Protein AF-0000000085509306 (afdb_homodimer)

Foldseek 3Di:
DQVVLVVVLVVQWDDDPPPFWTAGPVGDIDGHDPPDGSVVSSVCCVPVVVVVVCVVVVVPVDDDDCVPVPDDDLDLVLVLLQVVLCCCQQVLNDLCCLVDPVSCVPPPHDRDHSVVSVVLLVVVLLVLLQVVLVVQDLAWAWEWDWDDDDLWIKIWIKTWDQDPPQRAIDIATQFIFTQPPSPDLALVSVLVVVQVSQVSSVHGLSRHQAYEYALDPSVLSNCVVSVHFYQHALLNLLQQLVLLVCVVVCVLLVLLLVLLVVCQDPVNVVLLVVPDVQHAFHADSSGCVSSLVNLVSCVVSVVVCVVVCPPPVRVVSDDDPVSVVVSVVVNVVVQQSVVLSVVSLDLQDALLLSLLSLVVCCVVDVDPSSCCRSPLPHPSRSCSLQSVLLNCLLLVNNVPRDPSNCVSQVVFQDQWDQRDDDDDPLPDPGNSSVSRVVRNPDDRDTHRGRSCRSVRNRSSVVVVLVVVLVVSCPPPPVPPDSVVSGSSSNCNRSVVSDDSVVSSVSVVVD/DQVVLVVVLVVQWDDDPPPFWIAGPVGDIDGHDPPDGSVVSSVCCVPVVVVVVCVVPVVPPDDDDDVPVPDDCLDLVLVLLQVVLCCCQQVLNDLCCLVDPVSCVPPPHDRDHSVVSVVLLVVVLLVLLAVVLVVQDLAWAWEWDWDDDDLWIKIWIKTWDQDPPQRAIDIATQFIFTQPCSPDLALVSVLVVVQVSQVSSPHGLSRYQAYEYALDPSVLSNCVVSVHFYQHALLNLLQQLVLLVCVVVCVLLVLLLVLLVVCQDPVNVVLLVVPDVQHAFHADSSGCVSSLVNLVSCVVSVVVCVVCCPPPVRVVSDDDPVSVVVSVVVNVVVQQSVVLSVVSLDLQDALLLSLLSLVVCCVVDVDPSSCCRSPLPHPSRSCSLQSVLLNCLLLVNNVPRDPSNCVSQVVFQDQWDQRDDDDDPLPDPGNSSVSRVVRPPDDRDTHRGRSCRSVRNRSSVVVVLVVVLVVSCPDPPVPPDSVVSGSSSNCNRSVVSDDSVVSSVSVVVD

Radius of gyration: 34.36 Å; Cα contacts (8 Å, |Δi|>4): 1407; chains: 2; bounding box: 76×100×80 Å

Solvent-accessible surface area (backbone atoms only — not comparable to full-atom values): 56261 Å² total; per-residue (Å²): 115,67,66,62,39,45,56,54,40,56,72,45,29,44,79,49,98,53,95,34,36,30,33,31,82,86,70,52,74,43,73,51,61,95,92,61,76,53,57,72,61,47,50,46,41,50,70,74,37,49,63,54,45,41,62,72,43,42,77,46,87,70,82,77,74,90,68,56,86,66,75,86,83,69,46,72,64,24,53,38,52,37,51,51,50,46,44,33,27,68,62,56,44,58,66,62,53,57,68,29,69,64,47,56,70,42,29,67,57,70,88,52,52,60,67,58,52,50,52,53,48,51,54,48,48,54,50,38,46,52,52,47,32,69,65,55,63,74,56,30,24,37,34,42,49,74,45,75,55,90,74,44,47,30,36,40,34,32,39,23,26,74,34,85,67,84,78,34,55,43,74,44,73,74,46,55,44,68,53,78,66,37,52,51,88,39,38,67,52,51,49,52,49,51,50,50,56,29,46,75,39,77,44,53,75,85,28,41,65,33,35,19,19,60,70,44,71,54,51,51,44,30,22,59,74,68,72,30,47,39,43,49,13,48,53,57,36,48,50,50,17,52,45,51,52,45,59,79,46,40,70,65,51,48,40,49,37,51,41,27,51,54,42,48,35,46,42,48,32,29,55,42,50,76,76,34,87,76,70,74,43,62,57,45,90,90,41,59,68,33,43,52,50,20,52,53,45,47,62,68,43,47,79,65,47,61,79,42,60,79,36,80,89,44,50,87,44,59,77,51,71,69,53,48,54,53,47,52,55,48,48,55,54,45,50,47,51,47,35,40,55,55,49,56,66,41,87,84,48,29,44,40,54,52,49,51,53,40,52,50,46,46,69,76,44,79,43,66,44,39,47,54,44,56,41,70,79,19,83,67,46,77,30,39,46,39,55,53,34,50,24,28,49,68,65,59,38,61,87,71,54,48,74,66,18,50,62,58,43,55,86,41,61,31,80,73,66,78,74,75,83,77,80,77,86,62,81,54,88,41,58,41,35,50,57,51,61,72,62,69,65,88,68,87,58,87,41,59,44,52,76,59,63,25,47,47,32,41,40,52,70,51,52,55,47,47,56,53,47,47,60,50,42,71,65,69,26,87,72,52,51,70,65,57,51,32,52,32,50,49,51,36,74,42,40,89,66,59,54,63,63,56,40,26,53,50,56,71,74,103,114,65,66,62,39,46,56,55,40,57,72,45,30,44,79,49,96,52,96,34,37,30,33,31,81,86,68,52,73,46,72,53,62,95,92,61,76,52,58,71,61,47,51,45,40,49,70,74,38,49,62,55,46,32,64,72,47,40,82,48,86,66,80,74,75,87,70,54,84,69,72,85,83,69,45,70,65,26,52,37,52,37,51,50,51,47,44,33,26,67,63,56,44,59,65,64,53,59,67,30,66,65,48,56,70,41,30,67,56,70,91,54,52,60,66,60,52,50,52,53,49,52,54,49,49,53,51,38,46,51,51,48,33,70,65,54,64,72,58,29,26,36,32,41,50,75,46,75,56,90,73,44,48,29,39,40,35,33,39,21,25,72,33,85,68,85,79,35,56,42,75,42,73,76,46,55,44,66,53,79,64,36,53,52,89,38,35,66,54,50,47,52,48,50,51,49,55,28,48,74,39,77,43,53,74,86,30,42,65,32,34,19,20,59,70,44,71,53,50,52,45,31,22,59,75,68,71,31,49,37,42,48,14,47,54,56,36,49,50,51,18,51,45,52,53,45,59,77,47,40,70,65,50,48,41,48,36,50,40,27,52,54,43,49,35,48,43,48,33,30,58,42,50,74,75,34,89,76,72,74,44,61,54,46,89,91,42,61,69,34,43,54,49,21,52,54,44,46,63,70,43,47,80,65,47,61,77,42,60,78,34,81,88,45,50,87,44,61,75,51,72,69,51,49,53,54,46,52,54,48,48,55,54,45,51,46,52,49,36,38,56,56,50,58,66,41,86,84,50,28,44,41,54,54,49,53,52,39,51,54,47,44,68,75,45,80,43,66,44,39,48,55,43,56,40,71,80,18,83,67,45,78,28,39,45,40,54,53,34,50,25,29,49,67,65,60,38,62,87,72,53,47,74,65,18,49,63,58,42,55,86,42,62,31,80,73,66,81,75,76,84,78,79,78,84,63,82,54,89,43,60,40,36,50,58,50,63,71,62,70,66,89,69,86,60,89,40,60,44,51,75,61,63,25,47,47,31,42,40,53,69,52,53,54,46,47,54,54,47,47,60,50,43,66,66,70,25,84,72,51,51,71,64,58,52,32,51,34,52,50,51,37,75,42,40,89,68,59,53,65,64,57,41,26,52,50,57,71,74,102

Secondary structure (DSSP, 8-state):
-HHHHHHHHHHHEEE-SSTTEEEETTS-EEE--TT--SHHHHHHHHHH-HHHHHHHGGGS----S------S---HHHHHHHHHHIIIIITT--GGGGG-HHHHHHBSSPP--HHHHHHHHHHHHHHHHHHHHHH--SSEEEEEEEEEETTEEEEEEEEEEEETGGGEEEEEEEEEEE-S--S---HHHHHHHHHHHHHHTT--GGGEEEEEE---HHHHHHHHHHT--EEE-HHHHHHHHHHHHHHTTHHHHHHHHHHHHHHTSHHHHHHHHHH-SPPP-PPBTTBTHHHHHHHHHHHHHHHHHGGGTT-TTTGGGPPPHHHHHHHHHHHHHHHHHHHHHHHHT-TT--HHHHHHHHHHHHHH---HHHHHHHSTT-TT-S-HHHHHHHHHHHTT-GGG--HHHHHHTGGGB----------------SHHHHHHHHH--------SB--GGGS-S--HHHHHHHHHHHHHHHHHGGG--HHHHHHHHHHHHTGGG--HHHHHHHHHH-/-HHHHHHHHHHHEEE-SSTTEEEETTS-EEE--TT--SHHHHHHHHHH-HHHHHHHSTTS----S------S---HHHHHHHHHHIIIIITT--GGGGG-HHHHHHBSSPP--HHHHHHHHHHHHHHHHHHHHHH--SSEEEEEEEEEETTEEEEEEEEEEEETGGGEEEEEEEEEEE-S--S---HHHHHHHHHHHHHHTT--GGGEEEEEE-S-HHHHHHHHHHT--EEE-HHHHHHHHHHHHHHTTHHHHHHHHHHHHHHTSHHHHHHHHHH-SPPP-PPBTTBTHHHHHHHHHHHHHHHHHGGGTT-TTTGGGPPPHHHHHHHHHHHHHHHHHHHHHHHHT-TT--HHHHHHHHHHHHHH---HHHHHHHSTT-TT-S-HHHHHHHHHHHTT-GGG--HHHHHHTGGGB----------------SHHHHHHHHH--------SB--GGGS-S--HHHHHHHHHHHHHHHHSGGG--HHHHHHHHHHHHTGGG--HHHHHHHHHH-

Sequence (1020 aa):
MPRENEQIVRKYFNQTDSEHVWKCKCGKKLTQKKGTGWTNLMNHIKNQHPEYSTTQATGQPSSSSFLSPRSSLVSRSALNVYGWIEWVCVGLKPFSFTEDPLTHKYTNLGSITNVTIKKYMEKLTQEVEKKISDELPSKFLLVIDGWTKGSTHFIGLFASYSCNYQNDYCTVLLAFSPMVSETSFTASDYVEFIEYVLSVYNKNLENVVAITGDNTEVNKSIANLCRIPLIGCAFHKFNLAVSAYLDKQEVLLNKINTLMGKLKSLKLAGKLREKTPLQPIQRNKTRWTTTYDMIERYIQLKPFLDSFQDDPKLVDYLLTQLDHNDLQTLKDNLGKLRSVTIALQRTELDLGDARILFDEILALYPYEEFKEYLLPSAAIVHSPNFESGAVKILQHAETELTVDEVAALHQLKVVTDTSQQSDLPVEDDDFASICLKKQKKNKISPQQYLNCRFLLPTSNILERFFSSAGYAFNDFWQYLTPMNLEMQLFLKVNRAFWDEDLVSEICTRSMPRENEQIVRKYFNQTDSEHVWKCKCGKKLTQKKGTGWTNLMNHIKNQHPEYSTTQATGQPSSSSFLSPRSSLVSRSALNVYGWIEWVCVGLKPFSFTEDPLTHKYTNLGSITNVTIKKYMEKLTQEVEKKISDELPSKFLLVIDGWTKGSTHFIGLFASYSCNYQNDYCTVLLAFSPMVSETSFTASDYVEFIEYVLSVYNKNLENVVAITGDNTEVNKSIANLCRIPLIGCAFHKFNLAVSAYLDKQEVLLNKINTLMGKLKSLKLAGKLREKTPLQPIQRNKTRWTTTYDMIERYIQLKPFLDSFQDDPKLVDYLLTQLDHNDLQTLKDNLGKLRSVTIALQRTELDLGDARILFDEILALYPYEEFKEYLLPSAAIVHSPNFESGAVKILQHAETELTVDEVAALHQLKVVTDTSQQSDLPVEDDDFASICLKKQKKNKISPQQYLNCRFLLPTSNILERFFSSAGYAFNDFWQYLTPMNLEMQLFLKVNRAFWDEDLVSEICTRS

pLDDT: mean 81.02, std 17.45, range [23.36, 97.81]

InterPro domains:
  IPR003656 Zinc finger, BED-type [PF02892] (11-50)
  IPR012337 Ribonuclease H-like superfamily [SSF53098] (127-495)

Structure (mmCIF, N/CA/C/O backbone):
data_AF-0000000085509306-model_v1
#
loop_
_entity.id
_entity.type
_entity.pdbx_description
1 polymer 'XP_036367828.1uncharacterized protein LOC118767407'
#
loop_
_atom_site.group_PDB
_atom_site.id
_atom_site.type_symbol
_atom_site.label_atom_id
_atom_site.label_alt_id
_atom_site.label_comp_id
_atom_site.label_asym_id
_atom_site.label_entity_id
_atom_site.label_seq_id
_atom_site.pdbx_PDB_ins_code
_atom_site.Cartn_x
_atom_site.Cartn_y
_atom_site.Cartn_z
_atom_site.occupancy
_atom_site.B_iso_or_equiv
_atom_site.auth_seq_id
_atom_site.auth_comp_id
_atom_site.auth_asym_id
_atom_site.auth_atom_id
_atom_site.pdbx_PDB_model_num
ATOM 1 N N . MET A 1 1 ? -31.344 -0.369 -19.531 1 42.28 1 MET A N 1
ATOM 2 C CA . MET A 1 1 ? -32.312 -1.44 -19.703 1 42.28 1 MET A CA 1
ATOM 3 C C . MET A 1 1 ? -31.734 -2.586 -20.516 1 42.28 1 MET A C 1
ATOM 5 O O . MET A 1 1 ? -31.938 -3.756 -20.188 1 42.28 1 MET A O 1
ATOM 9 N N . PRO A 1 2 ? -31.156 -2.168 -21.609 1 50.34 2 PRO A N 1
ATOM 10 C CA . PRO A 1 2 ? -30.672 -3.238 -22.484 1 50.34 2 PRO A CA 1
ATOM 11 C C . PRO A 1 2 ? -29.391 -3.9 -21.969 1 50.34 2 PRO A C 1
ATOM 13 O O . PRO A 1 2 ? -29.203 -5.105 -22.156 1 50.34 2 PRO A O 1
ATOM 16 N N . ARG A 1 3 ? -28.5 -3.148 -21.375 1 50.38 3 ARG A N 1
ATOM 17 C CA . ARG A 1 3 ? -27.234 -3.721 -20.906 1 50.38 3 ARG A CA 1
ATOM 18 C C . ARG A 1 3 ? -27.453 -4.629 -19.703 1 50.38 3 ARG A C 1
ATOM 20 O O . ARG A 1 3 ? -26.766 -5.637 -19.547 1 50.38 3 ARG A O 1
ATOM 27 N N . GLU A 1 4 ? -28.344 -4.258 -18.875 1 56.34 4 GLU A N 1
ATOM 28 C CA . GLU A 1 4 ? -28.719 -5.078 -17.719 1 56.34 4 GLU A CA 1
ATOM 29 C C . GLU A 1 4 ? -29.266 -6.434 -18.172 1 56.34 4 GLU A C 1
ATOM 31 O O . GLU A 1 4 ? -28.922 -7.465 -17.578 1 56.34 4 GLU A O 1
ATOM 36 N N . ASN A 1 5 ? -29.953 -6.395 -19.172 1 62.81 5 ASN A N 1
ATOM 37 C CA . ASN A 1 5 ? -30.531 -7.633 -19.688 1 62.81 5 ASN A CA 1
ATOM 38 C C . ASN A 1 5 ? -29.469 -8.531 -20.297 1 62.81 5 ASN A C 1
ATOM 40 O O . ASN A 1 5 ? -29.516 -9.758 -20.141 1 62.81 5 ASN A O 1
ATOM 44 N N . GLU A 1 6 ? -28.469 -7.844 -20.828 1 65.31 6 GLU A N 1
ATOM 45 C CA . GLU A 1 6 ? -27.391 -8.617 -21.422 1 65.31 6 GLU A CA 1
ATOM 46 C C . GLU A 1 6 ? -26.562 -9.336 -20.344 1 65.31 6 GLU A C 1
ATOM 48 O O . GLU A 1 6 ? -26.203 -10.5 -20.516 1 65.31 6 GLU A O 1
ATOM 53 N N . GLN A 1 7 ? -26.344 -8.766 -19.328 1 61.91 7 GLN A N 1
ATOM 54 C CA . GLN A 1 7 ? -25.609 -9.367 -18.219 1 61.91 7 GLN A CA 1
ATOM 55 C C . GLN A 1 7 ? -26.375 -10.531 -17.609 1 61.91 7 GLN A C 1
ATOM 57 O O . GLN A 1 7 ? -25.797 -11.562 -17.266 1 61.91 7 GLN A O 1
ATOM 62 N N . ILE A 1 8 ? -27.641 -10.414 -17.469 1 65.31 8 ILE A N 1
ATOM 63 C CA . ILE A 1 8 ? -28.5 -11.469 -16.953 1 65.31 8 ILE A CA 1
ATOM 64 C C . ILE A 1 8 ? -28.562 -12.625 -17.938 1 65.31 8 ILE A C 1
ATOM 66 O O . ILE A 1 8 ? -28.469 -13.789 -17.562 1 65.31 8 ILE A O 1
ATOM 70 N N . VAL A 1 9 ? -28.578 -12.273 -19.141 1 68.94 9 VAL A N 1
ATOM 71 C CA . VAL A 1 9 ? -28.656 -13.297 -20.188 1 68.94 9 VAL A CA 1
ATOM 72 C C . VAL A 1 9 ? -27.344 -14.07 -20.234 1 68.94 9 VAL A C 1
ATOM 74 O O . VAL A 1 9 ? -27.344 -15.305 -20.344 1 68.94 9 VAL A O 1
ATOM 77 N N . ARG A 1 10 ? -26.297 -13.375 -20 1 66.31 10 ARG A N 1
ATOM 78 C CA . ARG A 1 10 ? -25 -14.062 -20.094 1 66.31 10 ARG A CA 1
ATOM 79 C C . ARG A 1 10 ? -24.75 -14.938 -18.875 1 66.31 10 ARG A C 1
ATOM 81 O O . ARG A 1 10 ? -23.984 -15.906 -18.953 1 66.31 10 ARG A O 1
ATOM 88 N N . LYS A 1 11 ? -25.516 -14.742 -17.844 1 66.38 11 LYS A N 1
ATOM 89 C CA . LYS A 1 11 ? -25.484 -15.602 -16.656 1 66.38 11 LYS A CA 1
ATOM 90 C C . LYS A 1 11 ? -26.203 -16.922 -16.906 1 66.38 11 LYS A C 1
ATOM 92 O O . LYS A 1 11 ? -25.828 -17.953 -16.344 1 66.38 11 LYS A O 1
ATOM 97 N N . TYR A 1 12 ? -27.234 -16.891 -17.672 1 71.62 12 TYR A N 1
ATOM 98 C CA . TYR A 1 12 ? -28.078 -18.062 -17.844 1 71.62 12 TYR A CA 1
ATOM 99 C C . TYR A 1 12 ? -27.859 -18.703 -19.219 1 71.62 12 TYR A C 1
ATOM 101 O O . TYR A 1 12 ? -28.156 -19.875 -19.422 1 71.62 12 TYR A O 1
ATOM 109 N N . PHE A 1 13 ? -27.359 -17.812 -20.141 1 71.5 13 PHE A N 1
ATOM 110 C CA . PHE A 1 13 ? -27.219 -18.312 -21.5 1 71.5 13 PHE A CA 1
ATOM 111 C C . PHE A 1 13 ? -25.75 -18.312 -21.922 1 71.5 13 PHE A C 1
ATOM 113 O O . PHE A 1 13 ? -24.984 -17.422 -21.547 1 71.5 13 PHE A O 1
ATOM 120 N N . ASN A 1 14 ? -25.328 -19.375 -22.672 1 71.25 14 ASN A N 1
ATOM 121 C CA . ASN A 1 14 ? -24.047 -19.422 -23.375 1 71.25 14 ASN A CA 1
ATOM 122 C C . ASN A 1 14 ? -24.25 -19.312 -24.891 1 71.25 14 ASN A C 1
ATOM 124 O O . ASN A 1 14 ? -25.156 -19.922 -25.453 1 71.25 14 ASN A O 1
ATOM 128 N N . GLN A 1 15 ? -23.484 -18.391 -25.406 1 67.38 15 GLN A N 1
ATOM 129 C CA . GLN A 1 15 ? -23.562 -18.234 -26.844 1 67.38 15 GLN A CA 1
ATOM 130 C C . GLN A 1 15 ? -22.969 -19.438 -27.562 1 67.38 15 GLN A C 1
ATOM 132 O O . GLN A 1 15 ? -21.859 -19.875 -27.234 1 67.38 15 GLN A O 1
ATOM 137 N N . THR A 1 16 ? -23.797 -20.094 -28.5 1 67.56 16 THR A N 1
ATOM 138 C CA . THR A 1 16 ? -23.328 -21.234 -29.266 1 67.56 16 THR A CA 1
ATOM 139 C C . THR A 1 16 ? -22.578 -20.781 -30.516 1 67.56 16 THR A C 1
ATOM 141 O O . THR A 1 16 ? -22.578 -19.594 -30.844 1 67.56 16 THR A O 1
ATOM 144 N N . ASP A 1 17 ? -21.875 -21.641 -31.344 1 59.91 17 ASP A N 1
ATOM 145 C CA . ASP A 1 17 ? -21.062 -21.422 -32.531 1 59.91 17 ASP A CA 1
ATOM 146 C C . ASP A 1 17 ? -21.859 -20.703 -33.625 1 59.91 17 ASP A C 1
ATOM 148 O O . ASP A 1 17 ? -21.297 -20.062 -34.5 1 59.91 17 ASP A O 1
ATOM 152 N N . SER A 1 18 ? -23.203 -20.703 -33.656 1 60.5 18 SER A N 1
ATOM 153 C CA . SER A 1 18 ? -24 -19.969 -34.656 1 60.5 18 SER A CA 1
ATOM 154 C C . SER A 1 18 ? -24.391 -18.594 -34.125 1 60.5 18 SER A C 1
ATOM 156 O O . SER A 1 18 ? -24.859 -18.453 -33 1 60.5 18 SER A O 1
ATOM 158 N N . GLU A 1 19 ? -23.922 -17.453 -34.719 1 61.56 19 GLU A N 1
ATOM 159 C CA . GLU A 1 19 ? -23.938 -16.047 -34.375 1 61.56 19 GLU A CA 1
ATOM 160 C C . GLU A 1 19 ? -25.297 -15.617 -33.844 1 61.56 19 GLU A C 1
ATOM 162 O O . GLU A 1 19 ? -25.391 -14.633 -33.094 1 61.56 19 GLU A O 1
ATOM 167 N N . HIS A 1 20 ? -26.328 -16.453 -33.781 1 71.25 20 HIS A N 1
ATOM 168 C CA . HIS A 1 20 ? -27.641 -15.922 -33.406 1 71.25 20 HIS A CA 1
ATOM 169 C C . HIS A 1 20 ? -28.391 -16.906 -32.5 1 71.25 20 HIS A C 1
ATOM 171 O O . HIS A 1 20 ? -29.594 -16.734 -32.281 1 71.25 20 HIS A O 1
ATOM 177 N N . VAL A 1 21 ? -27.531 -17.906 -31.953 1 75.62 21 VAL A N 1
ATOM 178 C CA . VAL A 1 21 ? -28.203 -18.891 -31.109 1 75.62 21 VAL A CA 1
ATOM 179 C C . VAL A 1 21 ? -27.578 -18.906 -29.719 1 75.62 21 VAL A C 1
ATOM 181 O O . VAL A 1 21 ? -26.359 -18.969 -29.594 1 75.62 21 VAL A O 1
ATOM 184 N N . TRP A 1 22 ? -28.375 -18.719 -28.609 1 73.69 22 TRP A N 1
ATOM 185 C CA . TRP A 1 22 ? -28 -18.75 -27.203 1 73.69 22 TRP A CA 1
ATOM 186 C C . TRP A 1 22 ? -28.562 -20 -26.516 1 73.69 22 TRP A C 1
ATOM 188 O O . TRP A 1 22 ? -29.734 -20.344 -26.719 1 73.69 22 TRP A O 1
ATOM 198 N N . LYS A 1 23 ? -27.672 -20.75 -25.891 1 76.81 23 LYS A N 1
ATOM 199 C CA . LYS A 1 23 ? -28.094 -21.922 -25.125 1 76.81 23 LYS A CA 1
ATOM 200 C C . LYS A 1 23 ? -28.141 -21.609 -23.625 1 76.81 23 LYS A C 1
ATOM 202 O O . LYS A 1 23 ? -27.141 -21.234 -23.031 1 76.81 23 LYS A O 1
ATOM 207 N N . CYS A 1 24 ? -29.375 -21.75 -23 1 71.19 24 CYS A N 1
ATOM 208 C CA . CYS A 1 24 ? -29.547 -21.516 -21.562 1 71.19 24 CYS A CA 1
ATOM 209 C C . CYS A 1 24 ? -28.984 -22.672 -20.75 1 71.19 24 CYS A C 1
ATOM 211 O O . CYS A 1 24 ? -28.922 -23.812 -21.234 1 71.19 24 CYS A O 1
ATOM 213 N N . LYS A 1 25 ? -28.703 -22.531 -19.594 1 67.56 25 LYS A N 1
ATOM 214 C CA . LYS A 1 25 ? -28.203 -23.562 -18.688 1 67.56 25 LYS A CA 1
ATOM 215 C C . LYS A 1 25 ? -29.25 -24.672 -18.484 1 67.56 25 LYS A C 1
ATOM 217 O O . LYS A 1 25 ? -28.906 -25.797 -18.156 1 67.56 25 LYS A O 1
ATOM 222 N N . CYS A 1 26 ? -30.484 -24.438 -18.844 1 62.69 26 CYS A N 1
ATOM 223 C CA . CYS A 1 26 ? -31.516 -25.453 -18.75 1 62.69 26 CYS A CA 1
ATOM 224 C C . CYS A 1 26 ? -31.594 -26.281 -20.016 1 62.69 26 CYS A C 1
ATOM 226 O O . CYS A 1 26 ? -32.375 -27.234 -20.109 1 62.69 26 CYS A O 1
ATOM 228 N N . GLY A 1 27 ? -30.719 -25.984 -20.969 1 68.25 27 GLY A N 1
ATOM 229 C CA . GLY A 1 27 ? -30.594 -26.797 -22.172 1 68.25 27 GLY A CA 1
ATOM 230 C C . GLY A 1 27 ? -31.359 -26.234 -23.344 1 68.25 27 GLY A C 1
ATOM 231 O O . GLY A 1 27 ? -31.203 -26.703 -24.484 1 68.25 27 GLY A O 1
ATOM 232 N N . LYS A 1 28 ? -32.156 -25.234 -23.141 1 75.56 28 LYS A N 1
ATOM 233 C CA . LYS A 1 28 ? -32.938 -24.703 -24.234 1 75.56 28 LYS A CA 1
ATOM 234 C C . LYS A 1 28 ? -32.156 -23.734 -25.078 1 75.56 28 LYS A C 1
ATOM 236 O O . LYS A 1 28 ? -31.438 -22.875 -24.547 1 75.56 28 LYS A O 1
ATOM 241 N N . LYS A 1 29 ? -32.188 -23.875 -26.422 1 77.06 29 LYS A N 1
ATOM 242 C CA . LYS A 1 29 ? -31.516 -22.984 -27.359 1 77.06 29 LYS A CA 1
ATOM 243 C C . LYS A 1 29 ? -32.469 -21.922 -27.891 1 77.06 29 LYS A C 1
ATOM 245 O O . LYS A 1 29 ? -33.594 -22.234 -28.312 1 77.06 29 LYS A O 1
ATOM 250 N N . LEU A 1 30 ? -32.094 -20.547 -27.672 1 77.75 30 LEU A N 1
ATOM 251 C CA . LEU A 1 30 ? -32.875 -19.453 -28.203 1 77.75 30 LEU A CA 1
ATOM 252 C C . LEU A 1 30 ? -32.062 -18.625 -29.188 1 77.75 30 LEU A C 1
ATOM 254 O O . LEU A 1 30 ? -30.844 -18.484 -29.031 1 77.75 30 LEU A O 1
ATOM 258 N N . THR A 1 31 ? -32.719 -18.266 -30.297 1 73.12 31 THR A N 1
ATOM 259 C CA . THR A 1 31 ? -32.031 -17.5 -31.328 1 73.12 31 THR A CA 1
ATOM 260 C C . THR A 1 31 ? -32.188 -16 -31.094 1 73.12 31 THR A C 1
ATOM 262 O O . THR A 1 31 ? -33.281 -15.547 -30.703 1 73.12 31 THR A O 1
ATOM 265 N N . GLN A 1 32 ? -31.094 -15.141 -31 1 69.75 32 GLN A N 1
ATOM 266 C CA . GLN A 1 32 ? -31.141 -13.68 -30.953 1 69.75 32 GLN A CA 1
ATOM 267 C C . GLN A 1 32 ? -30.578 -13.078 -32.25 1 69.75 32 GLN A C 1
ATOM 269 O O . GLN A 1 32 ? -29.391 -13.227 -32.531 1 69.75 32 GLN A O 1
ATOM 274 N N . LYS A 1 33 ? -31.453 -12.477 -33.125 1 65.5 33 LYS A N 1
ATOM 275 C CA . LYS A 1 33 ? -31.016 -11.828 -34.344 1 65.5 33 LYS A CA 1
ATOM 276 C C . LYS A 1 33 ? -30.25 -10.539 -34.031 1 65.5 33 LYS A C 1
ATOM 278 O O . LYS A 1 33 ? -30.562 -9.836 -33.094 1 65.5 33 LYS A O 1
ATOM 283 N N . LYS A 1 34 ? -29.281 -10.125 -34.938 1 63.09 34 LYS A N 1
ATOM 284 C CA . LYS A 1 34 ? -28.5 -8.898 -34.812 1 63.09 34 LYS A CA 1
ATOM 285 C C . LYS A 1 34 ? -29.391 -7.668 -34.938 1 63.09 34 LYS A C 1
ATOM 287 O O . LYS A 1 34 ? -30.141 -7.52 -35.875 1 63.09 34 LYS A O 1
ATOM 292 N N . GLY A 1 35 ? -29.516 -6.785 -33.812 1 65 35 GLY A N 1
ATOM 293 C CA . GLY A 1 35 ? -30.312 -5.578 -33.75 1 65 35 GLY A CA 1
ATOM 294 C C . GLY A 1 35 ? -31.516 -5.699 -32.812 1 65 35 GLY A C 1
ATOM 295 O O . GLY A 1 35 ? -32.219 -4.719 -32.562 1 65 35 GLY A O 1
ATOM 296 N N . THR A 1 36 ? -31.859 -7.023 -32.469 1 62.44 36 THR A N 1
ATOM 297 C CA . THR A 1 36 ? -33.031 -7.148 -31.594 1 62.44 36 THR A CA 1
ATOM 298 C C . THR A 1 36 ? -32.594 -7.137 -30.125 1 62.44 36 THR A C 1
ATOM 300 O O . THR A 1 36 ? -31.438 -7.488 -29.812 1 62.44 36 THR A O 1
ATOM 303 N N . GLY A 1 37 ? -33.281 -6.594 -29.203 1 63.59 37 GLY A N 1
ATOM 304 C CA . GLY A 1 37 ? -33.031 -6.48 -27.781 1 63.59 37 GLY A CA 1
ATOM 305 C C . GLY A 1 37 ? -32.969 -7.824 -27.078 1 63.59 37 GLY A C 1
ATOM 306 O O . GLY A 1 37 ? -32.938 -8.875 -27.719 1 63.59 37 GLY A O 1
ATOM 307 N N . TRP A 1 38 ? -32.688 -8.039 -25.875 1 66.5 38 TRP A N 1
ATOM 308 C CA . TRP A 1 38 ? -32.531 -9.219 -25.047 1 66.5 38 TRP A CA 1
ATOM 309 C C . TRP A 1 38 ? -33.875 -9.711 -24.5 1 66.5 38 TRP A C 1
ATOM 311 O O . TRP A 1 38 ? -33.906 -10.57 -23.625 1 66.5 38 TRP A O 1
ATOM 321 N N . THR A 1 39 ? -34.906 -9.227 -25.188 1 71.44 39 THR A N 1
ATOM 322 C CA . THR A 1 39 ? -36.219 -9.43 -24.609 1 71.44 39 THR A CA 1
ATOM 323 C C . THR A 1 39 ? -36.656 -10.891 -24.703 1 71.44 39 THR A C 1
ATOM 325 O O . THR A 1 39 ? -37.219 -11.445 -23.766 1 71.44 39 THR A O 1
ATOM 328 N N . ASN A 1 40 ? -36.375 -11.555 -25.859 1 73.19 40 ASN A N 1
ATOM 329 C CA . ASN A 1 40 ? -36.75 -12.953 -26 1 73.19 40 ASN A CA 1
ATOM 330 C C . ASN A 1 40 ? -36 -13.844 -25.031 1 73.19 40 ASN A C 1
ATOM 332 O O . ASN A 1 40 ? -36.562 -14.742 -24.422 1 73.19 40 ASN A O 1
ATOM 336 N N . LEU A 1 41 ? -34.688 -13.578 -24.797 1 74.06 41 LEU A N 1
ATOM 337 C CA . LEU A 1 41 ? -33.875 -14.359 -23.875 1 74.06 41 LEU A CA 1
ATOM 338 C C . LEU A 1 41 ? -34.25 -14.031 -22.422 1 74.06 41 LEU A C 1
ATOM 340 O O . LEU A 1 41 ? -34.312 -14.93 -21.594 1 74.06 41 LEU A O 1
ATOM 344 N N . MET A 1 42 ? -34.625 -12.859 -22.25 1 72.06 42 MET A N 1
ATOM 345 C CA . MET A 1 42 ? -35.062 -12.445 -20.922 1 72.06 42 MET A CA 1
ATOM 346 C C . MET A 1 42 ? -36.438 -13.039 -20.578 1 72.06 42 MET A C 1
ATOM 348 O O . MET A 1 42 ? -36.688 -13.438 -19.438 1 72.06 42 MET A O 1
ATOM 352 N N . ASN A 1 43 ? -37.344 -13.219 -21.453 1 72.44 43 ASN A N 1
ATOM 353 C CA . ASN A 1 43 ? -38.625 -13.836 -21.25 1 72.44 43 ASN A CA 1
ATOM 354 C C . ASN A 1 43 ? -38.5 -15.32 -20.922 1 72.44 43 ASN A C 1
ATOM 356 O O . ASN A 1 43 ? -39.219 -15.844 -20.062 1 72.44 43 ASN A O 1
ATOM 360 N N . HIS A 1 44 ? -37.5 -15.977 -21.562 1 73.25 44 HIS A N 1
ATOM 361 C CA . HIS A 1 44 ? -37.219 -17.359 -21.203 1 73.25 44 HIS A CA 1
ATOM 362 C C . HIS A 1 44 ? -36.75 -17.469 -19.766 1 73.25 44 HIS A C 1
ATOM 364 O O . HIS A 1 44 ? -37.219 -18.328 -19.016 1 73.25 44 HIS A O 1
ATOM 370 N N . ILE A 1 45 ? -35.875 -16.641 -19.359 1 68.94 45 ILE A N 1
ATOM 371 C CA . ILE A 1 45 ? -35.344 -16.688 -18 1 68.94 45 ILE A CA 1
ATOM 372 C C . ILE A 1 45 ? -36.469 -16.438 -17.016 1 68.94 45 ILE A C 1
ATOM 374 O O . ILE A 1 45 ? -36.625 -17.156 -16.016 1 68.94 45 ILE A O 1
ATOM 378 N N . LYS A 1 46 ? -37.312 -15.602 -17.203 1 67 46 LYS A N 1
ATOM 379 C CA . LYS A 1 46 ? -38.406 -15.273 -16.312 1 67 46 LYS A CA 1
ATOM 380 C C . LYS A 1 46 ? -39.406 -16.422 -16.234 1 67 46 LYS A C 1
ATOM 382 O O . LYS A 1 46 ? -39.938 -16.719 -15.156 1 67 46 LYS A O 1
ATOM 387 N N . ASN A 1 47 ? -39.656 -17.094 -17.328 1 69.06 47 ASN A N 1
ATOM 388 C CA . ASN A 1 47 ? -40.719 -18.094 -17.391 1 69.06 47 ASN A CA 1
ATOM 389 C C . ASN A 1 47 ? -40.188 -19.469 -17 1 69.06 47 ASN A C 1
ATOM 391 O O . ASN A 1 47 ? -40.906 -20.234 -16.359 1 69.06 47 ASN A O 1
ATOM 395 N N . GLN A 1 48 ? -38.938 -19.828 -17.469 1 65.06 48 GLN A N 1
ATOM 396 C CA . GLN A 1 48 ? -38.5 -21.203 -17.281 1 65.06 48 GLN A CA 1
ATOM 397 C C . GLN A 1 48 ? -37.5 -21.312 -16.109 1 65.06 48 GLN A C 1
ATOM 399 O O . GLN A 1 48 ? -37.25 -22.406 -15.625 1 65.06 48 GLN A O 1
ATOM 404 N N . HIS A 1 49 ? -36.844 -20.359 -15.781 1 54.53 49 HIS A N 1
ATOM 405 C CA . HIS A 1 49 ? -35.969 -20.312 -14.617 1 54.53 49 HIS A CA 1
ATOM 406 C C . HIS A 1 49 ? -36.531 -19.391 -13.547 1 54.53 49 HIS A C 1
ATOM 408 O O . HIS A 1 49 ? -36.031 -18.266 -13.383 1 54.53 49 HIS A O 1
ATOM 414 N N . PRO A 1 50 ? -37.625 -19.844 -13 1 49.97 50 PRO A N 1
ATOM 415 C CA . PRO A 1 50 ? -38.344 -19.047 -12.016 1 49.97 50 PRO A CA 1
ATOM 416 C C . PRO A 1 50 ? -37.469 -18.578 -10.859 1 49.97 50 PRO A C 1
ATOM 418 O O . PRO A 1 50 ? -37.781 -17.609 -10.172 1 49.97 50 PRO A O 1
ATOM 421 N N . GLU A 1 51 ? -36.375 -19.328 -10.695 1 45.38 51 GLU A N 1
ATOM 422 C CA . GLU A 1 51 ? -35.531 -18.906 -9.578 1 45.38 51 GLU A CA 1
ATOM 423 C C . GLU A 1 51 ? -34.875 -17.547 -9.844 1 45.38 51 GLU A C 1
ATOM 425 O O . GLU A 1 51 ? -34.562 -16.828 -8.906 1 45.38 51 GLU A O 1
ATOM 430 N N . TYR A 1 52 ? -34.5 -17.25 -11.055 1 42.06 52 TYR A N 1
ATOM 431 C CA . TYR A 1 52 ? -34.062 -15.922 -11.461 1 42.06 52 TYR A CA 1
ATOM 432 C C . TYR A 1 52 ? -35.094 -14.859 -11.055 1 42.06 52 TYR A C 1
ATOM 434 O O . TYR A 1 52 ? -34.719 -13.789 -10.57 1 42.06 52 TYR A O 1
ATOM 442 N N . SER A 1 53 ? -36.219 -14.992 -11.492 1 39.5 53 SER A N 1
ATOM 443 C CA . SER A 1 53 ? -37.312 -14.094 -11.102 1 39.5 53 SER A CA 1
ATOM 444 C C . SER A 1 53 ? -37.438 -14.016 -9.578 1 39.5 53 SER A C 1
ATOM 446 O O . SER A 1 53 ? -37.781 -12.969 -9.039 1 39.5 53 SER A O 1
ATOM 448 N N . THR A 1 54 ? -37.188 -15.086 -8.953 1 33.44 54 THR A N 1
ATOM 449 C CA . THR A 1 54 ? -37.281 -15 -7.5 1 33.44 54 THR A CA 1
ATOM 450 C C . THR A 1 54 ? -36.094 -14.266 -6.902 1 33.44 54 THR A C 1
ATOM 452 O O . THR A 1 54 ? -36.25 -13.539 -5.918 1 33.44 54 THR A O 1
ATOM 455 N N . THR A 1 55 ? -34.781 -14.492 -7.496 1 31.53 55 THR A N 1
ATOM 456 C CA . THR A 1 55 ? -33.656 -13.82 -6.859 1 31.53 55 THR A CA 1
ATOM 457 C C . THR A 1 55 ? -33.594 -12.352 -7.273 1 31.53 55 THR A C 1
ATOM 459 O O . THR A 1 55 ? -33.125 -11.508 -6.516 1 31.53 55 THR A O 1
ATOM 462 N N . GLN A 1 56 ? -33.656 -11.938 -8.461 1 31.97 56 GLN A N 1
ATOM 463 C CA . GLN A 1 56 ? -33.844 -10.531 -8.781 1 31.97 56 GLN A CA 1
ATOM 464 C C . GLN A 1 56 ? -35.094 -9.977 -8.094 1 31.97 56 GLN A C 1
ATOM 466 O O . GLN A 1 56 ? -35.156 -8.781 -7.789 1 31.97 56 GLN A O 1
ATOM 471 N N . ALA A 1 57 ? -36.281 -10.625 -8.367 1 29.03 57 ALA A N 1
ATOM 472 C CA . ALA A 1 57 ? -37.5 -10.195 -7.719 1 29.03 57 ALA A CA 1
ATOM 473 C C . ALA A 1 57 ? -37.375 -10.266 -6.199 1 29.03 57 ALA A C 1
ATOM 475 O O . ALA A 1 57 ? -38.312 -9.922 -5.477 1 29.03 57 ALA A O 1
ATOM 476 N N . THR A 1 58 ? -36.469 -11.156 -5.648 1 28.03 58 THR A N 1
ATOM 477 C CA . THR A 1 58 ? -36.656 -11.156 -4.203 1 28.03 58 THR A CA 1
ATOM 478 C C . THR A 1 58 ? -36.219 -9.828 -3.602 1 28.03 58 THR A C 1
ATOM 480 O O . THR A 1 58 ? -36 -9.719 -2.389 1 28.03 58 THR A O 1
ATOM 483 N N . GLY A 1 59 ? -35.875 -8.742 -4.258 1 28.19 59 GLY A N 1
ATOM 484 C CA . GLY A 1 59 ? -36.312 -7.684 -3.354 1 28.19 59 GLY A CA 1
ATOM 485 C C . GLY A 1 59 ? -37.719 -7.867 -2.84 1 28.19 59 GLY A C 1
ATOM 486 O O . GLY A 1 59 ? -38.156 -7.145 -1.94 1 28.19 59 GLY A O 1
ATOM 487 N N . GLN A 1 60 ? -38.688 -8.164 -3.723 1 26.62 60 GLN A N 1
ATOM 488 C CA . GLN A 1 60 ? -40 -8.406 -3.096 1 26.62 60 GLN A CA 1
ATOM 489 C C . GLN A 1 60 ? -40 -9.766 -2.395 1 26.62 60 GLN A C 1
ATOM 491 O O . GLN A 1 60 ? -39.344 -10.703 -2.83 1 26.62 60 GLN A O 1
ATOM 496 N N . PRO A 1 61 ? -40.594 -9.93 -1.093 1 24.97 61 PRO A N 1
ATOM 497 C CA . PRO A 1 61 ? -40.906 -11.164 -0.365 1 24.97 61 PRO A CA 1
ATOM 498 C C . PRO A 1 61 ? -41.406 -12.281 -1.278 1 24.97 61 PRO A C 1
ATOM 500 O O . PRO A 1 61 ? -42.5 -12.203 -1.81 1 24.97 61 PRO A O 1
ATOM 503 N N . SER A 1 62 ? -40.781 -12.57 -2.4 1 25.34 62 SER A N 1
ATOM 504 C CA . SER A 1 62 ? -41.438 -13.656 -3.143 1 25.34 62 SER A CA 1
ATOM 505 C C . SER A 1 62 ? -41.844 -14.797 -2.217 1 25.34 62 SER A C 1
ATOM 507 O O . SER A 1 62 ? -41.031 -15.242 -1.389 1 25.34 62 SER A O 1
ATOM 509 N N . SER A 1 63 ? -43.125 -15.164 -2.125 1 24.41 63 SER A N 1
ATOM 510 C CA . SER A 1 63 ? -44 -16.156 -1.488 1 24.41 63 SER A CA 1
ATOM 511 C C . SER A 1 63 ? -43.469 -17.562 -1.712 1 24.41 63 SER A C 1
ATOM 513 O O . SER A 1 63 ? -43.344 -18.344 -0.76 1 24.41 63 SER A O 1
ATOM 515 N N . SER A 1 64 ? -43.906 -18.25 -2.82 1 23.36 64 SER A N 1
ATOM 516 C CA . SER A 1 64 ? -44.469 -19.609 -2.807 1 23.36 64 SER A CA 1
ATOM 517 C C . SER A 1 64 ? -43.375 -20.656 -2.969 1 23.36 64 SER A C 1
ATOM 519 O O . SER A 1 64 ? -43.531 -21.797 -2.533 1 23.36 64 SER A O 1
ATOM 521 N N . SER A 1 65 ? -42.594 -20.75 -4.074 1 25.7 65 SER A N 1
ATOM 522 C CA . SER A 1 65 ? -42.531 -22.094 -4.629 1 25.7 65 SER A CA 1
ATOM 523 C C . SER A 1 65 ? -41.688 -23 -3.766 1 25.7 65 SER A C 1
ATOM 525 O O . SER A 1 65 ? -41 -22.531 -2.855 1 25.7 65 SER A O 1
ATOM 527 N N . PHE A 1 66 ? -40.844 -24.031 -4.461 1 23.58 66 PHE A N 1
ATOM 528 C CA . PHE A 1 66 ? -40.469 -25.344 -3.947 1 23.58 66 PHE A CA 1
ATOM 529 C C . PHE A 1 66 ? -39.406 -25.219 -2.855 1 23.58 66 PHE A C 1
ATOM 531 O O . PHE A 1 66 ? -38.219 -24.984 -3.143 1 23.58 66 PHE A O 1
ATOM 538 N N . LEU A 1 67 ? -39.562 -24.469 -1.809 1 26.73 67 LEU A N 1
ATOM 539 C CA . LEU A 1 67 ? -39.125 -24.703 -0.434 1 26.73 67 LEU A CA 1
ATOM 540 C C . LEU A 1 67 ? -39 -26.203 -0.156 1 26.73 67 LEU A C 1
ATOM 542 O O . LEU A 1 67 ? -39.969 -26.875 0.112 1 26.73 67 LEU A O 1
ATOM 546 N N . SER A 1 68 ? -38.281 -26.906 -1.112 1 27.67 68 SER A N 1
ATOM 547 C CA . SER A 1 68 ? -38.156 -28.219 -0.495 1 27.67 68 SER A CA 1
ATOM 548 C C . SER A 1 68 ? -37.969 -28.109 1.016 1 27.67 68 SER A C 1
ATOM 550 O O . SER A 1 68 ? -37.562 -27.062 1.52 1 27.67 68 SER A O 1
ATOM 552 N N . PRO A 1 69 ? -38.5 -29.047 1.883 1 27.36 69 PRO A N 1
ATOM 553 C CA . PRO A 1 69 ? -38.281 -28.906 3.324 1 27.36 69 PRO A CA 1
ATOM 554 C C . PRO A 1 69 ? -36.812 -28.562 3.662 1 27.36 69 PRO A C 1
ATOM 556 O O . PRO A 1 69 ? -35.969 -29.438 3.668 1 27.36 69 PRO A O 1
ATOM 559 N N . ARG A 1 70 ? -36.219 -27.781 2.844 1 32.69 70 ARG A N 1
ATOM 560 C CA . ARG A 1 70 ? -34.875 -27.344 3.248 1 32.69 70 ARG A CA 1
ATOM 561 C C . ARG A 1 70 ? -34.719 -27.422 4.762 1 32.69 70 ARG A C 1
ATOM 563 O O . ARG A 1 70 ? -35.531 -26.875 5.508 1 32.69 70 ARG A O 1
ATOM 570 N N . SER A 1 71 ? -33.969 -28.344 5.199 1 33.06 71 SER A N 1
ATOM 571 C CA . SER A 1 71 ? -33.938 -28.781 6.59 1 33.06 71 SER A CA 1
ATOM 572 C C . SER A 1 71 ? -34.031 -27.594 7.543 1 33.06 71 SER A C 1
ATOM 574 O O . SER A 1 71 ? -33.938 -26.438 7.121 1 33.06 71 SER A O 1
ATOM 576 N N . SER A 1 72 ? -33.344 -27.656 8.812 1 36.91 72 SER A N 1
ATOM 577 C CA . SER A 1 72 ? -33.406 -26.984 10.109 1 36.91 72 SER A CA 1
ATOM 578 C C . SER A 1 72 ? -33.094 -25.5 9.992 1 36.91 72 SER A C 1
ATOM 580 O O . SER A 1 72 ? -32.5 -25.062 9 1 36.91 72 SER A O 1
ATOM 582 N N . LEU A 1 73 ? -33.344 -24.391 10.945 1 43.62 73 LEU A N 1
ATOM 583 C CA . LEU A 1 73 ? -33.469 -23.078 11.586 1 43.62 73 LEU A CA 1
ATOM 584 C C . LEU A 1 73 ? -32.125 -22.344 11.562 1 43.62 73 LEU A C 1
ATOM 586 O O . LEU A 1 73 ? -31.281 -22.562 12.422 1 43.62 73 LEU A O 1
ATOM 590 N N . VAL A 1 74 ? -31.578 -22.109 10.367 1 56.72 74 VAL A N 1
ATOM 591 C CA . VAL A 1 74 ? -30.406 -21.266 10.523 1 56.72 74 VAL A CA 1
ATOM 592 C C . VAL A 1 74 ? -30.781 -20 11.281 1 56.72 74 VAL A C 1
ATOM 594 O O . VAL A 1 74 ? -31.703 -19.281 10.891 1 56.72 74 VAL A O 1
ATOM 597 N N . SER A 1 75 ? -30.297 -19.812 12.383 1 71.12 75 SER A N 1
ATOM 598 C CA . SER A 1 75 ? -30.578 -18.688 13.273 1 71.12 75 SER A CA 1
ATOM 599 C C . SER A 1 75 ? -30.094 -17.375 12.672 1 71.12 75 SER A C 1
ATOM 601 O O . SER A 1 75 ? -29.156 -17.359 11.875 1 71.12 75 SER A O 1
ATOM 603 N N . ARG A 1 76 ? -30.828 -16.422 12.719 1 75.06 76 ARG A N 1
ATOM 604 C CA . ARG A 1 76 ? -30.484 -15.07 12.289 1 75.06 76 ARG A CA 1
ATOM 605 C C . ARG A 1 76 ? -29.062 -14.703 12.727 1 75.06 76 ARG A C 1
ATOM 607 O O . ARG A 1 76 ? -28.344 -14.023 12 1 75.06 76 ARG A O 1
ATOM 614 N N . SER A 1 77 ? -28.688 -15.297 13.805 1 83.12 77 SER A N 1
ATOM 615 C CA . SER A 1 77 ? -27.359 -15.016 14.32 1 83.12 77 SER A CA 1
ATOM 616 C C . SER A 1 77 ? -26.281 -15.68 13.469 1 83.12 77 SER A C 1
ATOM 618 O O . SER A 1 77 ? -25.234 -15.086 13.219 1 83.12 77 SER A O 1
ATOM 620 N N . ALA A 1 78 ? -26.656 -16.812 12.977 1 88.88 78 ALA A N 1
ATOM 621 C CA . ALA A 1 78 ? -25.688 -17.531 12.148 1 88.88 78 ALA A CA 1
ATOM 622 C C . ALA A 1 78 ? -25.516 -16.859 10.797 1 88.88 78 ALA A C 1
ATOM 624 O O . ALA A 1 78 ? -24.406 -16.812 10.266 1 88.88 78 ALA A O 1
ATOM 625 N N . LEU A 1 79 ? -26.594 -16.406 10.305 1 89.69 79 LEU A N 1
ATOM 626 C CA . LEU A 1 79 ? -26.531 -15.711 9.031 1 89.69 79 LEU A CA 1
ATOM 627 C C . LEU A 1 79 ? -25.719 -14.422 9.156 1 89.69 79 LEU A C 1
ATOM 629 O O . LEU A 1 79 ? -25.016 -14.031 8.227 1 89.69 79 LEU A O 1
ATOM 633 N N . ASN A 1 80 ? -25.859 -13.789 10.273 1 93.19 80 ASN A N 1
ATOM 634 C CA . ASN A 1 80 ? -25.062 -12.594 10.547 1 93.19 80 ASN A CA 1
ATOM 635 C C . ASN A 1 80 ? -23.578 -12.898 10.57 1 93.19 80 ASN A C 1
ATOM 637 O O . ASN A 1 80 ? -22.781 -12.188 9.953 1 93.19 80 ASN A O 1
ATOM 641 N N . VAL A 1 81 ? -23.297 -14.008 11.219 1 93.88 81 VAL A N 1
ATOM 642 C CA . VAL A 1 81 ? -21.906 -14.414 11.32 1 93.88 81 VAL A CA 1
ATOM 643 C C . VAL A 1 81 ? -21.375 -14.805 9.945 1 93.88 81 VAL A C 1
ATOM 645 O O . VAL A 1 81 ? -20.281 -14.406 9.562 1 93.88 81 VAL A O 1
ATOM 648 N N . TYR A 1 82 ? -22.172 -15.508 9.234 1 95.06 82 TYR A N 1
ATOM 649 C CA . TYR A 1 82 ? -21.797 -15.906 7.879 1 95.06 82 TYR A CA 1
ATOM 650 C C . TYR A 1 82 ? -21.531 -14.688 7.008 1 95.06 82 TYR A C 1
ATOM 652 O O . TYR A 1 82 ? -20.531 -14.648 6.273 1 95.06 82 TYR A O 1
ATOM 660 N N . GLY A 1 83 ? -22.453 -13.734 7.066 1 95.38 83 GLY A N 1
ATOM 661 C CA . GLY A 1 83 ? -22.312 -12.531 6.27 1 95.38 83 GLY A CA 1
ATOM 662 C C . GLY A 1 83 ? -21.016 -11.789 6.543 1 95.38 83 GLY A C 1
ATOM 663 O O . GLY A 1 83 ? -20.328 -11.367 5.609 1 95.38 83 GLY A O 1
ATOM 664 N N . TRP A 1 84 ? -20.656 -11.68 7.758 1 95.62 84 TRP A N 1
ATOM 665 C CA . TRP A 1 84 ? -19.422 -10.984 8.141 1 95.62 84 TRP A CA 1
ATOM 666 C C . TRP A 1 84 ? -18.203 -11.758 7.68 1 95.62 84 TRP A C 1
ATOM 668 O O . TRP A 1 84 ? -17.25 -11.164 7.148 1 95.62 84 TRP A O 1
ATOM 678 N N . ILE A 1 85 ? -18.188 -13.055 7.867 1 95.44 85 ILE A N 1
ATOM 679 C CA . ILE A 1 85 ? -17.047 -13.852 7.469 1 95.44 85 ILE A CA 1
ATOM 680 C C . ILE A 1 85 ? -16.859 -13.773 5.957 1 95.44 85 ILE A C 1
ATOM 682 O O . ILE A 1 85 ? -15.727 -13.609 5.473 1 95.44 85 ILE A O 1
ATOM 686 N N . GLU A 1 86 ? -17.906 -13.875 5.27 1 95.25 86 GLU A N 1
ATOM 687 C CA . GLU A 1 86 ? -17.844 -13.773 3.814 1 95.25 86 GLU A CA 1
ATOM 688 C C . GLU A 1 86 ? -17.281 -12.414 3.383 1 95.25 86 GLU A C 1
ATOM 690 O O . GLU A 1 86 ? -16.391 -12.352 2.543 1 95.25 86 GLU A O 1
ATOM 695 N N . TRP A 1 87 ? -17.781 -11.359 3.967 1 93.88 87 TRP A N 1
ATOM 696 C CA . TRP A 1 87 ? -17.375 -10.008 3.582 1 93.88 87 TRP A CA 1
ATOM 697 C C . TRP A 1 87 ? -15.914 -9.766 3.922 1 93.88 87 TRP A C 1
ATOM 699 O O . TRP A 1 87 ? -15.164 -9.211 3.109 1 93.88 87 TRP A O 1
ATOM 709 N N . VAL A 1 88 ? -15.453 -10.219 5.059 1 91 88 VAL A N 1
ATOM 710 C CA . VAL A 1 88 ? -14.109 -9.953 5.547 1 91 88 VAL A CA 1
ATOM 711 C C . VAL A 1 88 ? -13.109 -10.859 4.828 1 91 88 VAL A C 1
ATOM 713 O O . VAL A 1 88 ? -12.023 -10.414 4.438 1 91 88 VAL A O 1
ATOM 716 N N . CYS A 1 89 ? -13.43 -12.07 4.566 1 91.38 89 CYS A N 1
ATOM 717 C CA . CYS A 1 89 ? -12.484 -13.023 3.984 1 91.38 89 CYS A CA 1
ATOM 718 C C . CYS A 1 89 ? -12.5 -12.945 2.463 1 91.38 89 CYS A C 1
ATOM 720 O O . CYS A 1 89 ? -11.461 -12.711 1.841 1 91.38 89 CYS A O 1
ATOM 722 N N . VAL A 1 90 ? -13.695 -13.078 1.899 1 89.62 90 VAL A N 1
ATOM 723 C CA . VAL A 1 90 ? -13.789 -13.078 0.444 1 89.62 90 VAL A CA 1
ATOM 724 C C . VAL A 1 90 ? -13.508 -11.68 -0.094 1 89.62 90 VAL A C 1
ATOM 726 O O . VAL A 1 90 ? -12.867 -11.523 -1.132 1 89.62 90 VAL A O 1
ATOM 729 N N . GLY A 1 91 ? -13.992 -10.688 0.645 1 86.88 91 GLY A N 1
ATOM 730 C CA . GLY A 1 91 ? -13.75 -9.305 0.245 1 86.88 91 GLY A CA 1
ATOM 731 C C . GLY A 1 91 ? -12.383 -8.797 0.669 1 86.88 91 GLY A C 1
ATOM 732 O O . GLY A 1 91 ? -11.984 -7.695 0.286 1 86.88 91 GLY A O 1
ATOM 733 N N . LEU A 1 92 ? -11.711 -9.57 1.454 1 86 92 LEU A N 1
ATOM 734 C CA . LEU A 1 92 ? -10.383 -9.234 1.95 1 86 92 LEU A CA 1
ATOM 735 C C . LEU A 1 92 ? -10.391 -7.883 2.658 1 86 92 LEU A C 1
ATOM 737 O O . LEU A 1 92 ? -9.578 -7.012 2.346 1 86 92 LEU A O 1
ATOM 741 N N . LYS A 1 93 ? -11.336 -7.73 3.535 1 86.06 93 LYS A N 1
ATOM 742 C CA . LYS A 1 93 ? -11.422 -6.52 4.344 1 86.06 93 LYS A CA 1
ATOM 743 C C . LYS A 1 93 ? -10.656 -6.68 5.656 1 86.06 93 LYS A C 1
ATOM 745 O O . LYS A 1 93 ? -10.578 -7.781 6.203 1 86.06 93 LYS A O 1
ATOM 750 N N . PRO A 1 94 ? -10.094 -5.52 6.133 1 82.25 94 PRO A N 1
ATOM 751 C CA . PRO A 1 94 ? -9.484 -5.609 7.461 1 82.25 94 PRO A CA 1
ATOM 752 C C . PRO A 1 94 ? -10.492 -5.918 8.562 1 82.25 94 PRO A C 1
ATOM 754 O O . PRO A 1 94 ? -11.672 -5.582 8.43 1 82.25 94 PRO A O 1
ATOM 757 N N . PHE A 1 95 ? -10.047 -6.516 9.648 1 84.88 95 PHE A N 1
ATOM 758 C CA . PHE A 1 95 ? -10.938 -6.883 10.734 1 84.88 95 PHE A CA 1
ATOM 759 C C . PHE A 1 95 ? -11.555 -5.641 11.375 1 84.88 95 PHE A C 1
ATOM 761 O O . PHE A 1 95 ? -12.656 -5.703 11.922 1 84.88 95 PHE A O 1
ATOM 768 N N . SER A 1 96 ? -10.867 -4.52 11.258 1 84.44 96 SER A N 1
ATOM 769 C CA . SER A 1 96 ? -11.398 -3.27 11.805 1 84.44 96 SER A CA 1
ATOM 770 C C . SER A 1 96 ? -12.633 -2.812 11.039 1 84.44 96 SER A C 1
ATOM 772 O O . SER A 1 96 ? -13.383 -1.962 11.516 1 84.44 96 SER A O 1
ATOM 774 N N . PHE A 1 97 ? -12.742 -3.365 9.914 1 88.38 97 PHE A N 1
ATOM 775 C CA . PHE A 1 97 ? -13.891 -3.074 9.062 1 88.38 97 PHE A CA 1
ATOM 776 C C . PHE A 1 97 ? -15.195 -3.408 9.781 1 88.38 97 PHE A C 1
ATOM 778 O O . PHE A 1 97 ? -16.203 -2.727 9.594 1 88.38 97 PHE A O 1
ATOM 785 N N . THR A 1 98 ? -15.172 -4.449 10.633 1 89.94 98 THR A N 1
ATOM 786 C CA . THR A 1 98 ? -16.375 -4.918 11.312 1 89.94 98 THR A CA 1
ATOM 787 C C . THR A 1 98 ? -16.797 -3.934 12.398 1 89.94 98 THR A C 1
ATOM 789 O O . THR A 1 98 ? -17.969 -3.877 12.773 1 89.94 98 THR A O 1
ATOM 792 N N . GLU A 1 99 ? -15.852 -3.162 12.82 1 90.06 99 GLU A N 1
ATOM 793 C CA . GLU A 1 99 ? -16.156 -2.248 13.922 1 90.06 99 GLU A CA 1
ATOM 794 C C . GLU A 1 99 ? -16.156 -0.796 13.445 1 90.06 99 GLU A C 1
ATOM 796 O O . GLU A 1 99 ? -16.297 0.125 14.258 1 90.06 99 GLU A O 1
ATOM 801 N N . ASP A 1 100 ? -15.922 -0.633 12.195 1 90.19 100 ASP A N 1
ATOM 802 C CA . ASP A 1 100 ? -15.945 0.708 11.617 1 90.19 100 ASP A CA 1
ATOM 803 C C . ASP A 1 100 ? -17.344 1.332 11.742 1 90.19 100 ASP A C 1
ATOM 805 O O . ASP A 1 100 ? -18.328 0.723 11.344 1 90.19 100 ASP A O 1
ATOM 809 N N . PRO A 1 101 ? -17.422 2.555 12.305 1 90.25 101 PRO A N 1
ATOM 810 C CA . PRO A 1 101 ? -18.734 3.188 12.523 1 90.25 101 PRO A CA 1
ATOM 811 C C . PRO A 1 101 ? -19.516 3.387 11.227 1 90.25 101 PRO A C 1
ATOM 813 O O . PRO A 1 101 ? -20.734 3.211 11.211 1 90.25 101 PRO A O 1
ATOM 816 N N . LEU A 1 102 ? -18.891 3.729 10.172 1 92.62 102 LEU A N 1
ATOM 817 C CA . LEU A 1 102 ? -19.578 3.945 8.906 1 92.62 102 LEU A CA 1
ATOM 818 C C . LEU A 1 102 ? -20.094 2.627 8.328 1 92.62 102 LEU A C 1
ATOM 820 O O . LEU A 1 102 ? -21.188 2.568 7.77 1 92.62 102 LEU A O 1
ATOM 824 N N . THR A 1 103 ? -19.25 1.588 8.477 1 92.75 103 THR A N 1
ATOM 825 C CA . THR A 1 103 ? -19.688 0.274 8.031 1 92.75 103 THR A CA 1
ATOM 826 C C . THR A 1 103 ? -20.938 -0.169 8.789 1 92.75 103 THR A C 1
ATOM 828 O O . THR A 1 103 ? -21.891 -0.68 8.195 1 92.75 103 THR A O 1
ATOM 831 N N . HIS A 1 104 ? -20.938 0.079 10.055 1 91.56 104 HIS A N 1
ATOM 832 C CA . HIS A 1 104 ? -22.078 -0.285 10.875 1 91.56 104 HIS A CA 1
ATOM 833 C C . HIS A 1 104 ? -23.328 0.474 10.445 1 91.56 104 HIS A C 1
ATOM 835 O O . HIS A 1 104 ? -24.438 -0.076 10.461 1 91.56 104 HIS A O 1
ATOM 841 N N . LYS A 1 105 ? -23.125 1.652 10.125 1 91.88 105 LYS A N 1
ATOM 842 C CA . LYS A 1 105 ? -24.219 2.523 9.734 1 91.88 105 LYS A CA 1
ATOM 843 C C . LYS A 1 105 ? -24.844 2.07 8.422 1 91.88 105 LYS A C 1
ATOM 845 O O . LYS A 1 105 ? -26.062 2.145 8.25 1 91.88 105 LYS A O 1
ATOM 850 N N . TYR A 1 106 ? -24.062 1.523 7.578 1 94.25 106 TYR A N 1
ATOM 851 C CA . TYR A 1 106 ? -24.562 1.353 6.219 1 94.25 106 TYR A CA 1
ATOM 852 C C . TYR A 1 106 ? -24.609 -0.123 5.836 1 94.25 106 TYR A C 1
ATOM 854 O O . TYR A 1 106 ? -24.844 -0.462 4.672 1 94.25 106 TYR A O 1
ATOM 862 N N . THR A 1 107 ? -24.328 -0.976 6.785 1 94.12 107 THR A N 1
ATOM 863 C CA . THR A 1 107 ? -24.453 -2.408 6.531 1 94.12 107 THR A CA 1
ATOM 864 C C . THR A 1 107 ? -25.812 -2.922 6.984 1 94.12 107 THR A C 1
ATOM 866 O O . THR A 1 107 ? -26.453 -2.311 7.836 1 94.12 107 THR A O 1
ATOM 869 N N . ASN A 1 108 ? -26.281 -3.959 6.395 1 93.25 108 ASN A N 1
ATOM 870 C CA . ASN A 1 108 ? -27.5 -4.621 6.824 1 93.25 108 ASN A CA 1
ATOM 871 C C . ASN A 1 108 ? -27.219 -5.766 7.789 1 93.25 108 ASN A C 1
ATOM 873 O O . ASN A 1 108 ? -28.125 -6.473 8.211 1 93.25 108 ASN A O 1
ATOM 877 N N . LEU A 1 109 ? -25.938 -5.93 8.164 1 93.5 109 LEU A N 1
ATOM 878 C CA . LEU A 1 109 ? -25.531 -6.973 9.094 1 93.5 109 LEU A CA 1
ATOM 879 C C . LEU A 1 109 ? -25.547 -6.453 10.531 1 93.5 109 LEU A C 1
ATOM 881 O O . LEU A 1 109 ? -25.359 -5.258 10.766 1 93.5 109 LEU A O 1
ATOM 885 N N . GLY A 1 110 ? -25.844 -7.387 11.438 1 91.69 110 GLY A N 1
ATOM 886 C CA . GLY A 1 110 ? -25.781 -7.031 12.852 1 91.69 110 GLY A CA 1
ATOM 887 C C . GLY A 1 110 ? -24.375 -6.809 13.359 1 91.69 110 GLY A C 1
ATOM 888 O O . GLY A 1 110 ? -23.406 -7.309 12.773 1 91.69 110 GLY A O 1
ATOM 889 N N . SER A 1 111 ? -24.281 -6.082 14.414 1 90.06 111 SER A N 1
ATOM 890 C CA . SER A 1 111 ? -22.984 -5.746 14.969 1 90.06 111 SER A CA 1
ATOM 891 C C . SER A 1 111 ? -22.25 -6.988 15.461 1 90.06 111 SER A C 1
ATOM 893 O O . SER A 1 111 ? -22.875 -7.91 15.992 1 90.06 111 SER A O 1
ATOM 895 N N . ILE A 1 112 ? -20.984 -7 15.242 1 91.38 112 ILE A N 1
ATOM 896 C CA . ILE A 1 112 ? -20.109 -8.078 15.711 1 91.38 112 ILE A CA 1
ATOM 897 C C . ILE A 1 112 ? -18.75 -7.523 16.078 1 91.38 112 ILE A C 1
ATOM 899 O O . ILE A 1 112 ? -18.281 -6.555 15.469 1 91.38 112 ILE A O 1
ATOM 903 N N . THR A 1 113 ? -18.141 -8.062 17.031 1 89.62 113 THR A N 1
ATOM 904 C CA . THR A 1 113 ? -16.812 -7.605 17.453 1 89.62 113 THR A CA 1
ATOM 905 C C . THR A 1 113 ? -15.727 -8.359 16.703 1 89.62 113 THR A C 1
ATOM 907 O O . THR A 1 113 ? -15.961 -9.453 16.188 1 89.62 113 THR A O 1
ATOM 910 N N . ASN A 1 114 ? -14.586 -7.785 16.703 1 87.44 114 ASN A N 1
ATOM 911 C CA . ASN A 1 114 ? -13.43 -8.406 16.078 1 87.44 114 ASN A CA 1
ATOM 912 C C . ASN A 1 114 ? -13.07 -9.734 16.75 1 87.44 114 ASN A C 1
ATOM 914 O O . ASN A 1 114 ? -12.719 -10.695 16.062 1 87.44 114 ASN A O 1
ATOM 918 N N . VAL A 1 115 ? -13.211 -9.812 17.953 1 86.5 115 VAL A N 1
ATOM 919 C CA . VAL A 1 115 ? -12.852 -11 18.719 1 86.5 115 VAL A CA 1
ATOM 920 C C . VAL A 1 115 ? -13.805 -12.148 18.375 1 86.5 115 VAL A C 1
ATOM 922 O O . VAL A 1 115 ? -13.367 -13.281 18.172 1 86.5 115 VAL A O 1
ATOM 925 N N . THR A 1 116 ? -15.078 -11.828 18.281 1 90 116 THR A N 1
ATOM 926 C CA . THR A 1 116 ? -16.094 -12.844 18 1 90 116 THR A CA 1
ATOM 927 C C . THR A 1 116 ? -15.922 -13.398 16.594 1 90 116 THR A C 1
ATOM 929 O O . THR A 1 116 ? -15.992 -14.609 16.391 1 90 116 THR A O 1
ATOM 932 N N . ILE A 1 117 ? -15.672 -12.539 15.656 1 92.5 117 ILE A N 1
ATOM 933 C CA . ILE A 1 117 ? -15.547 -13 14.273 1 92.5 117 ILE A CA 1
ATOM 934 C C . ILE A 1 117 ? -14.305 -13.875 14.133 1 92.5 117 ILE A C 1
ATOM 936 O O . ILE A 1 117 ? -14.312 -14.875 13.414 1 92.5 117 ILE A O 1
ATOM 940 N N . LYS A 1 118 ? -13.242 -13.516 14.828 1 89.56 118 LYS A N 1
ATOM 941 C CA . LYS A 1 118 ? -12.008 -14.297 14.773 1 89.56 118 LYS A CA 1
ATOM 942 C C . LYS A 1 118 ? -12.211 -15.688 15.367 1 89.56 118 LYS A C 1
ATOM 944 O O . LYS A 1 118 ? -11.695 -16.672 14.852 1 89.56 118 LYS A O 1
ATOM 949 N N . LYS A 1 119 ? -12.945 -15.727 16.406 1 90.38 119 LYS A N 1
ATOM 950 C CA . LYS A 1 119 ? -13.25 -17 17.047 1 90.38 119 LYS A CA 1
ATOM 951 C C . LYS A 1 119 ? -14.023 -17.922 16.094 1 90.38 119 LYS A C 1
ATOM 953 O O . LYS A 1 119 ? -13.703 -19.109 15.977 1 90.38 119 LYS A O 1
ATOM 958 N N . TYR A 1 120 ? -15.047 -17.391 15.469 1 93.12 120 TYR A N 1
ATOM 959 C CA . TYR A 1 120 ? -15.836 -18.188 14.531 1 93.12 120 TYR A CA 1
ATOM 960 C C . TYR A 1 120 ? -15.008 -18.578 13.312 1 93.12 120 TYR A C 1
ATOM 962 O O . TYR A 1 120 ? -15.18 -19.656 12.766 1 93.12 120 TYR A O 1
ATOM 970 N N . MET A 1 121 ? -14.117 -17.656 12.883 1 94.25 121 MET A N 1
ATOM 971 C CA . MET A 1 121 ? -13.258 -17.953 11.734 1 94.25 121 MET A CA 1
ATOM 972 C C . MET A 1 121 ? -12.289 -19.094 12.062 1 94.25 121 MET A C 1
ATOM 974 O O . MET A 1 121 ? -12 -19.922 11.203 1 94.25 121 MET A O 1
ATOM 978 N N . GLU A 1 122 ? -11.805 -19.094 13.289 1 92.12 122 GLU A N 1
ATOM 979 C CA . GLU A 1 122 ? -10.922 -20.188 13.727 1 92.12 122 GLU A CA 1
ATOM 980 C C . GLU A 1 122 ? -11.641 -21.531 13.695 1 92.12 122 GLU A C 1
ATOM 982 O O . GLU A 1 122 ? -11.094 -22.516 13.195 1 92.12 122 GLU A O 1
ATOM 987 N N . LYS A 1 123 ? -12.812 -21.531 14.219 1 93.25 123 LYS A N 1
ATOM 988 C CA . LYS A 1 123 ? -13.602 -22.75 14.219 1 93.25 123 LYS A CA 1
ATOM 989 C C . LYS A 1 123 ? -13.953 -23.188 12.797 1 93.25 123 LYS A C 1
ATOM 991 O O . LYS A 1 123 ? -13.93 -24.375 12.477 1 93.25 123 LYS A O 1
ATOM 996 N N . LEU A 1 124 ? -14.289 -22.188 12.016 1 95.5 124 LEU A N 1
ATOM 997 C CA . LEU A 1 124 ? -14.617 -22.484 10.625 1 95.5 124 LEU A CA 1
ATOM 998 C C . LEU A 1 124 ? -13.414 -23.047 9.891 1 95.5 124 LEU A C 1
ATOM 1000 O O . LEU A 1 124 ? -13.555 -23.984 9.086 1 95.5 124 LEU A O 1
ATOM 1004 N N . THR A 1 125 ? -12.266 -22.516 10.18 1 94.88 125 THR A N 1
ATOM 1005 C CA . THR A 1 125 ? -11.031 -23 9.562 1 94.88 125 THR A CA 1
ATOM 1006 C C . THR A 1 125 ? -10.797 -24.469 9.906 1 94.88 125 THR A C 1
ATOM 1008 O O . THR A 1 125 ? -10.453 -25.266 9.039 1 94.88 125 THR A O 1
ATOM 1011 N N . GLN A 1 126 ? -11.016 -24.812 11.102 1 93.25 126 GLN A N 1
ATOM 1012 C CA . GLN A 1 126 ? -10.844 -26.188 11.547 1 93.25 126 GLN A CA 1
ATOM 1013 C C . GLN A 1 126 ? -11.805 -27.125 10.82 1 93.25 126 GLN A C 1
ATOM 1015 O O . GLN A 1 126 ? -11.422 -28.219 10.414 1 93.25 126 GLN A O 1
ATOM 1020 N N . GLU A 1 127 ? -12.961 -26.656 10.695 1 95.19 127 GLU A N 1
ATOM 1021 C CA . GLU A 1 127 ? -13.953 -27.484 10.008 1 95.19 127 GLU A CA 1
ATOM 1022 C C . GLU A 1 127 ? -13.617 -27.641 8.531 1 95.19 127 GLU A C 1
ATOM 1024 O O . GLU A 1 127 ? -13.844 -28.703 7.945 1 95.19 127 GLU A O 1
ATOM 1029 N N . VAL A 1 128 ? -13.172 -26.578 7.957 1 96.44 128 VAL A N 1
ATOM 1030 C CA . VAL A 1 128 ? -12.797 -26.625 6.547 1 96.44 128 VAL A CA 1
ATOM 1031 C C . VAL A 1 128 ? -11.609 -27.562 6.363 1 96.44 128 VAL A C 1
ATOM 1033 O O . VAL A 1 128 ? -11.555 -28.328 5.395 1 96.44 128 VAL A O 1
ATOM 1036 N N . GLU A 1 129 ? -10.68 -27.531 7.301 1 95.69 129 GLU A N 1
ATOM 1037 C CA . GLU A 1 129 ? -9.555 -28.453 7.262 1 95.69 129 GLU A CA 1
ATOM 1038 C C . GLU A 1 129 ? -10.023 -29.906 7.285 1 95.69 129 GLU A C 1
ATOM 1040 O O . GLU A 1 129 ? -9.5 -30.75 6.555 1 95.69 129 GLU A O 1
ATOM 1045 N N . LYS A 1 130 ? -11 -30.172 8.078 1 94.69 130 LYS A N 1
ATOM 1046 C CA . LYS A 1 130 ? -11.547 -31.516 8.164 1 94.69 130 LYS A CA 1
ATOM 1047 C C . LYS A 1 130 ? -12.195 -31.922 6.84 1 94.69 130 LYS A C 1
ATOM 1049 O O . LYS A 1 130 ? -12.008 -33.062 6.379 1 94.69 130 LYS A O 1
ATOM 1054 N N . LYS A 1 131 ? -12.883 -31.047 6.289 1 95.94 131 LYS A N 1
ATOM 1055 C CA . LYS A 1 131 ? -13.539 -31.328 5.02 1 95.94 131 LYS A CA 1
ATOM 1056 C C . LYS A 1 131 ? -12.516 -31.594 3.916 1 95.94 131 LYS A C 1
ATOM 1058 O O . LYS A 1 131 ? -12.703 -32.469 3.08 1 95.94 131 LYS A O 1
ATOM 1063 N N . ILE A 1 132 ? -11.531 -30.812 3.918 1 96.31 132 ILE A N 1
ATOM 1064 C CA . ILE A 1 132 ? -10.469 -31 2.932 1 96.31 132 ILE A CA 1
ATOM 1065 C C . ILE A 1 132 ? -9.789 -32.344 3.152 1 96.31 132 ILE A C 1
ATOM 1067 O O . ILE A 1 132 ? -9.484 -33.062 2.191 1 96.31 132 ILE A O 1
ATOM 1071 N N . SER A 1 133 ? -9.578 -32.656 4.398 1 95.88 133 SER A N 1
ATOM 1072 C CA . SER A 1 133 ? -8.969 -33.938 4.734 1 95.88 133 SER A CA 1
ATOM 1073 C C . SER A 1 133 ? -9.773 -35.094 4.164 1 95.88 133 SER A C 1
ATOM 1075 O O . SER A 1 133 ? -9.203 -36.062 3.662 1 95.88 133 SER A O 1
ATOM 1077 N N . ASP A 1 134 ? -11.031 -34.938 4.195 1 94.06 134 ASP A N 1
ATOM 1078 C CA . ASP A 1 134 ? -11.922 -36 3.713 1 94.06 134 ASP A CA 1
ATOM 1079 C C . ASP A 1 134 ? -11.945 -36.031 2.186 1 94.06 134 ASP A C 1
ATOM 1081 O O . ASP A 1 134 ? -12.117 -37.094 1.591 1 94.06 134 ASP A O 1
ATOM 1085 N N . GLU A 1 135 ? -11.766 -34.938 1.586 1 92.88 135 GLU A N 1
ATOM 1086 C CA . GLU A 1 135 ? -11.867 -34.844 0.133 1 92.88 135 GLU A CA 1
ATOM 1087 C C . GLU A 1 135 ? -10.562 -35.25 -0.545 1 92.88 135 GLU A C 1
ATOM 1089 O O . GLU A 1 135 ? -10.57 -35.75 -1.671 1 92.88 135 GLU A O 1
ATOM 1094 N N . LEU A 1 136 ? -9.477 -35.062 0.046 1 94.25 136 LEU A N 1
ATOM 1095 C CA . LEU A 1 136 ? -8.172 -35.344 -0.538 1 94.25 136 LEU A CA 1
ATOM 1096 C C . LEU A 1 136 ? -8.008 -36.844 -0.807 1 94.25 136 LEU A C 1
ATOM 1098 O O . LEU A 1 136 ? -8.211 -37.656 0.091 1 94.25 136 LEU A O 1
ATOM 1102 N N . PRO A 1 137 ? -7.727 -37.125 -2.035 1 92.38 137 PRO A N 1
ATOM 1103 C CA . PRO A 1 137 ? -7.512 -38.531 -2.359 1 92.38 137 PRO A CA 1
ATOM 1104 C C . PRO A 1 137 ? -6.188 -39.062 -1.819 1 92.38 137 PRO A C 1
ATOM 1106 O O . PRO A 1 137 ? -5.426 -38.344 -1.194 1 92.38 137 PRO A O 1
ATOM 1109 N N . SER A 1 138 ? -5.988 -40.375 -2.041 1 91.19 138 SER A N 1
ATOM 1110 C CA . SER A 1 138 ? -4.781 -41.031 -1.548 1 91.19 138 SER A CA 1
ATOM 1111 C C . SER A 1 138 ? -3.547 -40.562 -2.307 1 91.19 138 SER A C 1
ATOM 1113 O O . SER A 1 138 ? -2.428 -40.656 -1.797 1 91.19 138 SER A O 1
ATOM 1115 N N . LYS A 1 139 ? -3.756 -40.062 -3.492 1 92.69 139 LYS A N 1
ATOM 1116 C CA . LYS A 1 139 ? -2.641 -39.562 -4.289 1 92.69 139 LYS A CA 1
ATOM 1117 C C . LYS A 1 139 ? -2.918 -38.125 -4.797 1 92.69 139 LYS A C 1
ATOM 1119 O O . LYS A 1 139 ? -3.959 -37.875 -5.406 1 92.69 139 LYS A O 1
ATOM 1124 N N . PHE A 1 140 ? -2.025 -37.219 -4.512 1 95.5 140 PHE A N 1
ATOM 1125 C CA . PHE A 1 140 ? -2.197 -35.844 -4.969 1 95.5 140 PHE A CA 1
ATOM 1126 C C . PHE A 1 140 ? -0.848 -35.188 -5.164 1 95.5 140 PHE A C 1
ATOM 1128 O O . PHE A 1 140 ? 0.188 -35.719 -4.773 1 95.5 140 PHE A O 1
ATOM 1135 N N . LEU A 1 141 ? -0.869 -34.062 -5.836 1 97.12 141 LEU A N 1
ATOM 1136 C CA . LEU A 1 141 ? 0.308 -33.25 -6.094 1 97.12 141 LEU A CA 1
ATOM 1137 C C . LEU A 1 141 ? 0.425 -32.125 -5.062 1 97.12 141 LEU A C 1
ATOM 1139 O O . LEU A 1 141 ? -0.581 -31.516 -4.672 1 97.12 141 LEU A O 1
ATOM 1143 N N . LEU A 1 142 ? 1.618 -31.844 -4.633 1 97.81 142 LEU A N 1
ATOM 1144 C CA . LEU A 1 142 ? 1.879 -30.688 -3.779 1 97.81 142 LEU A CA 1
ATOM 1145 C C . LEU A 1 142 ? 2.541 -29.562 -4.57 1 97.81 142 LEU A C 1
ATOM 1147 O O . LEU A 1 142 ? 3.486 -29.812 -5.324 1 97.81 142 LEU A O 1
ATOM 1151 N N . VAL A 1 143 ? 1.984 -28.453 -4.449 1 97.5 143 VAL A N 1
ATOM 1152 C CA . VAL A 1 143 ? 2.592 -27.266 -5.043 1 97.5 143 VAL A CA 1
ATOM 1153 C C . VAL A 1 143 ? 3.148 -26.359 -3.945 1 97.5 143 VAL A C 1
ATOM 1155 O O . VAL A 1 143 ? 2.441 -26.016 -2.994 1 97.5 143 VAL A O 1
ATOM 1158 N N . ILE A 1 144 ? 4.406 -25.969 -4.059 1 95.19 144 ILE A N 1
ATOM 1159 C CA . ILE A 1 144 ? 5.059 -25.234 -2.984 1 95.19 144 ILE A CA 1
ATOM 1160 C C . ILE A 1 144 ? 5.715 -23.984 -3.547 1 95.19 144 ILE A C 1
ATOM 1162 O O . ILE A 1 144 ? 6.195 -23.969 -4.684 1 95.19 144 ILE A O 1
ATOM 1166 N N . ASP A 1 145 ? 5.641 -22.938 -2.846 1 91.62 145 ASP A N 1
ATOM 1167 C CA . ASP A 1 145 ? 6.387 -21.719 -3.139 1 91.62 145 ASP A CA 1
ATOM 1168 C C . ASP A 1 145 ? 6.539 -20.844 -1.89 1 91.62 145 ASP A C 1
ATOM 1170 O O . ASP A 1 145 ? 5.816 -21.031 -0.91 1 91.62 145 ASP A O 1
ATOM 1174 N N . GLY A 1 146 ? 7.562 -20.047 -1.964 1 85.12 146 GLY A N 1
ATOM 1175 C CA . GLY A 1 146 ? 7.812 -19.125 -0.86 1 85.12 146 GLY A CA 1
ATOM 1176 C C . GLY A 1 146 ? 7.566 -17.672 -1.221 1 85.12 146 GLY A C 1
ATOM 1177 O O . GLY A 1 146 ? 7.672 -17.297 -2.389 1 85.12 146 GLY A O 1
ATOM 1178 N N . TRP A 1 147 ? 7.176 -16.984 -0.203 1 81.38 147 TRP A N 1
ATOM 1179 C CA . TRP A 1 147 ? 6.953 -15.547 -0.344 1 81.38 147 TRP A CA 1
ATOM 1180 C C . TRP A 1 147 ? 7.617 -14.781 0.793 1 81.38 147 TRP A C 1
ATOM 1182 O O . TRP A 1 147 ? 7.387 -15.078 1.969 1 81.38 147 TRP A O 1
ATOM 1192 N N . THR A 1 148 ? 8.461 -13.883 0.417 1 76.94 148 THR A N 1
ATOM 1193 C CA . THR A 1 148 ? 9.133 -13.102 1.447 1 76.94 148 THR A CA 1
ATOM 1194 C C . THR A 1 148 ? 8.602 -11.672 1.468 1 76.94 148 THR A C 1
ATOM 1196 O O . THR A 1 148 ? 8.562 -11 0.432 1 76.94 148 THR A O 1
ATOM 1199 N N . LYS A 1 149 ? 8.141 -11.273 2.521 1 71.62 149 LYS A N 1
ATOM 1200 C CA . LYS A 1 149 ? 7.695 -9.898 2.736 1 71.62 149 LYS A CA 1
ATOM 1201 C C . LYS A 1 149 ? 8.312 -9.312 4.004 1 71.62 149 LYS A C 1
ATOM 1203 O O . LYS A 1 149 ? 8.039 -9.797 5.109 1 71.62 149 LYS A O 1
ATOM 1208 N N . GLY A 1 150 ? 9.055 -8.336 3.83 1 66.06 150 GLY A N 1
ATOM 1209 C CA . GLY A 1 150 ? 9.781 -7.781 4.961 1 66.06 150 GLY A CA 1
ATOM 1210 C C . GLY A 1 150 ? 10.766 -8.758 5.574 1 66.06 150 GLY A C 1
ATOM 1211 O O . GLY A 1 150 ? 11.609 -9.32 4.871 1 66.06 150 GLY A O 1
ATOM 1212 N N . SER A 1 151 ? 10.57 -8.969 6.84 1 65.19 151 SER A N 1
ATOM 1213 C CA . SER A 1 151 ? 11.492 -9.852 7.555 1 65.19 151 SER A CA 1
ATOM 1214 C C . SER A 1 151 ? 10.867 -11.219 7.797 1 65.19 151 SER A C 1
ATOM 1216 O O . SER A 1 151 ? 11.391 -12.016 8.578 1 65.19 151 SER A O 1
ATOM 1218 N N . THR A 1 152 ? 9.758 -11.461 7.039 1 70.88 152 THR A N 1
ATOM 1219 C CA . THR A 1 152 ? 9.07 -12.727 7.254 1 70.88 152 THR A CA 1
ATOM 1220 C C . THR A 1 152 ? 8.961 -13.516 5.949 1 70.88 152 THR A C 1
ATOM 1222 O O . THR A 1 152 ? 8.664 -12.938 4.898 1 70.88 152 THR A O 1
ATOM 1225 N N . HIS A 1 153 ? 9.336 -14.711 6.051 1 78.81 153 HIS A N 1
ATOM 1226 C CA . HIS A 1 153 ? 9.211 -15.617 4.914 1 78.81 153 HIS A CA 1
ATOM 1227 C C . HIS A 1 153 ? 8.023 -16.562 5.086 1 78.81 153 HIS A C 1
ATOM 1229 O O . HIS A 1 153 ? 7.93 -17.266 6.086 1 78.81 153 HIS A O 1
ATOM 1235 N N . PHE A 1 154 ? 7.133 -16.5 4.055 1 81.88 154 PHE A N 1
ATOM 1236 C CA . PHE A 1 154 ? 5.945 -17.344 4.086 1 81.88 154 PHE A CA 1
ATOM 1237 C C . PHE A 1 154 ? 6.094 -18.516 3.119 1 81.88 154 PHE A C 1
ATOM 1239 O O . PHE A 1 154 ? 6.77 -18.406 2.094 1 81.88 154 PHE A O 1
ATOM 1246 N N . ILE A 1 155 ? 5.453 -19.578 3.5 1 87.38 155 ILE A N 1
ATOM 1247 C CA . ILE A 1 155 ? 5.387 -20.75 2.629 1 87.38 155 ILE A CA 1
ATOM 1248 C C . ILE A 1 155 ? 3.932 -21.062 2.287 1 87.38 155 ILE A C 1
ATOM 1250 O O . ILE A 1 155 ? 3.066 -21.047 3.166 1 87.38 155 ILE A O 1
ATOM 1254 N N . GLY A 1 156 ? 3.701 -21.156 1.027 1 92.12 156 GLY A N 1
ATOM 1255 C CA . GLY A 1 156 ? 2.396 -21.609 0.567 1 92.12 156 GLY A CA 1
ATOM 1256 C C . GLY A 1 156 ? 2.4 -23.031 0.055 1 92.12 156 GLY A C 1
ATOM 1257 O O . GLY A 1 156 ? 3.342 -23.453 -0.619 1 92.12 156 GLY A O 1
ATOM 1258 N N . LEU A 1 157 ? 1.358 -23.797 0.482 1 95.81 157 LEU A N 1
ATOM 1259 C CA . LEU A 1 157 ? 1.21 -25.172 0.051 1 95.81 157 LEU A CA 1
ATOM 1260 C C . LEU A 1 157 ? -0.18 -25.422 -0.529 1 95.81 157 LEU A C 1
ATOM 1262 O O . LEU A 1 157 ? -1.187 -25.188 0.146 1 95.81 157 LEU A O 1
ATOM 1266 N N . PHE A 1 158 ? -0.205 -25.875 -1.797 1 97.44 158 PHE A N 1
ATOM 1267 C CA . PHE A 1 158 ? -1.446 -26.297 -2.438 1 97.44 158 PHE A CA 1
ATOM 1268 C C . PHE A 1 158 ? -1.426 -27.797 -2.725 1 97.44 158 PHE A C 1
ATOM 1270 O O . PHE A 1 158 ? -0.363 -28.359 -2.969 1 97.44 158 PHE A O 1
ATOM 1277 N N . ALA A 1 159 ? -2.547 -28.359 -2.686 1 97.31 159 ALA A N 1
ATOM 1278 C CA . ALA A 1 159 ? -2.732 -29.719 -3.201 1 97.31 159 ALA A CA 1
ATOM 1279 C C . ALA A 1 159 ? -3.557 -29.703 -4.484 1 97.31 159 ALA A C 1
ATOM 1281 O O . ALA A 1 159 ? -4.527 -28.953 -4.602 1 97.31 159 ALA A O 1
ATOM 1282 N N . SER A 1 160 ? -3.09 -30.406 -5.445 1 95.69 160 SER A N 1
ATOM 1283 C CA . SER A 1 160 ? -3.816 -30.625 -6.691 1 95.69 160 SER A CA 1
ATOM 1284 C C . SER A 1 160 ? -4.125 -32.094 -6.895 1 95.69 160 SER A C 1
ATOM 1286 O O . SER A 1 160 ? -3.26 -32.969 -6.699 1 95.69 160 SER A O 1
ATOM 1288 N N . TYR A 1 161 ? -5.359 -32.406 -7.215 1 93.06 161 TYR A N 1
ATOM 1289 C CA . TYR A 1 161 ? -5.762 -33.812 -7.34 1 93.06 161 TYR A CA 1
ATOM 1290 C C . TYR A 1 161 ? -6.852 -33.969 -8.391 1 93.06 161 TYR A C 1
ATOM 1292 O O . TYR A 1 161 ? -7.473 -33 -8.805 1 93.06 161 TYR A O 1
ATOM 1300 N N . SER A 1 162 ? -6.965 -35.219 -8.867 1 87.31 162 SER A N 1
ATOM 1301 C CA . SER A 1 162 ? -7.984 -35.531 -9.867 1 87.31 162 SER A CA 1
ATOM 1302 C C . SER A 1 162 ? -9.383 -35.5 -9.258 1 87.31 162 SER A C 1
ATOM 1304 O O . SER A 1 162 ? -9.633 -36.125 -8.227 1 87.31 162 SER A O 1
ATOM 1306 N N . CYS A 1 163 ? -10.172 -34.562 -9.742 1 79.25 163 CYS A N 1
ATOM 1307 C CA . CYS A 1 163 ? -11.547 -34.531 -9.25 1 79.25 163 CYS A CA 1
ATOM 1308 C C . CYS A 1 163 ? -12.531 -34.906 -10.336 1 79.25 163 CYS A C 1
ATOM 1310 O O . CYS A 1 163 ? -12.219 -34.812 -11.523 1 79.25 163 CYS A O 1
ATOM 1312 N N . ASN A 1 164 ? -13.453 -35.781 -9.984 1 63.41 164 ASN A N 1
ATOM 1313 C CA . ASN A 1 164 ? -14.398 -36.469 -10.867 1 63.41 164 ASN A CA 1
ATOM 1314 C C . ASN A 1 164 ? -15.109 -35.5 -11.789 1 63.41 164 ASN A C 1
ATOM 1316 O O . ASN A 1 164 ? -15.586 -35.875 -12.859 1 63.41 164 ASN A O 1
ATOM 1320 N N . TYR A 1 165 ? -15.086 -34.25 -11.375 1 51.44 165 TYR A N 1
ATOM 1321 C CA . TYR A 1 165 ? -15.898 -33.438 -12.281 1 51.44 165 TYR A CA 1
ATOM 1322 C C . TYR A 1 165 ? -15.133 -33.094 -13.555 1 51.44 165 TYR A C 1
ATOM 1324 O O . TYR A 1 165 ? -14.07 -32.469 -13.508 1 51.44 165 TYR A O 1
ATOM 1332 N N . GLN A 1 166 ? -15.664 -33.594 -14.766 1 48.94 166 GLN A N 1
ATOM 1333 C CA . GLN A 1 166 ? -15.312 -33.344 -16.156 1 48.94 166 GLN A CA 1
ATOM 1334 C C . GLN A 1 166 ? -13.812 -33.531 -16.375 1 48.94 166 GLN A C 1
ATOM 1336 O O . GLN A 1 166 ? -13.195 -32.719 -17.109 1 48.94 166 GLN A O 1
ATOM 1341 N N . ASN A 1 167 ? -13.156 -34.562 -15.766 1 54.09 167 ASN A N 1
ATOM 1342 C CA . ASN A 1 167 ? -11.766 -34.906 -16.047 1 54.09 167 ASN A CA 1
ATOM 1343 C C . ASN A 1 167 ? -10.836 -33.719 -15.758 1 54.09 167 ASN A C 1
ATOM 1345 O O . ASN A 1 167 ? -9.938 -33.438 -16.547 1 54.09 167 ASN A O 1
ATOM 1349 N N . ASP A 1 168 ? -11.328 -33.031 -14.766 1 76.38 168 ASP A N 1
ATOM 1350 C CA . ASP A 1 168 ? -10.516 -31.859 -14.414 1 76.38 168 ASP A CA 1
ATOM 1351 C C . ASP A 1 168 ? -9.875 -32.031 -13.039 1 76.38 168 ASP A C 1
ATOM 1353 O O . ASP A 1 168 ? -9.852 -33.156 -12.5 1 76.38 168 ASP A O 1
ATOM 1357 N N . TYR A 1 169 ? -8.953 -31.25 -12.695 1 86.81 169 TYR A N 1
ATOM 1358 C CA . TYR A 1 169 ? -8.273 -31.297 -11.406 1 86.81 169 TYR A CA 1
ATOM 1359 C C . TYR A 1 169 ? -8.789 -30.203 -10.469 1 86.81 169 TYR A C 1
ATOM 1361 O O . TYR A 1 169 ? -9.422 -29.25 -10.914 1 86.81 169 TYR A O 1
ATOM 1369 N N . CYS A 1 170 ? -8.742 -30.516 -9.211 1 90.44 170 CYS A N 1
ATOM 1370 C CA . CYS A 1 170 ? -9.102 -29.562 -8.164 1 90.44 170 CYS A CA 1
ATOM 1371 C C . CYS A 1 170 ? -7.867 -29.156 -7.359 1 90.44 170 CYS A C 1
ATOM 1373 O O . CYS A 1 170 ? -6.891 -29.891 -7.289 1 90.44 170 CYS A O 1
ATOM 1375 N N . THR A 1 171 ? -7.938 -27.938 -6.98 1 94.38 171 THR A N 1
ATOM 1376 C CA . THR A 1 171 ? -6.848 -27.438 -6.148 1 94.38 171 THR A CA 1
ATOM 1377 C C . THR A 1 171 ? -7.379 -26.891 -4.832 1 94.38 171 THR A C 1
ATOM 1379 O O . THR A 1 171 ? -8.469 -26.297 -4.789 1 94.38 171 THR A O 1
ATOM 1382 N N . VAL A 1 172 ? -6.629 -27.141 -3.775 1 95.75 172 VAL A N 1
ATOM 1383 C CA . VAL A 1 172 ? -6.992 -26.609 -2.463 1 95.75 172 VAL A CA 1
ATOM 1384 C C . VAL A 1 172 ? -5.75 -26.062 -1.761 1 95.75 172 VAL A C 1
ATOM 1386 O O . VAL A 1 172 ? -4.652 -26.609 -1.921 1 95.75 172 VAL A O 1
ATOM 1389 N N . LEU A 1 173 ? -5.922 -25 -1.058 1 96.38 173 LEU A N 1
ATOM 1390 C CA . LEU A 1 173 ? -4.844 -24.469 -0.228 1 96.38 173 LEU A CA 1
ATOM 1391 C C . LEU A 1 173 ? -4.742 -25.234 1.086 1 96.38 173 LEU A C 1
ATOM 1393 O O . LEU A 1 173 ? -5.715 -25.312 1.842 1 96.38 173 LEU A O 1
ATOM 1397 N N . LEU A 1 174 ? -3.617 -25.781 1.338 1 96.38 174 LEU A N 1
ATOM 1398 C CA . LEU A 1 174 ? -3.424 -26.547 2.566 1 96.38 174 LEU A CA 1
ATOM 1399 C C . LEU A 1 174 ? -2.883 -25.656 3.68 1 96.38 174 LEU A C 1
ATOM 1401 O O . LEU A 1 174 ? -3.303 -25.766 4.832 1 96.38 174 LEU A O 1
ATOM 1405 N N . ALA A 1 175 ? -1.948 -24.844 3.268 1 92.88 175 ALA A N 1
ATOM 1406 C CA . ALA A 1 175 ? -1.351 -24 4.309 1 92.88 175 ALA A CA 1
ATOM 1407 C C . ALA A 1 175 ? -0.669 -22.781 3.705 1 92.88 175 ALA A C 1
ATOM 1409 O O . ALA A 1 175 ? -0.186 -22.828 2.572 1 92.88 175 ALA A O 1
ATOM 1410 N N . PHE A 1 176 ? -0.705 -21.766 4.367 1 89.56 176 PHE A N 1
ATOM 1411 C CA . PHE A 1 176 ? 0.059 -20.531 4.184 1 89.56 176 PHE A CA 1
ATOM 1412 C C . PHE A 1 176 ? 0.576 -20.016 5.516 1 89.56 176 PHE A C 1
ATOM 1414 O O . PHE A 1 176 ? -0.185 -19.438 6.305 1 89.56 176 PHE A O 1
ATOM 1421 N N . SER A 1 177 ? 1.811 -20.234 5.824 1 82.19 177 SER A N 1
ATOM 1422 C CA . SER A 1 177 ? 2.322 -19.969 7.164 1 82.19 177 SER A CA 1
ATOM 1423 C C . SER A 1 177 ? 3.723 -19.375 7.109 1 82.19 177 SER A C 1
ATOM 1425 O O . SER A 1 177 ? 4.488 -19.656 6.188 1 82.19 177 SER A O 1
ATOM 1427 N N . PRO A 1 178 ? 3.926 -18.5 8.062 1 77.44 178 PRO A N 1
ATOM 1428 C CA . PRO A 1 178 ? 5.312 -18.047 8.188 1 77.44 178 PRO A CA 1
ATOM 1429 C C . PRO A 1 178 ? 6.258 -19.156 8.648 1 77.44 178 PRO A C 1
ATOM 1431 O O . PRO A 1 178 ? 5.852 -20.047 9.406 1 77.44 178 PRO A O 1
ATOM 1434 N N . MET A 1 179 ? 7.316 -19.188 8.039 1 71.19 179 MET A N 1
ATOM 1435 C CA . MET A 1 179 ? 8.281 -20.219 8.445 1 71.19 179 MET A CA 1
ATOM 1436 C C . MET A 1 179 ? 8.859 -19.906 9.82 1 71.19 179 MET A C 1
ATOM 1438 O O . MET A 1 179 ? 9.211 -18.766 10.102 1 71.19 179 MET A O 1
ATOM 1442 N N . VAL A 1 180 ? 8.562 -20.781 10.852 1 55.5 180 VAL A N 1
ATOM 1443 C CA . VAL A 1 180 ? 8.953 -20.609 12.25 1 55.5 180 VAL A CA 1
ATOM 1444 C C . VAL A 1 180 ? 10.469 -20.438 12.336 1 55.5 180 VAL A C 1
ATOM 1446 O O . VAL A 1 180 ? 10.953 -19.562 13.047 1 55.5 180 VAL A O 1
ATOM 1449 N N . SER A 1 181 ? 11.195 -21.578 11.836 1 53.44 181 SER A N 1
ATOM 1450 C CA . SER A 1 181 ? 12.641 -21.469 12.023 1 53.44 181 SER A CA 1
ATOM 1451 C C . SER A 1 181 ? 13.258 -20.516 10.992 1 53.44 181 SER A C 1
ATOM 1453 O O . SER A 1 181 ? 13.398 -20.891 9.82 1 53.44 181 SER A O 1
ATOM 1455 N N . GLU A 1 182 ? 13.023 -19.281 11.203 1 52.72 182 GLU A N 1
ATOM 1456 C CA . GLU A 1 182 ? 13.461 -18.234 10.273 1 52.72 182 GLU A CA 1
ATOM 1457 C C . GLU A 1 182 ? 14.977 -18.234 10.125 1 52.72 182 GLU A C 1
ATOM 1459 O O . GLU A 1 182 ? 15.523 -17.5 9.297 1 52.72 182 GLU A O 1
ATOM 1464 N N . THR A 1 183 ? 15.656 -19.062 10.945 1 50.19 183 THR A N 1
ATOM 1465 C CA . THR A 1 183 ? 17.109 -19.016 10.953 1 50.19 183 THR A CA 1
ATOM 1466 C C . THR A 1 183 ? 17.688 -19.828 9.797 1 50.19 183 THR A C 1
ATOM 1468 O O . THR A 1 183 ? 18.797 -19.547 9.32 1 50.19 183 THR A O 1
ATOM 1471 N N . SER A 1 184 ? 17.047 -21.031 9.523 1 55.25 184 SER A N 1
ATOM 1472 C CA . SER A 1 184 ? 17.656 -21.906 8.531 1 55.25 184 SER A CA 1
ATOM 1473 C C . SER A 1 184 ? 16.641 -22.344 7.484 1 55.25 184 SER A C 1
ATOM 1475 O O . SER A 1 184 ? 15.586 -22.875 7.82 1 55.25 184 SER A O 1
ATOM 1477 N N . PHE A 1 185 ? 16.344 -21.453 6.547 1 62.62 185 PHE A N 1
ATOM 1478 C CA . PHE A 1 185 ? 15.523 -21.859 5.41 1 62.62 185 PHE A CA 1
ATOM 1479 C C . PHE A 1 185 ? 16.109 -23.094 4.734 1 62.62 185 PHE A C 1
ATOM 1481 O O . PHE A 1 185 ? 16.312 -23.109 3.518 1 62.62 185 PHE A O 1
ATOM 1488 N N . THR A 1 186 ? 16.312 -24.109 5.672 1 75.38 186 THR A N 1
ATOM 1489 C CA . THR A 1 186 ? 16.922 -25.312 5.129 1 75.38 186 THR A CA 1
ATOM 1490 C C . THR A 1 186 ? 15.852 -26.266 4.602 1 75.38 186 THR A C 1
ATOM 1492 O O . THR A 1 186 ? 14.68 -26.156 4.965 1 75.38 186 THR A O 1
ATOM 1495 N N . ALA A 1 187 ? 16.266 -27.094 3.756 1 85.75 187 ALA A N 1
ATOM 1496 C CA . ALA A 1 187 ? 15.391 -28.109 3.18 1 85.75 187 ALA A CA 1
ATOM 1497 C C . ALA A 1 187 ? 14.758 -28.969 4.27 1 85.75 187 ALA A C 1
ATOM 1499 O O . ALA A 1 187 ? 13.586 -29.359 4.16 1 85.75 187 ALA A O 1
ATOM 1500 N N . SER A 1 188 ? 15.461 -29.172 5.359 1 85.94 188 SER A N 1
ATOM 1501 C CA . SER A 1 188 ? 14.953 -30 6.449 1 85.94 188 SER A CA 1
ATOM 1502 C C . SER A 1 188 ? 13.773 -29.328 7.148 1 85.94 188 SER A C 1
ATOM 1504 O O . SER A 1 188 ? 12.812 -30 7.531 1 85.94 188 SER A O 1
ATOM 1506 N N . ASP A 1 189 ? 13.875 -28.031 7.262 1 83.5 189 ASP A N 1
ATOM 1507 C CA . ASP A 1 189 ? 12.781 -27.297 7.887 1 83.5 189 ASP A CA 1
ATOM 1508 C C . ASP A 1 189 ? 11.516 -27.359 7.035 1 83.5 189 ASP A C 1
ATOM 1510 O O . ASP A 1 189 ? 10.406 -27.5 7.57 1 83.5 189 ASP A O 1
ATOM 1514 N N . TYR A 1 190 ? 11.719 -27.281 5.781 1 88.94 190 TYR A N 1
ATOM 1515 C CA . TYR A 1 190 ? 10.594 -27.391 4.867 1 88.94 190 TYR A CA 1
ATOM 1516 C C . TYR A 1 190 ? 9.93 -28.75 4.957 1 88.94 190 TYR A C 1
ATOM 1518 O O . TYR A 1 190 ? 8.695 -28.859 4.992 1 88.94 190 TYR A O 1
ATOM 1526 N N . VAL A 1 191 ? 10.758 -29.734 4.988 1 92.81 191 VAL A N 1
ATOM 1527 C CA . VAL A 1 191 ? 10.242 -31.094 5.035 1 92.81 191 VAL A CA 1
ATOM 1528 C C . VAL A 1 191 ? 9.445 -31.312 6.32 1 92.81 191 VAL A C 1
ATOM 1530 O O . VAL A 1 191 ? 8.367 -31.906 6.305 1 92.81 191 VAL A O 1
ATOM 1533 N N . GLU A 1 192 ? 9.961 -30.766 7.41 1 88.31 192 GLU A N 1
ATOM 1534 C CA . GLU A 1 192 ? 9.25 -30.875 8.68 1 88.31 192 GLU A CA 1
ATOM 1535 C C . GLU A 1 192 ? 7.902 -30.156 8.609 1 88.31 192 GLU A C 1
ATOM 1537 O O . GLU A 1 192 ? 6.902 -30.656 9.133 1 88.31 192 GLU A O 1
ATOM 1542 N N . PHE A 1 193 ? 7.934 -29.062 8.008 1 89.5 193 PHE A N 1
ATOM 1543 C CA . PHE A 1 193 ? 6.707 -28.297 7.863 1 89.5 193 PHE A CA 1
ATOM 1544 C C . PHE A 1 193 ? 5.695 -29.047 7 1 89.5 193 PHE A C 1
ATOM 1546 O O . PHE A 1 193 ? 4.512 -29.109 7.34 1 89.5 193 PHE A O 1
ATOM 1553 N N . ILE A 1 194 ? 6.168 -29.578 5.918 1 94.19 194 ILE A N 1
ATOM 1554 C CA . ILE A 1 194 ? 5.301 -30.328 5.012 1 94.19 194 ILE A CA 1
ATOM 1555 C C . ILE A 1 194 ? 4.688 -31.516 5.746 1 94.19 194 ILE A C 1
ATOM 1557 O O . ILE A 1 194 ? 3.484 -31.75 5.648 1 94.19 194 ILE A O 1
ATOM 1561 N N . GLU A 1 195 ? 5.508 -32.219 6.457 1 94.38 195 GLU A N 1
ATOM 1562 C CA . GLU A 1 195 ? 5.02 -33.344 7.207 1 94.38 195 GLU A CA 1
ATOM 1563 C C . GLU A 1 195 ? 3.977 -32.938 8.242 1 94.38 195 GLU A C 1
ATOM 1565 O O . GLU A 1 195 ? 2.975 -33.625 8.43 1 94.38 195 GLU A O 1
ATOM 1570 N N . TYR A 1 196 ? 4.27 -31.844 8.836 1 91.88 196 TYR A N 1
ATOM 1571 C CA . TYR A 1 196 ? 3.314 -31.328 9.812 1 91.88 196 TYR A CA 1
ATOM 1572 C C . TYR A 1 196 ? 1.979 -31.016 9.148 1 91.88 196 TYR A C 1
ATOM 1574 O O . TYR A 1 196 ? 0.923 -31.422 9.648 1 91.88 196 TYR A O 1
ATOM 1582 N N . VAL A 1 197 ? 2.031 -30.297 8.062 1 94.12 197 VAL A N 1
ATOM 1583 C CA . VAL A 1 197 ? 0.815 -29.906 7.363 1 94.12 197 VAL A CA 1
ATOM 1584 C C . VAL A 1 197 ? 0.054 -31.156 6.91 1 94.12 197 VAL A C 1
ATOM 1586 O O . VAL A 1 197 ? -1.168 -31.234 7.062 1 94.12 197 VAL A O 1
ATOM 1589 N N . LEU A 1 198 ? 0.741 -32.094 6.352 1 96.31 198 LEU A N 1
ATOM 1590 C CA . LEU A 1 198 ? 0.102 -33.344 5.883 1 96.31 198 LEU A CA 1
ATOM 1591 C C . LEU A 1 198 ? -0.558 -34.062 7.043 1 96.31 198 LEU A C 1
ATOM 1593 O O . LEU A 1 198 ? -1.639 -34.656 6.883 1 96.31 198 LEU A O 1
ATOM 1597 N N . SER A 1 199 ? 0.058 -34 8.195 1 94.31 199 SER A N 1
ATOM 1598 C CA . SER A 1 199 ? -0.506 -34.656 9.359 1 94.31 199 SER A CA 1
ATOM 1599 C C . SER A 1 199 ? -1.841 -34.062 9.766 1 94.31 199 SER A C 1
ATOM 1601 O O . SER A 1 199 ? -2.736 -34.75 10.234 1 94.31 199 SER A O 1
ATOM 1603 N N . VAL A 1 200 ? -1.95 -32.781 9.555 1 93.38 200 VAL A N 1
ATOM 1604 C CA . VAL A 1 200 ? -3.195 -32.062 9.859 1 93.38 200 VAL A CA 1
ATOM 1605 C C . VAL A 1 200 ? -4.332 -32.656 9.023 1 93.38 200 VAL A C 1
ATOM 1607 O O . VAL A 1 200 ? -5.477 -32.719 9.484 1 93.38 200 VAL A O 1
ATOM 1610 N N . TYR A 1 201 ? -4.027 -33.125 7.859 1 96.62 201 TYR A N 1
ATOM 1611 C CA . TYR A 1 201 ? -5.031 -33.656 6.945 1 96.62 201 TYR A CA 1
ATOM 1612 C C . TYR A 1 201 ? -5.023 -35.156 6.945 1 96.62 201 TYR A C 1
ATOM 1614 O O . TYR A 1 201 ? -5.562 -35.812 6.035 1 96.62 201 TYR A O 1
ATOM 1622 N N . ASN A 1 202 ? -4.375 -35.75 7.902 1 94.56 202 ASN A N 1
ATOM 1623 C CA . ASN A 1 202 ? -4.258 -37.219 8.047 1 94.56 202 ASN A CA 1
ATOM 1624 C C . ASN A 1 202 ? -3.617 -37.844 6.812 1 94.56 202 ASN A C 1
ATOM 1626 O O . ASN A 1 202 ? -4.105 -38.844 6.305 1 94.56 202 ASN A O 1
ATOM 1630 N N . LYS A 1 203 ? -2.646 -37.156 6.289 1 96.75 203 LYS A N 1
ATOM 1631 C CA . LYS A 1 203 ? -1.862 -37.625 5.152 1 96.75 203 LYS A CA 1
ATOM 1632 C C . LYS A 1 203 ? -0.374 -37.656 5.484 1 96.75 203 LYS A C 1
ATOM 1634 O O . LYS A 1 203 ? 0.04 -37.188 6.547 1 96.75 203 LYS A O 1
ATOM 1639 N N . ASN A 1 204 ? 0.326 -38.312 4.668 1 95.69 204 ASN A N 1
ATOM 1640 C CA . ASN A 1 204 ? 1.777 -38.375 4.816 1 95.69 204 ASN A CA 1
ATOM 1641 C C . ASN A 1 204 ? 2.48 -38.25 3.465 1 95.69 204 ASN A C 1
ATOM 1643 O O . ASN A 1 204 ? 1.842 -37.969 2.447 1 95.69 204 ASN A O 1
ATOM 1647 N N . LEU A 1 205 ? 3.764 -38.406 3.473 1 95.69 205 LEU A N 1
ATOM 1648 C CA . LEU A 1 205 ? 4.562 -38.188 2.27 1 95.69 205 LEU A CA 1
ATOM 1649 C C . LEU A 1 205 ? 4.262 -39.281 1.223 1 95.69 205 LEU A C 1
ATOM 1651 O O . LEU A 1 205 ? 4.473 -39.031 0.028 1 95.69 205 LEU A O 1
ATOM 1655 N N . GLU A 1 206 ? 3.756 -40.344 1.615 1 93.75 206 GLU A N 1
ATOM 1656 C CA . GLU A 1 206 ? 3.424 -41.438 0.685 1 93.75 206 GLU A CA 1
ATOM 1657 C C . GLU A 1 206 ? 2.23 -41.062 -0.19 1 93.75 206 GLU A C 1
ATOM 1659 O O . GLU A 1 206 ? 2.045 -41.625 -1.271 1 93.75 206 GLU A O 1
ATOM 1664 N N . ASN A 1 207 ? 1.454 -40.125 0.308 1 95.56 207 ASN A N 1
ATOM 1665 C CA . ASN A 1 207 ? 0.282 -39.688 -0.44 1 95.56 207 ASN A CA 1
ATOM 1666 C C . ASN A 1 207 ? 0.657 -38.656 -1.521 1 95.56 207 ASN A C 1
ATOM 1668 O O . ASN A 1 207 ? -0.148 -38.375 -2.404 1 95.56 207 ASN A O 1
ATOM 1672 N N . VAL A 1 208 ? 1.881 -38.188 -1.473 1 96.69 208 VAL A N 1
ATOM 1673 C CA . VAL A 1 208 ? 2.328 -37.156 -2.404 1 96.69 208 VAL A CA 1
ATOM 1674 C C . VAL A 1 208 ? 3.037 -37.781 -3.592 1 96.69 208 VAL A C 1
ATOM 1676 O O . VAL A 1 208 ? 4.055 -38.469 -3.422 1 96.69 208 VAL A O 1
ATOM 1679 N N . VAL A 1 209 ? 2.48 -37.531 -4.777 1 95.44 209 VAL A N 1
ATOM 1680 C CA . VAL A 1 209 ? 3.014 -38.156 -5.984 1 95.44 209 VAL A CA 1
ATOM 1681 C C . VAL A 1 209 ? 4.234 -37.375 -6.473 1 95.44 209 VAL A C 1
ATOM 1683 O O . VAL A 1 209 ? 5.207 -37.969 -6.949 1 95.44 209 VAL A O 1
ATOM 1686 N N . ALA A 1 210 ? 4.113 -36.094 -6.395 1 97.19 210 ALA A N 1
ATOM 1687 C CA . ALA A 1 210 ? 5.168 -35.188 -6.855 1 97.19 210 ALA A CA 1
ATOM 1688 C C . ALA A 1 210 ? 5.016 -33.812 -6.238 1 97.19 210 ALA A C 1
ATOM 1690 O O . ALA A 1 210 ? 3.973 -33.469 -5.668 1 97.19 210 ALA A O 1
ATOM 1691 N N . ILE A 1 211 ? 6.062 -33.031 -6.316 1 97.69 211 ILE A N 1
ATOM 1692 C CA . ILE A 1 211 ? 6.066 -31.641 -5.863 1 97.69 211 ILE A CA 1
ATOM 1693 C C . ILE A 1 211 ? 6.34 -30.719 -7.043 1 97.69 211 ILE A C 1
ATOM 1695 O O . ILE A 1 211 ? 7.25 -30.969 -7.836 1 97.69 211 ILE A O 1
ATOM 1699 N N . THR A 1 212 ? 5.453 -29.766 -7.203 1 97.5 212 THR A N 1
ATOM 1700 C CA . THR A 1 212 ? 5.727 -28.734 -8.18 1 97.5 212 THR A CA 1
ATOM 1701 C C . THR A 1 212 ? 6.223 -27.453 -7.5 1 97.5 212 THR A C 1
ATOM 1703 O O . THR A 1 212 ? 5.621 -27 -6.527 1 97.5 212 THR A O 1
ATOM 1706 N N . GLY A 1 213 ? 7.27 -26.875 -7.887 1 95.69 213 GLY A N 1
ATOM 1707 C CA . GLY A 1 213 ? 7.859 -25.656 -7.348 1 95.69 213 GLY A CA 1
ATOM 1708 C C . GLY A 1 213 ? 8.938 -25.078 -8.234 1 95.69 213 GLY A C 1
ATOM 1709 O O . GLY A 1 213 ? 9.219 -25.609 -9.312 1 95.69 213 GLY A O 1
ATOM 1710 N N . ASP A 1 214 ? 9.492 -24.047 -7.824 1 91 214 ASP A N 1
ATOM 1711 C CA . ASP A 1 214 ? 10.578 -23.469 -8.609 1 91 214 ASP A CA 1
ATOM 1712 C C . ASP A 1 214 ? 11.812 -24.359 -8.594 1 91 214 ASP A C 1
ATOM 1714 O O . ASP A 1 214 ? 11.93 -25.266 -7.762 1 91 214 ASP A O 1
ATOM 1718 N N . ASN A 1 215 ? 12.664 -24.156 -9.562 1 88.06 215 ASN A N 1
ATOM 1719 C CA . ASN A 1 215 ? 13.812 -25.031 -9.758 1 88.06 215 ASN A CA 1
ATOM 1720 C C . ASN A 1 215 ? 15 -24.594 -8.906 1 88.06 215 ASN A C 1
ATOM 1722 O O . ASN A 1 215 ? 16.156 -24.656 -9.352 1 88.06 215 ASN A O 1
ATOM 1726 N N . THR A 1 216 ? 14.703 -24.219 -7.715 1 88.62 216 THR A N 1
ATOM 1727 C CA . THR A 1 216 ? 15.766 -23.781 -6.82 1 88.62 216 THR A CA 1
ATOM 1728 C C . THR A 1 216 ? 16.438 -24.984 -6.156 1 88.62 216 THR A C 1
ATOM 17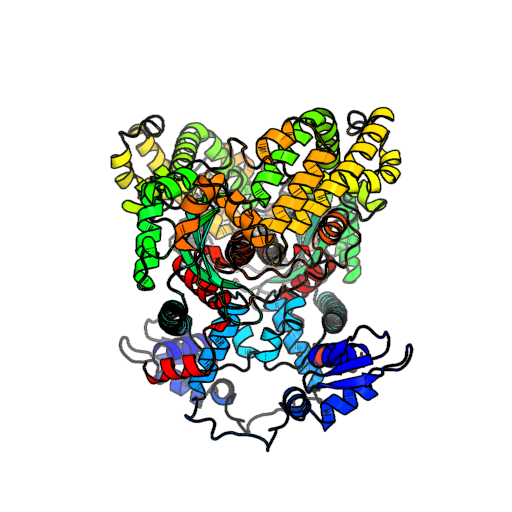30 O O . THR A 1 216 ? 15.875 -26.078 -6.117 1 88.62 216 THR A O 1
ATOM 1733 N N . GLU A 1 217 ? 17.578 -24.734 -5.625 1 89.06 217 GLU A N 1
ATOM 1734 C CA . GLU A 1 217 ? 18.328 -25.781 -4.93 1 89.06 217 GLU A CA 1
ATOM 1735 C C . GLU A 1 217 ? 17.578 -26.25 -3.684 1 89.06 217 GLU A C 1
ATOM 1737 O O . GLU A 1 217 ? 17.625 -27.422 -3.33 1 89.06 217 GLU A O 1
ATOM 1742 N N . VAL A 1 218 ? 16.906 -25.391 -3.137 1 88.31 218 VAL A N 1
ATOM 1743 C CA . VAL A 1 218 ? 16.156 -25.719 -1.927 1 88.31 218 VAL A CA 1
ATOM 1744 C C . VAL A 1 218 ? 15.047 -26.719 -2.264 1 88.31 218 VAL A C 1
ATOM 1746 O O . VAL A 1 218 ? 14.883 -27.734 -1.582 1 88.31 218 VAL A O 1
ATOM 1749 N N . ASN A 1 219 ? 14.305 -26.438 -3.311 1 93.19 219 ASN A N 1
ATOM 1750 C CA . ASN A 1 219 ? 13.219 -27.328 -3.701 1 93.19 219 ASN A CA 1
ATOM 1751 C C . ASN A 1 219 ? 13.734 -28.703 -4.137 1 93.19 219 ASN A C 1
ATOM 1753 O O . ASN A 1 219 ? 13.086 -29.719 -3.891 1 93.19 219 ASN A O 1
ATOM 1757 N N . LYS A 1 220 ? 14.883 -28.688 -4.773 1 94.06 220 LYS A N 1
ATOM 1758 C CA . LYS A 1 220 ? 15.5 -29.969 -5.145 1 94.06 220 LYS A CA 1
ATOM 1759 C C . LYS A 1 220 ? 15.883 -30.766 -3.908 1 94.06 220 LYS A C 1
ATOM 1761 O O . LYS A 1 220 ? 15.664 -31.984 -3.857 1 94.06 220 LYS A O 1
ATOM 1766 N N . SER A 1 221 ? 16.422 -30.047 -2.963 1 94.19 221 SER A N 1
ATOM 1767 C CA . SER A 1 221 ? 16.797 -30.688 -1.712 1 94.19 221 SER A CA 1
ATOM 1768 C C . SER A 1 221 ? 15.578 -31.219 -0.974 1 94.19 221 SER A C 1
ATOM 1770 O O . SER A 1 221 ? 15.633 -32.312 -0.375 1 94.19 221 SER A O 1
ATOM 1772 N N . ILE A 1 222 ? 14.523 -30.5 -1.017 1 94.12 222 ILE A N 1
ATOM 1773 C CA . ILE A 1 222 ? 13.273 -30.938 -0.403 1 94.12 222 ILE A CA 1
ATOM 1774 C C . ILE A 1 222 ? 12.797 -32.219 -1.063 1 94.12 222 ILE A C 1
ATOM 1776 O O . ILE A 1 222 ? 12.469 -33.188 -0.378 1 94.12 222 ILE A O 1
ATOM 1780 N N . ALA A 1 223 ? 12.758 -32.219 -2.346 1 95.75 223 ALA A N 1
ATOM 1781 C CA . ALA A 1 223 ? 12.32 -33.375 -3.107 1 95.75 223 ALA A CA 1
ATOM 1782 C C . ALA A 1 223 ? 13.188 -34.594 -2.791 1 95.75 223 ALA A C 1
ATOM 1784 O O . ALA A 1 223 ? 12.664 -35.719 -2.607 1 95.75 223 ALA A O 1
ATOM 1785 N N . ASN A 1 224 ? 14.477 -34.375 -2.676 1 95.19 224 ASN A N 1
ATOM 1786 C CA . ASN A 1 224 ? 15.398 -35.438 -2.371 1 95.19 224 ASN A CA 1
ATOM 1787 C C . ASN A 1 224 ? 15.164 -36 -0.973 1 95.19 224 ASN A C 1
ATOM 1789 O O . ASN A 1 224 ? 15.148 -37.219 -0.782 1 95.19 224 ASN A O 1
ATOM 1793 N N . LEU A 1 225 ? 15.008 -35.125 -0.078 1 95 225 LEU A N 1
ATOM 1794 C CA . LEU A 1 225 ? 14.781 -35.531 1.304 1 95 225 LEU A CA 1
ATOM 1795 C C . LEU A 1 225 ? 13.469 -36.312 1.44 1 95 225 LEU A C 1
ATOM 1797 O O . LEU A 1 225 ? 13.383 -37.25 2.209 1 95 225 LEU A O 1
ATOM 1801 N N . CYS A 1 226 ? 12.516 -35.875 0.693 1 95.06 226 CYS A N 1
ATOM 1802 C CA . CYS A 1 226 ? 11.203 -36.5 0.743 1 95.06 226 CYS A CA 1
ATOM 1803 C C . CYS A 1 226 ? 11.172 -37.75 -0.145 1 95.06 226 CYS A C 1
ATOM 1805 O O . CYS A 1 226 ? 10.242 -38.562 -0.052 1 95.06 226 CYS A O 1
ATOM 1807 N N . ARG A 1 227 ? 12.117 -37.906 -1.029 1 93.38 227 ARG A N 1
ATOM 1808 C CA . ARG A 1 227 ? 12.164 -38.969 -2.027 1 93.38 227 ARG A CA 1
ATOM 1809 C C . ARG A 1 227 ? 10.945 -38.906 -2.943 1 93.38 227 ARG A C 1
ATOM 1811 O O . ARG A 1 227 ? 10.289 -39.906 -3.184 1 93.38 227 ARG A O 1
ATOM 1818 N N . ILE A 1 228 ? 10.594 -37.719 -3.297 1 95.75 228 ILE A N 1
ATOM 1819 C CA . ILE A 1 228 ? 9.484 -37.406 -4.195 1 95.75 228 ILE A CA 1
ATOM 1820 C C . ILE A 1 228 ? 9.992 -36.625 -5.391 1 95.75 228 ILE A C 1
ATOM 1822 O O . ILE A 1 228 ? 10.828 -35.719 -5.234 1 95.75 228 ILE A O 1
ATOM 1826 N N . PRO A 1 229 ? 9.539 -36.969 -6.566 1 96.62 229 PRO A N 1
ATOM 1827 C CA . PRO A 1 229 ? 10 -36.219 -7.734 1 96.62 229 PRO A CA 1
ATOM 1828 C C . PRO A 1 229 ? 9.57 -34.75 -7.703 1 96.62 229 PRO A C 1
ATOM 1830 O O . PRO A 1 229 ? 8.477 -34.438 -7.227 1 96.62 229 PRO A O 1
ATOM 1833 N N . LEU A 1 230 ? 10.422 -33.906 -8.219 1 97.38 230 LEU A N 1
ATOM 1834 C CA . LEU A 1 230 ? 10.133 -32.469 -8.344 1 97.38 230 LEU A CA 1
ATOM 1835 C C . LEU A 1 230 ? 9.805 -32.094 -9.789 1 97.38 230 LEU A C 1
ATOM 1837 O O . LEU A 1 230 ? 10.57 -32.406 -10.703 1 97.38 230 LEU A O 1
ATOM 1841 N N . ILE A 1 231 ? 8.641 -31.594 -9.984 1 97.06 231 ILE A N 1
ATOM 1842 C CA . ILE A 1 231 ? 8.289 -30.953 -11.258 1 97.06 231 ILE A CA 1
ATOM 1843 C C . ILE A 1 231 ? 8.688 -29.484 -11.227 1 97.06 231 ILE A C 1
ATOM 1845 O O . ILE A 1 231 ? 8.07 -28.688 -10.516 1 97.06 231 ILE A O 1
ATOM 1849 N N . GLY A 1 232 ? 9.703 -29.156 -11.945 1 96.19 232 GLY A N 1
ATOM 1850 C CA . GLY A 1 232 ? 10.125 -27.766 -12 1 96.19 232 GLY A CA 1
ATOM 1851 C C . GLY A 1 232 ? 9.125 -26.859 -12.703 1 96.19 232 GLY A C 1
ATOM 1852 O O . GLY A 1 232 ? 8.633 -27.203 -13.781 1 96.19 232 GLY A O 1
ATOM 1853 N N . CYS A 1 233 ? 8.812 -25.766 -12.102 1 95.81 233 CYS A N 1
ATOM 1854 C CA . CYS A 1 233 ? 7.84 -24.828 -12.648 1 95.81 233 CYS A CA 1
ATOM 1855 C C . CYS A 1 233 ? 8.25 -24.375 -14.047 1 95.81 233 CYS A C 1
ATOM 1857 O O . CYS A 1 233 ? 9.297 -23.734 -14.219 1 95.81 233 CYS A O 1
ATOM 1859 N N . ALA A 1 234 ? 7.395 -24.656 -15.016 1 96.25 234 ALA A N 1
ATOM 1860 C CA . ALA A 1 234 ? 7.676 -24.328 -16.406 1 96.25 234 ALA A CA 1
ATOM 1861 C C . ALA A 1 234 ? 7.762 -22.812 -16.609 1 96.25 234 ALA A C 1
ATOM 1863 O O . ALA A 1 234 ? 8.547 -22.344 -17.438 1 96.25 234 ALA A O 1
ATOM 1864 N N . PHE A 1 235 ? 6.949 -22.172 -15.906 1 94 235 PHE A N 1
ATOM 1865 C CA . PHE A 1 235 ? 6.957 -20.719 -16 1 94 235 PHE A CA 1
ATOM 1866 C C . PHE A 1 235 ? 8.32 -20.156 -15.609 1 94 235 PHE A C 1
ATOM 1868 O O . PHE A 1 235 ? 8.875 -19.312 -16.312 1 94 235 PHE A O 1
ATOM 1875 N N . HIS A 1 236 ? 8.859 -20.594 -14.523 1 92.38 236 HIS A N 1
ATOM 1876 C CA . HIS A 1 236 ? 10.148 -20.125 -14.039 1 92.38 236 HIS A CA 1
ATOM 1877 C C . HIS A 1 236 ? 11.273 -20.516 -14.984 1 92.38 236 HIS A C 1
ATOM 1879 O O . HIS A 1 236 ? 12.195 -19.734 -15.227 1 92.38 236 HIS A O 1
ATOM 1885 N N . LYS A 1 237 ? 11.219 -21.75 -15.461 1 95.06 237 LYS A N 1
ATOM 1886 C CA . LYS A 1 237 ? 12.219 -22.188 -16.422 1 95.06 237 LYS A CA 1
ATOM 1887 C C . LYS A 1 237 ? 12.227 -21.297 -17.656 1 95.06 237 LYS A C 1
ATOM 1889 O O . LYS A 1 237 ? 13.297 -20.891 -18.141 1 95.06 237 LYS A O 1
ATOM 1894 N N . PHE A 1 238 ? 11.031 -21.016 -18.094 1 95.56 238 PHE A N 1
ATOM 1895 C CA . PHE A 1 238 ? 10.914 -20.172 -19.281 1 95.56 238 PHE A CA 1
ATOM 1896 C C . PHE A 1 238 ? 11.43 -18.766 -19 1 95.56 238 PHE A C 1
ATOM 1898 O O . PHE A 1 238 ? 12.117 -18.172 -19.844 1 95.56 238 PHE A O 1
ATOM 1905 N N . ASN A 1 239 ? 11.102 -18.281 -17.859 1 93.19 239 ASN A N 1
ATOM 1906 C CA . ASN A 1 239 ? 11.586 -16.953 -17.469 1 93.19 239 ASN A CA 1
ATOM 1907 C C . ASN A 1 239 ? 13.109 -16.906 -17.453 1 93.19 239 ASN A C 1
ATOM 1909 O O . ASN A 1 239 ? 13.703 -15.922 -17.906 1 93.19 239 ASN A O 1
ATOM 1913 N N . LEU A 1 240 ? 13.695 -17.922 -16.938 1 93.25 240 LEU A N 1
ATOM 1914 C CA . LEU A 1 240 ? 15.148 -17.984 -16.906 1 93.25 240 LEU A CA 1
ATOM 1915 C C . LEU A 1 240 ? 15.734 -18.047 -18.312 1 93.25 240 LEU A C 1
ATOM 1917 O O . LEU A 1 240 ? 16.734 -17.375 -18.594 1 93.25 240 LEU A O 1
ATOM 1921 N N . ALA A 1 241 ? 15.102 -18.766 -19.125 1 95.75 241 ALA A N 1
ATOM 1922 C CA . ALA A 1 241 ? 15.578 -18.906 -20.5 1 95.75 241 ALA A CA 1
ATOM 1923 C C . ALA A 1 241 ? 15.523 -17.562 -21.234 1 95.75 241 ALA A C 1
ATOM 1925 O O . ALA A 1 241 ? 16.5 -17.156 -21.859 1 95.75 241 ALA A O 1
ATOM 1926 N N . VAL A 1 242 ? 14.383 -16.922 -21.125 1 95.56 242 VAL A N 1
ATOM 1927 C CA . VAL A 1 242 ? 14.219 -15.641 -21.812 1 95.56 242 VAL A CA 1
ATOM 1928 C C . VAL A 1 242 ? 15.172 -14.609 -21.219 1 95.56 242 VAL A C 1
ATOM 1930 O O . VAL A 1 242 ? 15.742 -13.797 -21.953 1 95.56 242 VAL A O 1
ATOM 1933 N N . SER A 1 243 ? 15.328 -14.625 -19.906 1 94.06 243 SER A N 1
ATOM 1934 C CA . SER A 1 243 ? 16.25 -13.703 -19.266 1 94.06 243 SER A CA 1
ATOM 1935 C C . SER A 1 243 ? 17.672 -13.898 -19.781 1 94.06 243 SER A C 1
ATOM 1937 O O . SER A 1 243 ? 18.391 -12.93 -20.016 1 94.06 243 SER A O 1
ATOM 1939 N N . ALA A 1 244 ? 18.031 -15.18 -19.922 1 93.69 244 ALA A N 1
ATOM 1940 C CA . ALA A 1 244 ? 19.344 -15.484 -20.469 1 93.69 244 ALA A CA 1
ATOM 1941 C C . ALA A 1 244 ? 19.484 -14.961 -21.906 1 93.69 244 ALA A C 1
ATOM 1943 O O . ALA A 1 244 ? 20.531 -14.445 -22.281 1 93.69 244 ALA A O 1
ATOM 1944 N N . TYR A 1 245 ? 18.438 -15.07 -22.641 1 94.19 245 TYR A N 1
ATOM 1945 C CA . TYR A 1 245 ? 18.391 -14.555 -24.016 1 94.19 245 TYR A CA 1
ATOM 1946 C C . TYR A 1 245 ? 18.531 -13.039 -24.031 1 94.19 245 TYR A C 1
ATOM 1948 O O . TYR A 1 245 ? 19.266 -12.484 -24.844 1 94.19 245 TYR A O 1
ATOM 1956 N N . LEU A 1 246 ? 17.906 -12.383 -23.094 1 94.25 246 LEU A N 1
ATOM 1957 C CA . LEU A 1 246 ? 17.891 -10.922 -23.031 1 94.25 246 LEU A CA 1
ATOM 1958 C C . LEU A 1 246 ? 19.219 -10.383 -22.516 1 94.25 246 LEU A C 1
ATOM 1960 O O . LEU A 1 246 ? 19.578 -9.242 -22.812 1 94.25 246 LEU A O 1
ATOM 1964 N N . ASP A 1 247 ? 19.891 -11.18 -21.75 1 92.62 247 ASP A N 1
ATOM 1965 C CA . ASP A 1 247 ? 21.188 -10.766 -21.234 1 92.62 247 ASP A CA 1
ATOM 1966 C C . ASP A 1 247 ? 22.156 -10.422 -22.359 1 92.62 247 ASP A C 1
ATOM 1968 O O . ASP A 1 247 ? 23.016 -9.547 -22.219 1 92.62 247 ASP A O 1
ATOM 1972 N N . LYS A 1 248 ? 21.969 -10.984 -23.484 1 91.19 248 LYS A N 1
ATOM 1973 C CA . LYS A 1 248 ? 22.812 -10.719 -24.641 1 91.19 248 LYS A CA 1
ATOM 1974 C C . LYS A 1 248 ? 22.469 -9.375 -25.281 1 91.19 248 LYS A C 1
ATOM 1976 O O . LYS A 1 248 ? 23.266 -8.828 -26.047 1 91.19 248 LYS A O 1
ATOM 1981 N N . GLN A 1 249 ? 21.328 -8.867 -24.953 1 91.25 249 GLN A N 1
ATOM 1982 C CA . GLN A 1 249 ? 20.875 -7.594 -25.5 1 91.25 249 GLN A CA 1
ATOM 1983 C C . GLN A 1 249 ? 20.922 -6.496 -24.438 1 91.25 249 GLN A C 1
ATOM 1985 O O . GLN A 1 249 ? 20.203 -5.492 -24.547 1 91.25 249 GLN A O 1
ATOM 1990 N N . GLU A 1 250 ? 21.672 -6.633 -23.422 1 92.56 250 GLU A N 1
ATOM 1991 C CA . GLU A 1 250 ? 21.625 -5.797 -22.219 1 92.56 250 GLU A CA 1
ATOM 1992 C C . GLU A 1 250 ? 22.062 -4.367 -22.531 1 92.56 250 GLU A C 1
ATOM 1994 O O . GLU A 1 250 ? 21.547 -3.414 -21.938 1 92.56 250 GLU A O 1
ATOM 1999 N N . VAL A 1 251 ? 22.984 -4.191 -23.438 1 90.75 251 VAL A N 1
ATOM 2000 C CA . VAL A 1 251 ? 23.5 -2.863 -23.75 1 90.75 251 VAL A CA 1
ATOM 2001 C C . VAL A 1 251 ? 22.375 -1.983 -24.297 1 90.75 251 VAL A C 1
ATOM 2003 O O . VAL A 1 251 ? 22.172 -0.867 -23.812 1 90.75 251 VAL A O 1
ATOM 2006 N N . LEU A 1 252 ? 21.719 -2.521 -25.25 1 91.88 252 LEU A N 1
ATOM 2007 C CA . LEU A 1 252 ? 20.609 -1.797 -25.859 1 91.88 252 LEU A CA 1
ATOM 2008 C C . LEU A 1 252 ? 19.484 -1.58 -24.844 1 91.88 252 LEU A C 1
ATOM 2010 O O . LEU A 1 252 ? 18.938 -0.48 -24.734 1 91.88 252 LEU A O 1
ATOM 2014 N N . LEU A 1 253 ? 19.156 -2.6 -24.062 1 94.12 253 LEU A N 1
ATOM 2015 C CA . LEU A 1 253 ? 18.062 -2.547 -23.109 1 94.12 253 LEU A CA 1
ATOM 2016 C C . LEU A 1 253 ? 18.359 -1.564 -21.984 1 94.12 253 LEU A C 1
ATOM 2018 O O . LEU A 1 253 ? 17.453 -0.851 -21.531 1 94.12 253 LEU A O 1
ATOM 2022 N N . ASN A 1 254 ? 19.516 -1.534 -21.594 1 93.12 254 ASN A N 1
ATOM 2023 C CA . ASN A 1 254 ? 19.906 -0.607 -20.531 1 93.12 254 ASN A CA 1
ATOM 2024 C C . ASN A 1 254 ? 19.828 0.843 -21.016 1 93.12 254 ASN A C 1
ATOM 2026 O O . ASN A 1 254 ? 19.484 1.735 -20.234 1 93.12 254 ASN A O 1
ATOM 2030 N N . LYS A 1 255 ? 20.234 1.03 -22.219 1 92 255 LYS A N 1
ATOM 2031 C CA . LYS A 1 255 ? 20.141 2.367 -22.797 1 92 255 LYS A CA 1
ATOM 2032 C C . LYS A 1 255 ? 18.688 2.863 -22.797 1 92 255 LYS A C 1
ATOM 2034 O O . LYS A 1 255 ? 18.422 3.994 -22.391 1 92 255 LYS A O 1
ATOM 2039 N N . ILE A 1 256 ? 17.797 2.02 -23.172 1 93.38 256 ILE A N 1
ATOM 2040 C CA . ILE A 1 256 ? 16.375 2.367 -23.203 1 93.38 256 ILE A CA 1
ATOM 2041 C C . ILE A 1 256 ? 15.859 2.578 -21.781 1 93.38 256 ILE A C 1
ATOM 2043 O O . ILE A 1 256 ? 15.133 3.535 -21.516 1 93.38 256 ILE A O 1
ATOM 2047 N N . ASN A 1 257 ? 16.188 1.659 -20.906 1 94.56 257 ASN A N 1
ATOM 2048 C CA . ASN A 1 257 ? 15.742 1.741 -19.516 1 94.56 257 ASN A CA 1
ATOM 2049 C C . ASN A 1 257 ? 16.188 3.047 -18.859 1 94.56 257 ASN A C 1
ATOM 2051 O O . ASN A 1 257 ? 15.422 3.652 -18.109 1 94.56 257 ASN A O 1
ATOM 2055 N N . THR A 1 258 ? 17.391 3.43 -19.141 1 92.44 258 THR A N 1
ATOM 2056 C CA . THR A 1 258 ? 17.922 4.684 -18.609 1 92.44 258 THR A CA 1
ATOM 2057 C C . THR A 1 258 ? 17.156 5.875 -19.172 1 92.44 258 THR A C 1
ATOM 2059 O O . THR A 1 258 ? 16.812 6.805 -18.438 1 92.44 258 THR A O 1
ATOM 2062 N N . LEU A 1 259 ? 16.938 5.805 -20.422 1 91.25 259 LEU A N 1
ATOM 2063 C CA . LEU A 1 259 ? 16.172 6.863 -21.062 1 91.25 259 LEU A CA 1
ATOM 2064 C C . LEU A 1 259 ? 14.781 6.97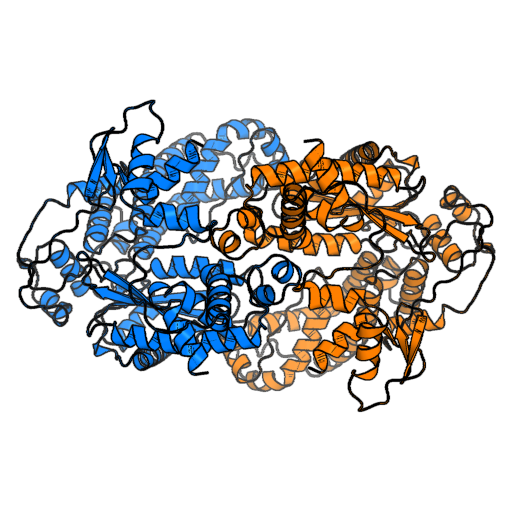7 -20.438 1 91.25 259 LEU A C 1
ATOM 2066 O O . LEU A 1 259 ? 14.328 8.078 -20.109 1 91.25 259 LEU A O 1
ATOM 2070 N N . MET A 1 260 ? 14.125 5.809 -20.281 1 92.31 260 MET A N 1
ATOM 2071 C CA . MET A 1 260 ? 12.797 5.777 -19.688 1 92.31 260 MET A CA 1
ATOM 2072 C C . MET A 1 260 ? 12.812 6.352 -18.266 1 92.31 260 MET A C 1
ATOM 2074 O O . MET A 1 260 ? 11.883 7.051 -17.859 1 92.31 260 MET A O 1
ATOM 2078 N N . GLY A 1 261 ? 13.836 6.027 -17.531 1 90.5 261 GLY A N 1
ATOM 2079 C CA . GLY A 1 261 ? 14.008 6.562 -16.203 1 90.5 261 GLY A CA 1
ATOM 2080 C C . GLY A 1 261 ? 14.172 8.07 -16.172 1 90.5 261 GLY A C 1
ATOM 2081 O O . GLY A 1 261 ? 13.594 8.75 -15.328 1 90.5 261 GLY A O 1
ATOM 2082 N N . LYS A 1 262 ? 14.883 8.625 -17.047 1 87.94 262 LYS A N 1
ATOM 2083 C CA . LYS A 1 262 ? 15.086 10.07 -17.156 1 87.94 262 LYS A CA 1
ATOM 2084 C C . LYS A 1 262 ? 13.789 10.781 -17.5 1 87.94 262 LYS A C 1
ATOM 2086 O O . LYS A 1 262 ? 13.523 11.883 -17.016 1 87.94 262 LYS A O 1
ATOM 2091 N N . LEU A 1 263 ? 13.039 10.125 -18.328 1 88.19 263 LEU A N 1
ATOM 2092 C CA . LEU A 1 263 ? 11.781 10.711 -18.766 1 88.19 263 LEU A CA 1
ATOM 2093 C C . LEU A 1 263 ? 10.797 10.805 -17.594 1 88.19 263 LEU A C 1
ATOM 2095 O O . LEU A 1 263 ? 9.812 11.547 -17.672 1 88.19 263 LEU A O 1
ATOM 2099 N N . LYS A 1 264 ? 11.039 9.984 -16.531 1 85.06 264 LYS A N 1
ATOM 2100 C CA . LYS A 1 264 ? 10.156 9.992 -15.375 1 85.06 264 LYS A CA 1
ATOM 2101 C C . LYS A 1 264 ? 10.477 11.156 -14.438 1 85.06 264 LYS A C 1
ATOM 2103 O O . LYS A 1 264 ? 9.711 11.445 -13.516 1 85.06 264 LYS A O 1
ATOM 2108 N N . SER A 1 265 ? 11.578 11.773 -14.703 1 79.25 265 SER A N 1
ATOM 2109 C CA . SER A 1 265 ? 11.914 12.938 -13.891 1 79.25 265 SER A CA 1
ATOM 2110 C C . SER A 1 265 ? 10.844 14.023 -14.016 1 79.25 265 SER A C 1
ATOM 2112 O O . SER A 1 265 ? 10.188 14.133 -15.047 1 79.25 26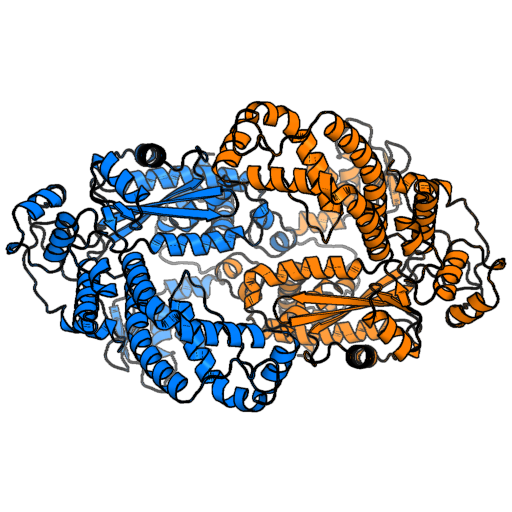5 SER A O 1
ATOM 2114 N N . LEU A 1 266 ? 10.68 14.742 -13.047 1 72.81 266 LEU A N 1
ATOM 2115 C CA . LEU A 1 266 ? 9.586 15.695 -12.922 1 72.81 266 LEU A CA 1
ATOM 2116 C C . LEU A 1 266 ? 9.523 16.609 -14.141 1 72.81 266 LEU A C 1
ATOM 2118 O O . LEU A 1 266 ? 8.477 16.75 -14.766 1 72.81 266 LEU A O 1
ATOM 2122 N N . LYS A 1 267 ? 10.562 17.266 -14.477 1 73.44 267 LYS A N 1
ATOM 2123 C CA . LYS A 1 267 ? 10.586 18.234 -15.578 1 73.44 267 LYS A CA 1
ATOM 2124 C C . LYS A 1 267 ? 10.281 17.562 -16.906 1 73.44 267 LYS A C 1
ATOM 2126 O O . LYS A 1 267 ? 9.445 18.047 -17.672 1 73.44 267 LYS A O 1
ATOM 2131 N N . LEU A 1 268 ? 10.922 16.484 -17.141 1 79.81 268 LEU A N 1
ATOM 2132 C CA . LEU A 1 268 ? 10.742 15.797 -18.406 1 79.81 268 LEU A CA 1
ATOM 2133 C C . LEU A 1 268 ? 9.375 15.141 -18.484 1 79.81 268 LEU A C 1
ATOM 2135 O O . LEU A 1 268 ? 8.75 15.094 -19.547 1 79.81 268 LEU A O 1
ATOM 2139 N N . ALA A 1 269 ? 8.969 14.641 -17.391 1 79.75 269 ALA A N 1
ATOM 2140 C CA . ALA A 1 269 ? 7.629 14.055 -17.328 1 79.75 269 ALA A CA 1
ATOM 2141 C C . ALA A 1 269 ? 6.559 15.094 -17.641 1 79.75 269 ALA A C 1
ATOM 2143 O O . ALA A 1 269 ? 5.566 14.797 -18.312 1 79.75 269 ALA A O 1
ATOM 2144 N N . GLY A 1 270 ? 6.785 16.25 -17.094 1 73.88 270 GLY A N 1
ATOM 2145 C CA . GLY A 1 270 ? 5.867 17.344 -17.406 1 73.88 270 GLY A CA 1
ATOM 2146 C C . GLY A 1 270 ? 5.801 17.672 -18.875 1 73.88 270 GLY A C 1
ATOM 2147 O O . GLY A 1 270 ? 4.711 17.828 -19.438 1 73.88 270 GLY A O 1
ATOM 2148 N N . LYS A 1 271 ? 6.969 17.75 -19.5 1 77.81 271 LYS A N 1
ATOM 2149 C CA . LYS A 1 271 ? 7.039 18.031 -20.922 1 77.81 271 LYS A CA 1
ATOM 2150 C C . LYS A 1 271 ? 6.352 16.922 -21.734 1 77.81 271 LYS A C 1
ATOM 2152 O O . LYS A 1 271 ? 5.664 17.203 -22.719 1 77.81 271 LYS A O 1
ATOM 2157 N N . LEU A 1 272 ? 6.562 15.789 -21.312 1 84 272 LEU A N 1
ATOM 2158 C CA . LEU A 1 272 ? 5.98 14.641 -22 1 84 272 LEU A CA 1
ATOM 2159 C C . LEU A 1 272 ? 4.465 14.633 -21.859 1 84 272 LEU A C 1
ATOM 2161 O O . LEU A 1 272 ? 3.75 14.305 -22.812 1 84 272 LEU A O 1
ATOM 2165 N N . ARG A 1 273 ? 3.986 14.953 -20.75 1 78.44 273 ARG A N 1
ATOM 2166 C CA . ARG A 1 273 ? 2.553 14.945 -20.484 1 78.44 273 ARG A CA 1
ATOM 2167 C C . ARG A 1 273 ? 1.822 15.953 -21.359 1 78.44 273 ARG A C 1
ATOM 2169 O O . ARG A 1 273 ? 0.64 15.773 -21.672 1 78.44 273 ARG A O 1
ATOM 2176 N N . GLU A 1 274 ? 2.541 17 -21.703 1 75.69 274 GLU A N 1
ATOM 2177 C CA . GLU A 1 274 ? 1.96 17.984 -22.609 1 75.69 274 GLU A CA 1
ATOM 2178 C C . GLU A 1 274 ? 1.696 17.375 -23.984 1 75.69 274 GLU A C 1
ATOM 2180 O O . GLU A 1 274 ? 0.811 17.844 -24.703 1 75.69 274 GLU A O 1
ATOM 2185 N N . LYS A 1 275 ? 2.395 16.391 -24.234 1 82.06 275 LYS A N 1
ATOM 2186 C CA . LYS A 1 275 ? 2.342 15.844 -25.578 1 82.06 275 LYS A CA 1
ATOM 2187 C C . LYS A 1 275 ? 1.53 14.555 -25.625 1 82.06 275 LYS A C 1
ATOM 2189 O O . LYS A 1 275 ? 0.864 14.266 -26.609 1 82.06 275 LYS A O 1
ATOM 2194 N N . THR A 1 276 ? 1.693 13.805 -24.547 1 83.56 276 THR A N 1
ATOM 2195 C CA . THR A 1 276 ? 1.014 12.508 -24.531 1 83.56 276 THR A CA 1
ATOM 2196 C C . THR A 1 276 ? 0.652 12.109 -23.109 1 83.56 276 THR A C 1
ATOM 2198 O O . THR A 1 276 ? 1.352 12.477 -22.156 1 83.56 276 THR A O 1
ATOM 2201 N N . PRO A 1 277 ? -0.419 11.469 -23.016 1 80.12 277 PRO A N 1
ATOM 2202 C CA . PRO A 1 277 ? -0.77 10.953 -21.688 1 80.12 277 PRO A CA 1
ATOM 2203 C C . PRO A 1 277 ? 0.014 9.695 -21.328 1 80.12 277 PRO A C 1
ATOM 2205 O O . PRO A 1 277 ? -0.044 9.234 -20.188 1 80.12 277 PRO A O 1
ATOM 2208 N N . LEU A 1 278 ? 0.735 9.148 -22.234 1 86.06 278 LEU A N 1
ATOM 2209 C CA . LEU A 1 278 ? 1.485 7.918 -22 1 86.06 278 LEU A CA 1
ATOM 2210 C C . LEU A 1 278 ? 2.682 8.188 -21.094 1 86.06 278 LEU A C 1
ATOM 2212 O O . LEU A 1 278 ? 3.41 9.164 -21.281 1 86.06 278 LEU A O 1
ATOM 2216 N N . GLN A 1 279 ? 2.854 7.344 -20.094 1 86.88 279 GLN A N 1
ATOM 2217 C CA . GLN A 1 279 ? 3.973 7.465 -19.172 1 86.88 279 GLN A CA 1
ATOM 2218 C C . GLN A 1 279 ? 5.066 6.445 -19.484 1 86.88 279 GLN A C 1
ATOM 2220 O O . GLN A 1 279 ? 4.773 5.328 -19.906 1 86.88 279 GLN A O 1
ATOM 2225 N N . PRO A 1 280 ? 6.273 6.848 -19.266 1 90.75 280 PRO A N 1
ATOM 2226 C CA . PRO A 1 280 ? 7.359 5.887 -19.484 1 90.75 280 PRO A CA 1
ATOM 2227 C C . PRO A 1 280 ? 7.289 4.695 -18.531 1 90.75 280 PRO A C 1
ATOM 2229 O O . PRO A 1 280 ? 6.82 4.836 -17.391 1 90.75 280 PRO A O 1
ATOM 2232 N N . ILE A 1 281 ? 7.715 3.57 -19.094 1 91.81 281 ILE A N 1
ATOM 2233 C CA . ILE A 1 281 ? 7.75 2.33 -18.328 1 91.81 281 ILE A CA 1
ATOM 2234 C C . ILE A 1 281 ? 9.18 1.798 -18.266 1 91.81 281 ILE A C 1
ATOM 2236 O O . ILE A 1 281 ? 9.852 1.7 -19.297 1 91.81 281 ILE A O 1
ATOM 2240 N N . GLN A 1 282 ? 9.625 1.604 -17.047 1 92.69 282 GLN A N 1
ATOM 2241 C CA . GLN A 1 282 ? 10.93 0.978 -16.875 1 92.69 282 GLN A CA 1
ATOM 2242 C C . GLN A 1 282 ? 10.797 -0.526 -16.641 1 92.69 282 GLN A C 1
ATOM 2244 O O . GLN A 1 282 ? 9.734 -1.008 -16.25 1 92.69 282 GLN A O 1
ATOM 2249 N N . ARG A 1 283 ? 11.828 -1.247 -16.953 1 91.12 283 ARG A N 1
ATOM 2250 C CA . ARG A 1 283 ? 11.766 -2.699 -16.828 1 91.12 283 ARG A CA 1
ATOM 2251 C C . ARG A 1 283 ? 12.211 -3.146 -15.438 1 91.12 283 ARG A C 1
ATOM 2253 O O . ARG A 1 283 ? 12.914 -2.412 -14.742 1 91.12 283 ARG A O 1
ATOM 2260 N N . ASN A 1 284 ? 11.633 -4.211 -14.953 1 84.06 284 ASN A N 1
ATOM 2261 C CA . ASN A 1 284 ? 12.102 -4.984 -13.812 1 84.06 284 ASN A CA 1
ATOM 2262 C C . ASN A 1 284 ? 12.914 -6.195 -14.25 1 84.06 284 ASN A C 1
ATOM 2264 O O . ASN A 1 284 ? 12.406 -7.074 -14.945 1 84.06 284 ASN A O 1
ATOM 2268 N N . LYS A 1 285 ? 14.086 -6.262 -13.773 1 76.19 285 LYS A N 1
ATOM 2269 C CA . LYS A 1 285 ? 15.016 -7.27 -14.273 1 76.19 285 LYS A CA 1
ATOM 2270 C C . LYS A 1 285 ? 14.562 -8.672 -13.883 1 76.19 285 LYS A C 1
ATOM 2272 O O . LYS A 1 285 ? 14.891 -9.648 -14.562 1 76.19 285 LYS A O 1
ATOM 2277 N N . THR A 1 286 ? 13.758 -8.766 -12.828 1 73.94 286 THR A N 1
ATOM 2278 C CA . THR A 1 286 ? 13.375 -10.094 -12.367 1 73.94 286 THR A CA 1
ATOM 2279 C C . THR A 1 286 ? 12.156 -10.609 -13.133 1 73.94 286 THR A C 1
ATOM 2281 O O . THR A 1 286 ? 11.859 -11.805 -13.109 1 73.94 286 THR A O 1
ATOM 2284 N N . ARG A 1 287 ? 11.508 -9.734 -13.852 1 79 287 ARG A N 1
ATOM 2285 C CA . ARG A 1 287 ? 10.359 -10.094 -14.68 1 79 287 ARG A CA 1
ATOM 2286 C C . ARG A 1 287 ? 10.555 -9.609 -16.109 1 79 287 ARG A C 1
ATOM 2288 O O . ARG A 1 287 ? 10.219 -8.469 -16.438 1 79 287 ARG A O 1
ATOM 2295 N N . TRP A 1 288 ? 10.844 -10.508 -16.906 1 89.69 288 TRP A N 1
ATOM 2296 C CA . TRP A 1 288 ? 11.266 -10.109 -18.25 1 89.69 288 TRP A CA 1
ATOM 2297 C C . TRP A 1 288 ? 10.109 -9.477 -19.016 1 89.69 288 TRP A C 1
ATOM 2299 O O . TRP A 1 288 ? 10.328 -8.711 -19.969 1 89.69 288 TRP A O 1
ATOM 2309 N N . THR A 1 289 ? 8.898 -9.789 -18.703 1 88.56 289 THR A N 1
ATOM 2310 C CA . THR A 1 289 ? 7.738 -9.266 -19.422 1 88.56 289 THR A CA 1
ATOM 2311 C C . THR A 1 289 ? 7.703 -7.746 -19.359 1 88.56 289 THR A C 1
ATOM 2313 O O . THR A 1 289 ? 7.168 -7.09 -20.25 1 88.56 289 THR A O 1
ATOM 2316 N N . THR A 1 290 ? 8.297 -7.195 -18.359 1 90 290 THR A N 1
ATOM 2317 C CA . THR A 1 290 ? 8.359 -5.742 -18.234 1 90 290 THR A CA 1
ATOM 2318 C C . THR A 1 290 ? 9.297 -5.148 -19.281 1 90 290 THR A C 1
ATOM 2320 O O . THR A 1 290 ? 9.164 -3.982 -19.641 1 90 290 THR A O 1
ATOM 2323 N N . THR A 1 291 ? 10.227 -5.98 -19.594 1 93.31 291 THR A N 1
ATOM 2324 C CA . THR A 1 291 ? 11.117 -5.547 -20.672 1 93.31 291 THR A CA 1
ATOM 2325 C C . THR A 1 291 ? 10.336 -5.355 -21.969 1 93.31 291 THR A C 1
ATOM 2327 O O . THR A 1 291 ? 10.555 -4.379 -22.688 1 93.31 291 THR A O 1
ATOM 2330 N N . TYR A 1 292 ? 9.516 -6.281 -22.25 1 92.56 292 TYR A N 1
ATOM 2331 C CA . TYR A 1 292 ? 8.656 -6.152 -23.422 1 92.56 292 TYR A CA 1
ATOM 2332 C C . TYR A 1 292 ? 7.785 -4.902 -23.328 1 92.56 292 TYR A C 1
ATOM 2334 O O . TYR A 1 292 ? 7.648 -4.164 -24.297 1 92.56 292 TYR A O 1
ATOM 2342 N N . ASP A 1 293 ? 7.199 -4.645 -22.203 1 93.31 293 ASP A N 1
ATOM 2343 C CA . ASP A 1 293 ? 6.355 -3.473 -21.984 1 93.31 293 ASP A CA 1
ATOM 2344 C C . ASP A 1 293 ? 7.145 -2.182 -22.188 1 93.31 293 ASP A C 1
ATOM 2346 O O . ASP A 1 293 ? 6.637 -1.217 -22.75 1 93.31 293 ASP A O 1
ATOM 2350 N N . MET A 1 294 ? 8.312 -2.199 -21.656 1 94.94 294 MET A N 1
ATOM 2351 C CA . MET A 1 294 ? 9.18 -1.033 -21.797 1 94.94 294 MET A CA 1
ATOM 2352 C C . MET A 1 294 ? 9.445 -0.74 -23.281 1 94.94 294 MET A C 1
ATOM 2354 O O . MET A 1 294 ? 9.328 0.404 -23.719 1 94.94 294 MET A O 1
ATOM 2358 N N . ILE A 1 295 ? 9.75 -1.752 -24.031 1 94.5 295 ILE A N 1
ATOM 2359 C CA . ILE A 1 295 ? 10.07 -1.606 -25.453 1 94.5 295 ILE A CA 1
ATOM 2360 C C . ILE A 1 295 ? 8.844 -1.114 -26.203 1 94.5 295 ILE A C 1
ATOM 2362 O O . ILE A 1 295 ? 8.93 -0.181 -27.016 1 94.5 295 ILE A O 1
ATOM 2366 N N . GLU A 1 296 ? 7.762 -1.702 -25.938 1 93.19 296 GLU A N 1
ATOM 2367 C CA . GLU A 1 296 ? 6.52 -1.29 -26.578 1 93.19 296 GLU A CA 1
ATOM 2368 C C . GLU A 1 296 ? 6.195 0.169 -26.281 1 93.19 296 GLU A C 1
ATOM 2370 O O . GLU A 1 296 ? 5.812 0.929 -27.172 1 93.19 296 GLU A O 1
ATOM 2375 N N . ARG A 1 297 ? 6.309 0.472 -25.031 1 93.69 297 ARG A N 1
ATOM 2376 C CA . ARG A 1 297 ? 6.039 1.846 -24.609 1 93.69 297 ARG A CA 1
ATOM 2377 C C . ARG A 1 297 ? 7.008 2.818 -25.281 1 93.69 297 ARG A C 1
ATOM 2379 O O . ARG A 1 297 ? 6.609 3.906 -25.703 1 93.69 297 ARG A O 1
ATOM 2386 N N . TYR A 1 298 ? 8.266 2.455 -25.359 1 93.88 298 TYR A N 1
ATOM 2387 C CA . TYR A 1 298 ? 9.25 3.305 -26.016 1 93.88 298 TYR A CA 1
ATOM 2388 C C . TYR A 1 298 ? 8.867 3.57 -27.469 1 93.88 298 TYR A C 1
ATOM 2390 O O . TYR A 1 298 ? 8.945 4.707 -27.938 1 93.88 298 TYR A O 1
ATOM 2398 N N . ILE A 1 299 ? 8.484 2.574 -28.094 1 91.88 299 ILE A N 1
ATOM 2399 C CA . ILE A 1 299 ? 8.102 2.699 -29.5 1 91.88 299 ILE A CA 1
ATOM 2400 C C . ILE A 1 299 ? 6.898 3.627 -29.625 1 91.88 299 ILE A C 1
ATOM 2402 O O . ILE A 1 299 ? 6.824 4.434 -30.547 1 91.88 299 ILE A O 1
ATOM 2406 N N . GLN A 1 300 ? 5.992 3.57 -28.703 1 91.44 300 GLN A N 1
ATOM 2407 C CA . GLN A 1 300 ? 4.828 4.449 -28.703 1 91.44 300 GLN A CA 1
ATOM 2408 C C . GLN A 1 300 ? 5.227 5.895 -28.422 1 91.44 300 GLN A C 1
ATOM 2410 O O . GLN A 1 300 ? 4.609 6.824 -28.938 1 91.44 300 GLN A O 1
ATOM 2415 N N . LEU A 1 301 ? 6.23 6.035 -27.641 1 92 301 LEU A N 1
ATOM 2416 C CA . LEU A 1 301 ? 6.648 7.367 -27.219 1 92 301 LEU A CA 1
ATOM 2417 C C . LEU A 1 301 ? 7.582 7.996 -28.234 1 92 301 LEU A C 1
ATOM 2419 O O . LEU A 1 301 ? 7.766 9.219 -28.25 1 92 301 LEU A O 1
ATOM 2423 N N . LYS A 1 302 ? 8.195 7.238 -29.078 1 89.44 302 LYS A N 1
ATOM 2424 C CA . LYS A 1 302 ? 9.242 7.648 -30 1 89.44 302 LYS A CA 1
ATOM 2425 C C . LYS A 1 302 ? 8.82 8.867 -30.812 1 89.44 302 LYS A C 1
ATOM 2427 O O . LYS A 1 302 ? 9.57 9.836 -30.938 1 89.44 302 LYS A O 1
ATOM 2432 N N . PRO A 1 303 ? 7.613 8.938 -31.25 1 87.75 303 PRO A N 1
ATOM 2433 C CA . PRO A 1 303 ? 7.219 10.094 -32.062 1 87.75 303 PRO A CA 1
ATOM 2434 C C . PRO A 1 303 ? 7.227 11.398 -31.266 1 87.75 303 PRO A C 1
ATOM 2436 O O . PRO A 1 303 ? 7.414 12.477 -31.844 1 87.75 303 PRO A O 1
ATOM 2439 N N . PHE A 1 304 ? 7.051 11.266 -30 1 88.38 304 PHE A N 1
ATOM 2440 C CA . PHE A 1 304 ? 6.969 12.453 -29.172 1 88.38 304 PHE A CA 1
ATOM 2441 C C . PHE A 1 304 ? 8.352 12.844 -28.641 1 88.38 304 PHE A C 1
ATOM 2443 O O . PHE A 1 304 ? 8.539 13.961 -28.172 1 88.38 304 PHE A O 1
ATOM 2450 N N . LEU A 1 305 ? 9.234 11.969 -28.672 1 85.69 305 LEU A N 1
ATOM 2451 C CA . LEU A 1 305 ? 10.562 12.211 -28.109 1 85.69 305 LEU A CA 1
ATOM 2452 C C . LEU A 1 305 ? 11.43 12.992 -29.094 1 85.69 305 LEU A C 1
ATOM 2454 O O . LEU A 1 305 ? 12.469 13.539 -28.719 1 85.69 305 LEU A O 1
ATOM 2458 N N . ASP A 1 306 ? 10.953 13.055 -30.234 1 75.81 306 ASP A N 1
ATOM 2459 C CA . ASP A 1 306 ? 11.695 13.797 -31.25 1 75.81 306 ASP A CA 1
ATOM 2460 C C . ASP A 1 306 ? 11.805 15.273 -30.891 1 75.81 306 ASP A C 1
ATOM 2462 O O . ASP A 1 306 ? 12.797 15.93 -31.203 1 75.81 306 ASP A O 1
ATOM 2466 N N . SER A 1 307 ? 10.828 15.68 -30.062 1 74.19 307 SER A N 1
ATOM 2467 C CA . SER A 1 307 ? 10.836 17.078 -29.625 1 74.19 307 SER A CA 1
ATOM 2468 C C . SER A 1 307 ? 11.828 17.297 -28.484 1 74.19 307 SER A C 1
ATOM 2470 O O . SER A 1 307 ? 12.133 18.438 -28.125 1 74.19 307 SER A O 1
ATOM 2472 N N . PHE A 1 308 ? 12.344 16.172 -28.016 1 77.19 308 PHE A N 1
ATOM 2473 C CA . PHE A 1 308 ? 13.258 16.25 -26.891 1 77.19 308 PHE A CA 1
ATOM 2474 C C . PHE A 1 308 ? 14.711 16.172 -27.359 1 77.19 308 PHE A C 1
ATOM 2476 O O . PHE A 1 308 ? 15.633 16.141 -26.547 1 77.19 308 PHE A O 1
ATOM 2483 N N . GLN A 1 309 ? 14.875 16.109 -28.641 1 70.56 309 GLN A N 1
ATOM 2484 C CA . GLN A 1 309 ? 16.188 15.867 -29.234 1 70.56 309 GLN A CA 1
ATOM 2485 C C . GLN A 1 309 ? 17.203 16.922 -28.812 1 70.56 309 GLN A C 1
ATOM 2487 O O . GLN A 1 309 ? 18.406 16.656 -28.766 1 70.56 309 GLN A O 1
ATOM 2492 N N . ASP A 1 310 ? 16.625 18 -28.375 1 70.69 310 ASP A N 1
ATOM 2493 C CA . ASP A 1 310 ? 17.562 19.078 -28.031 1 70.69 310 ASP A CA 1
ATOM 2494 C C . ASP A 1 310 ? 17.75 19.188 -26.516 1 70.69 310 ASP A C 1
ATOM 2496 O O . ASP A 1 310 ? 18.453 20.078 -26.031 1 70.69 310 ASP A O 1
ATOM 2500 N N . ASP A 1 311 ? 17.188 18.25 -25.891 1 75.56 311 ASP A N 1
ATOM 2501 C CA . ASP A 1 311 ? 17.359 18.297 -24.438 1 75.56 311 ASP A CA 1
ATOM 2502 C C . ASP A 1 311 ? 18.688 17.672 -24.016 1 75.56 311 ASP A C 1
ATOM 2504 O O . ASP A 1 311 ? 18.922 16.484 -24.281 1 75.56 311 ASP A O 1
ATOM 2508 N N . PRO A 1 312 ? 19.562 18.422 -23.484 1 74.25 312 PRO A N 1
ATOM 2509 C CA . PRO A 1 312 ? 20.906 17.953 -23.125 1 74.25 312 PRO A CA 1
ATOM 2510 C C . PRO A 1 312 ? 20.875 16.75 -22.188 1 74.25 312 PRO A C 1
ATOM 2512 O O . PRO A 1 312 ? 21.828 15.961 -22.172 1 74.25 312 PRO A O 1
ATOM 2515 N N . LYS A 1 313 ? 19.875 16.562 -21.516 1 75.25 313 LYS A N 1
ATOM 2516 C CA . LYS A 1 313 ? 19.797 15.477 -20.531 1 75.25 313 LYS A CA 1
ATOM 2517 C C . LYS A 1 313 ? 19.438 14.156 -21.219 1 75.25 313 LYS A C 1
ATOM 2519 O O . LYS A 1 313 ? 19.641 13.086 -20.641 1 75.25 313 LYS A O 1
ATOM 2524 N N . LEU A 1 314 ? 18.953 14.281 -22.453 1 81.88 314 LEU A N 1
ATOM 2525 C CA . LEU A 1 314 ? 18.422 13.078 -23.062 1 81.88 314 LEU A CA 1
ATOM 2526 C C . LEU A 1 314 ? 19.234 12.68 -24.297 1 81.88 314 LEU A C 1
ATOM 2528 O O . LEU A 1 314 ? 19.172 11.531 -24.75 1 81.88 314 LEU A O 1
ATOM 2532 N N . VAL A 1 315 ? 20.094 13.586 -24.844 1 76.31 315 VAL A N 1
ATOM 2533 C CA . VAL A 1 315 ? 20.75 13.422 -26.141 1 76.31 315 VAL A CA 1
ATOM 2534 C C . VAL A 1 315 ? 21.609 12.164 -26.125 1 76.31 315 VAL A C 1
ATOM 2536 O O . VAL A 1 315 ? 21.641 11.414 -27.109 1 76.31 315 VAL A O 1
ATOM 2539 N N . ASP A 1 316 ? 22.156 11.82 -24.969 1 78.56 316 ASP A N 1
ATOM 2540 C CA . ASP A 1 316 ? 23.078 10.695 -24.891 1 78.56 316 ASP A CA 1
ATOM 2541 C C . ASP A 1 316 ? 22.328 9.367 -24.859 1 78.56 316 ASP A C 1
ATOM 2543 O O . ASP A 1 316 ? 22.938 8.305 -25.031 1 78.56 316 ASP A O 1
ATOM 2547 N N . TYR A 1 317 ? 21.062 9.508 -24.781 1 81.5 317 TYR A N 1
ATOM 2548 C CA . TYR A 1 317 ? 20.328 8.266 -24.578 1 81.5 317 TYR A CA 1
ATOM 2549 C C . TYR A 1 317 ? 19.359 8.008 -25.719 1 81.5 317 TYR A C 1
ATOM 2551 O O . TYR A 1 317 ? 18.656 7.004 -25.734 1 81.5 317 TYR A O 1
ATOM 2559 N N . LEU A 1 318 ? 19.469 8.914 -26.641 1 83.06 318 LEU A N 1
ATOM 2560 C CA . LEU A 1 318 ? 18.609 8.719 -27.797 1 83.06 318 LEU A CA 1
ATOM 2561 C C . LEU A 1 318 ? 19.156 7.605 -28.688 1 83.06 318 LEU A C 1
ATOM 2563 O O . LEU A 1 318 ? 20.359 7.484 -28.875 1 83.06 318 LEU A O 1
ATOM 2567 N N . LEU A 1 319 ? 18.281 6.793 -29.203 1 86.19 319 LEU A N 1
ATOM 2568 C CA . LEU A 1 319 ? 18.641 5.605 -29.969 1 86.19 319 LEU A CA 1
ATOM 2569 C C . LEU A 1 319 ? 18.922 5.957 -31.422 1 86.19 319 LEU A C 1
ATOM 2571 O O . LEU A 1 319 ? 18.281 6.848 -31.984 1 86.19 319 LEU A O 1
ATOM 2575 N N . THR A 1 320 ? 19.938 5.281 -31.984 1 84.44 320 THR A N 1
ATOM 2576 C CA . THR A 1 320 ? 20.266 5.422 -33.406 1 84.44 320 THR A CA 1
ATOM 2577 C C . THR A 1 320 ? 19.297 4.621 -34.281 1 84.44 320 THR A C 1
ATOM 2579 O O . THR A 1 320 ? 18.469 3.861 -33.75 1 84.44 320 THR A O 1
ATOM 2582 N N . GLN A 1 321 ? 19.422 4.82 -35.562 1 85.44 321 GLN A N 1
ATOM 2583 C CA . GLN A 1 321 ? 18.562 4.066 -36.469 1 85.44 321 GLN A CA 1
ATOM 2584 C C . GLN A 1 321 ? 18.859 2.57 -36.406 1 85.44 321 GLN A C 1
ATOM 2586 O O . GLN A 1 321 ? 17.953 1.744 -36.5 1 85.44 321 GLN A O 1
ATOM 2591 N N . LEU A 1 322 ? 20.094 2.215 -36.312 1 88.12 322 LEU A N 1
ATOM 2592 C CA . LEU A 1 322 ? 20.469 0.816 -36.125 1 88.12 322 LEU A CA 1
ATOM 2593 C C . LEU A 1 322 ? 19.859 0.237 -34.875 1 88.12 322 LEU A C 1
ATOM 2595 O O . LEU A 1 322 ? 19.359 -0.896 -34.875 1 88.12 322 LEU A O 1
ATOM 2599 N N . ASP A 1 323 ? 19.859 1.021 -33.875 1 90.69 323 ASP A N 1
ATOM 2600 C CA . ASP A 1 323 ? 19.234 0.608 -32.594 1 90.69 323 ASP A CA 1
ATOM 2601 C C . ASP A 1 323 ? 17.734 0.321 -32.812 1 90.69 323 ASP A C 1
ATOM 2603 O O . ASP A 1 323 ? 17.219 -0.659 -32.281 1 90.69 323 ASP A O 1
ATOM 2607 N N . HIS A 1 324 ? 17.172 1.119 -33.594 1 90.94 324 HIS A N 1
ATOM 2608 C CA . HIS A 1 324 ? 15.734 0.982 -33.812 1 90.94 324 HIS A CA 1
ATOM 2609 C C . HIS A 1 324 ? 15.414 -0.281 -34.594 1 90.94 324 HIS A C 1
ATOM 2611 O O . HIS A 1 324 ? 14.414 -0.953 -34.312 1 90.94 324 HIS A O 1
ATOM 2617 N N . ASN A 1 325 ? 16.219 -0.607 -35.5 1 90.75 325 ASN A N 1
ATOM 2618 C CA . ASN A 1 325 ? 16.031 -1.844 -36.25 1 90.75 325 ASN A CA 1
ATOM 2619 C C . ASN A 1 325 ? 16.188 -3.07 -35.344 1 90.75 325 ASN A C 1
ATOM 2621 O O . ASN A 1 325 ? 15.367 -3.992 -35.406 1 90.75 325 ASN A O 1
ATOM 2625 N N . ASP A 1 326 ? 17.172 -3.02 -34.594 1 91.81 326 ASP A N 1
ATOM 2626 C CA . ASP A 1 326 ? 17.391 -4.109 -33.656 1 91.81 326 ASP A CA 1
ATOM 2627 C C . ASP A 1 326 ? 16.25 -4.219 -32.656 1 91.81 326 ASP A C 1
ATOM 2629 O O . ASP A 1 326 ? 15.836 -5.324 -32.281 1 91.81 326 ASP A O 1
ATOM 2633 N N . LEU A 1 327 ? 15.758 -3.104 -32.344 1 92.88 327 LEU A N 1
ATOM 2634 C CA . LEU A 1 327 ? 14.68 -3.053 -31.359 1 92.88 327 LEU A CA 1
ATOM 2635 C C . LEU A 1 327 ? 13.391 -3.643 -31.938 1 92.88 327 LEU A C 1
ATOM 2637 O O . LEU A 1 327 ? 12.648 -4.328 -31.234 1 92.88 327 LEU A O 1
ATOM 2641 N N . GLN A 1 328 ? 13.164 -3.361 -33.125 1 91.62 328 GLN A N 1
ATOM 2642 C CA . GLN A 1 328 ? 11.969 -3.9 -33.781 1 91.62 328 GLN A CA 1
ATOM 2643 C C . GLN A 1 328 ? 12.039 -5.422 -33.875 1 91.62 328 GLN A C 1
ATOM 2645 O O . GLN A 1 328 ? 11.055 -6.117 -33.625 1 91.62 328 GLN A O 1
ATOM 2650 N N . THR A 1 329 ? 13.18 -5.941 -34.25 1 91.5 329 THR A N 1
ATOM 2651 C CA . THR A 1 329 ? 13.383 -7.383 -34.312 1 91.5 329 THR A CA 1
ATOM 2652 C C . THR A 1 329 ? 13.195 -8.023 -32.938 1 91.5 329 THR A C 1
ATOM 2654 O O . THR A 1 329 ? 12.539 -9.055 -32.812 1 91.5 329 THR A O 1
ATOM 2657 N N . LEU A 1 330 ? 13.766 -7.371 -32.062 1 93.56 330 LEU A N 1
ATOM 2658 C CA . LEU A 1 330 ? 13.656 -7.863 -30.688 1 93.56 330 LEU A CA 1
ATOM 2659 C C . LEU A 1 330 ? 12.203 -7.848 -30.219 1 93.56 330 LEU A C 1
ATOM 2661 O O . LEU A 1 330 ? 11.742 -8.789 -29.578 1 93.56 330 LEU A O 1
ATOM 2665 N N . LYS A 1 331 ? 11.523 -6.812 -30.516 1 93.44 331 LYS A N 1
ATOM 2666 C CA . LYS A 1 331 ? 10.117 -6.691 -30.156 1 93.44 331 LYS A CA 1
ATOM 2667 C C . LYS A 1 331 ? 9.297 -7.832 -30.734 1 93.44 331 LYS A C 1
ATOM 2669 O O . LYS A 1 331 ? 8.453 -8.422 -30.047 1 93.44 331 LYS A O 1
ATOM 2674 N N . ASP A 1 332 ? 9.531 -8.164 -31.922 1 91.75 332 ASP A N 1
ATOM 2675 C CA . ASP A 1 332 ? 8.805 -9.242 -32.594 1 91.75 332 ASP A CA 1
ATOM 2676 C C . ASP A 1 332 ? 9.086 -10.586 -31.922 1 91.75 332 ASP A C 1
ATOM 2678 O O . ASP A 1 332 ? 8.164 -11.375 -31.688 1 91.75 332 ASP A O 1
ATOM 2682 N N . ASN A 1 333 ? 10.297 -10.836 -31.688 1 92.88 333 ASN A N 1
ATOM 2683 C CA . ASN A 1 333 ? 10.664 -12.07 -31 1 92.88 333 ASN A CA 1
ATOM 2684 C C . ASN A 1 333 ? 10.047 -12.141 -29.609 1 92.88 333 ASN A C 1
ATOM 2686 O O . ASN A 1 333 ? 9.492 -13.164 -29.219 1 92.88 333 ASN A O 1
ATOM 2690 N N . LEU A 1 334 ? 10.141 -11.023 -28.938 1 93.81 334 LEU A N 1
ATOM 2691 C CA . LEU A 1 334 ? 9.617 -10.984 -27.578 1 93.81 334 LEU A CA 1
ATOM 2692 C C . LEU A 1 334 ? 8.094 -11.117 -27.578 1 93.81 334 LEU A C 1
ATOM 2694 O O . LEU A 1 334 ? 7.52 -11.633 -26.609 1 93.81 334 LEU A O 1
ATOM 2698 N N . GLY A 1 335 ? 7.484 -10.648 -28.609 1 91.62 335 GLY A N 1
ATOM 2699 C CA . GLY A 1 335 ? 6.051 -10.844 -28.734 1 91.62 335 GLY A CA 1
ATOM 2700 C C . GLY A 1 335 ? 5.648 -12.305 -28.734 1 91.62 335 GLY A C 1
ATOM 2701 O O . GLY A 1 335 ? 4.68 -12.688 -28.078 1 91.62 335 GLY A O 1
ATOM 2702 N N . LYS A 1 336 ? 6.367 -13.109 -29.438 1 91.75 336 LYS A N 1
ATOM 2703 C CA . LYS A 1 336 ? 6.133 -14.547 -29.453 1 91.75 336 LYS A CA 1
ATOM 2704 C C . LYS A 1 336 ? 6.395 -15.164 -28.078 1 91.75 336 LYS A C 1
ATOM 2706 O O . LYS A 1 336 ? 5.594 -15.969 -27.594 1 91.75 336 LYS A O 1
ATOM 2711 N N . LEU A 1 337 ? 7.469 -14.742 -27.531 1 94.5 337 LEU A N 1
ATOM 2712 C CA . LEU A 1 337 ? 7.828 -15.258 -26.219 1 94.5 337 LEU A CA 1
ATOM 2713 C C . LEU A 1 337 ? 6.797 -14.852 -25.172 1 94.5 337 LEU A C 1
ATOM 2715 O O . LEU A 1 337 ? 6.48 -15.625 -24.281 1 94.5 337 LEU A O 1
ATOM 2719 N N . ARG A 1 338 ? 6.32 -13.641 -25.312 1 91.88 338 ARG A N 1
ATOM 2720 C CA . ARG A 1 338 ? 5.289 -13.164 -24.406 1 91.88 338 ARG A CA 1
ATOM 2721 C C . ARG A 1 338 ? 4.031 -14.016 -24.5 1 91.88 338 ARG A C 1
ATOM 2723 O O . ARG A 1 338 ? 3.391 -14.312 -23.5 1 91.88 338 ARG A O 1
ATOM 2730 N N . SER A 1 339 ? 3.674 -14.383 -25.656 1 90.62 339 SER A N 1
ATOM 2731 C CA . SER A 1 339 ? 2.504 -15.234 -25.844 1 90.62 339 SER A CA 1
ATOM 2732 C C . SER A 1 339 ? 2.664 -16.562 -25.109 1 90.62 339 SER A C 1
ATOM 2734 O O . SER A 1 339 ? 1.694 -17.109 -24.578 1 90.62 339 SER A O 1
ATOM 2736 N N . VAL A 1 340 ? 3.852 -17.094 -25.094 1 92.81 340 VAL A N 1
ATOM 2737 C CA . VAL A 1 340 ? 4.133 -18.344 -24.375 1 92.81 340 VAL A CA 1
ATOM 2738 C C . VAL A 1 340 ? 4.012 -18.109 -22.875 1 92.81 340 VAL A C 1
ATOM 2740 O O . VAL A 1 340 ? 3.445 -18.938 -22.156 1 92.81 340 VAL A O 1
ATOM 2743 N N . THR A 1 341 ? 4.578 -17.016 -22.438 1 92.31 341 THR A N 1
ATOM 2744 C CA . THR A 1 341 ? 4.465 -16.656 -21.031 1 92.31 341 THR A CA 1
ATOM 2745 C C . THR A 1 341 ? 2.998 -16.594 -20.609 1 92.31 341 THR A C 1
ATOM 2747 O O . THR A 1 341 ? 2.631 -17.125 -19.547 1 92.31 341 THR A O 1
ATOM 2750 N N . ILE A 1 342 ? 2.199 -16.016 -21.406 1 89 342 ILE A N 1
ATOM 2751 C CA . ILE A 1 342 ? 0.776 -15.891 -21.125 1 89 342 ILE A CA 1
ATOM 2752 C C . ILE A 1 342 ? 0.124 -17.266 -21.109 1 89 342 ILE A C 1
ATOM 2754 O O . ILE A 1 342 ? -0.67 -17.578 -20.219 1 89 342 ILE A O 1
ATOM 2758 N N . ALA A 1 343 ? 0.487 -18.078 -21.984 1 90.19 343 ALA A N 1
ATOM 2759 C CA . ALA A 1 343 ? -0.053 -19.438 -22.062 1 90.19 343 ALA A CA 1
ATOM 2760 C C . ALA A 1 343 ? 0.311 -20.25 -20.828 1 90.19 343 ALA A C 1
ATOM 2762 O O . ALA A 1 343 ? -0.515 -21 -20.297 1 90.19 343 ALA A O 1
ATOM 2763 N N . LEU A 1 344 ? 1.498 -20.078 -20.359 1 92.56 344 LEU A N 1
ATOM 2764 C CA . LEU A 1 344 ? 1.994 -20.828 -19.219 1 92.56 344 LEU A CA 1
ATOM 2765 C C . LEU A 1 344 ? 1.287 -20.406 -17.938 1 92.56 344 LEU A C 1
ATOM 2767 O O . LEU A 1 344 ? 1.35 -21.094 -16.922 1 92.56 344 LEU A O 1
ATOM 2771 N N . GLN A 1 345 ? 0.687 -19.328 -17.969 1 87.62 345 GLN A N 1
ATOM 2772 C CA . GLN A 1 345 ? 0.002 -18.828 -16.797 1 87.62 345 GLN A CA 1
ATOM 2773 C C . GLN A 1 345 ? -1.454 -19.281 -16.766 1 87.62 345 GLN A C 1
ATOM 2775 O O . GLN A 1 345 ? -2.146 -19.094 -15.758 1 87.62 345 GLN A O 1
ATOM 2780 N N . ARG A 1 346 ? -1.829 -19.891 -17.781 1 81.94 346 ARG A N 1
ATOM 2781 C CA . ARG A 1 346 ? -3.213 -20.344 -17.844 1 81.94 346 ARG A CA 1
ATOM 2782 C C . ARG A 1 346 ? -3.424 -21.562 -16.938 1 81.94 346 ARG A C 1
ATOM 2784 O O . ARG A 1 346 ? -2.529 -22.391 -16.797 1 81.94 346 ARG A O 1
ATOM 2791 N N . THR A 1 347 ? -4.617 -21.688 -16.375 1 79 347 THR A N 1
ATOM 2792 C CA . THR A 1 347 ? -4.934 -22.766 -15.445 1 79 347 THR A CA 1
ATOM 2793 C C . THR A 1 347 ? -5.172 -24.062 -16.203 1 79 347 THR A C 1
ATOM 2795 O O . THR A 1 347 ? -5 -25.156 -15.633 1 79 347 THR A O 1
ATOM 2798 N N . GLU A 1 348 ? -5.438 -23.984 -17.422 1 78.19 348 GLU A N 1
ATOM 2799 C CA . GLU A 1 348 ? -5.812 -25.172 -18.188 1 78.19 348 GLU A CA 1
ATOM 2800 C C . GLU A 1 348 ? -4.582 -25.875 -18.766 1 78.19 348 GLU A C 1
ATOM 2802 O O . GLU A 1 348 ? -4.68 -26.984 -19.281 1 78.19 348 GLU A O 1
ATOM 2807 N N . LEU A 1 349 ? -3.5 -25.297 -18.562 1 87.44 349 LEU A N 1
ATOM 2808 C CA . LEU A 1 349 ? -2.283 -25.828 -19.156 1 87.44 349 LEU A CA 1
ATOM 2809 C C . LEU A 1 349 ? -1.778 -27.031 -18.375 1 87.44 349 LEU A C 1
ATOM 2811 O O . LEU A 1 349 ? -1.77 -27.016 -17.141 1 87.44 349 LEU A O 1
ATOM 2815 N N . ASP A 1 350 ? -1.468 -28.125 -19.125 1 90.12 350 ASP A N 1
ATOM 2816 C CA . ASP A 1 350 ? -0.876 -29.297 -18.469 1 90.12 350 ASP A CA 1
ATOM 2817 C C . ASP A 1 350 ? 0.579 -29.484 -18.891 1 90.12 350 ASP A C 1
ATOM 2819 O O . ASP A 1 350 ? 1.141 -28.641 -19.594 1 90.12 350 ASP A O 1
ATOM 2823 N N . LEU A 1 351 ? 1.213 -30.516 -18.406 1 93.75 351 LEU A N 1
ATOM 2824 C CA . LEU A 1 351 ? 2.625 -30.766 -18.672 1 93.75 351 LEU A CA 1
ATOM 2825 C C . LEU A 1 351 ? 2.863 -31.031 -20.156 1 93.75 351 LEU A C 1
ATOM 2827 O O . LEU A 1 351 ? 3.906 -30.656 -20.688 1 93.75 351 LEU A O 1
ATOM 2831 N N . GLY A 1 352 ? 1.92 -31.672 -20.781 1 91.62 352 GLY A N 1
ATOM 2832 C CA . GLY A 1 352 ? 2.029 -31.922 -22.203 1 91.62 352 GLY A CA 1
ATOM 2833 C C . GLY A 1 352 ? 2.041 -30.641 -23.031 1 91.62 352 GLY A C 1
ATOM 2834 O O . GLY A 1 352 ? 2.859 -30.5 -23.938 1 91.62 352 GLY A O 1
ATOM 2835 N N . ASP A 1 353 ? 1.169 -29.766 -22.703 1 90.75 353 ASP A N 1
ATOM 2836 C CA . ASP A 1 353 ? 1.095 -28.469 -23.375 1 90.75 353 ASP A CA 1
ATOM 2837 C C . ASP A 1 353 ? 2.393 -27.688 -23.203 1 90.75 353 ASP A C 1
ATOM 2839 O O . ASP A 1 353 ? 2.885 -27.078 -24.156 1 90.75 353 ASP A O 1
ATOM 2843 N N . ALA A 1 354 ? 2.871 -27.656 -21.984 1 94.62 354 ALA A N 1
ATOM 2844 C CA . ALA A 1 354 ? 4.113 -26.938 -21.703 1 94.62 354 ALA A CA 1
ATOM 2845 C C . ALA A 1 354 ? 5.258 -27.469 -22.562 1 94.62 354 ALA A C 1
ATOM 2847 O O . ALA A 1 354 ? 6.051 -26.703 -23.094 1 94.62 354 ALA A O 1
ATOM 2848 N N . ARG A 1 355 ? 5.273 -28.766 -22.672 1 94.38 355 ARG A N 1
ATOM 2849 C CA . ARG A 1 355 ? 6.324 -29.391 -23.484 1 94.38 355 ARG A CA 1
ATOM 2850 C C . ARG A 1 355 ? 6.207 -28.984 -24.938 1 94.38 355 ARG A C 1
ATOM 2852 O O . ARG A 1 355 ? 7.211 -28.688 -25.594 1 94.38 355 ARG A O 1
ATOM 2859 N N . ILE A 1 356 ? 5.031 -28.953 -25.453 1 92.88 356 ILE A N 1
ATOM 2860 C CA . ILE A 1 356 ? 4.797 -28.547 -26.828 1 92.88 356 ILE A CA 1
ATOM 2861 C C . ILE A 1 356 ? 5.32 -27.125 -27.047 1 92.88 356 ILE A C 1
ATOM 2863 O O . ILE A 1 356 ? 6.031 -26.859 -28.016 1 92.88 356 ILE A O 1
ATOM 2867 N N . LEU A 1 357 ? 5.023 -26.281 -26.141 1 94.5 357 LEU A N 1
ATOM 2868 C CA . LEU A 1 357 ? 5.449 -24.891 -26.25 1 94.5 357 LEU A CA 1
ATOM 2869 C C . LEU A 1 357 ? 6.969 -24.781 -26.219 1 94.5 357 LEU A C 1
ATOM 2871 O O . LEU A 1 357 ? 7.562 -24.047 -27.016 1 94.5 357 LEU A O 1
ATOM 2875 N N . PHE A 1 358 ? 7.551 -25.531 -25.297 1 96.5 358 PHE A N 1
ATOM 2876 C CA . PHE A 1 358 ? 9.008 -25.5 -25.172 1 96.5 358 PHE A CA 1
ATOM 2877 C C . PHE A 1 358 ? 9.664 -26.031 -26.438 1 96.5 358 PHE A C 1
ATOM 2879 O O . PHE A 1 358 ? 10.641 -25.453 -26.938 1 96.5 358 PHE A O 1
ATOM 2886 N N . ASP A 1 359 ? 9.094 -27.031 -27.016 1 94.5 359 ASP A N 1
ATOM 2887 C CA . ASP A 1 359 ? 9.664 -27.625 -28.219 1 94.5 359 ASP A CA 1
ATOM 2888 C C . ASP A 1 359 ? 9.547 -26.656 -29.406 1 94.5 359 ASP A C 1
ATOM 2890 O O . ASP A 1 359 ? 10.461 -26.562 -30.219 1 94.5 359 ASP A O 1
ATOM 2894 N N . GLU A 1 360 ? 8.469 -26 -29.453 1 94 360 GLU A N 1
ATOM 2895 C CA . GLU A 1 360 ? 8.281 -25.031 -30.516 1 94 360 GLU A CA 1
ATOM 2896 C C . GLU A 1 360 ? 9.273 -23.875 -30.406 1 94 360 GLU A C 1
ATOM 2898 O O . GLU A 1 360 ? 9.797 -23.391 -31.406 1 94 360 GLU A O 1
ATOM 2903 N N . ILE A 1 361 ? 9.5 -23.453 -29.188 1 95.56 361 ILE A N 1
ATOM 2904 C CA . ILE A 1 361 ? 10.453 -22.375 -28.969 1 95.56 361 ILE A CA 1
ATOM 2905 C C . ILE A 1 361 ? 11.859 -22.844 -29.328 1 95.56 361 ILE A C 1
ATOM 2907 O O . ILE A 1 361 ? 12.625 -22.094 -29.953 1 95.56 361 ILE A O 1
ATOM 2911 N N . LEU A 1 362 ? 12.188 -24.031 -28.984 1 95.69 362 LEU A N 1
ATOM 2912 C CA . LEU A 1 362 ? 13.508 -24.578 -29.281 1 95.69 362 LEU A CA 1
ATOM 2913 C C . LEU A 1 362 ? 13.711 -24.719 -30.781 1 95.69 362 LEU A C 1
ATOM 2915 O O . LEU A 1 362 ? 14.828 -24.562 -31.281 1 95.69 362 LEU A O 1
ATOM 2919 N N . ALA A 1 363 ? 12.633 -25 -31.469 1 94.5 363 ALA A N 1
ATOM 2920 C CA . ALA A 1 363 ? 12.703 -25.125 -32.906 1 94.5 363 ALA A CA 1
ATOM 2921 C C . ALA A 1 363 ? 12.891 -23.75 -33.562 1 94.5 363 ALA A C 1
ATOM 2923 O O . ALA A 1 363 ? 13.656 -23.609 -34.531 1 94.5 363 ALA A O 1
ATOM 2924 N N . LEU A 1 364 ? 12.234 -22.781 -33.062 1 93 364 LEU A N 1
ATOM 2925 C CA . LEU A 1 364 ? 12.258 -21.438 -33.625 1 93 364 LEU A CA 1
ATOM 2926 C C . LEU A 1 364 ? 13.547 -20.719 -33.219 1 93 364 LEU A C 1
ATOM 2928 O O . LEU A 1 364 ? 14.086 -19.938 -34.031 1 93 364 LEU A O 1
ATOM 2932 N N . TYR A 1 365 ? 13.914 -20.969 -31.969 1 94.12 365 TYR A N 1
ATOM 2933 C CA . TYR A 1 365 ? 15.109 -20.297 -31.453 1 94.12 365 TYR A CA 1
ATOM 2934 C C . TYR A 1 365 ? 16.109 -21.312 -30.922 1 94.12 365 TYR A C 1
ATOM 2936 O O . TYR A 1 365 ? 16.266 -21.453 -29.703 1 94.12 365 TYR A O 1
ATOM 2944 N N . PRO A 1 366 ? 16.891 -21.859 -31.828 1 94 366 PRO A N 1
ATOM 2945 C CA . PRO A 1 366 ? 17.844 -22.891 -31.406 1 94 366 PRO A CA 1
ATOM 2946 C C . PRO A 1 366 ? 19.094 -22.312 -30.75 1 94 366 PRO A C 1
ATOM 2948 O O . PRO A 1 366 ? 20.203 -22.703 -31.109 1 94 366 PRO A O 1
ATOM 2951 N N . TYR A 1 367 ? 18.906 -21.484 -29.812 1 94.38 367 TYR A N 1
ATOM 2952 C CA . TYR A 1 367 ? 20 -20.844 -29.094 1 94.38 367 TYR A CA 1
ATOM 2953 C C . TYR A 1 367 ? 20.328 -21.609 -27.812 1 94.38 367 TYR A C 1
ATOM 2955 O O . TYR A 1 367 ? 19.469 -22.281 -27.25 1 94.38 367 TYR A O 1
ATOM 2963 N N . GLU A 1 368 ? 21.484 -21.531 -27.391 1 94.38 368 GLU A N 1
ATOM 2964 C CA . GLU A 1 368 ? 21.953 -22.234 -26.188 1 94.38 368 GLU A CA 1
ATOM 2965 C C . GLU A 1 368 ? 21.203 -21.75 -24.938 1 94.38 368 GLU A C 1
ATOM 2967 O O . GLU A 1 368 ? 20.969 -22.531 -24.031 1 94.38 368 GLU A O 1
ATOM 2972 N N . GLU A 1 369 ? 20.844 -20.516 -24.938 1 93.75 369 GLU A N 1
ATOM 2973 C CA . GLU A 1 369 ? 20.141 -19.938 -23.797 1 93.75 369 GLU A CA 1
ATOM 2974 C C . GLU A 1 369 ? 18.797 -20.625 -23.547 1 93.75 369 GLU A C 1
ATOM 2976 O O . GLU A 1 369 ? 18.375 -20.797 -22.406 1 93.75 369 GLU A O 1
ATOM 2981 N N . PHE A 1 370 ? 18.203 -21.062 -24.609 1 96.38 370 PHE A N 1
ATOM 2982 C CA . PHE A 1 370 ? 16.906 -21.75 -24.469 1 96.38 370 PHE A CA 1
ATOM 2983 C C . PHE A 1 370 ? 17.109 -23.234 -24.203 1 96.38 370 PHE A C 1
ATOM 2985 O O . PHE A 1 370 ? 16.375 -23.812 -23.391 1 96.38 370 PHE A O 1
ATOM 2992 N N . LYS A 1 371 ? 18.094 -23.812 -24.797 1 96 371 LYS A N 1
ATOM 2993 C CA . LYS A 1 371 ? 18.375 -25.234 -24.609 1 96 371 LYS A CA 1
ATOM 2994 C C . LYS A 1 371 ? 18.75 -25.547 -23.172 1 96 371 LYS A C 1
ATOM 2996 O O . LYS A 1 371 ? 18.359 -26.578 -22.625 1 96 371 LYS A O 1
ATOM 3001 N N . GLU A 1 372 ? 19.406 -24.656 -22.578 1 95.56 372 GLU A N 1
ATOM 3002 C CA . GLU A 1 372 ? 19.891 -24.828 -21.203 1 95.56 372 GLU A CA 1
ATOM 3003 C C . GLU A 1 372 ? 18.75 -24.984 -20.219 1 95.56 372 GLU A C 1
ATOM 3005 O O . GLU A 1 372 ? 18.891 -25.656 -19.203 1 95.56 372 GLU A O 1
ATOM 3010 N N . TYR A 1 373 ? 17.625 -24.469 -20.578 1 96.19 373 TYR A N 1
ATOM 3011 C CA . TYR A 1 373 ? 16.562 -24.422 -19.578 1 96.19 373 TYR A CA 1
ATOM 3012 C C . TYR A 1 373 ? 15.328 -25.188 -20.047 1 96.19 373 TYR A C 1
ATOM 3014 O O . TYR A 1 373 ? 14.539 -25.656 -19.234 1 96.19 373 TYR A O 1
ATOM 3022 N N . LEU A 1 374 ? 15.172 -25.359 -21.359 1 97.19 374 LEU A N 1
ATOM 3023 C CA . LEU A 1 374 ? 13.859 -25.797 -21.844 1 97.19 374 LEU A CA 1
ATOM 3024 C C . LEU A 1 374 ? 13.914 -27.25 -22.328 1 97.19 374 LEU A C 1
ATOM 3026 O O . LEU A 1 374 ? 12.875 -27.875 -22.516 1 97.19 374 LEU A O 1
ATOM 3030 N N . LEU A 1 375 ? 15.094 -27.797 -22.438 1 96.31 375 LEU A N 1
ATOM 3031 C CA . LEU A 1 375 ? 15.203 -29.203 -22.844 1 96.31 375 LEU A CA 1
ATOM 3032 C C . LEU A 1 375 ? 14.664 -30.109 -21.734 1 96.31 375 LEU A C 1
ATOM 3034 O O . LEU A 1 375 ? 14.812 -29.828 -20.547 1 96.31 375 LEU A O 1
ATOM 3038 N N . PRO A 1 376 ? 14.047 -31.219 -22.125 1 93.81 376 PRO A N 1
ATOM 3039 C CA . PRO A 1 376 ? 13.539 -32.156 -21.125 1 93.81 376 PRO A CA 1
ATOM 3040 C C . PRO A 1 376 ? 14.641 -32.719 -20.219 1 93.81 376 PRO A C 1
ATOM 3042 O O . PRO A 1 376 ? 14.383 -33.031 -19.062 1 93.81 376 PRO A O 1
ATOM 3045 N N . SER A 1 377 ? 15.797 -32.812 -20.781 1 92.19 377 SER A N 1
ATOM 3046 C CA . SER A 1 377 ? 16.906 -33.375 -20.031 1 92.19 377 SER A CA 1
ATOM 3047 C C . SER A 1 377 ? 17.875 -32.312 -19.562 1 92.19 377 SER A C 1
ATOM 3049 O O . SER A 1 377 ? 19.062 -32.562 -19.328 1 92.19 377 SER A O 1
ATOM 3051 N N . ALA A 1 378 ? 17.438 -31.094 -19.516 1 94.56 378 ALA A N 1
ATOM 3052 C CA . ALA A 1 378 ? 18.281 -30 -19.062 1 94.56 378 ALA A CA 1
ATOM 3053 C C . ALA A 1 378 ? 18.734 -30.234 -17.609 1 94.56 378 ALA A C 1
ATOM 3055 O O . ALA A 1 378 ? 18.031 -30.875 -16.844 1 94.56 378 ALA A O 1
ATOM 3056 N N . ALA A 1 379 ? 19.844 -29.672 -17.188 1 92.44 379 ALA A N 1
ATOM 3057 C CA . ALA A 1 379 ? 20.438 -29.859 -15.867 1 92.44 379 ALA A CA 1
ATOM 3058 C C . ALA A 1 379 ? 19.531 -29.312 -14.773 1 92.44 379 ALA A C 1
ATOM 3060 O O . ALA A 1 379 ? 19.547 -29.812 -13.648 1 92.44 379 ALA A O 1
ATOM 3061 N N . ILE A 1 380 ? 18.734 -28.375 -15.102 1 93.75 380 ILE A N 1
ATOM 3062 C CA . ILE A 1 380 ? 17.875 -27.703 -14.125 1 93.75 380 ILE A CA 1
ATOM 3063 C C . ILE A 1 380 ? 16.719 -28.625 -13.742 1 93.75 380 ILE A C 1
ATOM 3065 O O . ILE A 1 380 ? 16.078 -28.438 -12.703 1 93.75 380 ILE A O 1
ATOM 3069 N N . VAL A 1 381 ? 16.438 -29.609 -14.602 1 94.5 381 VAL A N 1
ATOM 3070 C CA . VAL A 1 381 ? 15.32 -30.516 -14.359 1 94.5 381 VAL A CA 1
ATOM 3071 C C . VAL A 1 381 ? 15.734 -31.578 -13.336 1 94.5 381 VAL A C 1
ATOM 3073 O O . VAL A 1 381 ? 16.672 -32.344 -13.57 1 94.5 381 VAL A O 1
ATOM 3076 N N . HIS A 1 382 ? 15.039 -31.641 -12.234 1 95.38 382 HIS A N 1
ATOM 3077 C CA . HIS A 1 382 ? 15.352 -32.562 -11.133 1 95.38 382 HIS A CA 1
ATOM 3078 C C . HIS A 1 382 ? 14.961 -33.969 -11.461 1 95.38 382 HIS A C 1
ATOM 3080 O O . HIS A 1 382 ? 15.703 -34.906 -11.172 1 95.38 382 HIS A O 1
ATOM 3086 N N . SER A 1 383 ? 13.805 -34.188 -12.023 1 95.88 383 SER A N 1
ATOM 3087 C CA . SER A 1 383 ? 13.258 -35.531 -12.281 1 95.88 383 SER A CA 1
ATOM 3088 C C . SER A 1 383 ? 12.828 -35.688 -13.734 1 95.88 383 SER A C 1
ATOM 3090 O O . SER A 1 383 ? 11.641 -35.812 -14.031 1 95.88 383 SER A O 1
ATOM 3092 N N . PRO A 1 384 ? 13.812 -35.844 -14.57 1 95.5 384 PRO A N 1
ATOM 3093 C CA . PRO A 1 384 ? 13.508 -35.844 -16 1 95.5 384 PRO A CA 1
ATOM 3094 C C . PRO A 1 384 ? 12.641 -37.031 -16.422 1 95.5 384 PRO A C 1
ATOM 3096 O O . PRO A 1 384 ? 11.75 -36.875 -17.25 1 95.5 384 PRO A O 1
ATOM 3099 N N . ASN A 1 385 ? 12.914 -38.219 -15.836 1 95.56 385 ASN A N 1
ATOM 3100 C CA . ASN A 1 385 ? 12.141 -39.406 -16.203 1 95.56 385 ASN A CA 1
ATOM 3101 C C . ASN A 1 385 ? 10.68 -39.25 -15.797 1 95.56 385 ASN A C 1
ATOM 3103 O O . ASN A 1 385 ? 9.781 -39.688 -16.531 1 95.56 385 ASN A O 1
ATOM 3107 N N . PHE A 1 386 ? 10.484 -38.656 -14.688 1 96.44 386 PHE A N 1
ATOM 3108 C CA . PHE A 1 386 ? 9.117 -38.469 -14.219 1 96.44 386 PHE A CA 1
ATOM 3109 C C . PHE A 1 386 ? 8.375 -37.5 -15.117 1 96.44 386 PHE A C 1
ATOM 3111 O O . PHE A 1 386 ? 7.262 -37.781 -15.562 1 96.44 386 PHE A O 1
ATOM 3118 N N . GLU A 1 387 ? 8.969 -36.375 -15.414 1 95.62 387 GLU A N 1
ATOM 3119 C CA . GLU A 1 387 ? 8.328 -35.344 -16.234 1 95.62 387 GLU A CA 1
ATOM 3120 C C . GLU A 1 387 ? 8.078 -35.844 -17.656 1 95.62 387 GLU A C 1
ATOM 3122 O O . GLU A 1 387 ? 6.988 -35.656 -18.203 1 95.62 387 GLU A O 1
ATOM 3127 N N . SER A 1 388 ? 9.086 -36.469 -18.203 1 94.75 388 SER A N 1
ATOM 3128 C CA . SER A 1 388 ? 8.953 -37 -19.562 1 94.75 388 SER A CA 1
ATOM 3129 C C . SER A 1 388 ? 7.883 -38.062 -19.641 1 94.75 388 SER A C 1
ATOM 3131 O O . SER A 1 388 ? 7.129 -38.125 -20.609 1 94.75 388 SER A O 1
ATOM 3133 N N . GLY A 1 389 ? 7.914 -38.938 -18.641 1 93.56 389 GLY A N 1
ATOM 3134 C CA . GLY A 1 389 ? 6.887 -39.969 -18.594 1 93.56 389 GLY A CA 1
ATOM 3135 C C . GLY A 1 389 ? 5.484 -39.406 -18.484 1 93.56 389 GLY A C 1
ATOM 3136 O O . GLY A 1 389 ? 4.57 -39.844 -19.172 1 93.56 389 GLY A O 1
ATOM 3137 N N . ALA A 1 390 ? 5.352 -38.438 -17.594 1 93.75 390 ALA A N 1
ATOM 3138 C CA . ALA A 1 390 ? 4.047 -37.812 -17.406 1 93.75 390 ALA A CA 1
ATOM 3139 C C . ALA A 1 390 ? 3.572 -37.156 -18.703 1 93.75 390 ALA A C 1
ATOM 3141 O O . ALA A 1 390 ? 2.387 -37.219 -19.031 1 93.75 390 ALA A O 1
ATOM 3142 N N . VAL A 1 391 ? 4.449 -36.5 -19.422 1 93.56 391 VAL A N 1
ATOM 3143 C CA . VAL A 1 391 ? 4.137 -35.875 -20.688 1 93.56 391 VAL A CA 1
ATOM 3144 C C . VAL A 1 391 ? 3.635 -36.906 -21.688 1 93.56 391 VAL A C 1
ATOM 3146 O O . VAL A 1 391 ? 2.633 -36.688 -22.375 1 93.56 391 VAL A O 1
ATOM 3149 N N . LYS A 1 392 ? 4.285 -38.031 -21.75 1 91.12 392 LYS A N 1
ATOM 3150 C CA . LYS A 1 392 ? 3.898 -39.094 -22.688 1 91.12 392 LYS A CA 1
ATOM 3151 C C . LYS A 1 392 ? 2.512 -39.625 -22.359 1 91.12 392 LYS A C 1
ATOM 3153 O O . LYS A 1 392 ? 1.732 -39.938 -23.25 1 91.12 392 LYS A O 1
ATOM 3158 N N . ILE A 1 393 ? 2.271 -39.719 -21.109 1 88.19 393 ILE A N 1
ATOM 3159 C CA . ILE A 1 393 ? 0.947 -40.156 -20.688 1 88.19 393 ILE A CA 1
ATOM 3160 C C . ILE A 1 393 ? -0.106 -39.156 -21.141 1 88.19 393 ILE A C 1
ATOM 3162 O O . ILE A 1 393 ? -1.146 -39.531 -21.688 1 88.19 393 ILE A O 1
ATOM 3166 N N . LEU A 1 394 ? 0.162 -37.938 -20.922 1 87.12 394 LEU A N 1
ATOM 3167 C CA . LEU A 1 394 ? -0.78 -36.875 -21.266 1 87.12 394 LEU A CA 1
ATOM 3168 C C . LEU A 1 394 ? -0.975 -36.781 -22.766 1 87.12 394 LEU A C 1
ATOM 3170 O O . LEU A 1 394 ? -2.039 -36.375 -23.234 1 87.12 394 LEU A O 1
ATOM 3174 N N . GLN A 1 395 ? 0.033 -37.188 -23.484 1 85.06 395 GLN A N 1
ATOM 3175 C CA . GLN A 1 395 ? -0.037 -37.156 -24.938 1 85.06 395 GLN A CA 1
ATOM 3176 C C . GLN A 1 395 ? -0.536 -38.469 -25.5 1 85.06 395 GLN A C 1
ATOM 3178 O O . GLN A 1 395 ? -0.472 -38.719 -26.703 1 85.06 395 GLN A O 1
ATOM 3183 N N . HIS A 1 396 ? -0.889 -39.406 -24.688 1 83.06 396 HIS A N 1
ATOM 3184 C CA . HIS A 1 396 ? -1.43 -40.719 -25.031 1 83.06 396 HIS A CA 1
ATOM 3185 C C . HIS A 1 396 ? -0.387 -41.562 -25.734 1 83.06 396 HIS A C 1
ATOM 3187 O O . HIS A 1 396 ? -0.704 -42.281 -26.688 1 83.06 396 HIS A O 1
ATOM 3193 N N . ALA A 1 397 ? 0.829 -41.406 -25.359 1 86.06 397 ALA A N 1
ATOM 3194 C CA . ALA A 1 397 ? 1.947 -42.156 -25.891 1 86.06 397 ALA A CA 1
ATOM 3195 C C . ALA A 1 397 ? 2.541 -43.094 -24.828 1 86.06 397 ALA A C 1
ATOM 3197 O O . ALA A 1 397 ? 3.758 -43.125 -24.641 1 86.06 397 ALA A O 1
ATOM 3198 N N . GLU A 1 398 ? 1.678 -43.812 -24.188 1 86.69 398 GLU A N 1
ATOM 3199 C CA . GLU A 1 398 ? 2.111 -44.656 -23.094 1 86.69 398 GLU A CA 1
ATOM 3200 C C . GLU A 1 398 ? 3.01 -45.781 -23.594 1 86.69 398 GLU A C 1
ATOM 3202 O O . GLU A 1 398 ? 3.85 -46.281 -22.844 1 86.69 398 GLU A O 1
ATOM 3207 N N . THR A 1 399 ? 2.799 -46.156 -24.797 1 85.31 399 THR A N 1
ATOM 3208 C CA . THR A 1 399 ? 3.564 -47.25 -25.359 1 85.31 399 THR A CA 1
ATOM 3209 C C . THR A 1 399 ? 5.027 -46.844 -25.547 1 85.31 399 THR A C 1
ATOM 3211 O O . THR A 1 399 ? 5.898 -47.719 -25.672 1 85.31 399 THR A O 1
ATOM 3214 N N . GLU A 1 400 ? 5.273 -45.656 -25.531 1 89.69 400 GLU A N 1
ATOM 3215 C CA . GLU A 1 400 ? 6.625 -45.156 -25.781 1 89.69 400 GLU A CA 1
ATOM 3216 C C . GLU A 1 400 ? 7.387 -44.938 -24.469 1 89.69 400 GLU A C 1
ATOM 3218 O O . GLU A 1 400 ? 8.523 -44.469 -24.484 1 89.69 400 GLU A O 1
ATOM 3223 N N . LEU A 1 401 ? 6.816 -45.344 -23.359 1 92.44 401 LEU A N 1
ATOM 3224 C CA . LEU A 1 401 ? 7.461 -45.156 -22.062 1 92.44 401 LEU A CA 1
ATOM 3225 C C . LEU A 1 401 ? 8.695 -46.031 -21.938 1 92.44 401 LEU A C 1
ATOM 3227 O O . LEU A 1 401 ? 8.664 -47.219 -22.297 1 92.44 401 LEU A O 1
ATOM 3231 N N . THR A 1 402 ? 9.75 -45.5 -21.531 1 93.44 402 THR A N 1
ATOM 3232 C CA . THR A 1 402 ? 10.953 -46.25 -21.234 1 93.44 402 THR A CA 1
ATOM 3233 C C . THR A 1 402 ? 10.828 -46.969 -19.875 1 93.44 402 THR A C 1
ATOM 3235 O O . THR A 1 402 ? 9.914 -46.656 -19.109 1 93.44 402 THR A O 1
ATOM 3238 N N . VAL A 1 403 ? 11.734 -47.844 -19.625 1 93.12 403 VAL A N 1
ATOM 3239 C CA . VAL A 1 403 ? 11.719 -48.625 -18.375 1 93.12 403 VAL A CA 1
ATOM 3240 C C . VAL A 1 403 ? 11.891 -47.656 -17.188 1 93.12 403 VAL A C 1
ATOM 3242 O O . VAL A 1 403 ? 11.211 -47.812 -16.172 1 93.12 403 VAL A O 1
ATOM 3245 N N . ASP A 1 404 ? 12.719 -46.719 -17.344 1 93.94 404 ASP A N 1
ATOM 3246 C CA . ASP A 1 404 ? 12.984 -45.781 -16.266 1 93.94 404 ASP A CA 1
ATOM 3247 C C . ASP A 1 404 ? 11.773 -44.875 -16.016 1 93.94 404 ASP A C 1
ATOM 3249 O O . ASP A 1 404 ? 11.492 -44.531 -14.867 1 93.94 404 ASP A O 1
ATOM 3253 N N . GLU A 1 405 ? 11.109 -44.531 -17.016 1 93.75 405 GLU A N 1
ATOM 3254 C CA . GLU A 1 405 ? 9.922 -43.688 -16.906 1 93.75 405 GLU A CA 1
ATOM 3255 C C . GLU A 1 405 ? 8.781 -44.438 -16.234 1 93.75 405 GLU A C 1
ATOM 3257 O O . GLU A 1 405 ? 8.055 -43.875 -15.414 1 93.75 405 GLU A O 1
ATOM 3262 N N . VAL A 1 406 ? 8.633 -45.719 -16.578 1 92.31 406 VAL A N 1
ATOM 3263 C CA . VAL A 1 406 ? 7.621 -46.562 -15.945 1 92.31 406 VAL A CA 1
ATOM 3264 C C . VAL A 1 406 ? 7.898 -46.656 -14.445 1 92.31 406 VAL A C 1
ATOM 3266 O O . VAL A 1 406 ? 6.977 -46.562 -13.633 1 92.31 406 VAL A O 1
ATOM 3269 N N . ALA A 1 407 ? 9.109 -46.781 -14.164 1 92.5 407 ALA A N 1
ATOM 3270 C CA . ALA A 1 407 ? 9.5 -46.906 -12.758 1 92.5 407 ALA A CA 1
ATOM 3271 C C . ALA A 1 407 ? 9.219 -45.594 -12.008 1 92.5 407 ALA A C 1
ATOM 3273 O O . ALA A 1 407 ? 8.789 -45.625 -10.852 1 92.5 407 ALA A O 1
ATOM 3274 N N . ALA A 1 408 ? 9.43 -44.5 -12.641 1 93.12 408 ALA A N 1
ATOM 3275 C CA . ALA A 1 408 ? 9.242 -43.188 -12.023 1 93.12 408 ALA A CA 1
ATOM 3276 C C . ALA A 1 408 ? 7.762 -42.875 -11.805 1 93.12 408 ALA A C 1
ATOM 3278 O O . ALA A 1 408 ? 7.398 -42.156 -10.875 1 93.12 408 ALA A O 1
ATOM 3279 N N . LEU A 1 409 ? 6.914 -43.469 -12.625 1 92.44 409 LEU A N 1
ATOM 3280 C CA . LEU A 1 409 ? 5.484 -43.188 -12.602 1 92.44 409 LEU A CA 1
ATOM 3281 C C . LEU A 1 409 ? 4.715 -44.312 -11.914 1 92.44 409 LEU A C 1
ATOM 3283 O O . LEU A 1 409 ? 3.5 -44.438 -12.086 1 92.44 409 LEU A O 1
ATOM 3287 N N . HIS A 1 410 ? 5.332 -45.125 -11.219 1 87.94 410 HIS A N 1
ATOM 3288 C CA . HIS A 1 410 ? 4.738 -46.312 -10.648 1 87.94 410 HIS A CA 1
ATOM 3289 C C . HIS A 1 410 ? 3.547 -45.969 -9.758 1 87.94 410 HIS A C 1
ATOM 3291 O O . HIS A 1 410 ? 2.588 -46.75 -9.672 1 87.94 410 HIS A O 1
ATOM 3297 N N . GLN A 1 411 ? 3.531 -44.875 -9.195 1 85.62 411 GLN A N 1
ATOM 3298 C CA . GLN A 1 411 ? 2.469 -44.469 -8.273 1 85.62 411 GLN A CA 1
ATOM 3299 C C . GLN A 1 411 ? 1.199 -44.094 -9.023 1 85.62 411 GLN A C 1
ATOM 3301 O O . GLN A 1 411 ? 0.115 -44.031 -8.438 1 85.62 411 GLN A O 1
ATOM 3306 N N . LEU A 1 412 ? 1.343 -43.812 -10.281 1 86.94 412 LEU A N 1
ATOM 3307 C CA . LEU A 1 412 ? 0.215 -43.312 -11.055 1 86.94 412 LEU A CA 1
ATOM 3308 C C . LEU A 1 412 ? -0.459 -44.438 -11.828 1 86.94 412 LEU A C 1
ATOM 3310 O O . LEU A 1 412 ? -1.431 -44.219 -12.547 1 86.94 412 LEU A O 1
ATOM 3314 N N . LYS A 1 413 ? -0.017 -45.531 -11.758 1 79.25 413 LYS A N 1
ATOM 3315 C CA . LYS A 1 413 ? -0.579 -46.656 -12.5 1 79.25 413 LYS A CA 1
ATOM 3316 C C . LYS A 1 413 ? -1.959 -47.031 -11.969 1 79.25 413 LYS A C 1
ATOM 3318 O O . LYS A 1 413 ? -2.156 -47.125 -10.758 1 79.25 413 LYS A O 1
ATOM 3323 N N . VAL A 1 414 ? -3.035 -46.375 -12.781 1 69 414 VAL A N 1
ATOM 3324 C CA . VAL A 1 414 ? -4.387 -46.781 -12.414 1 69 414 VAL A CA 1
ATOM 3325 C C . VAL A 1 414 ? -4.871 -47.875 -13.344 1 69 414 VAL A C 1
ATOM 3327 O O . VAL A 1 414 ? -4.438 -47.969 -14.5 1 69 414 VAL A O 1
ATOM 3330 N N . VAL A 1 415 ? -5.645 -48.844 -12.938 1 51.06 415 VAL A N 1
ATOM 3331 C CA . VAL A 1 415 ? -6.379 -49.812 -13.766 1 51.06 415 VAL A CA 1
ATOM 3332 C C . VAL A 1 415 ? -7.359 -49.062 -14.664 1 51.06 415 VAL A C 1
ATOM 3334 O O . VAL A 1 415 ? -7.762 -47.938 -14.359 1 51.06 415 VAL A O 1
ATOM 3337 N N . THR A 1 416 ? -8.336 -49.438 -15.711 1 48.47 416 THR A N 1
ATOM 3338 C CA . THR A 1 416 ? -8.852 -49.188 -17.047 1 48.47 416 THR A CA 1
ATOM 3339 C C . THR A 1 416 ? -9.812 -48 -17.031 1 48.47 416 THR A C 1
ATOM 3341 O O . THR A 1 416 ? -10.508 -47.719 -18.031 1 48.47 416 THR A O 1
ATOM 3344 N N . ASP A 1 417 ? -10.039 -47.031 -16.141 1 46 417 ASP A N 1
ATOM 3345 C CA . ASP A 1 417 ? -11.266 -46.406 -16.625 1 46 417 ASP A CA 1
ATOM 3346 C C . ASP A 1 417 ? -10.984 -45.438 -17.766 1 46 417 ASP A C 1
ATOM 3348 O O . ASP A 1 417 ? -9.859 -44.938 -17.906 1 46 417 ASP A O 1
ATOM 3352 N N . THR A 1 418 ? -11.867 -45.25 -18.859 1 44.22 418 THR A N 1
ATOM 3353 C CA . THR A 1 418 ? -11.961 -44.562 -20.141 1 44.22 418 THR A CA 1
ATOM 3354 C C . THR A 1 418 ? -11.875 -43.031 -19.938 1 44.22 418 THR A C 1
ATOM 3356 O O . THR A 1 418 ? -12.688 -42.438 -19.219 1 44.22 418 THR A O 1
ATOM 3359 N N . SER A 1 419 ? -10.742 -42.406 -19.828 1 47.09 419 SER A N 1
ATOM 3360 C CA . SER A 1 419 ? -10.75 -40.969 -19.562 1 47.09 419 SER A CA 1
ATOM 3361 C C . SER A 1 419 ? -10.984 -40.188 -20.844 1 47.09 419 SER A C 1
ATOM 3363 O O . SER A 1 419 ? -10.508 -40.562 -21.922 1 47.09 419 SER A O 1
ATOM 3365 N N . GLN A 1 420 ? -12.102 -39.406 -20.969 1 44.72 420 GLN A N 1
ATOM 3366 C CA . GLN A 1 420 ? -12.492 -38.531 -22.062 1 44.72 420 GLN A CA 1
ATOM 3367 C C . GLN A 1 420 ? -11.602 -37.281 -22.125 1 44.72 420 GLN A C 1
ATOM 3369 O O . GLN A 1 420 ? -11.141 -36.781 -21.078 1 44.72 420 GLN A O 1
ATOM 3374 N N . GLN A 1 421 ? -11.016 -36.906 -23.266 1 48 421 GLN A N 1
ATOM 3375 C CA . GLN A 1 421 ? -10.148 -35.812 -23.672 1 48 421 GLN A CA 1
ATOM 3376 C C . GLN A 1 421 ? -10.875 -34.469 -23.562 1 48 421 GLN A C 1
ATOM 3378 O O . GLN A 1 421 ? -12.008 -34.344 -24.016 1 48 421 GLN A O 1
ATOM 3383 N N . SER A 1 422 ? -10.602 -33.625 -22.578 1 47.53 422 SER A N 1
ATOM 3384 C CA . SER A 1 422 ? -11.18 -32.312 -22.703 1 47.53 422 SER A CA 1
ATOM 3385 C C . SER A 1 422 ? -10.336 -31.406 -23.609 1 47.53 422 SER A C 1
ATOM 3387 O O . SER A 1 422 ? -9.117 -31.344 -23.453 1 47.53 422 SER A O 1
ATOM 3389 N N . ASP A 1 423 ? -10.789 -31 -24.766 1 47.66 423 ASP A N 1
ATOM 3390 C CA . ASP A 1 423 ? -10.203 -30.078 -25.734 1 47.66 423 ASP A CA 1
ATOM 3391 C C . ASP A 1 423 ? -10.102 -28.672 -25.141 1 47.66 423 ASP A C 1
ATOM 3393 O O . ASP A 1 423 ? -11.07 -28.141 -24.609 1 47.66 423 ASP A O 1
ATOM 3397 N N . LEU A 1 424 ? -8.883 -28.203 -24.859 1 51.91 424 LEU A N 1
ATOM 3398 C CA . LEU A 1 424 ? -8.695 -26.797 -24.516 1 51.91 424 LEU A CA 1
ATOM 3399 C C . LEU A 1 424 ? -9.156 -25.891 -25.641 1 51.91 424 LEU A C 1
ATOM 3401 O O . LEU A 1 424 ? -8.711 -26.031 -26.781 1 51.91 424 LEU A O 1
ATOM 3405 N N . PRO A 1 425 ? -10.227 -25.078 -25.578 1 47.09 425 PRO A N 1
ATOM 3406 C CA . PRO A 1 425 ? -10.523 -24.109 -26.625 1 47.09 425 PRO A CA 1
ATOM 3407 C C . PRO A 1 425 ? -9.477 -23 -26.719 1 47.09 425 PRO A C 1
ATOM 3409 O O . PRO A 1 425 ? -9.273 -22.266 -25.75 1 47.09 425 PRO A O 1
ATOM 3412 N N . VAL A 1 426 ? -8.414 -23.203 -27.484 1 53.31 426 VAL A N 1
ATOM 3413 C CA . VAL A 1 426 ? -7.438 -22.125 -27.656 1 53.31 426 VAL A CA 1
ATOM 3414 C C . VAL A 1 426 ? -7.906 -21.172 -28.734 1 53.31 426 VAL A C 1
ATOM 3416 O O . VAL A 1 426 ? -7.969 -21.531 -29.906 1 53.31 426 VAL A O 1
ATOM 3419 N N . GLU A 1 427 ? -8.734 -20.172 -28.438 1 51.53 427 GLU A N 1
ATOM 3420 C CA . GLU A 1 427 ? -9.305 -19.266 -29.438 1 51.53 427 GLU A CA 1
ATOM 3421 C C . GLU A 1 427 ? -8.297 -18.203 -29.859 1 51.53 427 GLU A C 1
ATOM 3423 O O . GLU A 1 427 ? -8.445 -17.562 -30.906 1 51.53 427 GLU A O 1
ATOM 3428 N N . ASP A 1 428 ? -7.207 -18.094 -29.141 1 61.03 428 ASP A N 1
ATOM 3429 C CA . ASP A 1 428 ? -6.418 -16.906 -29.469 1 61.03 428 ASP A CA 1
ATOM 3430 C C . ASP A 1 428 ? -5.441 -17.188 -30.609 1 61.03 428 ASP A C 1
ATOM 3432 O O . ASP A 1 428 ? -5.055 -18.344 -30.828 1 61.03 428 ASP A O 1
ATOM 3436 N N . ASP A 1 429 ? -5.316 -16.312 -31.516 1 70.38 429 ASP A N 1
ATOM 3437 C CA . ASP A 1 429 ? -4.445 -16.422 -32.688 1 70.38 429 ASP A CA 1
ATOM 3438 C C . ASP A 1 429 ? -3.006 -16.047 -32.344 1 70.38 429 ASP A C 1
ATOM 3440 O O . ASP A 1 429 ? -2.244 -15.617 -33.188 1 70.38 429 ASP A O 1
ATOM 3444 N N . ASP A 1 430 ? -2.701 -16.219 -31.109 1 73.69 430 ASP A N 1
ATOM 3445 C CA . ASP A 1 430 ? -1.312 -15.922 -30.766 1 73.69 430 ASP A CA 1
ATOM 3446 C C . ASP A 1 430 ? -0.424 -17.141 -30.969 1 73.69 430 ASP A C 1
ATOM 3448 O O . ASP A 1 430 ? -0.918 -18.234 -31.25 1 73.69 430 ASP A O 1
ATOM 3452 N N . PHE A 1 431 ? 0.824 -16.922 -31.031 1 74.06 431 PHE A N 1
ATOM 3453 C CA . PHE A 1 431 ? 1.82 -17.938 -31.328 1 74.06 431 PHE A CA 1
ATOM 3454 C C . PHE A 1 431 ? 1.605 -19.172 -30.469 1 74.06 431 PHE A C 1
ATOM 3456 O O . PHE A 1 431 ? 1.581 -20.297 -30.969 1 74.06 431 PHE A O 1
ATOM 3463 N N . ALA A 1 432 ? 1.445 -19.078 -29.234 1 78.19 432 ALA A N 1
ATOM 3464 C CA . ALA A 1 432 ? 1.301 -20.203 -28.312 1 78.19 432 ALA A CA 1
ATOM 3465 C C . ALA A 1 432 ? 0.05 -21.016 -28.625 1 78.19 432 ALA A C 1
ATOM 3467 O O . ALA A 1 432 ? 0.091 -22.25 -28.641 1 78.19 432 ALA A O 1
ATOM 3468 N N . SER A 1 433 ? -0.997 -20.297 -28.828 1 76.5 433 SER A N 1
ATOM 3469 C CA . SER A 1 433 ? -2.256 -20.953 -29.141 1 76.5 433 SER A CA 1
ATOM 3470 C C . SER A 1 433 ? -2.145 -21.766 -30.438 1 76.5 433 SER A C 1
ATOM 3472 O O . SER A 1 433 ? -2.67 -22.875 -30.531 1 76.5 433 SER A O 1
ATOM 3474 N N . ILE A 1 434 ? -1.479 -21.141 -31.422 1 74.31 434 ILE A N 1
ATOM 3475 C CA . ILE A 1 434 ? -1.274 -21.797 -32.688 1 74.31 434 ILE A CA 1
ATOM 3476 C C . ILE A 1 434 ? -0.471 -23.078 -32.5 1 74.31 434 ILE A C 1
ATOM 3478 O O . ILE A 1 434 ? -0.801 -24.125 -33.062 1 74.31 434 ILE A O 1
ATOM 3482 N N . CYS A 1 435 ? 0.502 -23 -31.75 1 75.75 435 CYS A N 1
ATOM 3483 C CA . CYS A 1 435 ? 1.354 -24.156 -31.484 1 75.75 435 CYS A CA 1
ATOM 3484 C C . CYS A 1 435 ? 0.562 -25.281 -30.828 1 75.75 435 CYS A C 1
ATOM 3486 O O . CYS A 1 435 ? 0.695 -26.438 -31.203 1 75.75 435 CYS A O 1
ATOM 3488 N N . LEU A 1 436 ? -0.269 -25 -29.969 1 76.56 436 LEU A N 1
ATOM 3489 C CA . LEU A 1 436 ? -1.018 -26 -29.203 1 76.56 436 LEU A CA 1
ATOM 3490 C C . LEU A 1 436 ? -2.105 -26.641 -30.062 1 76.56 436 LEU A C 1
ATOM 3492 O O . LEU A 1 436 ? -2.357 -27.844 -29.969 1 76.56 436 LEU A O 1
ATOM 3496 N N . LYS A 1 437 ? -2.762 -25.812 -30.812 1 72.5 437 LYS A N 1
ATOM 3497 C CA . LYS A 1 437 ? -3.809 -26.312 -31.703 1 72.5 437 LYS A CA 1
ATOM 3498 C C . LYS A 1 437 ? -3.246 -27.297 -32.719 1 72.5 437 LYS A C 1
ATOM 3500 O O . LYS A 1 437 ? -3.891 -28.297 -33.031 1 72.5 437 LYS A O 1
ATOM 3505 N N . LYS A 1 438 ? -2.17 -27.047 -33.188 1 67.88 438 LYS A N 1
ATOM 3506 C CA . LYS A 1 438 ? -1.536 -27.875 -34.188 1 67.88 438 LYS A CA 1
ATOM 3507 C C . LYS A 1 438 ? -1.267 -29.281 -33.656 1 67.88 438 LYS A C 1
ATOM 3509 O O . LYS A 1 438 ? -1.398 -30.266 -34.406 1 67.88 438 LYS A O 1
ATOM 3514 N N . GLN A 1 439 ? -0.98 -29.438 -32.406 1 64.81 439 GLN A N 1
ATOM 3515 C CA . GLN A 1 439 ? -0.499 -30.719 -31.906 1 64.81 439 GLN A CA 1
ATOM 3516 C C . GLN A 1 439 ? -1.632 -31.516 -31.266 1 64.81 439 GLN A C 1
ATOM 3518 O O . GLN A 1 439 ? -1.567 -32.75 -31.188 1 64.81 439 GLN A O 1
ATOM 3523 N N . LYS A 1 440 ? -2.674 -30.969 -30.641 1 61.56 440 LYS A N 1
ATOM 3524 C CA . LYS A 1 440 ? -3.686 -31.719 -29.906 1 61.56 440 LYS A CA 1
ATOM 3525 C C . LYS A 1 440 ? -4.547 -32.562 -30.844 1 61.56 440 LYS A C 1
ATOM 3527 O O . LYS A 1 440 ? -5.75 -32.312 -30.984 1 61.56 440 LYS A O 1
ATOM 3532 N N . LYS A 1 441 ? -4.062 -33.094 -31.875 1 53.16 441 LYS A N 1
ATOM 3533 C CA . LYS A 1 441 ? -4.836 -34.062 -32.625 1 53.16 441 LYS A CA 1
ATOM 3534 C C . LYS A 1 441 ? -5.234 -35.25 -31.766 1 53.16 441 LYS A C 1
ATOM 3536 O O . LYS A 1 441 ? -4.504 -35.625 -30.859 1 53.16 441 LYS A O 1
ATOM 3541 N N . ASN A 1 442 ? -6.605 -35.719 -31.844 1 49.59 442 ASN A N 1
ATOM 3542 C CA . ASN A 1 442 ? -7.602 -36.531 -31.172 1 49.59 442 ASN A CA 1
ATOM 3543 C C . ASN A 1 442 ? -7.066 -37.938 -30.875 1 49.59 442 ASN A C 1
ATOM 3545 O O . ASN A 1 442 ? -7.203 -38.844 -31.703 1 49.59 442 ASN A O 1
ATOM 3549 N N . LYS A 1 443 ? -5.879 -38.188 -30.234 1 53.16 443 LYS A N 1
ATOM 3550 C CA . LYS A 1 443 ? -5.672 -39.594 -30.047 1 53.16 443 LYS A CA 1
ATOM 3551 C C . LYS A 1 443 ? -6.391 -40.125 -28.812 1 53.16 443 LYS A C 1
ATOM 3553 O O . LYS A 1 443 ? -6.23 -39.562 -27.719 1 53.16 443 LYS A O 1
ATOM 3558 N N . ILE A 1 444 ? -7.559 -40.688 -28.922 1 50.53 444 ILE A N 1
ATOM 3559 C CA . ILE A 1 444 ? -8.297 -41.375 -27.859 1 50.53 444 ILE A CA 1
ATOM 3560 C C . ILE A 1 444 ? -7.719 -42.75 -27.609 1 50.53 444 ILE A C 1
ATOM 3562 O O . ILE A 1 444 ? -7.719 -43.594 -28.516 1 50.53 444 ILE A O 1
ATOM 3566 N N . SER A 1 445 ? -6.613 -42.938 -26.906 1 54.75 445 SER A N 1
ATOM 3567 C CA . SER A 1 445 ? -6.242 -44.312 -26.594 1 54.75 445 SER A CA 1
ATOM 3568 C C . SER A 1 445 ? -6.605 -44.688 -25.156 1 54.75 445 SER A C 1
ATOM 3570 O O . SER A 1 445 ? -6.711 -43.781 -24.297 1 54.75 445 SER A O 1
ATOM 3572 N N . PRO A 1 446 ? -7.02 -45.844 -24.797 1 57.53 446 PRO A N 1
ATOM 3573 C CA . PRO A 1 446 ? -7.246 -46.344 -23.422 1 57.53 446 PRO A CA 1
ATOM 3574 C C . PRO A 1 446 ? -6.082 -46 -22.484 1 57.53 446 PRO A C 1
ATOM 3576 O O . PRO A 1 446 ? -4.922 -46.062 -22.906 1 57.53 446 PRO A O 1
ATOM 3579 N N . GLN A 1 447 ? -6.281 -45.344 -21.297 1 65.25 447 GLN A N 1
ATOM 3580 C CA . GLN A 1 447 ? -5.18 -44.844 -20.484 1 65.25 447 GLN A CA 1
ATOM 3581 C C . GLN A 1 447 ? -4.941 -45.781 -19.281 1 65.25 447 GLN A C 1
ATOM 3583 O O . GLN A 1 447 ? -5.891 -46.188 -18.625 1 65.25 447 GLN A O 1
ATOM 3588 N N . GLN A 1 448 ? -3.789 -46.469 -19.125 1 73.56 448 GLN A N 1
ATOM 3589 C CA . GLN A 1 448 ? -3.32 -47.312 -18.016 1 73.56 448 GLN A CA 1
ATOM 3590 C C . GLN A 1 448 ? -2.902 -46.438 -16.828 1 73.56 448 GLN A C 1
ATOM 3592 O O . GLN A 1 448 ? -2.666 -46.969 -15.727 1 73.56 448 GLN A O 1
ATOM 3597 N N . TYR A 1 449 ? -2.912 -45.25 -16.922 1 80.19 449 TYR A N 1
ATOM 3598 C CA . TYR A 1 449 ? -2.439 -44.344 -15.875 1 80.19 449 TYR A CA 1
ATOM 3599 C C . TYR A 1 449 ? -3.52 -43.344 -15.492 1 80.19 449 TYR A C 1
ATOM 3601 O O . TYR A 1 449 ? -4.434 -43.062 -16.281 1 80.19 449 TYR A O 1
ATOM 3609 N N . LEU A 1 450 ? -3.422 -42.938 -14.234 1 76.69 450 LEU A N 1
ATOM 3610 C CA . LEU A 1 450 ? -4.277 -41.844 -13.781 1 76.69 450 LEU A CA 1
ATOM 3611 C C . LEU A 1 450 ? -4.109 -40.625 -14.672 1 76.69 450 LEU A C 1
ATOM 3613 O O . LEU A 1 450 ? -3.02 -40.375 -15.188 1 76.69 450 LEU A O 1
ATOM 3617 N N . ASN A 1 451 ? -5.227 -40 -14.844 1 76.31 451 ASN A N 1
ATOM 3618 C CA . ASN A 1 451 ? -5.148 -38.75 -15.594 1 76.31 451 ASN A CA 1
ATOM 3619 C C . ASN A 1 451 ? -4.199 -37.75 -14.93 1 76.31 451 ASN A C 1
ATOM 3621 O O . ASN A 1 451 ? -4.48 -37.25 -13.844 1 76.31 451 ASN A O 1
ATOM 3625 N N . CYS A 1 452 ? -3.072 -37.5 -15.531 1 84.25 452 CYS A N 1
ATOM 3626 C CA . CYS A 1 452 ? -1.961 -36.75 -14.969 1 84.25 452 CYS A CA 1
ATOM 3627 C C . CYS A 1 452 ? -2.207 -35.25 -15.094 1 84.25 452 CYS A C 1
ATOM 3629 O O . CYS A 1 452 ? -1.297 -34.438 -14.875 1 84.25 452 CYS A O 1
ATOM 3631 N N . ARG A 1 453 ? -3.453 -34.844 -15.305 1 87.44 453 ARG A N 1
ATOM 3632 C CA . ARG A 1 453 ? -3.748 -33.438 -15.477 1 87.44 453 ARG A CA 1
ATOM 3633 C C . ARG A 1 453 ? -3.549 -32.656 -14.172 1 87.44 453 ARG A C 1
ATOM 3635 O O . ARG A 1 453 ? -3.312 -31.453 -14.188 1 87.44 453 ARG A O 1
ATOM 3642 N N . PHE A 1 454 ? -3.65 -33.375 -13.094 1 91.75 454 PHE A N 1
ATOM 3643 C CA . PHE A 1 454 ? -3.512 -32.719 -11.797 1 91.75 454 PHE A CA 1
ATOM 3644 C C . PHE A 1 454 ? -2.049 -32.375 -11.508 1 91.75 454 PHE A C 1
ATOM 3646 O O . PHE A 1 454 ? -1.742 -31.641 -10.578 1 91.75 454 PHE A O 1
ATOM 3653 N N . LEU A 1 455 ? -1.123 -33.031 -12.352 1 94.69 455 LEU A N 1
ATOM 3654 C CA . LEU A 1 455 ? 0.288 -32.656 -12.266 1 94.69 455 LEU A CA 1
ATOM 3655 C C . LEU A 1 455 ? 0.549 -31.312 -12.93 1 94.69 455 LEU A C 1
ATOM 3657 O O . LEU A 1 455 ? 0.783 -31.234 -14.133 1 94.69 455 LEU A O 1
ATOM 3661 N N . LEU A 1 456 ? 0.562 -30.281 -12.148 1 95.5 456 LEU A N 1
ATOM 3662 C CA . LEU A 1 456 ? 0.635 -28.922 -12.664 1 95.5 456 LEU A CA 1
ATOM 3663 C C . LEU A 1 456 ? 2.043 -28.609 -13.156 1 95.5 456 LEU A C 1
ATOM 3665 O O . LEU A 1 456 ? 3.021 -28.844 -12.445 1 95.5 456 LEU A O 1
ATOM 3669 N N . PRO A 1 457 ? 2.053 -28.031 -14.305 1 95.81 457 PRO A N 1
ATOM 3670 C CA . PRO A 1 457 ? 3.369 -27.688 -14.859 1 95.81 457 PRO A CA 1
ATOM 3671 C C . PRO A 1 457 ? 3.969 -26.438 -14.227 1 95.81 457 PRO A C 1
ATOM 3673 O O . PRO A 1 457 ? 5.16 -26.156 -14.406 1 95.81 457 PRO A O 1
ATOM 3676 N N . THR A 1 458 ? 3.113 -25.688 -13.586 1 95.5 458 THR A N 1
ATOM 3677 C CA . THR A 1 458 ? 3.58 -24.422 -13.023 1 95.5 458 THR A CA 1
ATOM 3678 C C . THR A 1 458 ? 3.111 -24.266 -11.578 1 95.5 458 THR A C 1
ATOM 3680 O O . THR A 1 458 ? 2.164 -24.938 -11.156 1 95.5 458 THR A O 1
ATOM 3683 N N . SER A 1 459 ? 3.82 -23.422 -10.859 1 93.5 459 SER A N 1
ATOM 3684 C CA . SER A 1 459 ? 3.42 -23.062 -9.5 1 93.5 459 SER A CA 1
ATOM 3685 C C . SER A 1 459 ? 2.705 -21.719 -9.469 1 93.5 459 SER A C 1
ATOM 3687 O O . SER A 1 459 ? 2.721 -21.016 -8.453 1 93.5 459 SER A O 1
ATOM 3689 N N . ASN A 1 460 ? 2.1 -21.328 -10.57 1 90.5 460 ASN A N 1
ATOM 3690 C CA . ASN A 1 460 ? 1.482 -20.016 -10.727 1 90.5 460 ASN A CA 1
ATOM 3691 C C . ASN A 1 460 ? 0.327 -19.812 -9.758 1 90.5 460 ASN A C 1
ATOM 3693 O O . ASN A 1 460 ? -0.001 -18.688 -9.398 1 90.5 460 ASN A O 1
ATOM 3697 N N . ILE A 1 461 ? -0.283 -20.922 -9.398 1 91.12 461 ILE A N 1
ATOM 3698 C CA . ILE A 1 461 ? -1.398 -20.812 -8.461 1 91.12 461 ILE A CA 1
ATOM 3699 C C . ILE A 1 461 ? -0.944 -20.094 -7.191 1 91.12 461 ILE A C 1
ATOM 3701 O O . ILE A 1 461 ? -1.69 -19.297 -6.621 1 91.12 461 ILE A O 1
ATOM 3705 N N . LEU A 1 462 ? 0.248 -20.328 -6.809 1 91.81 462 LEU A N 1
ATOM 3706 C CA . LEU A 1 462 ? 0.778 -19.688 -5.613 1 91.81 462 LEU A CA 1
ATOM 3707 C C . LEU A 1 462 ? 1.151 -18.234 -5.898 1 91.81 462 LEU A C 1
ATOM 3709 O O . LEU A 1 462 ? 0.967 -17.359 -5.043 1 91.81 462 LEU A O 1
ATOM 3713 N N . GLU A 1 463 ? 1.634 -17.984 -7.02 1 83.56 463 GLU A N 1
ATOM 3714 C CA . GLU A 1 463 ? 1.954 -16.609 -7.383 1 83.56 463 GLU A CA 1
ATOM 3715 C C . GLU A 1 463 ? 0.707 -15.734 -7.371 1 83.56 463 GLU A C 1
ATOM 3717 O O . GLU A 1 463 ? 0.746 -14.594 -6.891 1 83.56 463 GLU A O 1
ATOM 3722 N N . ARG A 1 464 ? -0.271 -16.297 -7.961 1 82.31 464 ARG A N 1
ATOM 3723 C CA . ARG A 1 464 ? -1.542 -15.586 -7.938 1 82.31 464 ARG A CA 1
ATOM 3724 C C . ARG A 1 464 ? -2.035 -15.391 -6.508 1 82.31 464 ARG A C 1
ATOM 3726 O O . ARG A 1 464 ? -2.539 -14.32 -6.16 1 82.31 464 ARG A O 1
ATOM 3733 N N . PHE A 1 465 ? -1.856 -16.391 -5.797 1 86.06 465 PHE A N 1
ATOM 3734 C CA . PHE A 1 465 ? -2.244 -16.344 -4.391 1 86.06 465 PHE A CA 1
ATOM 3735 C C . PHE A 1 465 ? -1.454 -15.281 -3.646 1 86.06 465 PHE A C 1
ATOM 3737 O O . PHE A 1 465 ? -2.025 -14.492 -2.893 1 86.06 465 PHE A O 1
ATOM 3744 N N . PHE A 1 466 ? -0.168 -15.234 -3.9 1 82.25 466 PHE A N 1
ATOM 3745 C CA . PHE A 1 466 ? 0.694 -14.273 -3.221 1 82.25 466 PHE A CA 1
ATOM 3746 C C . PHE A 1 466 ? 0.354 -12.852 -3.641 1 82.25 466 PHE A C 1
ATOM 3748 O O . PHE A 1 466 ? 0.422 -11.93 -2.828 1 82.25 466 PHE A O 1
ATOM 3755 N N . SER A 1 467 ? 0.04 -12.727 -4.879 1 76.5 467 SER A N 1
ATOM 3756 C CA . SER A 1 467 ? -0.371 -11.414 -5.352 1 76.5 467 SER A CA 1
ATOM 3757 C C . SER A 1 467 ? -1.611 -10.922 -4.613 1 76.5 467 SER A C 1
ATOM 3759 O O . SER A 1 467 ? -1.686 -9.758 -4.223 1 76.5 467 SER A O 1
ATOM 3761 N N . SER A 1 468 ? -2.48 -11.797 -4.418 1 72.56 468 SER A N 1
ATOM 3762 C CA . SER A 1 468 ? -3.689 -11.469 -3.666 1 72.56 468 SER A CA 1
ATOM 3763 C C . SER A 1 468 ? -3.367 -11.18 -2.203 1 72.56 468 SER A C 1
ATOM 3765 O O . SER A 1 468 ? -3.934 -10.258 -1.61 1 72.56 468 SER A O 1
ATOM 3767 N N . ALA A 1 469 ? -2.512 -12.016 -1.721 1 72.94 469 ALA A N 1
ATOM 3768 C CA . ALA A 1 469 ? -2.104 -11.828 -0.331 1 72.94 469 ALA A CA 1
ATOM 3769 C C . ALA A 1 469 ? -1.397 -10.492 -0.14 1 72.94 469 ALA A C 1
ATOM 3771 O O . ALA A 1 469 ? -1.572 -9.828 0.887 1 72.94 469 ALA A O 1
ATOM 3772 N N . GLY A 1 470 ? -0.572 -10.141 -1.105 1 71.38 470 GLY A N 1
ATOM 3773 C CA . GLY A 1 470 ? 0.137 -8.875 -1.059 1 71.38 470 GLY A CA 1
ATOM 3774 C C . GLY A 1 470 ? -0.79 -7.676 -1.005 1 71.38 470 GLY A C 1
ATOM 3775 O O . GLY A 1 470 ? -0.518 -6.703 -0.295 1 71.38 470 GLY A O 1
ATOM 3776 N N . TYR A 1 471 ? -1.86 -7.789 -1.653 1 62.97 471 TYR A N 1
ATOM 3777 C CA . TYR A 1 471 ? -2.857 -6.723 -1.631 1 62.97 471 TYR A CA 1
ATOM 3778 C C . TYR A 1 471 ? -3.488 -6.598 -0.25 1 62.97 471 TYR A C 1
ATOM 3780 O O . TYR A 1 471 ? -3.744 -5.484 0.224 1 62.97 471 TYR A O 1
ATOM 3788 N N . ALA A 1 472 ? -3.691 -7.719 0.285 1 60.84 472 ALA A N 1
ATOM 3789 C CA . ALA A 1 472 ? -4.289 -7.734 1.617 1 60.84 472 ALA A CA 1
ATOM 3790 C C . ALA A 1 472 ? -3.332 -7.16 2.656 1 60.84 472 ALA A C 1
ATOM 3792 O O . ALA A 1 472 ? -3.756 -6.461 3.58 1 60.84 472 ALA A O 1
ATOM 3793 N N . PHE A 1 473 ? -2.01 -7.434 2.408 1 59.22 473 PHE A N 1
ATOM 3794 C CA . PHE A 1 473 ? -0.967 -7.07 3.361 1 59.22 473 PHE A CA 1
ATOM 3795 C C . PHE A 1 473 ? -0.667 -5.578 3.293 1 59.22 473 PHE A C 1
ATOM 3797 O O . PHE A 1 473 ? -0.321 -4.965 4.301 1 59.22 473 PHE A O 1
ATOM 3804 N N . ASN A 1 474 ? -0.466 -4.957 2.164 1 53.88 474 ASN A N 1
ATOM 3805 C CA . ASN A 1 474 ? -0.002 -3.584 2.006 1 53.88 474 ASN A CA 1
ATOM 3806 C C . ASN A 1 474 ? -0.887 -2.602 2.77 1 53.88 474 ASN A C 1
ATOM 3808 O O . ASN A 1 474 ? -0.395 -1.617 3.324 1 53.88 474 ASN A O 1
ATOM 3812 N N . ASP A 1 475 ? -2.158 -2.68 2.582 1 48.56 475 ASP A N 1
ATOM 3813 C CA . ASP A 1 475 ? -3.035 -1.563 2.92 1 48.56 475 ASP A CA 1
ATOM 3814 C C . ASP A 1 475 ? -3.154 -1.398 4.434 1 48.56 475 ASP A C 1
ATOM 3816 O O . ASP A 1 475 ? -3.043 -0.285 4.953 1 48.56 475 ASP A O 1
ATOM 3820 N N . PHE A 1 476 ? -3.695 -2.297 5.168 1 43.41 476 PHE A N 1
ATOM 3821 C CA . PHE A 1 476 ? -4.176 -2.225 6.543 1 43.41 476 PHE A CA 1
ATOM 3822 C C . PHE A 1 476 ? -3.338 -3.113 7.453 1 43.41 476 PHE A C 1
ATOM 3824 O O . PHE A 1 476 ? -3.428 -3.014 8.68 1 43.41 476 PHE A O 1
ATOM 3831 N N . TRP A 1 477 ? -2.447 -3.922 6.848 1 45.88 477 TRP A N 1
ATOM 3832 C CA . TRP A 1 477 ? -2.117 -5.129 7.602 1 45.88 477 TRP A CA 1
ATOM 3833 C C . TRP A 1 477 ? -0.826 -4.941 8.391 1 45.88 477 TRP A C 1
ATOM 3835 O O . TRP A 1 477 ? -0.284 -5.898 8.945 1 45.88 477 TRP A O 1
ATOM 3845 N N . GLN A 1 478 ? -0.302 -3.912 8.219 1 43.34 478 GLN A N 1
ATOM 3846 C CA . GLN A 1 478 ? 0.811 -3.803 9.156 1 43.34 478 GLN A CA 1
ATOM 3847 C C . GLN A 1 478 ? 0.394 -4.234 10.562 1 43.34 478 GLN A C 1
ATOM 3849 O O . GLN A 1 478 ? 1.232 -4.648 11.359 1 43.34 478 GLN A O 1
ATOM 3854 N N . TYR A 1 479 ? -0.987 -4.27 10.695 1 42.38 479 TYR A N 1
ATOM 3855 C CA . TYR A 1 479 ? -1.404 -4.605 12.055 1 42.38 479 TYR A CA 1
ATOM 3856 C C . TYR A 1 479 ? -1.879 -6.051 12.133 1 42.38 479 TYR A C 1
ATOM 3858 O O . TYR A 1 479 ? -2.234 -6.535 13.211 1 42.38 479 TYR A O 1
ATOM 3866 N N . LEU A 1 480 ? -1.893 -6.699 10.984 1 49.66 480 LEU A N 1
ATOM 3867 C CA . LEU A 1 480 ? -2.434 -8.047 11.086 1 49.66 480 LEU A CA 1
ATOM 3868 C C . LEU A 1 480 ? -1.351 -9.039 11.508 1 49.66 480 LEU A C 1
ATOM 3870 O O . LEU A 1 480 ? -0.244 -9.023 10.961 1 49.66 480 LEU A O 1
ATOM 3874 N N . THR A 1 481 ? -1.691 -9.656 12.57 1 60.66 481 THR A N 1
ATOM 3875 C CA . THR A 1 481 ? -0.844 -10.781 12.945 1 60.66 481 THR A CA 1
ATOM 3876 C C . THR A 1 481 ? -0.826 -11.836 11.836 1 60.66 481 THR A C 1
ATOM 3878 O O . THR A 1 481 ? -1.823 -12.023 11.141 1 60.66 481 THR A O 1
ATOM 3881 N N . PRO A 1 482 ? 0.264 -12.32 11.5 1 65.75 482 PRO A N 1
ATOM 3882 C CA . PRO A 1 482 ? 0.393 -13.367 10.484 1 65.75 482 PRO A CA 1
ATOM 3883 C C . PRO A 1 482 ? -0.688 -14.438 10.594 1 65.75 482 PRO A C 1
ATOM 3885 O O . PRO A 1 482 ? -1.163 -14.953 9.578 1 65.75 482 PRO A O 1
ATOM 3888 N N . MET A 1 483 ? -1.197 -14.609 11.758 1 69.5 483 MET A N 1
ATOM 3889 C CA . MET A 1 483 ? -2.188 -15.664 11.961 1 69.5 483 MET A CA 1
ATOM 3890 C C . MET A 1 483 ? -3.539 -15.258 11.383 1 69.5 483 MET A C 1
ATOM 3892 O O . MET A 1 483 ? -4.23 -16.078 10.773 1 69.5 483 MET A O 1
ATOM 3896 N N . ASN A 1 484 ? -3.859 -14.023 11.547 1 78.12 484 ASN A N 1
ATOM 3897 C CA . ASN A 1 484 ? -5.129 -13.531 11.031 1 78.12 484 ASN A CA 1
ATOM 3898 C C . ASN A 1 484 ? -5.145 -13.523 9.5 1 78.12 484 ASN A C 1
ATOM 3900 O O . ASN A 1 484 ? -6.156 -13.844 8.883 1 78.12 484 ASN A O 1
ATOM 3904 N N . LEU A 1 485 ? -4.027 -13.234 9.023 1 79.56 485 LEU A N 1
ATOM 3905 C CA . LEU A 1 485 ? -3.91 -13.219 7.57 1 79.56 485 LEU A CA 1
ATOM 3906 C C . LEU A 1 485 ? -4.027 -14.633 7.004 1 79.56 485 LEU A C 1
ATOM 3908 O O . LEU A 1 485 ? -4.691 -14.844 5.984 1 79.56 485 LEU A O 1
ATOM 3912 N N . GLU A 1 486 ? -3.422 -15.547 7.699 1 83.69 486 GLU A N 1
ATOM 3913 C CA . GLU A 1 486 ? -3.465 -16.938 7.273 1 83.69 486 GLU A CA 1
ATOM 3914 C C . GLU A 1 486 ? -4.898 -17.453 7.23 1 83.69 486 GLU A C 1
ATOM 3916 O O . GLU A 1 486 ? -5.309 -18.094 6.254 1 83.69 486 GLU A O 1
ATOM 3921 N N . MET A 1 487 ? -5.574 -17.109 8.258 1 88.31 487 MET A N 1
ATOM 3922 C CA . MET A 1 487 ? -6.949 -17.594 8.352 1 88.31 487 MET A CA 1
ATOM 3923 C C . MET A 1 487 ? -7.816 -16.969 7.258 1 88.31 487 MET A C 1
ATOM 3925 O O . MET A 1 487 ? -8.617 -17.656 6.625 1 88.31 487 MET A O 1
ATOM 3929 N N . GLN A 1 488 ? -7.684 -15.711 7.047 1 89.12 488 GLN A N 1
ATOM 3930 C CA . GLN A 1 488 ? -8.477 -14.992 6.055 1 89.12 488 GLN A CA 1
ATOM 3931 C C . GLN A 1 488 ? -8.219 -15.531 4.652 1 89.12 488 GLN A C 1
ATOM 3933 O O . GLN A 1 488 ? -9.164 -15.812 3.908 1 89.12 488 GLN A O 1
ATOM 3938 N N . LEU A 1 489 ? -7.008 -15.75 4.332 1 90.19 489 LEU A N 1
ATOM 3939 C CA . LEU A 1 489 ? -6.652 -16.203 2.992 1 90.19 489 LEU A CA 1
ATOM 3940 C C . LEU A 1 489 ? -7.051 -17.672 2.799 1 90.19 489 LEU A C 1
ATOM 3942 O O . LEU A 1 489 ? -7.48 -18.062 1.713 1 90.19 489 LEU A O 1
ATOM 3946 N N . PHE A 1 490 ? -6.867 -18.438 3.852 1 93.38 490 PHE A N 1
ATOM 3947 C CA . PHE A 1 490 ? -7.246 -19.844 3.809 1 93.38 490 PHE A CA 1
ATOM 3948 C C . PHE A 1 490 ? -8.734 -20 3.496 1 93.38 490 PHE A C 1
ATOM 3950 O O . PHE A 1 490 ? -9.109 -20.797 2.637 1 93.38 490 PHE A O 1
ATOM 3957 N N . LEU A 1 491 ? -9.547 -19.219 4.168 1 94.31 491 LEU A N 1
ATOM 3958 C CA . LEU A 1 491 ? -10.992 -19.328 3.992 1 94.31 491 LEU A CA 1
ATOM 3959 C C . LEU A 1 491 ? -11.414 -18.734 2.652 1 94.31 491 LEU A C 1
ATOM 3961 O O . LEU A 1 491 ? -12.383 -19.188 2.041 1 94.31 491 LEU A O 1
ATOM 3965 N N . LYS A 1 492 ? -10.695 -17.719 2.166 1 93 492 LYS A N 1
ATOM 3966 C CA . LYS A 1 492 ? -11.008 -17.125 0.872 1 93 492 LYS A CA 1
ATOM 3967 C C . LYS A 1 492 ? -10.742 -18.109 -0.267 1 93 492 LYS A C 1
ATOM 3969 O O . LYS A 1 492 ? -11.594 -18.297 -1.136 1 93 492 LYS A O 1
ATOM 3974 N N . VAL A 1 493 ? -9.594 -18.688 -0.229 1 93.38 493 VAL A N 1
ATOM 3975 C CA . VAL A 1 493 ? -9.172 -19.562 -1.321 1 93.38 493 VAL A CA 1
ATOM 3976 C C . VAL A 1 493 ? -10.008 -20.844 -1.31 1 93.38 493 VAL A C 1
ATOM 3978 O O . VAL A 1 493 ? -10.375 -21.359 -2.365 1 93.38 493 VAL A O 1
ATOM 3981 N N . ASN A 1 494 ? -10.289 -21.375 -0.103 1 95.5 494 ASN A N 1
ATOM 3982 C CA . ASN A 1 494 ? -11.062 -22.594 0.036 1 95.5 494 ASN A CA 1
ATOM 3983 C C . ASN A 1 494 ? -12.547 -22.312 0.238 1 95.5 494 ASN A C 1
ATOM 3985 O O . ASN A 1 494 ? -13.211 -22.969 1.034 1 95.5 494 ASN A O 1
ATOM 3989 N N . ARG A 1 495 ? -12.992 -21.328 -0.459 1 93.06 495 ARG A N 1
ATOM 3990 C CA . ARG A 1 495 ? -14.367 -20.844 -0.339 1 93.06 495 ARG A CA 1
ATOM 3991 C C . ARG A 1 495 ? -15.367 -21.953 -0.648 1 93.06 495 ARG A C 1
ATOM 3993 O O . ARG A 1 495 ? -16.453 -22 -0.062 1 93.06 495 ARG A O 1
ATOM 4000 N N . ALA A 1 496 ? -15.047 -22.891 -1.46 1 91.56 496 ALA A N 1
ATOM 4001 C CA . ALA A 1 496 ? -15.953 -23.938 -1.914 1 91.56 496 ALA A CA 1
ATOM 4002 C C . ALA A 1 496 ? -16.297 -24.906 -0.775 1 91.56 496 ALA A C 1
ATOM 4004 O O . ALA A 1 496 ? -17.281 -25.641 -0.854 1 91.56 496 ALA A O 1
ATOM 4005 N N . PHE A 1 497 ? -15.586 -24.828 0.317 1 94.75 497 PHE A N 1
ATOM 4006 C CA . PHE A 1 497 ? -15.727 -25.844 1.365 1 94.75 497 PHE A CA 1
ATOM 4007 C C . PHE A 1 497 ? -16.562 -25.312 2.52 1 94.75 497 PHE A C 1
ATOM 4009 O O . PHE A 1 497 ? -16.766 -26 3.518 1 94.75 497 PHE A O 1
ATOM 4016 N N . TRP A 1 498 ? -17.031 -24.094 2.422 1 94.62 498 TRP A N 1
ATOM 4017 C CA . TRP A 1 498 ? -17.859 -23.594 3.512 1 94.62 498 TRP A CA 1
ATOM 4018 C C . TRP A 1 498 ? -18.984 -22.719 2.979 1 94.62 498 TRP A C 1
ATOM 4020 O O . TRP A 1 498 ? -18.828 -22.078 1.939 1 94.62 498 TRP A O 1
ATOM 4030 N N . ASP A 1 499 ? -20.141 -22.891 3.658 1 93.19 499 ASP A N 1
ATOM 4031 C CA . ASP A 1 499 ? -21.344 -22.141 3.305 1 93.19 499 ASP A CA 1
ATOM 4032 C C . ASP A 1 499 ? -22.125 -21.734 4.551 1 93.19 499 ASP A C 1
ATOM 4034 O O . ASP A 1 499 ? -21.625 -21.828 5.668 1 93.19 499 ASP A O 1
ATOM 4038 N N . GLU A 1 500 ? -23.312 -21.234 4.324 1 91.25 500 GLU A N 1
ATOM 4039 C CA . GLU A 1 500 ? -24.141 -20.75 5.418 1 91.25 500 GLU A CA 1
ATOM 4040 C C . GLU A 1 500 ? -24.5 -21.875 6.383 1 91.25 500 GLU A C 1
ATOM 4042 O O . GLU A 1 500 ? -24.562 -21.656 7.594 1 91.25 500 GLU A O 1
ATOM 4047 N N . ASP A 1 501 ? -24.656 -23.016 5.863 1 88.81 501 ASP A N 1
ATOM 4048 C CA . ASP A 1 501 ? -25.062 -24.156 6.676 1 88.81 501 ASP A CA 1
ATOM 4049 C C . ASP A 1 501 ? -23.953 -24.578 7.633 1 88.81 501 ASP A C 1
ATOM 4051 O O . ASP A 1 501 ? -24.203 -24.859 8.805 1 88.81 501 ASP A O 1
ATOM 4055 N N . LEU A 1 502 ? -22.812 -24.625 7.082 1 92.62 502 LEU A N 1
ATOM 4056 C CA . LEU A 1 502 ? -21.688 -25.016 7.926 1 92.62 502 LEU A CA 1
ATOM 4057 C C . LEU A 1 502 ? -21.484 -24 9.047 1 92.62 502 LEU A C 1
ATOM 4059 O O . LEU A 1 502 ? -21.234 -24.391 10.195 1 92.62 502 LEU A O 1
ATOM 4063 N N . VAL A 1 503 ? -21.609 -22.719 8.734 1 93.19 503 VAL A N 1
ATOM 4064 C CA . VAL A 1 503 ? -21.422 -21.688 9.742 1 93.19 503 VAL A CA 1
ATOM 4065 C C . VAL A 1 503 ? -22.531 -21.781 10.781 1 93.19 503 VAL A C 1
ATOM 4067 O O . VAL A 1 503 ? -22.297 -21.594 11.977 1 93.19 503 VAL A O 1
ATOM 4070 N N . SER A 1 504 ? -23.703 -22.109 10.328 1 89.56 504 SER A N 1
ATOM 4071 C CA . SER A 1 504 ? -24.812 -22.297 11.25 1 89.56 504 SER A CA 1
ATOM 4072 C C . SER A 1 504 ? -24.547 -23.438 12.227 1 89.56 504 SER A C 1
ATOM 4074 O O . SER A 1 504 ? -24.844 -23.328 13.414 1 89.56 504 SER A O 1
ATOM 4076 N N . GLU A 1 505 ? -24 -24.484 11.703 1 90.75 505 GLU A N 1
ATOM 4077 C CA . GLU A 1 505 ? -23.656 -25.625 12.547 1 90.75 505 GLU A CA 1
ATOM 4078 C C . GLU A 1 505 ? -22.625 -25.234 13.602 1 90.75 505 GLU A C 1
ATOM 4080 O O . GLU A 1 505 ? -22.719 -25.656 14.75 1 90.75 505 GLU A O 1
ATOM 4085 N N . ILE A 1 506 ? -21.719 -24.469 13.211 1 91.81 506 ILE A N 1
ATOM 4086 C CA . ILE A 1 506 ? -20.641 -24.031 14.102 1 91.81 506 ILE A CA 1
ATOM 4087 C C . ILE A 1 506 ? -21.219 -23.125 15.188 1 91.81 506 ILE A C 1
ATOM 4089 O O . ILE A 1 506 ? -20.844 -23.25 16.359 1 91.81 506 ILE A O 1
ATOM 4093 N N . CYS A 1 507 ? -22.078 -22.25 14.773 1 88.56 507 CYS A N 1
ATOM 4094 C CA . CYS A 1 507 ? -22.688 -21.312 15.727 1 88.56 507 CYS A CA 1
ATOM 4095 C C . CYS A 1 507 ? -23.531 -22.062 16.75 1 88.56 507 CYS A C 1
ATOM 4097 O O . CYS A 1 507 ? -23.594 -21.688 17.922 1 88.56 507 CYS A O 1
ATOM 4099 N N . THR A 1 508 ? -24.156 -23.094 16.328 1 82.62 508 THR A N 1
ATOM 4100 C CA . THR A 1 508 ? -25 -23.891 17.219 1 82.62 508 THR A CA 1
ATOM 4101 C C . THR A 1 508 ? -24.156 -24.672 18.219 1 82.62 508 THR A C 1
ATOM 4103 O O . THR A 1 508 ? -24.547 -24.844 19.375 1 82.62 508 THR A O 1
ATOM 4106 N N . ARG A 1 509 ? -23.031 -25.047 17.812 1 81.5 509 ARG A N 1
ATOM 4107 C CA . ARG A 1 509 ? -22.141 -25.844 18.656 1 81.5 509 ARG A CA 1
ATOM 4108 C C . ARG A 1 509 ? -21.375 -24.953 19.641 1 81.5 509 ARG A C 1
ATOM 4110 O O . ARG A 1 509 ? -20.906 -25.422 20.672 1 81.5 509 ARG A O 1
ATOM 4117 N N . SER A 1 510 ? -21.188 -23.703 19.25 1 69.56 510 SER A N 1
ATOM 4118 C CA . SER A 1 510 ? -20.391 -22.812 20.062 1 69.56 510 SER A CA 1
ATOM 4119 C C . SER A 1 510 ? -21.219 -22.141 21.156 1 69.56 510 SER A C 1
ATOM 4121 O O . SER A 1 510 ? -20.672 -21.656 22.156 1 69.56 510 SER A O 1
ATOM 4123 N N . MET B 1 1 ? -20.984 -5.055 29.031 1 43.16 1 MET B N 1
ATOM 4124 C CA . MET B 1 1 ? -22.078 -4.242 29.562 1 43.16 1 MET B CA 1
ATOM 4125 C C . MET B 1 1 ? -21.531 -2.936 30.156 1 43.16 1 MET B C 1
ATOM 4127 O O . MET B 1 1 ? -22.109 -1.869 29.922 1 43.16 1 MET B O 1
ATOM 4131 N N . PRO B 1 2 ? -20.531 -3.117 30.922 1 51.22 2 PRO B N 1
ATOM 4132 C CA . PRO B 1 2 ? -20.062 -1.911 31.609 1 51.22 2 PRO B CA 1
ATOM 4133 C C . PRO B 1 2 ? -19.25 -0.993 30.703 1 51.22 2 PRO B C 1
ATOM 4135 O O . PRO B 1 2 ? -19.328 0.232 30.812 1 51.22 2 PRO B O 1
ATOM 4138 N N . ARG B 1 3 ? -18.469 -1.521 29.797 1 51.38 3 ARG B N 1
ATOM 4139 C CA . ARG B 1 3 ? -17.625 -0.688 28.938 1 51.38 3 ARG B CA 1
ATOM 4140 C C . ARG B 1 3 ? -18.469 0.062 27.906 1 51.38 3 ARG B C 1
ATOM 4142 O O . ARG B 1 3 ? -18.156 1.198 27.547 1 51.38 3 ARG B O 1
ATOM 4149 N N . GLU B 1 4 ? -19.453 -0.569 27.391 1 56.97 4 GLU B N 1
ATOM 4150 C CA . GLU B 1 4 ? -20.406 0.063 26.484 1 56.97 4 GLU B CA 1
ATOM 4151 C C . GLU B 1 4 ? -21.094 1.259 27.141 1 56.97 4 GLU B C 1
ATOM 4153 O O . GLU B 1 4 ? -21.25 2.311 26.516 1 56.97 4 GLU B O 1
ATOM 4158 N N . ASN B 1 5 ? -21.359 1.092 28.312 1 62.97 5 ASN B N 1
ATOM 4159 C CA . ASN B 1 5 ? -22 2.17 29.047 1 62.97 5 ASN B CA 1
ATOM 4160 C C . ASN B 1 5 ? -21.062 3.348 29.266 1 62.97 5 ASN B C 1
ATOM 4162 O O . ASN B 1 5 ? -21.469 4.504 29.172 1 62.97 5 ASN B O 1
ATOM 4166 N N . GLU B 1 6 ? -19.812 2.959 29.375 1 65.81 6 GLU B N 1
ATOM 4167 C CA . GLU B 1 6 ? -18.828 4.02 29.594 1 65.81 6 GLU B CA 1
ATOM 4168 C C . GLU B 1 6 ? -18.656 4.859 28.328 1 65.81 6 GLU B C 1
ATOM 4170 O O . GLU B 1 6 ? -18.578 6.086 28.391 1 65.81 6 GLU B O 1
ATOM 4175 N N . GLN B 1 7 ? -18.656 4.297 27.266 1 62.38 7 GLN B N 1
ATOM 4176 C CA . GLN B 1 7 ? -18.531 5.008 26 1 62.38 7 GLN B CA 1
ATOM 4177 C C . GLN B 1 7 ? -19.734 5.902 25.734 1 62.38 7 GLN B C 1
ATOM 4179 O O . GLN B 1 7 ? -19.594 7.023 25.25 1 62.38 7 GLN B O 1
ATOM 4184 N N . ILE B 1 8 ? -20.891 5.445 26.031 1 65.25 8 ILE B N 1
ATOM 4185 C CA . ILE B 1 8 ? -22.109 6.223 25.875 1 65.25 8 ILE B CA 1
ATOM 4186 C C . ILE B 1 8 ? -22.125 7.379 26.875 1 65.25 8 ILE B C 1
ATOM 4188 O O . ILE B 1 8 ? -22.484 8.508 26.531 1 65.25 8 ILE B O 1
ATOM 4192 N N . VAL B 1 9 ? -21.641 7.121 28 1 69.25 9 VAL B N 1
ATOM 4193 C CA . VAL B 1 9 ? -21.625 8.148 29.047 1 69.25 9 VAL B CA 1
ATOM 4194 C C . VAL B 1 9 ? -20.625 9.242 28.672 1 69.25 9 VAL B C 1
ATOM 4196 O O . VAL B 1 9 ? -20.906 10.43 28.812 1 69.25 9 VAL B O 1
ATOM 4199 N N . ARG B 1 10 ? -19.594 8.812 28.078 1 66.69 10 ARG B N 1
ATOM 4200 C CA . ARG B 1 10 ? -18.578 9.812 27.75 1 66.69 10 ARG B CA 1
ATOM 4201 C C . ARG B 1 10 ? -18.984 10.656 26.547 1 66.69 10 ARG B C 1
ATOM 4203 O O . ARG B 1 10 ? -18.516 11.789 26.391 1 66.69 10 ARG B O 1
ATOM 4210 N N . LYS B 1 11 ? -19.984 10.219 25.828 1 66.88 11 LYS B N 1
ATOM 4211 C CA . LYS B 1 11 ? -20.578 10.992 24.75 1 66.88 11 LYS B CA 1
ATOM 4212 C C . LYS B 1 11 ? -21.484 12.086 25.281 1 66.88 11 LYS B C 1
ATOM 4214 O O . LYS B 1 11 ? -21.609 13.156 24.672 1 66.88 11 LYS B O 1
ATOM 4219 N N . TYR B 1 12 ? -22.125 11.828 26.344 1 71.69 12 TYR B N 1
ATOM 4220 C CA . TYR B 1 12 ? -23.141 12.758 26.828 1 71.69 12 TYR B CA 1
ATOM 4221 C C . TYR B 1 12 ? -22.656 13.5 28.062 1 71.69 12 TYR B C 1
ATOM 4223 O O . TYR B 1 12 ? -23.156 14.57 28.391 1 71.69 12 TYR B O 1
ATOM 4231 N N . PHE B 1 13 ? -21.656 12.828 28.75 1 71.94 13 PHE B N 1
ATOM 4232 C CA . PHE B 1 13 ? -21.188 13.445 29.984 1 71.94 13 PHE B CA 1
ATOM 4233 C C . PHE B 1 13 ? -19.734 13.852 29.875 1 71.94 13 PHE B C 1
ATOM 4235 O O . PHE B 1 13 ? -18.938 13.164 29.234 1 71.94 13 PHE B O 1
ATOM 4242 N N . ASN B 1 14 ? -19.375 15.016 30.469 1 72.44 14 ASN B N 1
ATOM 4243 C CA . ASN B 1 14 ? -18 15.438 30.703 1 72.44 14 ASN B CA 1
ATOM 4244 C C . ASN B 1 14 ? -17.641 15.367 32.188 1 72.44 14 ASN B C 1
ATOM 4246 O O . ASN B 1 14 ? -18.438 15.75 33.031 1 72.44 14 ASN B O 1
ATOM 4250 N N . GLN B 1 15 ? -16.531 14.727 32.375 1 68 15 GLN B N 1
ATOM 4251 C CA . GLN B 1 15 ? -16.078 14.648 33.781 1 68 15 GLN B CA 1
ATOM 4252 C C . GLN B 1 15 ? -15.625 16.016 34.281 1 68 15 GLN B C 1
ATOM 4254 O O . GLN B 1 15 ? -14.859 16.703 33.594 1 68 15 GLN B O 1
ATOM 4259 N N . THR B 1 16 ? -16.219 16.484 35.469 1 68.06 16 THR B N 1
ATOM 4260 C CA . THR B 1 16 ? -15.844 17.75 36.062 1 68.06 16 THR B CA 1
ATOM 4261 C C . THR B 1 16 ? -14.625 17.594 36.969 1 68.06 16 THR B C 1
ATOM 4263 O O . THR B 1 16 ? -14.188 16.469 37.219 1 68.06 16 THR B O 1
ATOM 4266 N N . ASP B 1 17 ? -13.961 18.656 37.531 1 60.78 17 ASP B N 1
ATOM 4267 C CA . ASP B 1 17 ? -12.773 18.734 38.375 1 60.78 17 ASP B CA 1
ATOM 4268 C C . ASP B 1 17 ? -12.945 17.906 39.656 1 60.78 17 ASP B C 1
ATOM 4270 O O . ASP B 1 17 ? -11.953 17.469 40.25 1 60.78 17 ASP B O 1
ATOM 4274 N N . SER B 1 18 ? -14.148 17.562 40.156 1 61.19 18 SER B N 1
ATOM 4275 C CA . SER B 1 18 ? -14.328 16.719 41.344 1 61.19 18 SER B CA 1
ATOM 4276 C C . SER B 1 18 ? -14.492 15.258 40.969 1 61.19 18 SER B C 1
ATOM 4278 O O . SER B 1 18 ? -15.258 14.922 40.062 1 61.19 18 SER B O 1
ATOM 4280 N N . GLU B 1 19 ? -13.555 14.32 41.312 1 62.38 19 GLU B N 1
ATOM 4281 C CA . GLU B 1 19 ? -13.289 12.93 40.938 1 62.38 19 GLU B CA 1
ATOM 4282 C C . GLU B 1 19 ? -14.586 12.117 40.875 1 62.38 19 GLU B C 1
ATOM 4284 O O . GLU B 1 19 ? -14.648 11.102 40.188 1 62.38 19 GLU B O 1
ATOM 4289 N N . HIS B 1 20 ? -15.773 12.656 41.219 1 71.38 20 HIS B N 1
ATOM 4290 C CA . HIS B 1 20 ? -16.938 11.781 41.281 1 71.38 20 HIS B CA 1
ATOM 4291 C C . HIS B 1 20 ? -18.172 12.477 40.719 1 71.38 20 HIS B C 1
ATOM 4293 O O . HIS B 1 20 ? -19.297 11.992 40.906 1 71.38 20 HIS B O 1
ATOM 4299 N N . VAL B 1 21 ? -17.844 13.609 39.938 1 76.12 21 VAL B N 1
ATOM 4300 C CA . VAL B 1 21 ? -19 14.328 39.406 1 76.12 21 VAL B CA 1
ATOM 4301 C C . VAL B 1 21 ? -18.906 14.43 37.875 1 76.12 21 VAL B C 1
ATOM 4303 O O . VAL B 1 21 ? -17.859 14.805 37.344 1 76.12 21 VAL B O 1
ATOM 4306 N N . TRP B 1 22 ? -19.953 13.969 37.094 1 74.12 22 TRP B N 1
ATOM 4307 C CA . TRP B 1 22 ? -20.094 14.008 35.656 1 74.12 22 TRP B CA 1
ATOM 4308 C C . TRP B 1 22 ? -21.156 15.023 35.25 1 74.12 22 TRP B C 1
ATOM 4310 O O . TRP B 1 22 ? -22.234 15.078 35.844 1 74.12 22 TRP B O 1
ATOM 4320 N N . LYS B 1 23 ? -20.766 15.938 34.375 1 77.25 23 LYS B N 1
ATOM 4321 C CA . LYS B 1 23 ? -21.703 16.906 33.812 1 77.25 23 LYS B CA 1
ATOM 4322 C C . LYS B 1 23 ? -22.188 16.5 32.438 1 77.25 23 LYS B C 1
ATOM 4324 O O . LYS B 1 23 ? -21.375 16.359 31.516 1 77.25 23 LYS B O 1
ATOM 4329 N N . CYS B 1 24 ? -23.547 16.281 32.25 1 71.5 24 CYS B N 1
ATOM 4330 C CA . CYS B 1 24 ? -24.125 15.93 30.953 1 71.5 24 CYS B CA 1
ATOM 4331 C C . CYS B 1 24 ? -24.188 17.141 30.031 1 71.5 24 CYS B C 1
ATOM 4333 O O . CYS B 1 24 ? -24.266 18.281 30.5 1 71.5 24 CYS B O 1
ATOM 4335 N N . LYS B 1 25 ? -24.312 17.031 28.844 1 68.12 25 LYS B N 1
ATOM 4336 C CA . LYS B 1 25 ? -24.469 18.094 27.859 1 68.12 25 LYS B CA 1
ATOM 4337 C C . LYS B 1 25 ? -25.75 18.875 28.078 1 68.12 25 LYS B C 1
ATOM 4339 O O . LYS B 1 25 ? -25.859 20.031 27.688 1 68.12 25 LYS B O 1
ATOM 4344 N N . CYS B 1 26 ? -26.688 18.344 28.812 1 63.09 26 CYS B N 1
ATOM 4345 C CA . CYS B 1 26 ? -27.922 19.047 29.109 1 63.09 26 CYS B CA 1
ATOM 4346 C C . CYS B 1 26 ? -27.766 19.906 30.359 1 63.09 26 CYS B C 1
ATOM 4348 O O . CYS B 1 26 ? -28.688 20.625 30.75 1 63.09 26 CYS B O 1
ATOM 4350 N N . GLY B 1 27 ? -26.578 19.906 30.938 1 69.44 27 GLY B N 1
ATOM 4351 C CA . GLY B 1 27 ? -26.25 20.781 32.031 1 69.44 27 GLY B CA 1
ATOM 4352 C C . GLY B 1 27 ? -26.391 20.109 33.406 1 69.44 27 GLY B C 1
ATOM 4353 O O . GLY B 1 27 ? -26 20.656 34.406 1 69.44 27 GLY B O 1
ATOM 4354 N N . LYS B 1 28 ? -26.953 18.938 33.438 1 75.88 28 LYS B N 1
ATOM 4355 C CA . LYS B 1 28 ? -27.156 18.281 34.719 1 75.88 28 LYS B CA 1
ATOM 4356 C C . LYS B 1 28 ? -25.891 17.609 35.219 1 75.88 28 LYS B C 1
ATOM 4358 O O . LYS B 1 28 ? -25.188 16.938 34.438 1 75.88 28 LYS B O 1
ATOM 4363 N N . LYS B 1 29 ? -25.531 17.797 36.469 1 77.25 29 LYS B N 1
ATOM 4364 C CA . LYS B 1 29 ? -24.359 17.203 37.094 1 77.25 29 LYS B CA 1
ATOM 4365 C C . LYS B 1 29 ? -24.75 15.953 37.906 1 77.25 29 LYS B C 1
ATOM 4367 O O . LYS B 1 29 ? -25.703 15.977 38.688 1 77.25 29 LYS B O 1
ATOM 4372 N N . LEU B 1 30 ? -24.156 14.711 37.531 1 78.44 30 LEU B N 1
ATOM 4373 C CA . LEU B 1 30 ? -24.391 13.477 38.281 1 78.44 30 LEU B CA 1
ATOM 4374 C C . LEU B 1 30 ? -23.094 12.953 38.906 1 78.44 30 LEU B C 1
ATOM 4376 O O . LEU B 1 30 ? -22.016 13.133 38.344 1 78.44 30 LEU B O 1
ATOM 4380 N N . THR B 1 31 ? -23.203 12.508 40.125 1 73.69 31 THR B N 1
ATOM 4381 C CA . THR B 1 31 ? -22.047 12 40.844 1 73.69 31 THR B CA 1
ATOM 4382 C C . THR B 1 31 ? -21.891 10.5 40.625 1 73.69 31 THR B C 1
ATOM 4384 O O . THR B 1 31 ? -22.875 9.758 40.625 1 73.69 31 THR B O 1
ATOM 4387 N N . GLN B 1 32 ? -20.703 9.938 40.125 1 70.25 32 GLN B N 1
ATOM 4388 C CA . GLN B 1 32 ? -20.375 8.516 40.062 1 70.25 32 GLN B CA 1
ATOM 4389 C C . GLN B 1 32 ? -19.25 8.164 41.031 1 70.25 32 GLN B C 1
ATOM 4391 O O . GLN B 1 32 ? -18.125 8.641 40.875 1 70.25 32 GLN B O 1
ATOM 4396 N N . LYS B 1 33 ? -19.578 7.414 42.156 1 65.88 33 LYS B N 1
ATOM 4397 C CA . LYS B 1 33 ? -18.578 6.992 43.125 1 65.88 33 LYS B CA 1
ATOM 4398 C C . LYS B 1 33 ? -17.641 5.945 42.531 1 65.88 33 LYS B C 1
ATOM 4400 O O . LYS B 1 33 ? -18.062 5.113 41.719 1 65.88 33 LYS B O 1
ATOM 4405 N N . LYS B 1 34 ? -16.359 5.871 43 1 63.97 34 LYS B N 1
ATOM 4406 C CA . LYS B 1 34 ? -15.352 4.898 42.562 1 63.97 34 LYS B CA 1
ATOM 4407 C C . LYS B 1 34 ? -15.766 3.479 42.938 1 63.97 34 LYS B C 1
ATOM 4409 O O . LYS B 1 34 ? -16.047 3.203 44.125 1 63.97 34 LYS B O 1
ATOM 4414 N N . GLY B 1 35 ? -15.977 2.512 41.875 1 65.31 35 GLY B N 1
ATOM 4415 C CA . GLY B 1 35 ? -16.375 1.127 42.062 1 65.31 35 GLY B CA 1
ATOM 4416 C C . GLY B 1 35 ? -17.797 0.852 41.625 1 65.31 35 GLY B C 1
ATOM 4417 O O . GLY B 1 35 ? -18.25 -0.299 41.625 1 65.31 35 GLY B O 1
ATOM 4418 N N . THR B 1 36 ? -18.625 1.998 41.469 1 62.78 36 THR B N 1
ATOM 4419 C CA . THR B 1 36 ? -20 1.736 41.062 1 62.78 36 THR B CA 1
ATOM 4420 C C . THR B 1 36 ? -20.125 1.748 39.531 1 62.78 36 THR B C 1
ATOM 4422 O O . THR B 1 36 ? -19.312 2.363 38.844 1 62.78 36 THR B O 1
ATOM 4425 N N . GLY B 1 37 ? -20.969 0.998 38.875 1 63.91 37 GLY B N 1
ATOM 4426 C CA . GLY B 1 37 ? -21.219 0.877 37.438 1 63.91 37 GLY B CA 1
ATOM 4427 C C . GLY B 1 37 ? -21.75 2.152 36.844 1 63.91 37 GLY B C 1
ATOM 4428 O O . GLY B 1 37 ? -21.781 3.201 37.469 1 63.91 37 GLY B O 1
ATOM 4429 N N . TRP B 1 38 ? -21.953 2.363 35.594 1 67.19 38 TRP B N 1
ATOM 4430 C CA . TRP B 1 38 ? -22.391 3.512 34.812 1 67.19 38 TRP B CA 1
ATOM 4431 C C . TRP B 1 38 ? -23.906 3.619 34.812 1 67.19 38 TRP B C 1
ATOM 4433 O O . TRP B 1 38 ? -24.484 4.387 34.031 1 67.19 38 TRP B O 1
ATOM 4443 N N . THR B 1 39 ? -24.5 2.9 35.75 1 71.5 39 THR B N 1
ATOM 4444 C CA . THR B 1 39 ? -25.953 2.723 35.688 1 71.5 39 THR B CA 1
ATOM 4445 C C . THR B 1 39 ? -26.672 4.035 35.969 1 71.5 39 THR B C 1
ATOM 4447 O O . THR B 1 39 ? -27.656 4.363 35.312 1 71.5 39 THR B O 1
ATOM 4450 N N . ASN B 1 40 ? -26.188 4.812 37 1 73.38 40 ASN B N 1
ATOM 4451 C CA . ASN B 1 40 ? -26.859 6.066 37.312 1 73.38 40 ASN B CA 1
ATOM 4452 C C . ASN B 1 40 ? -26.75 7.074 36.188 1 73.38 40 ASN B C 1
ATOM 4454 O O . ASN B 1 40 ? -27.719 7.758 35.844 1 73.38 40 ASN B O 1
ATOM 4458 N N . LEU B 1 41 ? -25.578 7.137 35.5 1 74.5 41 LEU B N 1
ATOM 4459 C CA . LEU B 1 41 ? -25.375 8.047 34.375 1 74.5 41 LEU B CA 1
ATOM 4460 C C . LEU B 1 41 ? -26.109 7.555 33.125 1 74.5 41 LEU B C 1
ATOM 4462 O O . LEU B 1 41 ? -26.719 8.344 32.406 1 74.5 41 LEU B O 1
ATOM 4466 N N . MET B 1 42 ? -26.203 6.316 33.062 1 72.31 42 MET B N 1
ATOM 4467 C CA . MET B 1 42 ? -26.953 5.727 31.953 1 72.31 42 MET B CA 1
ATOM 4468 C C . MET B 1 42 ? -28.453 5.93 32.156 1 72.31 42 MET B C 1
ATOM 4470 O O . MET B 1 42 ? -29.172 6.18 31.172 1 72.31 42 MET B O 1
ATOM 4474 N N . ASN B 1 43 ? -29 5.918 33.281 1 72.44 43 ASN B N 1
ATOM 4475 C CA . ASN B 1 43 ? -30.406 6.16 33.562 1 72.44 43 ASN B CA 1
ATOM 4476 C C . ASN B 1 43 ? -30.797 7.609 33.281 1 72.44 43 ASN B C 1
ATOM 4478 O O . ASN B 1 43 ? -31.875 7.879 32.75 1 72.44 43 ASN B O 1
ATOM 4482 N N . HIS B 1 44 ? -29.828 8.523 33.531 1 73.38 44 HIS B N 1
ATOM 4483 C CA . HIS B 1 44 ? -30.062 9.914 33.156 1 73.38 44 HIS B CA 1
ATOM 4484 C C . HIS B 1 44 ? -30.156 10.062 31.641 1 73.38 44 HIS B C 1
ATOM 4486 O O . HIS B 1 44 ? -31.078 10.719 31.141 1 73.38 44 HIS B O 1
ATOM 4492 N N . ILE B 1 45 ? -29.297 9.477 30.938 1 69.12 45 ILE B N 1
ATOM 4493 C CA . ILE B 1 45 ? -29.312 9.57 29.484 1 69.12 45 ILE B CA 1
ATOM 4494 C C . ILE B 1 45 ? -30.594 8.969 28.938 1 69.12 45 ILE B C 1
ATOM 4496 O O . ILE B 1 45 ? -31.25 9.562 28.078 1 69.12 45 ILE B O 1
ATOM 4500 N N . LYS B 1 46 ? -31.078 7.977 29.391 1 67 46 LYS B N 1
ATOM 4501 C CA . LYS B 1 46 ? -32.281 7.324 28.922 1 67 46 LYS B CA 1
ATOM 4502 C C . LYS B 1 46 ? -33.531 8.164 29.25 1 67 46 LYS B C 1
ATOM 4504 O O . LYS B 1 46 ? -34.438 8.258 28.438 1 67 46 LYS B O 1
ATOM 4509 N N . ASN B 1 47 ? -33.5 8.812 30.359 1 69.06 47 ASN B N 1
ATOM 4510 C CA . ASN B 1 47 ? -34.688 9.508 30.844 1 69.06 47 ASN B CA 1
ATOM 4511 C C . ASN B 1 47 ? -34.75 10.953 30.344 1 69.06 47 ASN B C 1
ATOM 4513 O O . ASN B 1 47 ? -35.812 11.469 30 1 69.06 47 ASN B O 1
ATOM 4517 N N . GLN B 1 48 ? -33.562 11.656 30.344 1 65.25 48 GLN B N 1
ATOM 4518 C CA . GLN B 1 48 ? -33.562 13.086 30.062 1 65.25 48 GLN B CA 1
ATOM 4519 C C . GLN B 1 48 ? -33.125 13.367 28.625 1 65.25 48 GLN B C 1
ATOM 4521 O O . GLN B 1 48 ? -33.344 14.461 28.109 1 65.25 48 GLN B O 1
ATOM 4526 N N . HIS B 1 49 ? -32.375 12.594 28.062 1 55.41 49 HIS B N 1
ATOM 4527 C CA . HIS B 1 49 ? -31.969 12.711 26.672 1 55.41 49 HIS B CA 1
ATOM 4528 C C . HIS B 1 49 ? -32.594 11.609 25.812 1 55.41 49 HIS B C 1
ATOM 4530 O O . HIS B 1 49 ? -31.906 10.641 25.453 1 55.41 49 HIS B O 1
ATOM 4536 N N . PRO B 1 50 ? -33.938 11.719 25.719 1 50.59 50 PRO B N 1
ATOM 4537 C CA . PRO B 1 50 ? -34.719 10.703 25.016 1 50.59 50 PRO B CA 1
ATOM 4538 C C . PRO B 1 50 ? -34.188 10.445 23.594 1 50.59 50 PRO B C 1
ATOM 4540 O O . PRO B 1 50 ? -34.438 9.391 23.016 1 50.59 50 PRO B O 1
ATOM 4543 N N . GLU B 1 51 ? -33.438 11.43 23.109 1 46.22 51 GLU B N 1
ATOM 4544 C CA . GLU B 1 51 ? -32.938 11.195 21.75 1 46.22 51 GLU B CA 1
ATOM 4545 C C . GLU B 1 51 ? -31.922 10.055 21.734 1 46.22 51 GLU B C 1
ATOM 4547 O O . GLU B 1 51 ? -31.734 9.398 20.703 1 46.22 51 GLU B O 1
ATOM 4552 N N . TYR B 1 52 ? -31.109 9.898 22.734 1 42.53 52 TYR B N 1
ATOM 4553 C CA . TYR B 1 52 ? -30.219 8.75 22.906 1 42.53 52 TYR B CA 1
ATOM 4554 C C . TYR B 1 52 ? -31 7.445 22.828 1 42.53 52 TYR B C 1
ATOM 4556 O O . TYR B 1 52 ? -30.531 6.484 22.203 1 42.53 52 TYR B O 1
ATOM 4564 N N . SER B 1 53 ? -31.922 7.266 23.625 1 39.78 53 SER B N 1
ATOM 4565 C CA . SER B 1 53 ? -32.781 6.098 23.562 1 39.78 53 SER B CA 1
ATOM 4566 C C . SER B 1 53 ? -33.406 5.93 22.172 1 39.78 53 SER B C 1
ATOM 4568 O O . SER B 1 53 ? -33.625 4.805 21.734 1 39.78 53 SER B O 1
ATOM 4570 N N . THR B 1 54 ? -33.719 7.016 21.562 1 33.88 54 THR B N 1
ATOM 4571 C CA . THR B 1 54 ? -34.312 6.836 20.234 1 33.88 54 THR B CA 1
ATOM 4572 C C . THR B 1 54 ? -33.219 6.422 19.234 1 33.88 54 THR B C 1
ATOM 4574 O O . THR B 1 54 ? -33.5 5.66 18.297 1 33.88 54 THR B O 1
ATOM 4577 N N . THR B 1 55 ? -31.906 6.988 19.328 1 31.98 55 THR B N 1
ATOM 4578 C CA . THR B 1 55 ? -30.922 6.641 18.297 1 31.98 55 THR B CA 1
ATOM 4579 C C . THR B 1 55 ? -30.344 5.258 18.562 1 31.98 55 THR B C 1
ATOM 4581 O O . THR B 1 55 ? -29.891 4.586 17.625 1 31.98 55 THR B O 1
ATOM 4584 N N . GLN B 1 56 ? -29.891 4.836 19.641 1 30.38 56 GLN B N 1
ATOM 4585 C CA . GLN B 1 56 ? -29.594 3.438 19.922 1 30.38 56 GLN B CA 1
ATOM 4586 C C . GLN B 1 56 ? -30.797 2.547 19.641 1 30.38 56 GLN B C 1
ATOM 4588 O O . GLN B 1 56 ? -30.641 1.415 19.172 1 30.38 56 GLN B O 1
ATOM 4593 N N . ALA B 1 57 ? -31.922 2.779 20.391 1 29.09 57 ALA B N 1
ATOM 4594 C CA . ALA B 1 57 ? -33.125 2.004 20.109 1 29.09 57 ALA B CA 1
ATOM 4595 C C . ALA B 1 57 ? -33.594 2.195 18.672 1 29.09 57 ALA B C 1
ATOM 4597 O O . ALA B 1 57 ? -34.625 1.648 18.266 1 29.09 57 ALA B O 1
ATOM 4598 N N . THR B 1 58 ? -33.312 3.33 17.953 1 27.83 58 THR B N 1
ATOM 4599 C CA . THR B 1 58 ? -34.031 3.328 16.688 1 27.83 58 THR B CA 1
ATOM 4600 C C . THR B 1 58 ? -33.562 2.18 15.789 1 27.83 58 THR B C 1
ATOM 4602 O O . THR B 1 58 ? -33.75 2.225 14.57 1 27.83 58 THR B O 1
ATOM 4605 N N . GLY B 1 59 ? -33.062 1.052 16.109 1 28.09 59 GLY B N 1
ATOM 4606 C CA . GLY B 1 59 ? -33.812 0.09 15.344 1 28.09 59 GLY B CA 1
ATOM 4607 C C . GLY B 1 59 ? -35.312 0.346 15.406 1 28.09 59 GLY B C 1
ATOM 4608 O O . GLY B 1 59 ? -36.094 -0.274 14.672 1 28.09 59 GLY B O 1
ATOM 4609 N N . GLN B 1 60 ? -35.938 0.578 16.625 1 26.47 60 GLN B N 1
ATOM 4610 C CA . GLN B 1 60 ? -37.344 0.84 16.594 1 26.47 60 GLN B CA 1
ATOM 4611 C C . GLN B 1 60 ? -37.656 2.244 16.062 1 26.47 60 GLN B C 1
ATOM 4613 O O . GLN B 1 60 ? -36.875 3.172 16.297 1 26.47 60 GLN B O 1
ATOM 4618 N N . PRO B 1 61 ? -38.719 2.465 15.125 1 25.42 61 PRO B N 1
ATOM 4619 C CA . PRO B 1 61 ? -39.312 3.711 14.648 1 25.42 61 PRO B CA 1
ATOM 4620 C C . PRO B 1 61 ? -39.469 4.754 15.75 1 25.42 61 PRO B C 1
ATOM 4622 O O . PRO B 1 61 ? -40.219 4.539 16.703 1 25.42 61 PRO B O 1
ATOM 4625 N N . SER B 1 62 ? -38.5 5.164 16.453 1 25.88 62 SER B N 1
ATOM 4626 C CA . SER B 1 62 ? -38.75 6.23 17.422 1 25.88 62 SER B CA 1
ATOM 4627 C C . SER B 1 62 ? -39.781 7.215 16.875 1 25.88 62 SER B C 1
ATOM 4629 O O . SER B 1 62 ? -39.656 7.73 15.766 1 25.88 62 SER B O 1
ATOM 4631 N N . SER B 1 63 ? -40.969 7.332 17.438 1 24.88 63 SER B N 1
ATOM 4632 C CA . SER B 1 63 ? -42.188 8.156 17.375 1 24.88 63 SER B CA 1
ATOM 4633 C C . SER B 1 63 ? -41.844 9.641 17.438 1 24.88 63 SER B C 1
ATOM 4635 O O . SER B 1 63 ? -42.281 10.422 16.594 1 24.88 63 SER B O 1
ATOM 4637 N N . SER B 1 64 ? -41.844 10.242 18.672 1 23.89 64 SER B N 1
ATOM 4638 C CA . SER B 1 64 ? -42.531 11.477 19 1 23.89 64 SER B CA 1
ATOM 4639 C C . SER B 1 64 ? -41.719 12.703 18.672 1 23.89 64 SER B C 1
ATOM 4641 O O . SER B 1 64 ? -42.25 13.766 18.344 1 23.89 64 SER B O 1
ATOM 4643 N N . SER B 1 65 ? -40.625 13.062 19.375 1 25.94 65 SER B N 1
ATOM 4644 C CA . SER B 1 65 ? -40.594 14.422 19.891 1 25.94 65 SER B CA 1
ATOM 4645 C C . SER B 1 65 ? -40.375 15.438 18.781 1 25.94 65 SER B C 1
ATOM 4647 O O . SER B 1 65 ? -41.156 16.359 18.609 1 25.94 65 SER B O 1
ATOM 4649 N N . PHE B 1 66 ? -39.406 16.594 19.062 1 24 66 PHE B N 1
ATOM 4650 C CA . PHE B 1 66 ? -39.5 17.938 18.5 1 24 66 PHE B CA 1
ATOM 4651 C C . PHE B 1 66 ? -39.219 17.922 17 1 24 66 PHE B C 1
ATOM 4653 O O . PHE B 1 66 ? -38.062 17.859 16.609 1 24 66 PHE B O 1
ATOM 4660 N N . LEU B 1 67 ? -39.781 17.125 16.219 1 26.8 67 LEU B N 1
ATOM 4661 C CA . LEU B 1 67 ? -40.156 17.281 14.812 1 26.8 67 LEU B CA 1
ATOM 4662 C C . LEU B 1 67 ? -40.406 18.75 14.484 1 26.8 67 LEU B C 1
ATOM 4664 O O . LEU B 1 67 ? -41.5 19.281 14.719 1 26.8 67 LEU B O 1
ATOM 4668 N N . SER B 1 68 ? -39.469 19.641 15.039 1 27.86 68 SER B N 1
ATOM 4669 C CA . SER B 1 68 ? -39.844 20.875 14.367 1 27.86 68 SER B CA 1
ATOM 4670 C C . SER B 1 68 ? -40.312 20.609 12.945 1 27.86 68 SER B C 1
ATOM 4672 O O . SER B 1 68 ? -39.969 19.594 12.352 1 27.86 68 SER B O 1
ATOM 4674 N N . PRO B 1 69 ? -41.312 21.344 12.391 1 27.59 69 PRO B N 1
ATOM 4675 C CA . PRO B 1 69 ? -41.719 21.109 11 1 27.59 69 PRO B CA 1
ATOM 4676 C C . PRO B 1 69 ? -40.5 20.859 10.086 1 27.59 69 PRO B C 1
ATOM 4678 O O . PRO B 1 69 ? -39.781 21.797 9.734 1 27.59 69 PRO B O 1
ATOM 4681 N N . ARG B 1 70 ? -39.562 20.109 10.609 1 32.94 70 ARG B N 1
ATOM 4682 C CA . ARG B 1 70 ? -38.469 19.75 9.695 1 32.94 70 ARG B CA 1
ATOM 4683 C C . ARG B 1 70 ? -38.969 19.812 8.25 1 32.94 70 ARG B C 1
ATOM 4685 O O . ARG B 1 70 ? -39.875 19.094 7.863 1 32.94 70 ARG B O 1
ATOM 4692 N N . SER B 1 71 ? -38.719 20.859 7.637 1 33.31 71 SER B N 1
ATOM 4693 C CA . SER B 1 71 ? -39.312 21.266 6.363 1 33.31 71 SER B CA 1
ATOM 4694 C C . SER B 1 71 ? -39.438 20.094 5.406 1 33.31 71 SER B C 1
ATOM 4696 O O . SER B 1 71 ? -39.094 18.953 5.75 1 33.31 71 SER B O 1
ATOM 4698 N N . SER B 1 72 ? -38.688 20.203 4.074 1 38.31 72 SER B N 1
ATOM 4699 C CA . SER B 1 72 ? -38.906 19.578 2.771 1 38.31 72 SER B CA 1
ATOM 4700 C C . SER B 1 72 ? -38.469 18.109 2.787 1 38.31 72 SER B C 1
ATOM 4702 O O . SER B 1 72 ? -37.562 17.734 3.51 1 38.31 72 SER B O 1
ATOM 4704 N N . LEU B 1 73 ? -39.125 16.922 2.449 1 44.44 73 LEU B N 1
ATOM 4705 C CA . LEU B 1 73 ? -39.188 15.516 2.076 1 44.44 73 LEU B CA 1
ATOM 4706 C C . LEU B 1 73 ? -37.875 15.047 1.459 1 44.44 73 LEU B C 1
ATOM 4708 O O . LEU B 1 73 ? -37.594 15.359 0.304 1 44.44 73 LEU B O 1
ATOM 4712 N N . VAL B 1 74 ? -36.844 14.938 2.24 1 57.91 74 VAL B N 1
ATOM 4713 C CA . VAL B 1 74 ? -35.656 14.328 1.629 1 57.91 74 VAL B CA 1
ATOM 4714 C C . VAL B 1 74 ? -36.031 12.984 1.005 1 57.91 74 VAL B C 1
ATOM 4716 O O . VAL B 1 74 ? -36.625 12.125 1.672 1 57.91 74 VAL B O 1
ATOM 4719 N N . SER B 1 75 ? -35.969 12.875 -0.219 1 71.25 75 SER B N 1
ATOM 4720 C CA . SER B 1 75 ? -36.344 11.688 -0.993 1 71.25 75 SER B CA 1
ATOM 4721 C C . SER B 1 75 ? -35.406 10.516 -0.665 1 71.25 75 SER B C 1
ATOM 4723 O O . SER B 1 75 ? -34.281 10.719 -0.247 1 71.25 75 SER B O 1
ATOM 4725 N N . ARG B 1 76 ? -35.906 9.43 -0.509 1 74.81 76 ARG B N 1
ATOM 4726 C CA . ARG B 1 76 ? -35.188 8.195 -0.287 1 74.81 76 ARG B CA 1
ATOM 4727 C C . ARG B 1 76 ? -33.969 8.102 -1.206 1 74.81 76 ARG B C 1
ATOM 4729 O O . ARG B 1 76 ? -32.906 7.602 -0.805 1 74.81 76 ARG B O 1
ATOM 4736 N N . SER B 1 77 ? -34.125 8.703 -2.334 1 82.75 77 SER B N 1
ATOM 4737 C CA . SER B 1 77 ? -33.031 8.672 -3.309 1 82.75 77 SER B CA 1
ATOM 4738 C C . SER B 1 77 ? -31.875 9.562 -2.869 1 82.75 77 SER B C 1
ATOM 4740 O O . SER B 1 77 ? -30.703 9.195 -3.033 1 82.75 77 SER B O 1
ATOM 4742 N N . ALA B 1 78 ? -32.281 10.625 -2.24 1 88.69 78 ALA B N 1
ATOM 4743 C CA . ALA B 1 78 ? -31.234 11.555 -1.784 1 88.69 78 ALA B CA 1
ATOM 4744 C C . ALA B 1 78 ? -30.453 10.977 -0.606 1 88.69 78 ALA B C 1
ATOM 4746 O O . ALA B 1 78 ? -29.25 11.156 -0.505 1 88.69 78 ALA B O 1
ATOM 4747 N N . LEU B 1 79 ? -31.188 10.336 0.217 1 89.69 79 LEU B N 1
ATOM 4748 C CA . LEU B 1 79 ? -30.547 9.711 1.363 1 89.69 79 LEU B CA 1
ATOM 4749 C C . LEU B 1 79 ? -29.594 8.594 0.914 1 89.69 79 LEU B C 1
ATOM 4751 O O . LEU B 1 79 ? -28.547 8.383 1.522 1 89.69 79 LEU B O 1
ATOM 4755 N N . ASN B 1 80 ? -30 7.906 -0.117 1 92.94 80 ASN B N 1
ATOM 4756 C CA . ASN B 1 80 ? -29.141 6.879 -0.691 1 92.94 80 ASN B CA 1
ATOM 4757 C C . ASN B 1 80 ? -27.828 7.477 -1.223 1 92.94 80 ASN B C 1
ATOM 4759 O O . ASN B 1 80 ? -26.75 6.953 -0.955 1 92.94 80 ASN B O 1
ATOM 4763 N N . VAL B 1 81 ? -28.031 8.594 -1.889 1 93.75 81 VAL B N 1
ATOM 4764 C CA . VAL B 1 81 ? -26.859 9.258 -2.463 1 93.75 81 VAL B CA 1
ATOM 4765 C C . VAL B 1 81 ? -25.969 9.789 -1.345 1 93.75 81 VAL B C 1
ATOM 4767 O O . VAL B 1 81 ? -24.75 9.633 -1.391 1 93.75 81 VAL B O 1
ATOM 4770 N N . TYR B 1 82 ? -26.594 10.359 -0.376 1 95 82 TYR B N 1
ATOM 4771 C CA . TYR B 1 82 ? -25.844 10.867 0.772 1 95 82 TYR B CA 1
ATOM 4772 C C . TYR B 1 82 ? -25.062 9.758 1.448 1 95 82 TYR B C 1
ATOM 4774 O O . TYR B 1 82 ? -23.891 9.938 1.785 1 95 82 TYR B O 1
ATOM 4782 N N . GLY B 1 83 ? -25.75 8.641 1.685 1 95.38 83 GLY B N 1
ATOM 4783 C CA . GLY B 1 83 ? -25.094 7.516 2.338 1 95.38 83 GLY B CA 1
ATOM 4784 C C . GLY B 1 83 ? -23.859 7.027 1.601 1 95.38 83 GLY B C 1
ATOM 4785 O O . GLY B 1 83 ? -22.828 6.785 2.215 1 95.38 83 GLY B O 1
ATOM 4786 N N . TRP B 1 84 ? -23.938 6.949 0.327 1 95.5 84 T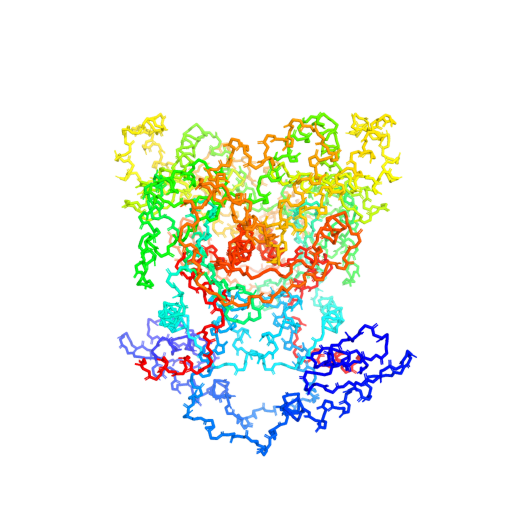RP B N 1
ATOM 4787 C CA . TRP B 1 84 ? -22.812 6.488 -0.486 1 95.5 84 TRP B CA 1
ATOM 4788 C C . TRP B 1 84 ? -21.672 7.504 -0.464 1 95.5 84 TRP B C 1
ATOM 4790 O O . TRP B 1 84 ? -20.5 7.129 -0.323 1 95.5 84 TRP B O 1
ATOM 4800 N N . ILE B 1 85 ? -21.984 8.773 -0.59 1 95.31 85 ILE B N 1
ATOM 4801 C CA . ILE B 1 85 ? -20.938 9.797 -0.599 1 95.31 85 ILE B CA 1
ATOM 4802 C C . ILE B 1 85 ? -20.219 9.805 0.746 1 95.31 85 ILE B C 1
ATOM 4804 O O . ILE B 1 85 ? -18.984 9.883 0.796 1 95.31 85 ILE B O 1
ATOM 4808 N N . GLU B 1 86 ? -20.969 9.734 1.765 1 95.19 86 GLU B N 1
ATOM 4809 C CA . GLU B 1 86 ? -20.375 9.703 3.096 1 95.19 86 GLU B CA 1
ATOM 4810 C C . GLU B 1 86 ? -19.453 8.492 3.258 1 95.19 86 GLU B C 1
ATOM 4812 O O . GLU B 1 86 ? -18.312 8.633 3.73 1 95.19 86 GLU B O 1
ATOM 4817 N N . TRP B 1 87 ? -19.906 7.332 2.846 1 93.81 87 TRP B N 1
ATOM 4818 C CA . TRP B 1 87 ? -19.141 6.102 3.018 1 93.81 87 TRP B CA 1
ATOM 4819 C C . TRP B 1 87 ? -17.859 6.133 2.174 1 93.81 87 TRP B C 1
ATOM 4821 O O . TRP B 1 87 ? -16.781 5.766 2.648 1 93.81 87 TRP B O 1
ATOM 4831 N N . VAL B 1 88 ? -17.938 6.637 0.972 1 91 88 VAL B N 1
ATOM 4832 C CA . VAL B 1 88 ? -16.812 6.617 0.031 1 91 88 VAL B CA 1
ATOM 4833 C C . VAL B 1 88 ? -15.82 7.723 0.387 1 91 88 VAL B C 1
ATOM 4835 O O . VAL B 1 88 ? -14.609 7.512 0.353 1 91 88 VAL B O 1
ATOM 4838 N N . CYS B 1 89 ? -16.25 8.867 0.789 1 91.31 89 CYS B N 1
ATOM 4839 C CA . CYS B 1 89 ? -15.375 10 1.041 1 91.31 89 CYS B CA 1
ATOM 4840 C C . CYS B 1 89 ? -14.836 9.969 2.467 1 91.31 89 CYS B C 1
ATOM 4842 O O . CYS B 1 89 ? -13.625 9.961 2.674 1 91.31 89 CYS B O 1
ATOM 4844 N N . VAL B 1 90 ? -15.758 9.891 3.412 1 89.75 90 VAL B N 1
ATOM 4845 C CA . VAL B 1 90 ? -15.336 9.93 4.805 1 89.75 90 VAL B CA 1
ATOM 4846 C C . VAL B 1 90 ? -14.617 8.625 5.16 1 89.75 90 VAL B C 1
ATOM 4848 O O . VAL B 1 90 ? -13.633 8.641 5.906 1 89.75 90 VAL B O 1
ATOM 4851 N N . GLY B 1 91 ? -15.117 7.535 4.602 1 86.94 91 GLY B N 1
ATOM 4852 C CA . GLY B 1 91 ? -14.484 6.25 4.844 1 86.94 91 GLY B CA 1
ATOM 4853 C C . GLY B 1 91 ? -13.281 6 3.945 1 86.94 91 GLY B C 1
ATOM 4854 O O . GLY B 1 91 ? -12.562 5.012 4.121 1 86.94 91 GLY B O 1
ATOM 4855 N N . LEU B 1 92 ? -13.094 6.867 2.986 1 85.69 92 LEU B N 1
ATOM 4856 C CA . LEU B 1 92 ? -11.984 6.777 2.037 1 85.69 92 LEU B CA 1
ATOM 4857 C C . LEU B 1 92 ? -11.984 5.426 1.33 1 85.69 92 LEU B C 1
ATOM 4859 O O . LEU B 1 92 ? -10.961 4.738 1.307 1 85.69 92 LEU B O 1
ATOM 4863 N N . LYS B 1 93 ? -13.141 5.07 0.841 1 85.94 93 LYS B N 1
ATOM 4864 C CA . LYS B 1 93 ? -13.266 3.834 0.076 1 85.94 93 LYS B CA 1
ATOM 4865 C C . LYS B 1 93 ? -13.062 4.086 -1.415 1 85.94 93 LYS B C 1
ATOM 4867 O O . LYS B 1 93 ? -13.398 5.156 -1.921 1 85.94 93 LYS B O 1
ATOM 4872 N N . PRO B 1 94 ? -12.484 3.033 -2.096 1 82.06 94 PRO B N 1
ATOM 4873 C CA . PRO B 1 94 ? -12.406 3.186 -3.551 1 82.06 94 PRO B CA 1
ATOM 4874 C C . PRO B 1 94 ? -13.781 3.252 -4.211 1 82.06 94 PRO B C 1
ATOM 4876 O O . PRO B 1 94 ? -14.75 2.705 -3.684 1 82.06 94 PRO B O 1
ATOM 4879 N N . PHE B 1 95 ? -13.859 3.869 -5.379 1 84.75 95 PHE B N 1
ATOM 4880 C CA . PHE B 1 95 ? -15.133 4.016 -6.07 1 84.75 95 PHE B CA 1
ATOM 4881 C C . PHE B 1 95 ? -15.68 2.658 -6.492 1 84.75 95 PHE B C 1
ATOM 4883 O O . PHE B 1 95 ? -16.891 2.482 -6.613 1 84.75 95 PHE B O 1
ATOM 4890 N N . SER B 1 96 ? -14.797 1.698 -6.668 1 84.19 96 SER B N 1
ATOM 4891 C CA . SER B 1 96 ? -15.234 0.353 -7.027 1 84.19 96 SER B CA 1
ATOM 4892 C C . SER B 1 96 ? -16 -0.307 -5.887 1 84.19 96 SER B C 1
ATOM 4894 O O . SER B 1 96 ? -16.688 -1.305 -6.094 1 84.19 96 SER B O 1
ATOM 4896 N N . PHE B 1 97 ? -15.805 0.251 -4.77 1 88.25 97 PHE B N 1
ATOM 4897 C CA . PHE B 1 97 ? -16.5 -0.219 -3.576 1 88.25 97 PHE B CA 1
ATOM 4898 C C . PHE B 1 97 ? -18.016 -0.167 -3.771 1 88.25 97 PHE B C 1
ATOM 4900 O O . PHE B 1 97 ? -18.734 -1.021 -3.262 1 88.25 97 PHE B O 1
ATOM 4907 N N . THR B 1 98 ? -18.484 0.826 -4.543 1 89.69 98 THR B N 1
ATOM 4908 C CA . THR B 1 98 ? -19.922 1.031 -4.742 1 89.69 98 THR B CA 1
ATOM 4909 C C . THR B 1 98 ? -20.5 -0.051 -5.648 1 89.69 98 THR B C 1
ATOM 4911 O O . THR B 1 98 ? -21.688 -0.347 -5.586 1 89.69 98 THR B O 1
ATOM 4914 N N . GLU B 1 99 ? -19.641 -0.635 -6.398 1 89.75 99 GLU B N 1
ATOM 4915 C CA . GLU B 1 99 ? -20.125 -1.626 -7.352 1 89.75 99 GLU B CA 1
ATOM 4916 C C . GLU B 1 99 ? -19.672 -3.031 -6.969 1 89.75 99 GLU B C 1
ATOM 4918 O O . GLU B 1 99 ? -19.906 -3.988 -7.711 1 89.75 99 GLU B O 1
ATOM 4923 N N . ASP B 1 100 ? -18.984 -3.105 -5.895 1 90.06 100 ASP B N 1
ATOM 4924 C CA . ASP B 1 100 ? -18.547 -4.406 -5.398 1 90.06 100 ASP B CA 1
ATOM 4925 C C . ASP B 1 100 ? -19.734 -5.293 -5.047 1 90.06 100 ASP B C 1
ATOM 4927 O O . ASP B 1 100 ? -20.625 -4.871 -4.305 1 90.06 100 ASP B O 1
ATOM 4931 N N . PRO B 1 101 ? -19.797 -6.531 -5.57 1 90.19 101 PRO B N 1
ATOM 4932 C CA . PRO B 1 101 ? -20.938 -7.414 -5.34 1 90.19 101 PRO B CA 1
ATOM 4933 C C . PRO B 1 101 ? -21.156 -7.715 -3.859 1 90.19 101 PRO B C 1
ATOM 4935 O O . PRO B 1 101 ? -22.312 -7.777 -3.404 1 90.19 101 PRO B O 1
ATOM 4938 N N . LEU B 1 102 ? -20.156 -7.898 -3.105 1 92.44 102 LEU B N 1
ATOM 4939 C CA . LEU B 1 102 ? -20.312 -8.203 -1.686 1 92.44 102 LEU B CA 1
ATOM 4940 C C . LEU B 1 102 ? -20.812 -6.984 -0.922 1 92.44 102 LEU B C 1
ATOM 4942 O O . LEU B 1 102 ? -21.641 -7.117 -0.008 1 92.44 102 LEU B O 1
ATOM 4946 N N . THR B 1 103 ? -20.297 -5.812 -1.323 1 92.75 103 THR B N 1
ATOM 4947 C CA . THR B 1 103 ? -20.797 -4.59 -0.699 1 92.75 103 THR B CA 1
ATOM 4948 C C . THR B 1 103 ? -22.297 -4.426 -0.959 1 92.75 103 THR B C 1
ATOM 4950 O O . THR B 1 103 ? -23.047 -4.086 -0.05 1 92.75 103 THR B O 1
ATOM 4953 N N . HIS B 1 104 ? -22.688 -4.723 -2.152 1 91.44 104 HIS B N 1
ATOM 4954 C CA . HIS B 1 104 ? -24.109 -4.617 -2.504 1 91.44 104 HIS B CA 1
ATOM 4955 C C . HIS B 1 104 ? -24.953 -5.59 -1.685 1 91.44 104 HIS B C 1
ATOM 4957 O O . HIS B 1 104 ? -26.062 -5.262 -1.287 1 91.44 104 HIS B O 1
ATOM 4963 N N . LYS B 1 105 ? -24.406 -6.68 -1.499 1 91.81 105 LYS B N 1
ATOM 4964 C CA . LYS B 1 105 ? -25.109 -7.734 -0.78 1 91.81 105 LYS B CA 1
ATOM 4965 C C . LYS B 1 105 ? -25.312 -7.363 0.687 1 91.81 105 LYS B C 1
ATOM 4967 O O . LYS B 1 105 ? -26.359 -7.664 1.274 1 91.81 105 LYS B O 1
ATOM 4972 N N . TYR B 1 106 ? -24.391 -6.641 1.219 1 94.19 106 TYR B N 1
ATOM 4973 C CA . TYR B 1 106 ? -24.406 -6.52 2.672 1 94.19 106 TYR B CA 1
ATOM 4974 C C . TYR B 1 106 ? -24.609 -5.074 3.1 1 94.19 106 TYR B C 1
ATOM 4976 O O . TYR B 1 106 ? -24.547 -4.754 4.289 1 94.19 106 TYR B O 1
ATOM 4984 N N . THR B 1 107 ? -24.828 -4.211 2.137 1 94.19 107 THR B N 1
ATOM 4985 C CA . THR B 1 107 ? -25.141 -2.824 2.471 1 94.19 107 THR B CA 1
ATOM 4986 C C . THR B 1 107 ? -26.641 -2.604 2.547 1 94.19 107 THR B C 1
ATOM 4988 O O . THR B 1 107 ? -27.422 -3.357 1.952 1 94.19 107 THR B O 1
ATOM 4991 N N . ASN B 1 108 ? -27.078 -1.655 3.299 1 93.12 108 ASN B N 1
ATOM 4992 C CA . ASN B 1 108 ? -28.484 -1.262 3.354 1 93.12 108 ASN B CA 1
ATOM 4993 C C . ASN B 1 108 ? -28.781 -0.113 2.395 1 93.12 108 ASN B C 1
ATOM 4995 O O . ASN B 1 108 ? -29.906 0.399 2.359 1 93.12 108 ASN B O 1
ATOM 4999 N N . LEU B 1 109 ? -27.781 0.275 1.598 1 93.38 109 LEU B N 1
ATOM 5000 C CA . LEU B 1 109 ? -27.938 1.345 0.619 1 93.38 109 LEU B CA 1
ATOM 5001 C C . LEU B 1 109 ? -28.375 0.786 -0.733 1 93.38 109 LEU B C 1
ATOM 5003 O O . LEU B 1 109 ? -28.047 -0.355 -1.07 1 93.38 109 LEU B O 1
ATOM 5007 N N . GLY B 1 110 ? -29.125 1.616 -1.438 1 91.56 110 GLY B N 1
ATOM 5008 C CA . GLY B 1 110 ? -29.516 1.228 -2.785 1 91.56 110 GLY B CA 1
ATOM 5009 C C . GLY B 1 110 ? -28.359 1.258 -3.77 1 91.56 110 GLY B C 1
ATOM 5010 O O . GLY B 1 110 ? -27.359 1.946 -3.543 1 91.56 110 GLY B O 1
ATOM 5011 N N . SER B 1 111 ? -28.5 0.523 -4.812 1 90 111 SER B N 1
ATOM 5012 C CA . SER B 1 111 ? -27.453 0.419 -5.809 1 90 111 SER B CA 1
ATOM 5013 C C . SER B 1 111 ? -27.188 1.763 -6.484 1 90 111 SER B C 1
ATOM 5015 O O . SER B 1 111 ? -28.125 2.529 -6.73 1 90 111 SER B O 1
ATOM 5017 N N . ILE B 1 112 ? -25.938 2.02 -6.734 1 91.12 112 ILE B N 1
ATOM 5018 C CA . ILE B 1 112 ? -25.516 3.23 -7.434 1 91.12 112 ILE B CA 1
ATOM 5019 C C . ILE B 1 112 ? -24.281 2.938 -8.281 1 91.12 112 ILE B C 1
ATOM 5021 O O . ILE B 1 112 ? -23.469 2.086 -7.922 1 91.12 112 ILE B O 1
ATOM 5025 N N . THR B 1 113 ? -24.172 3.553 -9.359 1 89.44 113 THR B N 1
ATOM 5026 C CA . THR B 1 113 ? -23.016 3.346 -10.219 1 89.44 113 THR B CA 1
ATOM 5027 C C . THR B 1 113 ? -21.906 4.332 -9.875 1 89.44 113 THR B C 1
ATOM 5029 O O . THR B 1 113 ? -22.156 5.379 -9.273 1 89.44 113 THR B O 1
ATOM 5032 N N . ASN B 1 114 ? -20.75 3.994 -10.312 1 87.19 114 ASN B N 1
ATOM 5033 C CA . ASN B 1 114 ? -19.594 4.855 -10.102 1 87.19 114 ASN B CA 1
ATOM 5034 C C . ASN B 1 114 ? -19.75 6.195 -10.812 1 87.19 114 ASN B C 1
ATOM 5036 O O . ASN B 1 114 ? -19.375 7.238 -10.273 1 87.19 114 ASN B O 1
ATOM 5040 N N . VAL B 1 115 ? -20.328 6.199 -11.883 1 86.19 115 VAL B N 1
ATOM 5041 C CA . VAL B 1 115 ? -20.5 7.398 -12.695 1 86.19 115 VAL B CA 1
ATOM 5042 C C . VAL B 1 115 ? -21.469 8.352 -12.008 1 86.19 115 VAL B C 1
ATOM 5044 O O . VAL B 1 115 ? -21.219 9.555 -11.93 1 86.19 115 VAL B O 1
ATOM 5047 N N . THR B 1 116 ? -22.547 7.801 -11.477 1 90 116 THR B N 1
ATOM 5048 C CA . THR B 1 116 ? -23.562 8.609 -10.836 1 90 116 THR B CA 1
ATOM 5049 C C . THR B 1 116 ? -23.031 9.242 -9.555 1 90 116 THR B C 1
ATOM 5051 O O . THR B 1 116 ? -23.266 10.422 -9.289 1 90 116 THR B O 1
ATOM 5054 N N . ILE B 1 117 ? -22.312 8.492 -8.773 1 92.19 117 ILE B N 1
ATOM 5055 C CA . ILE B 1 117 ? -21.797 9.016 -7.512 1 92.19 117 ILE B CA 1
ATOM 5056 C C . ILE B 1 117 ? -20.781 10.125 -7.789 1 92.19 117 ILE B C 1
ATOM 5058 O O . ILE B 1 117 ? -20.734 11.125 -7.074 1 92.19 117 ILE B O 1
ATOM 5062 N N . LYS B 1 118 ? -19.984 9.945 -8.828 1 89.5 118 LYS B N 1
ATOM 5063 C CA . LYS B 1 118 ? -18.984 10.953 -9.18 1 89.5 118 LYS B CA 1
ATOM 5064 C C . LYS B 1 118 ? -19.656 12.25 -9.625 1 89.5 118 LYS B C 1
ATOM 5066 O O . LYS B 1 118 ? -19.203 13.344 -9.281 1 89.5 118 LYS B O 1
ATOM 5071 N N . LYS B 1 119 ? -20.703 12.109 -10.328 1 90.19 119 LYS B N 1
ATOM 5072 C CA . LYS B 1 119 ? -21.453 13.273 -10.773 1 90.19 119 LYS B CA 1
ATOM 5073 C C . LYS B 1 119 ? -22.016 14.055 -9.586 1 90.19 119 LYS B C 1
ATOM 5075 O O . LYS B 1 119 ? -21.906 15.281 -9.539 1 90.19 119 LYS B O 1
ATOM 5080 N N . TYR B 1 120 ? -22.625 13.367 -8.648 1 93 120 TYR B N 1
ATOM 5081 C CA . TYR B 1 120 ? -23.172 14.023 -7.473 1 93 120 TYR B CA 1
ATOM 5082 C C . TYR B 1 120 ? -22.062 14.609 -6.605 1 93 120 TYR B C 1
ATOM 5084 O O . TYR B 1 120 ? -22.234 15.664 -5.992 1 93 120 TYR B O 1
ATOM 5092 N N . MET B 1 121 ? -20.922 13.891 -6.551 1 94.12 121 MET B N 1
ATOM 5093 C CA . MET B 1 121 ? -19.781 14.391 -5.777 1 94.12 121 MET B CA 1
ATOM 5094 C C . MET B 1 121 ? -19.234 15.688 -6.379 1 94.12 121 MET B C 1
ATOM 5096 O O . MET B 1 121 ? -18.828 16.594 -5.652 1 94.12 121 MET B O 1
ATOM 5100 N N . GLU B 1 122 ? -19.219 15.758 -7.703 1 92 122 GLU B N 1
ATOM 5101 C CA . GLU B 1 122 ? -18.781 16.969 -8.383 1 92 122 GLU B CA 1
ATOM 5102 C C . GLU B 1 122 ? -19.703 18.141 -8.055 1 92 122 GLU B C 1
ATOM 5104 O O . GLU B 1 122 ? -19.219 19.25 -7.75 1 92 122 GLU B O 1
ATOM 5109 N N . LYS B 1 123 ? -20.969 17.891 -8.117 1 93.25 123 LYS B N 1
ATOM 5110 C CA . LYS B 1 123 ? -21.922 18.938 -7.797 1 93.25 123 LYS B CA 1
ATOM 5111 C C . LYS B 1 123 ? -21.828 19.344 -6.328 1 93.25 123 LYS B C 1
ATOM 5113 O O . LYS B 1 123 ? -21.938 20.531 -5.996 1 93.25 123 LYS B O 1
ATOM 5118 N N . LEU B 1 124 ? -21.672 18.328 -5.504 1 95.5 124 LEU B N 1
ATOM 5119 C CA . LEU B 1 124 ? -21.531 18.594 -4.078 1 95.5 124 LEU B CA 1
ATOM 5120 C C . LEU B 1 124 ? -20.281 19.438 -3.795 1 95.5 124 LEU B C 1
ATOM 5122 O O . LEU B 1 124 ? -20.312 20.344 -2.963 1 95.5 124 LEU B O 1
ATOM 5126 N N . THR B 1 125 ? -19.234 19.109 -4.504 1 94.75 125 THR B N 1
ATOM 5127 C CA . THR B 1 125 ? -17.984 19.844 -4.344 1 94.75 125 THR B CA 1
ATOM 5128 C C . THR B 1 125 ? -18.188 21.312 -4.695 1 94.75 125 THR B C 1
ATOM 5130 O O . THR B 1 125 ? -17.703 22.203 -3.977 1 94.75 125 THR B O 1
ATOM 5133 N N . GLN B 1 126 ? -18.875 21.578 -5.719 1 93.25 126 GLN B N 1
ATOM 5134 C CA . GLN B 1 126 ? -19.141 22.953 -6.145 1 93.25 126 GLN B CA 1
ATOM 5135 C C . GLN B 1 126 ? -19.953 23.703 -5.094 1 93.25 126 GLN B C 1
ATOM 5137 O O . GLN B 1 126 ? -19.672 24.875 -4.809 1 93.25 126 GLN B O 1
ATOM 5142 N N . GLU B 1 127 ? -20.875 23.031 -4.582 1 95.19 127 GLU B N 1
ATOM 5143 C CA . GLU B 1 127 ? -21.703 23.672 -3.561 1 95.19 127 GLU B CA 1
ATOM 5144 C C . GLU B 1 127 ? -20.906 23.938 -2.289 1 95.19 127 GLU B C 1
ATOM 5146 O O . GLU B 1 127 ? -21.125 24.953 -1.623 1 95.19 127 GLU B O 1
ATOM 5151 N N . VAL B 1 128 ? -20.078 22.984 -1.945 1 96.38 128 VAL B N 1
ATOM 5152 C CA . VAL B 1 128 ? -19.25 23.156 -0.76 1 96.38 128 VAL B CA 1
ATOM 5153 C C . VAL B 1 128 ? -18.281 24.328 -0.973 1 96.38 128 VAL B C 1
ATOM 5155 O O . VAL B 1 128 ? -18.047 25.109 -0.057 1 96.38 128 VAL B O 1
ATOM 5158 N N . GLU B 1 129 ? -17.766 24.438 -2.182 1 95.62 129 GLU B N 1
ATOM 5159 C CA . GLU B 1 129 ? -16.891 25.578 -2.51 1 95.62 129 GLU B CA 1
ATOM 5160 C C . GLU B 1 129 ? -17.625 26.906 -2.309 1 95.62 129 GLU B C 1
ATOM 5162 O O . GLU B 1 129 ? -17.047 27.859 -1.778 1 95.62 129 GLU B O 1
ATOM 5167 N N . LYS B 1 130 ? -18.859 26.938 -2.684 1 94.69 130 LYS B N 1
ATOM 5168 C CA . LYS B 1 130 ? -19.656 28.156 -2.516 1 94.69 130 LYS B CA 1
ATOM 5169 C C . LYS B 1 130 ? -19.859 28.469 -1.039 1 94.69 130 LYS B C 1
ATOM 5171 O O . LYS B 1 130 ? -19.75 29.625 -0.63 1 94.69 130 LYS B O 1
ATOM 5176 N N . LYS B 1 131 ? -20.109 27.484 -0.305 1 95.94 131 LYS B N 1
ATOM 5177 C CA . LYS B 1 131 ? -20.328 27.688 1.125 1 95.94 131 LYS B CA 1
ATOM 5178 C C . LYS B 1 131 ? -19.047 28.172 1.805 1 95.94 131 LYS B C 1
ATOM 5180 O O . LYS B 1 131 ? -19.094 29.031 2.689 1 95.94 131 LYS B O 1
ATOM 5185 N N . ILE B 1 132 ? -18 27.594 1.416 1 96.25 132 ILE B N 1
ATOM 5186 C CA . ILE B 1 132 ? -16.719 28.031 1.969 1 96.25 132 ILE B CA 1
ATOM 5187 C C . ILE B 1 132 ? -16.438 29.469 1.572 1 96.25 132 ILE B C 1
ATOM 5189 O O . ILE B 1 132 ? -15.953 30.266 2.387 1 96.25 132 ILE B O 1
ATOM 5193 N N . SER B 1 133 ? -16.734 29.766 0.346 1 95.81 133 SER B N 1
ATOM 5194 C CA . SER B 1 133 ? -16.547 31.125 -0.138 1 95.81 133 SER B CA 1
ATOM 5195 C C . SER B 1 133 ? -17.312 32.125 0.719 1 95.81 133 SER B C 1
ATOM 5197 O O . SER B 1 133 ? -16.797 33.219 1.023 1 95.81 133 SER B O 1
ATOM 5199 N N . ASP B 1 134 ? -18.438 31.75 1.135 1 94.12 134 ASP B N 1
ATOM 5200 C CA . ASP B 1 134 ? -19.297 32.625 1.938 1 94.12 134 ASP B CA 1
ATOM 5201 C C . ASP B 1 134 ? -18.781 32.719 3.377 1 94.12 134 ASP B C 1
ATOM 5203 O O . ASP B 1 134 ? -18.938 33.75 4.035 1 94.12 134 ASP B O 1
ATOM 5207 N N . GLU B 1 135 ? -18.188 31.688 3.83 1 92.75 135 GLU B N 1
ATOM 5208 C CA . GLU B 1 135 ? -17.75 31.625 5.219 1 92.75 135 GLU B CA 1
ATOM 5209 C C . GLU B 1 135 ? -16.406 32.281 5.41 1 92.75 135 GLU B C 1
ATOM 5211 O O . GLU B 1 135 ? -16.109 32.844 6.48 1 92.75 135 GLU B O 1
ATOM 5216 N N . LEU B 1 136 ? -15.57 32.312 4.457 1 94.25 136 LEU B N 1
ATOM 5217 C CA . LEU B 1 136 ? -14.219 32.844 4.551 1 94.25 136 LEU B CA 1
ATOM 5218 C C . LEU B 1 136 ? -14.273 34.375 4.805 1 94.25 136 LEU B C 1
ATOM 5220 O O . LEU B 1 136 ? -14.938 35.094 4.066 1 94.25 136 LEU B O 1
ATOM 5224 N N . PRO B 1 137 ? -13.648 34.75 5.863 1 92.38 137 PRO B N 1
ATOM 5225 C CA . PRO B 1 137 ? -13.617 36.188 6.145 1 92.38 137 PRO B CA 1
ATOM 5226 C C . PRO B 1 137 ? -12.688 36.969 5.199 1 92.38 137 PRO B C 1
ATOM 5228 O O . PRO B 1 137 ? -12.078 36.344 4.312 1 92.38 137 PRO B O 1
ATOM 5231 N N . SER B 1 138 ? -12.664 38.25 5.402 1 91.31 138 SER B N 1
ATOM 5232 C CA . SER B 1 138 ? -11.859 39.125 4.547 1 91.31 138 SER B CA 1
ATOM 5233 C C . SER B 1 138 ? -10.367 38.938 4.809 1 91.31 138 SER B C 1
ATOM 5235 O O . SER B 1 138 ? -9.539 39.219 3.945 1 91.31 138 SER B O 1
ATOM 5237 N N . LYS B 1 139 ? -10.055 38.438 5.973 1 92.69 139 LYS B N 1
ATOM 5238 C CA . LYS B 1 139 ? -8.656 38.188 6.309 1 92.69 139 LYS B CA 1
ATOM 5239 C C . LYS B 1 139 ? -8.461 36.781 6.824 1 92.69 139 LYS B C 1
ATOM 5241 O O . LYS B 1 139 ? -9.148 36.344 7.75 1 92.69 139 LYS B O 1
ATOM 5246 N N . PHE B 1 140 ? -7.574 36.031 6.199 1 95.5 140 PHE B N 1
ATOM 5247 C CA . PHE B 1 140 ? -7.305 34.688 6.629 1 95.5 140 PHE B CA 1
ATOM 5248 C C . PHE B 1 140 ? -5.867 34.281 6.312 1 95.5 140 PHE B C 1
ATOM 5250 O O . PHE B 1 140 ? -5.164 35 5.602 1 95.5 140 PHE B O 1
ATOM 5257 N N . LEU B 1 141 ? -5.422 33.219 6.906 1 97.12 141 LEU B N 1
ATOM 5258 C CA . LEU B 1 141 ? -4.094 32.656 6.699 1 97.12 141 LEU B CA 1
ATOM 5259 C C . LEU B 1 141 ? -4.133 31.531 5.652 1 97.12 141 LEU B C 1
ATOM 5261 O O . LEU B 1 141 ? -5.074 30.734 5.621 1 97.12 141 LEU B O 1
ATOM 5265 N N . LEU B 1 142 ? -3.131 31.484 4.824 1 97.81 142 LEU B N 1
ATOM 5266 C CA . LEU B 1 142 ? -2.969 30.375 3.893 1 97.81 142 LEU B CA 1
ATOM 5267 C C . LEU B 1 142 ? -1.863 29.438 4.355 1 97.81 142 LEU B C 1
ATOM 5269 O O . LEU B 1 142 ? -0.778 29.875 4.734 1 97.81 142 LEU B O 1
ATOM 5273 N N . VAL B 1 143 ? -2.197 28.219 4.395 1 97.44 143 VAL B N 1
ATOM 5274 C CA . VAL B 1 143 ? -1.198 27.203 4.691 1 97.44 143 VAL B CA 1
ATOM 5275 C C . VAL B 1 143 ? -0.9 26.391 3.434 1 97.44 143 VAL B C 1
ATOM 5277 O O . VAL B 1 143 ? -1.816 25.875 2.783 1 97.44 143 VAL B O 1
ATOM 5280 N N . ILE B 1 144 ? 0.361 26.281 3.072 1 95.12 144 ILE B N 1
ATOM 5281 C CA . ILE B 1 144 ? 0.725 25.656 1.807 1 95.12 144 ILE B CA 1
ATOM 5282 C C . ILE B 1 144 ? 1.771 24.562 2.053 1 95.12 144 ILE B C 1
ATOM 5284 O O . ILE B 1 144 ? 2.611 24.688 2.945 1 95.12 144 ILE B O 1
ATOM 5288 N N . ASP B 1 145 ? 1.664 23.5 1.382 1 91.5 145 ASP B N 1
ATOM 5289 C CA . ASP B 1 145 ? 2.689 22.469 1.347 1 91.5 145 ASP B CA 1
ATOM 5290 C C . ASP B 1 145 ? 2.553 21.594 0.095 1 91.5 145 ASP B C 1
ATOM 5292 O O . ASP B 1 145 ? 1.508 21.609 -0.559 1 91.5 145 ASP B O 1
ATOM 5296 N N . GLY B 1 146 ? 3.678 21.031 -0.229 1 85.19 146 GLY B N 1
ATOM 5297 C CA . GLY B 1 146 ? 3.691 20.141 -1.381 1 85.19 146 GLY B CA 1
ATOM 5298 C C . GLY B 1 146 ? 3.885 18.688 -1.011 1 85.19 146 GLY B C 1
ATOM 5299 O O . GLY B 1 146 ? 4.477 18.375 0.026 1 85.19 146 GLY B O 1
ATOM 5300 N N . TRP B 1 147 ? 3.295 17.875 -1.849 1 81.56 147 TRP B N 1
ATOM 5301 C CA . TRP B 1 147 ? 3.428 16.422 -1.691 1 81.56 147 TRP B CA 1
ATOM 5302 C C . TRP B 1 147 ? 3.789 15.766 -3.018 1 81.56 147 TRP B C 1
ATOM 5304 O O . TRP B 1 147 ? 3.111 15.977 -4.027 1 81.56 147 TRP B O 1
ATOM 5314 N N . THR B 1 148 ? 4.887 15.094 -2.992 1 77.06 148 THR B N 1
ATOM 5315 C CA . THR B 1 148 ? 5.297 14.422 -4.219 1 77.06 148 THR B CA 1
ATOM 5316 C C . THR B 1 148 ? 5.094 12.914 -4.102 1 77.06 148 THR B C 1
ATOM 5318 O O . THR B 1 148 ? 5.566 12.289 -3.145 1 77.06 148 THR B O 1
ATOM 5321 N N . LYS B 1 149 ? 4.371 12.391 -4.938 1 71.56 149 LYS B N 1
ATOM 5322 C CA . LYS B 1 149 ? 4.168 10.945 -5.027 1 71.56 149 LYS B CA 1
ATOM 5323 C C . LYS B 1 149 ? 4.395 10.445 -6.449 1 71.56 149 LYS B C 1
ATOM 5325 O O . LYS B 1 149 ? 3.664 10.82 -7.371 1 71.56 149 LYS B O 1
ATOM 5330 N N . GLY B 1 150 ? 5.34 9.633 -6.574 1 66.56 150 GLY B N 1
ATOM 5331 C CA . GLY B 1 150 ? 5.711 9.188 -7.91 1 66.56 150 GLY B CA 1
ATOM 5332 C C . GLY B 1 150 ? 6.195 10.32 -8.797 1 66.56 150 GLY B C 1
ATOM 5333 O O . GLY B 1 150 ? 7.094 11.07 -8.422 1 66.56 150 GLY B O 1
ATOM 5334 N N . SER B 1 151 ? 5.523 10.438 -9.922 1 66 151 SER B N 1
ATOM 5335 C CA . SER B 1 151 ? 5.934 11.453 -10.891 1 66 151 SER B CA 1
ATOM 5336 C C . SER B 1 151 ? 5.004 12.664 -10.844 1 66 151 SER B C 1
ATOM 5338 O O . SER B 1 151 ? 5.039 13.508 -11.742 1 66 151 SER B O 1
ATOM 5340 N N . THR B 1 152 ? 4.211 12.711 -9.727 1 71.06 152 THR B N 1
ATOM 5341 C CA . THR B 1 152 ? 3.254 13.805 -9.641 1 71.06 152 THR B CA 1
ATOM 5342 C C . THR B 1 152 ? 3.461 14.602 -8.352 1 71.06 152 THR B C 1
ATOM 5344 O O . THR B 1 152 ? 3.68 14.031 -7.285 1 71.06 152 THR B O 1
ATOM 5347 N N . HIS B 1 153 ? 3.518 15.852 -8.531 1 79 153 HIS B N 1
ATOM 5348 C CA . HIS B 1 153 ? 3.629 16.766 -7.395 1 79 153 HIS B CA 1
ATOM 5349 C C . HIS B 1 153 ? 2.297 17.438 -7.102 1 79 153 HIS B C 1
ATOM 5351 O O . HIS B 1 153 ? 1.712 18.078 -7.984 1 79 153 HIS B O 1
ATOM 5357 N N . PHE B 1 154 ? 1.856 17.25 -5.824 1 81.94 154 PHE B N 1
ATOM 5358 C CA . PHE B 1 154 ? 0.595 17.844 -5.398 1 81.94 154 PHE B CA 1
ATOM 5359 C C . PHE B 1 154 ? 0.84 19.047 -4.508 1 81.94 154 PHE B C 1
ATOM 5361 O O . PHE B 1 154 ? 1.842 19.109 -3.791 1 81.94 154 PHE B O 1
ATOM 5368 N N . ILE B 1 155 ? -0.087 19.953 -4.602 1 87.44 155 ILE B N 1
ATOM 5369 C CA . ILE B 1 155 ? -0.07 21.125 -3.723 1 87.44 155 ILE B CA 1
ATOM 5370 C C . ILE B 1 155 ? -1.343 21.156 -2.881 1 87.44 155 ILE B C 1
ATOM 5372 O O . ILE B 1 155 ? -2.441 20.938 -3.396 1 87.44 155 ILE B O 1
ATOM 5376 N N . GLY B 1 156 ? -1.146 21.25 -1.618 1 92 156 GLY B N 1
ATOM 5377 C CA . GLY B 1 156 ? -2.266 21.438 -0.711 1 92 156 GLY B CA 1
ATOM 5378 C C . GLY B 1 156 ? -2.359 22.859 -0.177 1 92 156 GLY B C 1
ATOM 5379 O O . GLY B 1 156 ? -1.34 23.484 0.13 1 92 156 GLY B O 1
ATOM 5380 N N . LEU B 1 157 ? -3.613 23.375 -0.177 1 95.81 157 LEU B N 1
ATOM 5381 C CA . LEU B 1 157 ? -3.867 24.719 0.333 1 95.81 157 LEU B CA 1
ATOM 5382 C C . LEU B 1 157 ? -4.98 24.719 1.375 1 95.81 157 LEU B C 1
ATOM 5384 O O . LEU B 1 157 ? -6.094 24.266 1.091 1 95.81 157 LEU B O 1
ATOM 5388 N N . PHE B 1 158 ? -4.652 25.188 2.598 1 97.44 158 PHE B N 1
ATOM 5389 C CA . PHE B 1 158 ? -5.641 25.391 3.648 1 97.44 158 PHE B CA 1
ATOM 5390 C C . PHE B 1 158 ? -5.812 26.859 3.969 1 97.44 158 PHE B C 1
ATOM 5392 O O . PHE B 1 158 ? -4.867 27.641 3.846 1 97.44 158 PHE B O 1
ATOM 5399 N N . ALA B 1 159 ? -6.965 27.203 4.344 1 97.25 159 ALA B N 1
ATOM 5400 C CA . ALA B 1 159 ? -7.215 28.516 4.941 1 97.25 159 ALA B CA 1
ATOM 5401 C C . ALA B 1 159 ? -7.52 28.391 6.43 1 97.25 159 ALA B C 1
ATOM 5403 O O . ALA B 1 159 ? -8.219 27.469 6.852 1 97.25 159 ALA B O 1
ATOM 5404 N N . SER B 1 160 ? -6.883 29.188 7.188 1 95.62 160 SER B N 1
ATOM 5405 C CA . SER B 1 160 ? -7.148 29.297 8.617 1 95.62 160 SER B CA 1
ATOM 5406 C C . SER B 1 160 ? -7.648 30.703 8.969 1 95.62 160 SER B C 1
ATOM 5408 O O . SER B 1 160 ? -7.078 31.703 8.523 1 95.62 160 SER B O 1
ATOM 5410 N N . TYR B 1 161 ? -8.727 30.781 9.711 1 93.06 161 TYR B N 1
ATOM 5411 C CA . TYR B 1 161 ? -9.32 32.094 10.023 1 93.06 161 TYR B CA 1
ATOM 5412 C C . TYR B 1 161 ? -9.984 32.062 11.398 1 93.06 161 TYR B C 1
ATOM 5414 O O . TYR B 1 161 ? -10.219 31 11.969 1 93.06 161 TYR B O 1
ATOM 5422 N N . SER B 1 162 ? -10.172 33.281 11.93 1 87.38 162 SER B N 1
ATOM 5423 C CA . SER B 1 162 ? -10.805 33.406 13.234 1 87.38 162 SER B CA 1
ATOM 5424 C C . SER B 1 162 ? -12.289 33.062 13.164 1 87.38 162 SER B C 1
ATOM 5426 O O . SER B 1 162 ? -13.008 33.594 12.312 1 87.38 162 SER B O 1
ATOM 5428 N N . CYS B 1 163 ? -12.664 32.031 13.859 1 79.31 163 CYS B N 1
ATOM 5429 C CA . CYS B 1 163 ? -14.078 31.703 13.867 1 79.31 163 CYS B CA 1
ATOM 5430 C C . CYS B 1 163 ? -14.68 31.906 15.258 1 79.31 163 CYS B C 1
ATOM 5432 O O . CYS B 1 163 ? -13.961 31.906 16.25 1 79.31 163 CYS B O 1
ATOM 5434 N N . ASN B 1 164 ? -15.812 32.594 15.289 1 63.25 164 ASN B N 1
ATOM 5435 C CA . ASN B 1 164 ? -16.5 33.062 16.469 1 63.25 164 ASN B CA 1
ATOM 5436 C C . ASN B 1 164 ? -16.641 31.984 17.531 1 63.25 164 ASN B C 1
ATOM 5438 O O . ASN B 1 164 ? -16.797 32.281 18.719 1 63.25 164 ASN B O 1
ATOM 5442 N N . TYR B 1 165 ? -16.5 30.766 17.062 1 51 165 TYR B N 1
ATOM 5443 C CA . TYR B 1 165 ? -16.766 29.828 18.141 1 51 165 TYR B CA 1
ATOM 5444 C C . TYR B 1 165 ? -15.562 29.734 19.094 1 51 165 TYR B C 1
ATOM 5446 O O . TYR B 1 165 ? -14.477 29.312 18.672 1 51 165 TYR B O 1
ATOM 5454 N N . GLN B 1 166 ? -15.758 30.156 20.422 1 48.97 166 GLN B N 1
ATOM 5455 C CA . GLN B 1 166 ? -14.898 30.078 21.594 1 48.97 166 GLN B CA 1
ATOM 5456 C C . GLN B 1 166 ? -13.484 30.547 21.281 1 48.97 166 GLN B C 1
ATOM 5458 O O . GLN B 1 166 ? -12.508 29.953 21.734 1 48.97 166 GLN B O 1
ATOM 5463 N N . ASN B 1 167 ? -13.328 31.656 20.5 1 54.5 167 ASN B N 1
ATOM 5464 C CA . ASN B 1 167 ? -12.031 32.281 20.281 1 54.5 167 ASN B CA 1
ATOM 5465 C C . ASN B 1 167 ? -11.039 31.297 19.656 1 54.5 167 ASN B C 1
ATOM 5467 O O . ASN B 1 167 ? -9.883 31.234 20.062 1 54.5 167 ASN B O 1
ATOM 5471 N N . ASP B 1 168 ? -11.664 30.469 18.891 1 76.75 168 ASP B N 1
ATOM 5472 C CA . ASP B 1 168 ? -10.805 29.484 18.25 1 76.75 168 ASP B CA 1
ATOM 5473 C C . ASP B 1 168 ? -10.742 29.734 16.734 1 76.75 168 ASP B C 1
ATOM 5475 O O . ASP B 1 168 ? -11.133 30.797 16.266 1 76.75 168 ASP B O 1
ATOM 5479 N N . TYR B 1 169 ? -9.875 29.125 16.062 1 86.81 169 TYR B N 1
ATOM 5480 C CA . TYR B 1 169 ? -9.719 29.266 14.625 1 86.81 169 TYR B CA 1
ATOM 5481 C C . TYR B 1 169 ? -10.305 28.062 13.891 1 86.81 169 TYR B C 1
ATOM 5483 O O . TYR B 1 169 ? -10.539 27.016 14.5 1 86.81 169 TYR B O 1
ATOM 5491 N N . CYS B 1 170 ? -10.766 28.312 12.703 1 90.38 170 CYS B N 1
ATOM 5492 C CA . CYS B 1 170 ? -11.273 27.281 11.812 1 90.38 170 CYS B CA 1
ATOM 5493 C C . CYS B 1 170 ? -10.352 27.094 10.617 1 90.38 170 CYS B C 1
ATOM 5495 O O . CYS B 1 170 ? -9.641 28.016 10.227 1 90.38 170 CYS B O 1
ATOM 5497 N N . THR B 1 171 ? -10.297 25.875 10.227 1 94.38 171 THR B N 1
ATOM 5498 C CA . THR B 1 171 ? -9.492 25.578 9.047 1 94.38 171 THR B CA 1
ATOM 5499 C C . THR B 1 171 ? -10.328 24.875 7.984 1 94.38 171 THR B C 1
ATOM 5501 O O . THR B 1 171 ? -11.219 24.078 8.305 1 94.38 171 THR B O 1
ATOM 5504 N N . VAL B 1 172 ? -10.078 25.25 6.738 1 95.75 172 VAL B N 1
ATOM 5505 C CA . VAL B 1 172 ? -10.766 24.625 5.621 1 95.75 172 VAL B CA 1
ATOM 5506 C C . VAL B 1 172 ? -9.773 24.312 4.508 1 95.75 172 VAL B C 1
ATOM 5508 O O . VAL B 1 172 ? -8.812 25.047 4.293 1 95.75 172 VAL B O 1
ATOM 5511 N N . LEU B 1 173 ? -9.977 23.188 3.873 1 96.38 173 LEU B N 1
ATOM 5512 C CA . LEU B 1 173 ? -9.18 22.859 2.697 1 96.38 173 LEU B CA 1
ATOM 5513 C C . LEU B 1 173 ? -9.703 23.578 1.461 1 96.38 173 LEU B C 1
ATOM 5515 O O . LEU B 1 173 ? -10.867 23.438 1.099 1 96.38 173 LEU B O 1
ATOM 5519 N N . LEU B 1 174 ? -8.852 24.328 0.842 1 96.31 174 LEU B N 1
ATOM 5520 C CA . LEU B 1 174 ? -9.258 25.062 -0.345 1 96.31 174 LEU B CA 1
ATOM 5521 C C . LEU B 1 174 ? -8.992 24.25 -1.61 1 96.31 174 LEU B C 1
ATOM 5523 O O . LEU B 1 174 ? -9.805 24.25 -2.535 1 96.31 174 LEU B O 1
ATOM 5527 N N . ALA B 1 175 ? -7.828 23.656 -1.598 1 92.75 175 ALA B N 1
ATOM 5528 C CA . ALA B 1 175 ? -7.484 22.922 -2.812 1 92.75 175 ALA B CA 1
ATOM 5529 C C . ALA B 1 175 ? -6.41 21.875 -2.533 1 92.75 175 ALA B C 1
ATOM 5531 O O . ALA B 1 175 ? -5.574 22.062 -1.644 1 92.75 175 ALA B O 1
ATOM 5532 N N . PHE B 1 176 ? -6.48 20.844 -3.172 1 89.56 176 PHE B N 1
ATOM 5533 C CA . PHE B 1 176 ? -5.48 19.781 -3.312 1 89.56 176 PHE B CA 1
ATOM 5534 C C . PHE B 1 176 ? -5.371 19.328 -4.766 1 89.56 176 PHE B C 1
ATOM 5536 O O . PHE B 1 176 ? -6.242 18.609 -5.258 1 89.56 176 PHE B O 1
ATOM 5543 N N . SER B 1 177 ? -4.375 19.797 -5.473 1 82.25 177 SER B N 1
ATOM 5544 C CA . SER B 1 177 ? -4.328 19.578 -6.918 1 82.25 177 SER B CA 1
ATOM 5545 C C . SER B 1 177 ? -2.908 19.266 -7.383 1 82.25 177 SER B C 1
ATOM 5547 O O . SER B 1 177 ? -1.937 19.734 -6.781 1 82.25 177 SER B O 1
ATOM 5549 N N . PRO B 1 178 ? -2.891 18.406 -8.391 1 77.38 178 PRO B N 1
ATOM 5550 C CA . PRO B 1 178 ? -1.577 18.234 -9.008 1 77.38 178 PRO B CA 1
ATOM 5551 C C . PRO B 1 178 ? -1.092 19.484 -9.734 1 77.38 178 PRO B C 1
ATOM 5553 O O . PRO B 1 178 ? -1.901 20.25 -10.273 1 77.38 178 PRO B O 1
ATOM 5556 N N . MET B 1 179 ? 0.089 19.766 -9.516 1 71.5 179 MET B N 1
ATOM 5557 C CA . MET B 1 179 ? 0.624 20.953 -10.195 1 71.5 179 MET B CA 1
ATOM 5558 C C . MET B 1 179 ? 0.734 20.719 -11.695 1 71.5 179 MET B C 1
ATOM 5560 O O . MET B 1 179 ? 1.189 19.656 -12.133 1 71.5 179 MET B O 1
ATOM 5564 N N . VAL B 1 180 ? -0.064 21.484 -12.531 1 55.56 180 VAL B N 1
ATOM 5565 C CA . VAL B 1 180 ? -0.159 21.359 -13.977 1 55.56 180 VAL B CA 1
ATOM 5566 C C . VAL B 1 180 ? 1.23 21.484 -14.602 1 55.56 180 VAL B C 1
ATOM 5568 O O . VAL B 1 180 ? 1.598 20.703 -15.477 1 55.56 180 VAL B O 1
ATOM 5571 N N . SER B 1 181 ? 1.836 22.75 -14.328 1 53.97 181 SER B N 1
ATOM 5572 C CA . SER B 1 181 ? 3.119 22.922 -15 1 53.97 181 SER B CA 1
ATOM 5573 C C . SER B 1 181 ? 4.227 22.156 -14.289 1 53.97 181 SER B C 1
ATOM 5575 O O . SER B 1 181 ? 4.699 22.594 -13.227 1 53.97 181 SER B O 1
ATOM 5577 N N . GLU B 1 182 ? 4.176 20.875 -14.461 1 53 182 GLU B N 1
ATOM 5578 C CA . GLU B 1 182 ? 5.102 19.984 -13.773 1 53 182 GLU B CA 1
ATOM 5579 C C . GLU B 1 182 ? 6.547 20.281 -14.164 1 53 182 GLU B C 1
ATOM 5581 O O . GLU B 1 182 ? 7.477 19.688 -13.617 1 53 182 GLU B O 1
ATOM 5586 N N . THR B 1 183 ? 6.711 21.172 -15.141 1 50.59 183 THR B N 1
ATOM 5587 C CA . THR B 1 183 ? 8.055 21.391 -15.656 1 50.59 183 THR B CA 1
ATOM 5588 C C . THR B 1 183 ? 8.82 22.375 -14.773 1 50.59 183 THR B C 1
ATOM 5590 O O . THR B 1 183 ? 10.055 22.344 -14.742 1 50.59 183 THR B O 1
ATOM 5593 N N . SER B 1 184 ? 8.094 23.406 -14.234 1 56.09 184 SER B N 1
ATOM 5594 C CA . SER B 1 184 ? 8.812 24.438 -13.492 1 56.09 184 SER B CA 1
ATOM 5595 C C . SER B 1 184 ? 8.18 24.688 -12.133 1 56.09 184 SER B C 1
ATOM 5597 O O . SER B 1 184 ? 6.977 24.938 -12.031 1 56.09 184 SER B O 1
ATOM 5599 N N . PHE B 1 185 ? 8.445 23.828 -11.195 1 62.78 185 PHE B N 1
ATOM 5600 C CA . PHE B 1 185 ? 8.031 24.078 -9.812 1 62.78 185 PHE B CA 1
ATOM 5601 C C . PHE B 1 185 ? 8.57 25.422 -9.336 1 62.78 185 PHE B C 1
ATOM 5603 O O . PHE B 1 185 ? 9.172 25.516 -8.258 1 62.78 185 PHE B O 1
ATOM 5610 N N . THR B 1 186 ? 8.227 26.422 -10.258 1 75.25 186 THR B N 1
ATOM 5611 C CA . THR B 1 186 ? 8.742 27.75 -9.906 1 75.25 186 THR B CA 1
ATOM 5612 C C . THR B 1 186 ? 7.758 28.484 -9.008 1 75.25 186 THR B C 1
ATOM 5614 O O . THR B 1 186 ? 6.578 28.125 -8.938 1 75.25 186 THR B O 1
ATOM 5617 N N . ALA B 1 187 ? 8.25 29.391 -8.336 1 85.62 187 ALA B N 1
ATOM 5618 C CA . ALA B 1 187 ? 7.445 30.234 -7.449 1 85.62 187 ALA B CA 1
ATOM 5619 C C . ALA B 1 187 ? 6.316 30.906 -8.211 1 85.62 187 ALA B C 1
ATOM 562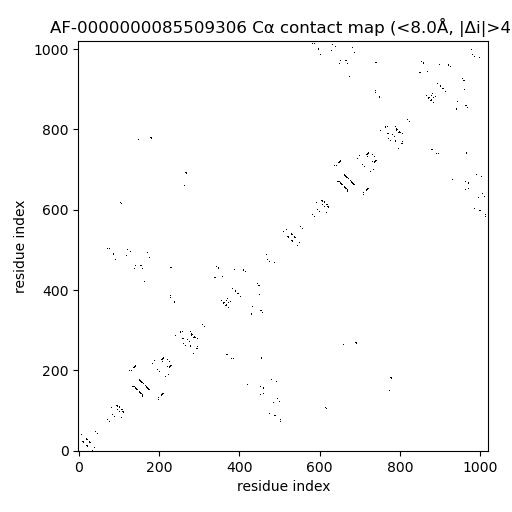1 O O . ALA B 1 187 ? 5.211 31.078 -7.691 1 85.62 187 ALA B O 1
ATOM 5622 N N . SER B 1 188 ? 6.543 31.219 -9.469 1 85.75 188 SER B N 1
ATOM 5623 C CA . SER B 1 188 ? 5.535 31.891 -10.281 1 85.75 188 SER B CA 1
ATOM 5624 C C . SER B 1 188 ? 4.344 30.984 -10.555 1 85.75 188 SER B C 1
ATOM 5626 O O . SER B 1 188 ? 3.195 31.438 -10.547 1 85.75 188 SER B O 1
ATOM 5628 N N . ASP B 1 189 ? 4.641 29.719 -10.734 1 83.38 189 ASP B N 1
ATOM 5629 C CA . ASP B 1 189 ? 3.566 28.75 -10.961 1 83.38 189 ASP B CA 1
ATOM 5630 C C . ASP B 1 189 ? 2.688 28.609 -9.719 1 83.38 189 ASP B C 1
ATOM 5632 O O . ASP B 1 189 ? 1.464 28.5 -9.828 1 83.38 189 ASP B O 1
ATOM 5636 N N . TYR B 1 190 ? 3.334 28.625 -8.617 1 88.75 190 TYR B N 1
ATOM 5637 C CA . TYR B 1 190 ? 2.602 28.531 -7.359 1 88.75 190 TYR B CA 1
ATOM 5638 C C . TYR B 1 190 ? 1.693 29.75 -7.168 1 88.75 190 TYR B C 1
ATOM 5640 O O . TYR B 1 190 ? 0.539 29.609 -6.758 1 88.75 190 TYR B O 1
ATOM 5648 N N . VAL B 1 191 ? 2.244 30.875 -7.465 1 92.62 191 VAL B N 1
ATOM 5649 C CA . VAL B 1 191 ? 1.49 32.094 -7.273 1 92.62 191 VAL B CA 1
ATOM 5650 C C . VAL B 1 191 ? 0.27 32.125 -8.195 1 92.62 191 VAL B C 1
ATOM 5652 O O . VAL B 1 191 ? -0.825 32.5 -7.777 1 92.62 191 VAL B O 1
ATOM 5655 N N . GLU B 1 192 ? 0.473 31.641 -9.406 1 88.25 192 GLU B N 1
ATOM 5656 C CA . GLU B 1 192 ? -0.646 31.562 -10.344 1 88.25 192 GLU B CA 1
ATOM 5657 C C . GLU B 1 192 ? -1.717 30.594 -9.828 1 88.25 192 GLU B C 1
ATOM 5659 O O . GLU B 1 192 ? -2.912 30.875 -9.953 1 88.25 192 GLU B O 1
ATOM 5664 N N . PHE B 1 193 ? -1.272 29.547 -9.312 1 89.62 193 PHE B N 1
ATOM 5665 C CA . PHE B 1 193 ? -2.195 28.562 -8.773 1 89.62 193 PHE B CA 1
ATOM 5666 C C . PHE B 1 193 ? -2.967 29.125 -7.59 1 89.62 193 PHE B C 1
ATOM 5668 O O . PHE B 1 193 ? -4.184 28.953 -7.484 1 89.62 193 PHE B O 1
ATOM 5675 N N . ILE B 1 194 ? -2.252 29.781 -6.723 1 94.12 194 ILE B N 1
ATOM 5676 C CA . ILE B 1 194 ? -2.873 30.375 -5.543 1 94.12 194 ILE B CA 1
ATOM 5677 C C . ILE B 1 194 ? -3.922 31.406 -5.973 1 94.12 194 ILE B C 1
ATOM 5679 O O . ILE B 1 194 ? -5.039 31.406 -5.453 1 94.12 194 ILE B O 1
ATOM 5683 N N . GLU B 1 195 ? -3.574 32.219 -6.91 1 94.25 195 GLU B N 1
ATOM 5684 C CA . GLU B 1 195 ? -4.508 33.219 -7.398 1 94.25 195 GLU B CA 1
ATOM 5685 C C . GLU B 1 195 ? -5.746 32.594 -8.016 1 94.25 195 GLU B C 1
ATOM 5687 O O . GLU B 1 195 ? -6.863 33.062 -7.816 1 94.25 195 GLU B O 1
ATOM 5692 N N . TYR B 1 196 ? -5.477 31.562 -8.719 1 91.81 196 TYR B N 1
ATOM 5693 C CA . TYR B 1 196 ? -6.594 30.828 -9.312 1 91.81 196 TYR B CA 1
ATOM 5694 C C . TYR B 1 196 ? -7.523 30.281 -8.234 1 91.81 196 TYR B C 1
ATOM 5696 O O . TYR B 1 196 ? -8.742 30.453 -8.312 1 91.81 196 TYR B O 1
ATOM 5704 N N . VAL B 1 197 ? -6.945 29.625 -7.266 1 93.94 197 VAL B N 1
ATOM 5705 C CA . VAL B 1 197 ? -7.738 29.016 -6.199 1 93.94 197 VAL B CA 1
ATOM 5706 C C . VAL B 1 197 ? -8.516 30.094 -5.457 1 93.94 197 VAL B C 1
ATOM 5708 O O . VAL B 1 197 ? -9.703 29.938 -5.164 1 93.94 197 VAL B O 1
ATOM 5711 N N . LEU B 1 198 ? -7.871 31.188 -5.145 1 96.19 198 LEU B N 1
ATOM 5712 C CA . LEU B 1 198 ? -8.531 32.281 -4.434 1 96.19 198 LEU B CA 1
ATOM 5713 C C . LEU B 1 198 ? -9.688 32.844 -5.254 1 96.19 198 LEU B C 1
ATOM 5715 O O . LEU B 1 198 ? -10.727 33.188 -4.703 1 96.19 198 LEU B O 1
ATOM 5719 N N . SER B 1 199 ? -9.516 32.844 -6.555 1 94.12 199 SER B N 1
ATOM 5720 C CA . SER B 1 199 ? -10.57 33.375 -7.418 1 94.12 199 SER B CA 1
ATOM 5721 C C . SER B 1 199 ? -11.812 32.5 -7.352 1 94.12 199 SER B C 1
ATOM 5723 O O . SER B 1 199 ? -12.938 32.969 -7.457 1 94.12 199 SER B O 1
ATOM 5725 N N . VAL B 1 200 ? -11.594 31.203 -7.168 1 93.19 200 VAL B N 1
ATOM 5726 C CA . VAL B 1 200 ? -12.703 30.266 -7.039 1 93.19 200 VAL B CA 1
ATOM 5727 C C . VAL B 1 200 ? -13.562 30.656 -5.836 1 93.19 200 VAL B C 1
ATOM 5729 O O . VAL B 1 200 ? -14.781 30.484 -5.859 1 93.19 200 VAL B O 1
ATOM 5732 N N . TYR B 1 201 ? -12.961 31.203 -4.828 1 96.5 201 TYR B N 1
ATOM 5733 C CA . TYR B 1 201 ? -13.664 31.562 -3.598 1 96.5 201 TYR B CA 1
ATOM 5734 C C . TYR B 1 201 ? -13.953 33.062 -3.545 1 96.5 201 TYR B C 1
ATOM 5736 O O . TYR B 1 201 ? -14.25 33.594 -2.479 1 96.5 201 TYR B O 1
ATOM 5744 N N . ASN B 1 202 ? -13.82 33.719 -4.637 1 94.5 202 ASN B N 1
ATOM 5745 C CA . ASN B 1 202 ? -14.039 35.156 -4.758 1 94.5 202 ASN B CA 1
ATOM 5746 C C . ASN B 1 202 ? -13.141 35.969 -3.807 1 94.5 202 ASN B C 1
ATOM 5748 O O . ASN B 1 202 ? -13.602 36.875 -3.125 1 94.5 202 ASN B O 1
ATOM 5752 N N . LYS B 1 203 ? -11.938 35.5 -3.686 1 96.69 203 LYS B N 1
ATOM 5753 C CA . LYS B 1 203 ? -10.914 36.156 -2.879 1 96.69 203 LYS B CA 1
ATOM 5754 C C . LYS B 1 203 ? -9.672 36.469 -3.711 1 96.69 203 LYS B C 1
ATOM 5756 O O . LYS B 1 203 ? -9.57 36.031 -4.867 1 96.69 203 LYS B O 1
ATOM 5761 N N . ASN B 1 204 ? -8.867 37.25 -3.17 1 95.5 204 ASN B N 1
ATOM 5762 C CA . ASN B 1 204 ? -7.602 37.594 -3.814 1 95.5 204 ASN B CA 1
ATOM 5763 C C . ASN B 1 204 ? -6.461 37.656 -2.805 1 95.5 204 ASN B C 1
ATOM 5765 O O . ASN B 1 204 ? -6.633 37.281 -1.638 1 95.5 204 ASN B O 1
ATOM 5769 N N . LEU B 1 205 ? -5.324 38.062 -3.268 1 95.56 205 LEU B N 1
ATOM 5770 C CA . LEU B 1 205 ? -4.125 38.062 -2.434 1 95.56 205 LEU B CA 1
ATOM 5771 C C . LEU B 1 205 ? -4.238 39.062 -1.307 1 95.56 205 LEU B C 1
ATOM 5773 O O . LEU B 1 205 ? -3.582 38.938 -0.272 1 95.56 205 LEU B O 1
ATOM 5777 N N . GLU B 1 206 ? -5.059 40.031 -1.451 1 93.69 206 GLU B N 1
ATOM 5778 C CA . GLU B 1 206 ? -5.242 41.062 -0.424 1 93.69 206 GLU B CA 1
ATOM 5779 C C . GLU B 1 206 ? -5.953 40.469 0.8 1 93.69 206 GLU B C 1
ATOM 5781 O O . GLU B 1 206 ? -5.848 41.031 1.897 1 93.69 206 GLU B O 1
ATOM 5786 N N . ASN B 1 207 ? -6.652 39.406 0.582 1 95.56 207 ASN B N 1
ATOM 5787 C CA . ASN B 1 207 ? -7.375 38.75 1.678 1 95.56 207 ASN B CA 1
ATOM 5788 C C . AS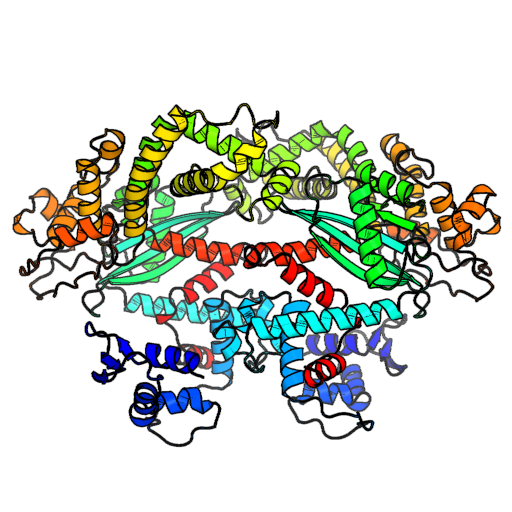N B 1 207 ? -6.457 37.875 2.518 1 95.56 207 ASN B C 1
ATOM 5790 O O . ASN B 1 207 ? -6.824 37.469 3.619 1 95.56 207 ASN B O 1
ATOM 5794 N N . VAL B 1 208 ? -5.262 37.625 2.016 1 96.62 208 VAL B N 1
ATOM 5795 C CA . VAL B 1 208 ? -4.324 36.75 2.691 1 96.62 208 VAL B CA 1
ATOM 5796 C C . VAL B 1 208 ? -3.385 37.562 3.578 1 96.62 208 VAL B C 1
ATOM 5798 O O . VAL B 1 208 ? -2.643 38.406 3.086 1 96.62 208 VAL B O 1
ATOM 5801 N N . VAL B 1 209 ? -3.42 37.25 4.879 1 95.5 209 VAL B N 1
ATOM 5802 C CA . VAL B 1 209 ? -2.631 38 5.84 1 95.5 209 VAL B CA 1
ATOM 5803 C C . VAL B 1 209 ? -1.19 37.5 5.844 1 95.5 209 VAL B C 1
ATOM 5805 O O . VAL B 1 209 ? -0.249 38.281 5.973 1 95.5 209 VAL B O 1
ATOM 5808 N N . ALA B 1 210 ? -1.068 36.188 5.762 1 97.19 210 ALA B N 1
ATOM 5809 C CA . ALA B 1 210 ? 0.235 35.531 5.797 1 97.19 210 ALA B CA 1
ATOM 5810 C C . ALA B 1 210 ? 0.152 34.125 5.219 1 97.19 210 ALA B C 1
ATOM 5812 O O . ALA B 1 210 ? -0.942 33.594 5.027 1 97.19 210 ALA B O 1
ATOM 5813 N N . ILE B 1 211 ? 1.289 33.594 4.898 1 97.56 211 ILE B N 1
ATOM 5814 C CA . ILE B 1 211 ? 1.407 32.219 4.418 1 97.56 211 ILE B CA 1
ATOM 5815 C C . ILE B 1 211 ? 2.254 31.391 5.391 1 97.56 211 ILE B C 1
ATOM 5817 O O . ILE B 1 211 ? 3.316 31.844 5.828 1 97.56 211 ILE B O 1
ATOM 5821 N N . THR B 1 212 ? 1.688 30.297 5.801 1 97.44 212 THR B N 1
ATOM 5822 C CA . THR B 1 212 ? 2.488 29.359 6.582 1 97.44 212 THR B CA 1
ATOM 5823 C C . THR B 1 212 ? 2.953 28.188 5.719 1 97.44 212 THR B C 1
ATOM 5825 O O . THR B 1 212 ? 2.152 27.594 5 1 97.44 212 THR B O 1
ATOM 5828 N N . GLY B 1 213 ? 4.152 27.844 5.707 1 95.62 213 GLY B N 1
ATOM 5829 C CA . GLY B 1 213 ? 4.738 26.75 4.949 1 95.62 213 GLY B CA 1
ATOM 5830 C C . GLY B 1 213 ? 6.156 26.422 5.383 1 95.62 213 GLY B C 1
ATOM 5831 O O . GLY B 1 213 ? 6.691 27.047 6.297 1 95.62 213 GLY B O 1
ATOM 5832 N N . ASP B 1 214 ? 6.711 25.5 4.762 1 91.31 214 ASP B N 1
ATOM 5833 C CA . ASP B 1 214 ? 8.094 25.156 5.086 1 91.31 214 ASP B CA 1
ATOM 5834 C C . ASP B 1 214 ? 9.047 26.281 4.684 1 91.31 214 ASP B C 1
ATOM 5836 O O . ASP B 1 214 ? 8.688 27.156 3.889 1 91.31 214 ASP B O 1
ATOM 5840 N N . ASN B 1 215 ? 10.203 26.281 5.297 1 88.19 215 ASN B N 1
ATOM 5841 C CA . ASN B 1 215 ? 11.164 27.359 5.105 1 88.19 215 ASN B CA 1
ATOM 5842 C C . ASN B 1 215 ? 12.031 27.125 3.877 1 88.19 215 ASN B C 1
ATOM 5844 O O . ASN B 1 215 ? 13.227 27.422 3.895 1 88.19 215 ASN B O 1
ATOM 5848 N N . THR B 1 216 ? 11.414 26.688 2.846 1 88.69 216 THR B N 1
ATOM 5849 C CA . THR B 1 216 ? 12.164 26.438 1.615 1 88.69 216 THR B CA 1
ATOM 5850 C C . THR B 1 216 ? 12.305 27.719 0.805 1 88.69 216 THR B C 1
ATOM 5852 O O . THR B 1 216 ? 11.562 28.688 1.015 1 88.69 216 THR B O 1
ATOM 5855 N N . GLU B 1 217 ? 13.211 27.688 -0.112 1 89 217 GLU B N 1
ATOM 5856 C CA . GLU B 1 217 ? 13.438 28.844 -0.982 1 89 217 GLU B CA 1
ATOM 5857 C C . GLU B 1 217 ? 12.219 29.109 -1.87 1 89 217 GLU B C 1
ATOM 5859 O O . GLU B 1 217 ? 11.906 30.266 -2.176 1 89 217 GLU B O 1
ATOM 5864 N N . VAL B 1 218 ? 11.578 28.109 -2.17 1 88.38 218 VAL B N 1
ATOM 5865 C CA . VAL B 1 218 ? 10.406 28.25 -3.029 1 88.38 218 VAL B CA 1
ATOM 5866 C C . VAL B 1 218 ? 9.305 29.016 -2.291 1 88.38 218 VAL B C 1
ATOM 5868 O O . VAL B 1 218 ? 8.719 29.953 -2.834 1 88.38 218 VAL B O 1
ATOM 5871 N N . ASN B 1 219 ? 9.047 28.625 -1.061 1 93.12 219 ASN B N 1
ATOM 5872 C CA . ASN B 1 219 ? 8.016 29.297 -0.282 1 93.12 219 ASN B CA 1
ATOM 5873 C C . ASN B 1 219 ? 8.375 30.75 -0.001 1 93.12 219 ASN B C 1
ATOM 5875 O O . ASN B 1 219 ? 7.5 31.625 0.034 1 93.12 219 ASN B O 1
ATOM 5879 N N . LYS B 1 220 ? 9.664 31 0.195 1 94.06 220 LYS B N 1
ATOM 5880 C CA . LYS B 1 220 ? 10.109 32.375 0.376 1 94.06 220 LYS B CA 1
ATOM 5881 C C . LYS B 1 220 ? 9.867 33.219 -0.886 1 94.06 220 LYS B C 1
ATOM 5883 O O . LYS B 1 220 ? 9.414 34.344 -0.811 1 94.06 220 LYS B O 1
ATOM 5888 N N . SER B 1 221 ? 10.164 32.562 -1.992 1 94.19 221 SER B N 1
ATOM 5889 C CA . SER B 1 221 ? 9.945 33.219 -3.271 1 94.19 221 SER B CA 1
ATOM 5890 C C . SER B 1 221 ? 8.469 33.5 -3.512 1 94.19 221 SER B C 1
ATOM 5892 O O . SER B 1 221 ? 8.094 34.531 -4.047 1 94.19 221 SER B O 1
ATOM 5894 N N . ILE B 1 222 ? 7.656 32.562 -3.125 1 93.94 222 ILE B N 1
ATOM 5895 C CA . ILE B 1 222 ? 6.211 32.719 -3.246 1 93.94 222 ILE B CA 1
ATOM 5896 C C . ILE B 1 222 ? 5.754 33.938 -2.41 1 93.94 222 ILE B C 1
ATOM 5898 O O . ILE B 1 222 ? 5.023 34.781 -2.898 1 93.94 222 ILE B O 1
ATOM 5902 N N . ALA B 1 223 ? 6.176 33.969 -1.204 1 95.69 223 ALA B N 1
ATOM 5903 C CA . ALA B 1 223 ? 5.816 35.031 -0.292 1 95.69 223 ALA B CA 1
ATOM 5904 C C . ALA B 1 223 ? 6.254 36.406 -0.847 1 95.69 223 ALA B C 1
ATOM 5906 O O . ALA B 1 223 ? 5.5 37.375 -0.794 1 95.69 223 ALA B O 1
ATOM 5907 N N . ASN B 1 224 ? 7.441 36.406 -1.411 1 95.12 224 ASN B N 1
ATOM 5908 C CA . ASN B 1 224 ? 7.965 37.656 -1.979 1 95.12 224 ASN B CA 1
ATOM 5909 C C . ASN B 1 224 ? 7.148 38.094 -3.184 1 95.12 224 ASN B C 1
ATOM 5911 O O . ASN B 1 224 ? 6.832 39.281 -3.312 1 95.12 224 ASN B O 1
ATOM 5915 N N . LEU B 1 225 ? 6.867 37.156 -4.004 1 94.88 225 LEU B N 1
ATOM 5916 C CA . LEU B 1 225 ? 6.098 37.469 -5.207 1 94.88 225 LEU B CA 1
ATOM 5917 C C . LEU B 1 225 ? 4.699 37.969 -4.848 1 94.88 225 LEU B C 1
ATOM 5919 O O . LEU B 1 225 ? 4.156 38.844 -5.504 1 94.88 225 LEU B O 1
ATOM 5923 N N . CYS B 1 226 ? 4.168 37.375 -3.822 1 94.94 226 CYS B N 1
ATOM 5924 C CA . CYS B 1 226 ? 2.826 37.75 -3.385 1 94.94 226 CYS B CA 1
ATOM 5925 C C . CYS B 1 226 ? 2.863 39 -2.496 1 94.94 226 CYS B C 1
ATOM 5927 O O . CYS B 1 226 ? 1.826 39.594 -2.234 1 94.94 226 CYS B O 1
ATOM 5929 N N . ARG B 1 227 ? 4.012 39.344 -2.002 1 93.31 227 ARG B N 1
ATOM 5930 C CA . ARG B 1 227 ? 4.195 40.438 -1.048 1 93.31 227 ARG B CA 1
ATOM 5931 C C . ARG B 1 227 ? 3.414 40.156 0.235 1 93.31 227 ARG B C 1
ATOM 5933 O O . ARG B 1 227 ? 2.701 41.062 0.722 1 93.31 227 ARG B O 1
ATOM 5940 N N . ILE B 1 228 ? 3.445 38.938 0.659 1 95.75 228 ILE B N 1
ATOM 5941 C CA . ILE B 1 228 ? 2.805 38.469 1.882 1 95.75 228 ILE B CA 1
ATOM 5942 C C . ILE B 1 228 ? 3.846 37.844 2.791 1 95.75 228 ILE B C 1
ATOM 5944 O O . ILE B 1 228 ? 4.734 37.125 2.32 1 95.75 228 ILE B O 1
ATOM 5948 N N . PRO B 1 229 ? 3.789 38.156 4.074 1 96.62 229 PRO B N 1
ATOM 5949 C CA . PRO B 1 229 ? 4.77 37.531 4.977 1 96.62 229 PRO B CA 1
ATOM 5950 C C . PRO B 1 229 ? 4.648 36.031 5.043 1 96.62 229 PRO B C 1
ATOM 5952 O O . PRO B 1 229 ? 3.539 35.469 4.965 1 96.62 229 PRO B O 1
ATOM 5955 N N . LEU B 1 230 ? 5.785 35.344 5.199 1 97.31 230 LEU B N 1
ATOM 5956 C CA . LEU B 1 230 ? 5.84 33.906 5.359 1 97.31 230 LEU B CA 1
ATOM 5957 C C . LEU B 1 230 ? 6.117 33.531 6.812 1 97.31 230 LEU B C 1
ATOM 5959 O O . LEU B 1 230 ? 7.074 34.031 7.414 1 97.31 230 LEU B O 1
ATOM 5963 N N . ILE B 1 231 ? 5.207 32.812 7.387 1 97.12 231 ILE B N 1
ATOM 5964 C CA . ILE B 1 231 ? 5.461 32.156 8.672 1 97.12 231 ILE B CA 1
ATOM 5965 C C . ILE B 1 231 ? 6.102 30.781 8.445 1 97.12 231 ILE B C 1
ATOM 5967 O O . ILE B 1 231 ? 5.445 29.859 7.969 1 97.12 231 ILE B O 1
ATOM 5971 N N . GLY B 1 232 ? 7.367 30.688 8.742 1 96.25 232 GLY B N 1
ATOM 5972 C CA . GLY B 1 232 ? 8.047 29.406 8.594 1 96.25 232 GLY B CA 1
ATOM 5973 C C . GLY B 1 232 ? 7.559 28.344 9.562 1 96.25 232 GLY B C 1
ATOM 5974 O O . GLY B 1 232 ? 7.426 28.609 10.766 1 96.25 232 GLY B O 1
ATOM 5975 N N . CYS B 1 233 ? 7.273 27.188 9.07 1 95.81 233 CYS B N 1
ATOM 5976 C CA . CYS B 1 233 ? 6.766 26.094 9.891 1 95.81 233 CYS B CA 1
ATOM 5977 C C . CYS B 1 233 ? 7.723 25.781 11.031 1 95.81 233 CYS B C 1
ATOM 5979 O O . CYS B 1 233 ? 8.867 25.375 10.805 1 95.81 233 CYS B O 1
ATOM 5981 N N . ALA B 1 234 ? 7.219 25.922 12.25 1 96.31 234 ALA B N 1
ATOM 5982 C CA . ALA B 1 234 ? 8.031 25.719 13.445 1 96.31 234 ALA B CA 1
ATOM 5983 C C . ALA B 1 234 ? 8.484 24.266 13.547 1 96.31 234 ALA B C 1
ATOM 5985 O O . ALA B 1 234 ? 9.586 23.984 14.016 1 96.31 234 ALA B O 1
ATOM 5986 N N . PHE B 1 235 ? 7.629 23.453 13.148 1 94 235 PHE B N 1
ATOM 5987 C CA . PHE B 1 235 ? 7.957 22.031 13.18 1 94 235 PHE B CA 1
ATOM 5988 C C . PHE B 1 235 ? 9.18 21.734 12.32 1 94 235 PHE B C 1
ATOM 5990 O O . PHE B 1 235 ? 10.102 21.047 12.75 1 94 235 PHE B O 1
ATOM 5997 N N . HIS B 1 236 ? 9.203 22.219 11.117 1 92.44 236 HIS B N 1
ATOM 5998 C CA . HIS B 1 236 ? 10.312 22.016 10.195 1 92.44 236 HIS B CA 1
ATOM 5999 C C . HIS B 1 236 ? 11.594 22.656 10.711 1 92.44 236 HIS B C 1
ATOM 6001 O O . HIS B 1 236 ? 12.672 22.078 10.586 1 92.44 236 HIS B O 1
ATOM 6007 N N . LYS B 1 237 ? 11.469 23.859 11.227 1 95.19 237 LYS B N 1
ATOM 6008 C CA . LYS B 1 237 ? 12.633 24.516 11.805 1 95.19 237 LYS B CA 1
ATOM 6009 C C . LYS B 1 237 ? 13.242 23.688 12.922 1 95.19 237 LYS B C 1
ATOM 6011 O O . LYS B 1 237 ? 14.469 23.516 12.984 1 95.19 237 LYS B O 1
ATOM 6016 N N . PHE B 1 238 ? 12.359 23.188 13.727 1 95.56 238 PHE B N 1
ATOM 6017 C CA . PHE B 1 238 ? 12.828 22.391 14.852 1 95.56 238 PHE B CA 1
ATOM 6018 C C . PHE B 1 238 ? 13.484 21.109 14.359 1 95.56 238 PHE B C 1
ATOM 6020 O O . PHE B 1 238 ? 14.523 20.688 14.883 1 95.56 238 PHE B O 1
ATOM 6027 N N . ASN B 1 239 ? 12.883 20.516 13.383 1 93.12 239 ASN B N 1
ATOM 6028 C CA . ASN B 1 239 ? 13.453 19.297 12.797 1 93.12 239 ASN B CA 1
ATOM 6029 C C . ASN B 1 239 ? 14.852 19.547 12.25 1 93.12 239 ASN B C 1
ATOM 6031 O O . ASN B 1 239 ? 15.75 18.719 12.422 1 93.12 239 ASN B O 1
ATOM 6035 N N . LEU B 1 240 ? 15.008 20.641 11.602 1 93.31 240 LEU B N 1
ATOM 6036 C CA . LEU B 1 240 ? 16.312 21 11.055 1 93.31 240 LEU B CA 1
ATOM 6037 C C . LEU B 1 240 ? 17.328 21.203 12.172 1 93.31 240 LEU B C 1
ATOM 6039 O O . LEU B 1 240 ? 18.484 20.766 12.062 1 93.31 240 LEU B O 1
ATOM 6043 N N . ALA B 1 241 ? 16.891 21.828 13.195 1 95.75 241 ALA B N 1
ATOM 6044 C CA . ALA B 1 241 ? 17.781 22.109 14.32 1 95.75 241 ALA B CA 1
ATOM 6045 C C . ALA B 1 241 ? 18.25 20.812 14.977 1 95.75 241 ALA B C 1
ATOM 6047 O O . ALA B 1 241 ? 19.453 20.625 15.203 1 95.75 241 ALA B O 1
ATOM 6048 N N . VAL B 1 242 ? 17.297 19.953 15.25 1 95.56 242 VAL B N 1
ATOM 6049 C CA . VAL B 1 242 ? 17.641 18.703 15.906 1 95.56 242 VAL B CA 1
ATOM 6050 C C . VAL B 1 242 ? 18.516 17.844 14.984 1 95.56 242 VAL B C 1
ATOM 6052 O O . VAL B 1 242 ? 19.453 17.188 15.445 1 95.56 242 VAL B O 1
ATOM 6055 N N . SER B 1 243 ? 18.188 17.844 13.703 1 94.12 243 SER B N 1
ATOM 6056 C CA . SER B 1 243 ? 19 17.094 12.742 1 94.12 243 SER B CA 1
ATOM 6057 C C . SER B 1 243 ? 20.438 17.578 12.727 1 94.12 243 SER B C 1
ATOM 6059 O O . SER B 1 243 ? 21.375 16.766 12.656 1 94.12 243 SER B O 1
ATOM 6061 N N . ALA B 1 244 ? 20.562 18.906 12.781 1 93.75 244 ALA B N 1
ATOM 6062 C CA . ALA B 1 244 ? 21.906 19.469 12.836 1 93.75 244 ALA B CA 1
ATOM 6063 C C . ALA B 1 244 ? 22.625 19.047 14.109 1 93.75 244 ALA B C 1
ATOM 6065 O O . ALA B 1 244 ? 23.828 18.766 14.086 1 93.75 244 ALA B O 1
ATOM 6066 N N . TYR B 1 245 ? 21.906 18.969 15.18 1 94.19 245 TYR B N 1
ATOM 6067 C CA . TYR B 1 245 ? 22.453 18.516 16.453 1 94.19 245 TYR B CA 1
ATOM 6068 C C . TYR B 1 245 ? 22.891 17.062 16.375 1 94.19 245 TYR B C 1
ATOM 6070 O O . TYR B 1 245 ? 23.953 16.688 16.859 1 94.19 245 TYR B O 1
ATOM 6078 N N . LEU B 1 246 ? 22.109 16.25 15.695 1 94.19 246 LEU B N 1
ATOM 6079 C CA . LEU B 1 246 ? 22.359 14.82 15.594 1 94.19 246 LEU B CA 1
ATOM 6080 C C . LEU B 1 246 ? 23.516 14.531 14.633 1 94.19 246 LEU B C 1
ATOM 6082 O O . LEU B 1 246 ? 24.172 13.492 14.727 1 94.19 246 LEU B O 1
ATOM 6086 N N . ASP B 1 247 ? 23.703 15.414 13.695 1 92.62 247 ASP B N 1
ATOM 6087 C CA . ASP B 1 247 ? 24.781 15.234 12.734 1 92.62 247 ASP B CA 1
ATOM 6088 C C . ASP B 1 247 ? 26.141 15.133 13.445 1 92.62 247 ASP B C 1
ATOM 6090 O O . ASP B 1 247 ? 27.047 14.453 12.969 1 92.62 247 ASP B O 1
ATOM 6094 N N . LYS B 1 248 ? 26.234 15.688 14.578 1 91.19 248 LYS B N 1
ATOM 6095 C CA . LYS B 1 248 ? 27.469 15.641 15.352 1 91.19 248 LYS B CA 1
ATOM 6096 C C . LYS B 1 248 ? 27.656 14.273 16.016 1 91.19 248 LYS B C 1
ATOM 6098 O O . LYS B 1 248 ? 28.766 13.922 16.422 1 91.19 248 LYS B O 1
ATOM 6103 N N . GLN B 1 249 ? 26.609 13.547 16.094 1 91.31 249 GLN B N 1
ATOM 6104 C CA . GLN B 1 249 ? 26.641 12.227 16.703 1 91.31 249 GLN B CA 1
ATOM 6105 C C . GLN B 1 249 ? 26.516 11.125 15.664 1 91.31 249 GLN B C 1
ATOM 6107 O O . GLN B 1 249 ? 26.094 10.008 15.977 1 91.31 249 GLN B O 1
ATOM 6112 N N . GLU B 1 250 ? 26.812 11.383 14.453 1 92.56 250 GLU B N 1
ATOM 6113 C CA . GLU B 1 250 ? 26.516 10.508 13.32 1 92.56 250 GLU B CA 1
ATOM 6114 C C . GLU B 1 250 ? 27.297 9.203 13.398 1 92.56 250 GLU B C 1
ATOM 6116 O O . GLU B 1 250 ? 26.812 8.148 13 1 92.56 250 GLU B O 1
ATOM 6121 N N . VAL B 1 251 ? 28.516 9.234 13.922 1 90.94 251 VAL B N 1
ATOM 6122 C CA . VAL B 1 251 ? 29.344 8.047 13.977 1 90.94 251 VAL B CA 1
ATOM 6123 C C . VAL B 1 251 ? 28.688 6.984 14.852 1 90.94 251 VAL B C 1
ATOM 6125 O O . VAL B 1 251 ? 28.547 5.832 14.438 1 90.94 251 VAL B O 1
ATOM 6128 N N . LEU B 1 252 ? 28.312 7.418 15.992 1 91.88 252 LEU B N 1
ATOM 6129 C CA . LEU B 1 252 ? 27.656 6.512 16.922 1 91.88 252 LEU B CA 1
ATOM 6130 C C . LEU B 1 252 ? 26.312 6.043 16.359 1 91.88 252 LEU B C 1
ATOM 6132 O O . LEU B 1 252 ? 25.984 4.855 16.422 1 91.88 252 LEU B O 1
ATOM 6136 N N . LEU B 1 253 ? 25.531 6.953 15.789 1 94.12 253 LEU B N 1
ATOM 6137 C CA . LEU B 1 253 ? 24.188 6.648 15.289 1 94.12 253 LEU B CA 1
ATOM 6138 C C . LEU B 1 253 ? 24.266 5.711 14.094 1 94.12 253 LEU B C 1
ATOM 6140 O O . LEU B 1 253 ? 23.422 4.816 13.945 1 94.12 253 LEU B O 1
ATOM 6144 N N . ASN B 1 254 ? 25.203 5.898 13.328 1 93.12 254 ASN B N 1
ATOM 6145 C CA . ASN B 1 254 ? 25.375 5.031 12.164 1 93.12 254 ASN B CA 1
ATOM 6146 C C . ASN B 1 254 ? 25.766 3.613 12.578 1 93.12 254 ASN B C 1
ATOM 6148 O O . ASN B 1 254 ? 25.344 2.643 11.938 1 93.12 254 ASN B O 1
ATOM 6152 N N . LYS B 1 255 ? 26.594 3.539 13.562 1 92.06 255 LYS B N 1
ATOM 6153 C CA . LYS B 1 255 ? 26.969 2.23 14.094 1 92.06 255 LYS B CA 1
ATOM 6154 C C . LYS B 1 255 ? 25.734 1.46 14.57 1 92.06 255 LYS B C 1
ATOM 6156 O O . LYS B 1 255 ? 25.562 0.284 14.242 1 92.06 255 LYS B O 1
ATOM 6161 N N . ILE B 1 256 ? 24.875 2.129 15.258 1 93.31 256 ILE B N 1
ATOM 6162 C CA . ILE B 1 256 ? 23.656 1.51 15.781 1 93.31 256 ILE B CA 1
ATOM 6163 C C . ILE B 1 256 ? 22.734 1.153 14.625 1 93.31 256 ILE B C 1
ATOM 6165 O O . ILE B 1 256 ? 22.156 0.063 14.594 1 93.31 256 ILE B O 1
ATOM 6169 N N . ASN B 1 257 ? 22.547 2.092 13.711 1 94.56 257 ASN B N 1
ATOM 6170 C CA . ASN B 1 257 ? 21.672 1.876 12.57 1 94.56 257 ASN B CA 1
ATOM 6171 C C . ASN B 1 257 ? 22.094 0.659 11.758 1 94.56 257 ASN B C 1
ATOM 6173 O O . ASN B 1 257 ? 21.25 -0.112 11.297 1 94.56 257 ASN B O 1
ATOM 6177 N N . THR B 1 258 ? 23.375 0.536 11.586 1 92.56 258 THR B N 1
ATOM 6178 C CA . THR B 1 258 ? 23.922 -0.609 10.859 1 92.56 258 THR B CA 1
ATOM 6179 C C . THR B 1 258 ? 23.641 -1.906 11.609 1 92.56 258 THR B C 1
ATOM 6181 O O . THR B 1 258 ? 23.266 -2.91 11.008 1 92.56 258 THR B O 1
ATOM 6184 N N . LEU B 1 259 ? 23.875 -1.838 12.852 1 91.19 259 LEU B N 1
ATOM 6185 C CA . LEU B 1 259 ? 23.594 -3.002 13.688 1 91.19 259 LEU B CA 1
ATOM 6186 C C . LEU B 1 259 ? 22.125 -3.406 13.578 1 91.19 259 LEU B C 1
ATOM 6188 O O . LEU B 1 259 ? 21.812 -4.586 13.391 1 91.19 259 LEU B O 1
ATOM 6192 N N . MET B 1 260 ? 21.234 -2.404 13.703 1 92.19 260 MET B N 1
ATOM 6193 C CA . MET B 1 260 ? 19.812 -2.658 13.609 1 92.19 260 MET B CA 1
ATOM 6194 C C . MET B 1 260 ? 19.453 -3.271 12.258 1 92.19 260 MET B C 1
ATOM 6196 O O . MET B 1 260 ? 18.594 -4.156 12.18 1 92.19 260 MET B O 1
ATOM 6200 N N . GLY B 1 261 ? 20.078 -2.76 11.227 1 90.56 261 GLY B N 1
ATOM 6201 C CA . GLY B 1 261 ? 19.875 -3.303 9.891 1 90.56 261 GLY B CA 1
ATOM 6202 C C . GLY B 1 261 ? 20.312 -4.75 9.766 1 90.56 261 GLY B C 1
ATOM 6203 O O . GLY B 1 261 ? 19.609 -5.559 9.141 1 90.56 261 GLY B O 1
ATOM 6204 N N . LYS B 1 262 ? 21.375 -5.125 10.32 1 87.88 262 LYS B N 1
ATOM 6205 C CA . LYS B 1 262 ? 21.891 -6.492 10.289 1 87.88 262 LYS B CA 1
ATOM 6206 C C . LYS B 1 262 ? 20.969 -7.441 11.055 1 87.88 262 LYS B C 1
ATOM 6208 O O . LYS B 1 262 ? 20.781 -8.594 10.648 1 87.88 262 LYS B O 1
ATOM 6213 N N . LEU B 1 263 ? 20.438 -6.918 12.102 1 88.06 263 LEU B N 1
ATOM 6214 C CA . LEU B 1 263 ? 19.547 -7.73 12.93 1 88.06 263 LEU B CA 1
ATOM 6215 C C . LEU B 1 263 ? 18.266 -8.055 12.18 1 88.06 263 LEU B C 1
ATOM 6217 O O . LEU B 1 263 ? 17.531 -8.977 12.562 1 88.06 263 LEU B O 1
ATOM 6221 N N . LYS B 1 264 ? 17.953 -7.242 11.125 1 84.5 264 LYS B N 1
ATOM 6222 C CA . LYS B 1 264 ? 16.734 -7.461 10.352 1 84.5 264 LYS B CA 1
ATOM 6223 C C . LYS B 1 264 ? 16.922 -8.562 9.32 1 84.5 264 LYS B C 1
ATOM 6225 O O . LYS B 1 264 ? 15.969 -9.023 8.703 1 84.5 264 LYS B O 1
ATOM 6230 N N . SER B 1 265 ? 18.156 -8.945 9.164 1 79 265 SER B N 1
ATOM 6231 C CA . SER B 1 265 ? 18.406 -10.047 8.25 1 79 265 SER B CA 1
ATOM 6232 C C . SER B 1 265 ? 17.688 -11.312 8.695 1 79 265 SER B C 1
ATOM 6234 O O . SER B 1 265 ? 17.453 -11.516 9.891 1 79 265 SER B O 1
ATOM 6236 N N . LEU B 1 266 ? 17.328 -12.086 7.816 1 72.62 266 LEU B N 1
ATOM 6237 C CA . LEU B 1 266 ? 16.469 -13.242 8.047 1 72.62 266 LEU B CA 1
ATOM 6238 C C . LEU B 1 266 ? 17.016 -14.109 9.172 1 72.62 266 LEU B C 1
ATOM 6240 O O . LEU B 1 266 ? 16.297 -14.43 10.117 1 72.62 266 LEU B O 1
ATOM 6244 N N . LYS B 1 267 ? 18.234 -14.547 9.102 1 73.31 267 LYS B N 1
ATOM 6245 C CA . LYS B 1 267 ? 18.828 -15.445 10.078 1 73.31 267 LYS B CA 1
ATOM 6246 C C . LYS B 1 267 ? 18.875 -14.805 11.461 1 73.31 267 LYS B C 1
ATOM 6248 O O . LYS B 1 267 ? 18.469 -15.414 12.453 1 73.31 267 LYS B O 1
ATOM 6253 N N . LEU B 1 268 ? 19.328 -13.617 11.5 1 79.5 268 LEU B N 1
ATOM 6254 C CA . LEU B 1 268 ? 19.469 -12.938 12.781 1 79.5 268 LEU B CA 1
ATOM 6255 C C . LEU B 1 268 ? 18.109 -12.555 13.344 1 79.5 268 LEU B C 1
ATOM 6257 O O . LEU B 1 268 ? 17.891 -12.602 14.562 1 79.5 268 LEU B O 1
ATOM 6261 N N . ALA B 1 269 ? 17.266 -12.18 12.484 1 79.5 269 ALA B N 1
ATOM 6262 C CA . ALA B 1 269 ? 15.906 -11.867 12.914 1 79.5 269 ALA B CA 1
ATOM 6263 C C . ALA B 1 269 ? 15.234 -13.094 13.531 1 79.5 269 ALA B C 1
ATOM 6265 O O . ALA B 1 269 ? 14.5 -12.969 14.516 1 79.5 269 ALA B O 1
ATOM 6266 N N . GLY B 1 270 ? 15.477 -14.195 12.914 1 73.62 270 GLY B N 1
ATOM 6267 C CA . GLY B 1 270 ? 14.953 -15.43 13.477 1 73.62 270 GLY B CA 1
ATOM 6268 C C . GLY B 1 270 ? 15.469 -15.719 14.875 1 73.62 270 GLY B C 1
ATOM 6269 O O . GLY B 1 270 ? 14.695 -16.062 15.773 1 73.62 270 GLY B O 1
ATOM 6270 N N . LYS B 1 271 ? 16.766 -15.547 15.047 1 77.62 271 LYS B N 1
ATOM 6271 C CA . LYS B 1 271 ? 17.375 -15.75 16.359 1 77.62 271 LYS B CA 1
ATOM 6272 C C . LYS B 1 271 ? 16.812 -14.781 17.391 1 77.62 271 LYS B C 1
ATOM 6274 O O . LYS B 1 271 ? 16.578 -15.156 18.547 1 77.62 271 LYS B O 1
ATOM 6279 N N . LEU B 1 272 ? 16.641 -13.641 16.969 1 83.75 272 LEU B N 1
ATOM 6280 C CA . LEU B 1 272 ? 16.125 -12.602 17.859 1 83.75 272 LEU B CA 1
ATOM 6281 C C . LEU B 1 272 ? 14.688 -12.898 18.266 1 83.75 272 LEU B C 1
ATOM 6283 O O . LEU B 1 272 ? 14.305 -12.68 19.406 1 83.75 272 LEU B O 1
ATOM 6287 N N . ARG B 1 273 ? 13.914 -13.344 17.375 1 78.12 273 ARG B N 1
ATOM 6288 C CA . ARG B 1 273 ? 12.508 -13.633 17.609 1 78.12 273 ARG B CA 1
ATOM 6289 C C . ARG B 1 273 ? 12.344 -14.727 18.672 1 78.12 273 ARG B C 1
ATOM 6291 O O . ARG B 1 273 ? 11.328 -14.773 19.375 1 78.12 273 ARG B O 1
ATOM 6298 N N . GLU B 1 274 ? 13.312 -15.602 18.672 1 75.56 274 GLU B N 1
ATOM 6299 C CA . GLU B 1 274 ? 13.289 -16.656 19.703 1 75.56 274 GLU B CA 1
ATOM 6300 C C . GLU B 1 274 ? 13.406 -16.062 21.094 1 75.56 274 GLU B C 1
ATOM 6302 O O . GLU B 1 274 ? 12.945 -16.656 22.078 1 75.56 274 GLU B O 1
ATOM 6307 N N . LYS B 1 275 ? 13.945 -14.953 21.141 1 82 275 LYS B N 1
ATOM 6308 C CA . LYS B 1 275 ? 14.266 -14.375 22.438 1 82 275 LYS B CA 1
ATOM 6309 C C . LYS B 1 275 ? 13.281 -13.273 22.812 1 82 275 LYS B C 1
ATOM 6311 O O . LYS B 1 275 ? 12.961 -13.078 23.984 1 82 275 LYS B O 1
ATOM 6316 N N . THR B 1 276 ? 12.906 -12.539 21.781 1 83.56 276 THR B N 1
ATOM 6317 C CA . THR B 1 276 ? 12.023 -11.406 22.047 1 83.56 276 THR B CA 1
ATOM 6318 C C . THR B 1 276 ? 11.117 -11.133 20.844 1 83.56 276 THR B C 1
ATOM 6320 O O . THR B 1 276 ? 11.5 -11.391 19.703 1 83.56 276 THR B O 1
ATOM 6323 N N . PRO B 1 277 ? 9.969 -10.727 21.156 1 79.81 277 PRO B N 1
ATOM 6324 C CA . PRO B 1 277 ? 9.086 -10.328 20.062 1 79.81 277 PRO B CA 1
ATOM 6325 C C . PRO B 1 277 ? 9.43 -8.961 19.5 1 79.81 277 PRO B C 1
ATOM 6327 O O . PRO B 1 277 ? 8.883 -8.555 18.469 1 79.81 277 PRO B O 1
ATOM 6330 N N . LEU B 1 278 ? 10.328 -8.234 20.109 1 86.19 278 LEU B N 1
ATOM 6331 C CA . LEU B 1 278 ? 10.688 -6.898 19.672 1 86.19 278 LEU B CA 1
ATOM 6332 C C . LEU B 1 278 ? 11.516 -6.953 18.391 1 86.19 278 LEU B C 1
ATOM 6334 O O . LEU B 1 278 ? 12.453 -7.75 18.281 1 86.19 278 LEU B O 1
ATOM 6338 N N . GLN B 1 279 ? 11.156 -6.129 17.422 1 86.62 279 GLN B N 1
ATOM 6339 C CA . GLN B 1 279 ? 11.875 -6.059 16.156 1 86.62 279 GLN B CA 1
ATOM 6340 C C . GLN B 1 279 ? 12.797 -4.844 16.125 1 86.62 279 GLN B C 1
ATOM 6342 O O . GLN B 1 279 ? 12.469 -3.789 16.672 1 86.62 279 GLN B O 1
ATOM 6347 N N . PRO B 1 280 ? 13.906 -4.996 15.469 1 90.62 280 PRO B N 1
ATOM 6348 C CA . PRO B 1 280 ? 14.789 -3.84 15.32 1 90.62 280 PRO B CA 1
ATOM 6349 C C . PRO B 1 280 ? 14.156 -2.713 14.508 1 90.62 280 PRO B C 1
ATOM 6351 O O . PRO B 1 280 ? 13.359 -2.973 13.602 1 90.62 280 PRO B O 1
ATOM 6354 N N . ILE B 1 281 ? 14.531 -1.514 14.922 1 91.75 281 ILE B N 1
ATOM 6355 C CA . ILE B 1 281 ? 14.055 -0.315 14.242 1 91.75 281 ILE B CA 1
ATOM 6356 C C . ILE B 1 281 ? 15.242 0.481 13.703 1 91.75 281 ILE B C 1
ATOM 6358 O O . ILE B 1 281 ? 16.203 0.744 14.438 1 91.75 281 ILE B O 1
ATOM 6362 N N . GLN B 1 282 ? 15.172 0.728 12.414 1 92.62 282 GLN B N 1
ATOM 6363 C CA . GLN B 1 282 ? 16.188 1.59 11.82 1 92.62 282 GLN B CA 1
ATOM 6364 C C . GLN B 1 282 ? 15.688 3.029 11.711 1 92.62 282 GLN B C 1
ATOM 6366 O O . GLN B 1 282 ? 14.484 3.277 11.719 1 92.62 282 GLN B O 1
ATOM 6371 N N . ARG B 1 283 ? 16.594 3.945 11.688 1 91.06 283 ARG B N 1
ATOM 6372 C CA . ARG B 1 283 ? 16.219 5.352 11.633 1 91.06 283 ARG B CA 1
ATOM 6373 C C . ARG B 1 283 ? 16.047 5.824 10.195 1 91.06 283 ARG B C 1
ATOM 6375 O O . ARG B 1 283 ? 16.594 5.219 9.273 1 91.06 283 ARG B O 1
ATOM 6382 N N . ASN B 1 284 ? 15.133 6.73 9.969 1 84.19 284 ASN B N 1
ATOM 6383 C CA . ASN B 1 284 ? 15.008 7.539 8.758 1 84.19 284 ASN B CA 1
ATOM 6384 C C . ASN B 1 284 ? 15.672 8.898 8.93 1 84.19 284 ASN B C 1
ATOM 6386 O O . ASN B 1 284 ? 15.289 9.68 9.805 1 84.19 284 ASN B O 1
ATOM 6390 N N . LYS B 1 285 ? 16.562 9.195 8.094 1 76.69 285 LYS B N 1
ATOM 6391 C CA . LYS B 1 285 ? 17.391 10.383 8.266 1 76.69 285 LYS B CA 1
ATOM 6392 C C . LYS B 1 285 ? 16.562 11.656 8.109 1 76.69 285 LYS B C 1
ATOM 6394 O O . LYS B 1 285 ? 16.906 12.695 8.672 1 76.69 285 LYS B O 1
ATOM 6399 N N . THR B 1 286 ? 15.445 11.555 7.402 1 74.62 286 THR B N 1
ATOM 6400 C CA . THR B 1 286 ? 14.664 12.766 7.148 1 74.62 286 THR B CA 1
ATOM 6401 C C . THR B 1 286 ? 13.727 13.062 8.312 1 74.62 286 THR B C 1
ATOM 6403 O O . THR B 1 286 ? 13.219 14.18 8.445 1 74.62 286 THR B O 1
ATOM 6406 N N . ARG B 1 287 ? 13.539 12.109 9.18 1 79.19 287 ARG B N 1
ATOM 6407 C CA . ARG B 1 287 ? 12.711 12.273 10.375 1 79.19 287 ARG B CA 1
ATOM 6408 C C . ARG B 1 287 ? 13.484 11.875 11.633 1 79.19 287 ARG B C 1
ATOM 6410 O O . ARG B 1 287 ? 13.516 10.703 12 1 79.19 287 ARG B O 1
ATOM 6417 N N . TRP B 1 288 ? 13.867 12.836 12.32 1 89.69 288 TRP B N 1
ATOM 6418 C CA . TRP B 1 288 ? 14.797 12.578 13.414 1 89.69 288 TRP B CA 1
ATOM 6419 C C . TRP B 1 288 ? 14.125 11.75 14.508 1 89.69 288 TRP B C 1
ATOM 6421 O O . TRP B 1 288 ? 14.805 11.07 15.281 1 89.69 288 TRP B O 1
ATOM 6431 N N . THR B 1 289 ? 12.852 11.805 14.641 1 88.44 289 THR B N 1
ATOM 6432 C CA . THR B 1 289 ? 12.141 11.086 15.703 1 88.44 289 THR B CA 1
ATOM 6433 C C . THR B 1 289 ? 12.383 9.586 15.594 1 88.44 289 THR B C 1
ATOM 6435 O O . THR B 1 289 ? 12.344 8.875 16.594 1 88.44 289 THR B O 1
ATOM 6438 N N . THR B 1 290 ? 12.672 9.125 14.422 1 89.88 290 THR B N 1
ATOM 6439 C CA . THR B 1 290 ? 12.977 7.707 14.234 1 89.88 290 THR B CA 1
ATOM 6440 C C . THR B 1 290 ? 14.32 7.348 14.867 1 89.88 290 THR B C 1
ATOM 6442 O O . THR B 1 290 ? 14.555 6.191 15.219 1 89.88 290 THR B O 1
ATOM 6445 N N . THR B 1 291 ? 15.125 8.359 14.883 1 93.25 291 THR B N 1
ATOM 6446 C CA . THR B 1 291 ? 16.406 8.141 15.562 1 93.25 291 THR B CA 1
ATOM 6447 C C . THR B 1 291 ? 16.188 7.848 17.047 1 93.25 291 THR B C 1
ATOM 6449 O O . THR B 1 291 ? 16.828 6.961 17.609 1 93.25 291 THR B O 1
ATOM 6452 N N . TYR B 1 292 ? 15.336 8.594 17.625 1 92.38 292 TYR B N 1
ATOM 6453 C CA . TYR B 1 292 ? 14.977 8.344 19.016 1 92.38 292 TYR B CA 1
ATOM 6454 C C . TYR B 1 292 ? 14.398 6.945 19.188 1 92.38 292 TYR B C 1
ATOM 6456 O O . TYR B 1 292 ? 14.758 6.227 20.109 1 92.38 292 TYR B O 1
ATOM 6464 N N . ASP B 1 293 ? 13.516 6.539 18.328 1 93.31 293 ASP B N 1
ATOM 6465 C CA . ASP B 1 293 ? 12.898 5.219 18.375 1 93.31 293 ASP B CA 1
ATOM 6466 C C . ASP B 1 293 ? 13.945 4.117 18.25 1 93.31 293 ASP B C 1
ATOM 6468 O O . ASP B 1 293 ? 13.875 3.092 18.922 1 93.31 293 ASP B O 1
ATOM 6472 N N . MET B 1 294 ? 14.836 4.344 17.328 1 94.94 294 MET B N 1
ATOM 6473 C CA . MET B 1 294 ? 15.914 3.379 17.125 1 94.94 294 MET B CA 1
ATOM 6474 C C . MET B 1 294 ? 16.734 3.197 18.406 1 94.94 294 MET B C 1
ATOM 6476 O O . MET B 1 294 ? 17 2.068 18.812 1 94.94 294 MET B O 1
ATOM 6480 N N . ILE B 1 295 ? 17.078 4.266 19.047 1 94.44 295 ILE B N 1
ATOM 6481 C CA . ILE B 1 295 ? 17.891 4.238 20.25 1 94.44 295 ILE B CA 1
ATOM 6482 C C . ILE B 1 295 ? 17.125 3.539 21.375 1 94.44 295 ILE B C 1
ATOM 6484 O O . ILE B 1 295 ? 17.672 2.668 22.062 1 94.44 295 ILE B O 1
ATOM 6488 N N . GLU B 1 296 ? 15.93 3.893 21.531 1 93.06 296 GLU B N 1
ATOM 6489 C CA . GLU B 1 296 ? 15.094 3.268 22.547 1 93.06 296 GLU B CA 1
ATOM 6490 C C . GLU B 1 296 ? 14.977 1.763 22.312 1 93.06 296 GLU B C 1
ATOM 6492 O O . GLU B 1 296 ? 15.094 0.975 23.266 1 93.06 296 GLU B O 1
ATOM 6497 N N . ARG B 1 297 ? 14.703 1.447 21.094 1 93.62 297 ARG B N 1
ATOM 6498 C CA . ARG B 1 297 ? 14.586 0.035 20.75 1 93.62 297 ARG B CA 1
ATOM 6499 C C . ARG B 1 297 ? 15.891 -0.703 21 1 93.62 297 ARG B C 1
ATOM 6501 O O . ARG B 1 297 ? 15.891 -1.83 21.5 1 93.62 297 ARG B O 1
ATOM 6508 N N . TYR B 1 298 ? 17.016 -0.095 20.656 1 93.75 298 TYR B N 1
ATOM 6509 C CA . TYR B 1 298 ? 18.312 -0.708 20.891 1 93.75 298 TYR B CA 1
ATOM 6510 C C . TYR B 1 298 ? 18.516 -0.994 22.375 1 93.75 298 TYR B C 1
ATOM 6512 O O . TYR B 1 298 ? 18.984 -2.074 22.734 1 93.75 298 TYR B O 1
ATOM 6520 N N . ILE B 1 299 ? 18.188 -0.072 23.125 1 91.75 299 ILE B N 1
ATOM 6521 C CA . ILE B 1 299 ? 18.344 -0.221 24.578 1 91.75 299 ILE B CA 1
ATOM 6522 C C . ILE B 1 299 ? 17.469 -1.366 25.078 1 91.75 299 ILE B C 1
ATOM 6524 O O . ILE B 1 299 ? 17.891 -2.137 25.953 1 91.75 299 ILE B O 1
ATOM 6528 N N . GLN B 1 300 ? 16.328 -1.532 24.547 1 91.31 300 GLN B N 1
ATOM 6529 C CA . GLN B 1 300 ? 15.422 -2.623 24.906 1 91.31 300 GLN B CA 1
ATOM 6530 C C . GLN B 1 300 ? 15.977 -3.969 24.453 1 91.31 300 GLN B C 1
ATOM 6532 O O . GLN B 1 300 ? 15.781 -4.988 25.125 1 91.31 300 GLN B O 1
ATOM 6537 N N . LEU B 1 301 ? 16.641 -3.938 23.359 1 92 301 LEU B N 1
ATOM 6538 C CA . LEU B 1 301 ? 17.141 -5.172 22.766 1 92 301 LEU B CA 1
ATOM 6539 C C . LEU B 1 301 ? 18.484 -5.566 23.375 1 92 301 LEU B C 1
ATOM 6541 O O . LEU B 1 301 ? 18.891 -6.723 23.266 1 92 301 LEU B O 1
ATOM 6545 N N . LYS B 1 302 ? 19.188 -4.672 23.969 1 89.31 302 LYS B N 1
ATOM 6546 C CA . LYS B 1 302 ? 20.547 -4.832 24.469 1 89.31 302 LYS B CA 1
ATOM 6547 C C . LYS B 1 302 ? 20.688 -6.086 25.328 1 89.31 302 LYS B C 1
ATOM 6549 O O . LYS B 1 302 ? 21.609 -6.879 25.141 1 89.31 302 LYS B O 1
ATOM 6554 N N . PRO B 1 303 ? 19.734 -6.387 26.156 1 87.69 303 PRO B N 1
ATOM 6555 C CA . PRO B 1 303 ? 19.891 -7.57 27 1 87.69 303 PRO B CA 1
ATOM 6556 C C . PRO B 1 303 ? 19.875 -8.875 26.203 1 87.69 303 PRO B C 1
ATOM 6558 O O . PRO B 1 303 ? 20.453 -9.875 26.641 1 87.69 303 PRO B O 1
ATOM 6561 N N . PHE B 1 304 ? 19.25 -8.828 25.094 1 88.25 304 PHE B N 1
ATOM 6562 C CA . PHE B 1 304 ? 19.125 -10.039 24.281 1 88.25 304 PHE B CA 1
ATOM 6563 C C . PHE B 1 304 ? 20.281 -10.164 23.297 1 88.25 304 PHE B C 1
ATOM 6565 O O . PHE B 1 304 ? 20.516 -11.234 22.75 1 88.25 304 PHE B O 1
ATOM 6572 N N . LEU B 1 305 ? 20.906 -9.117 23.031 1 85.31 305 LEU B N 1
ATOM 6573 C CA . LEU B 1 305 ? 21.984 -9.102 22.047 1 85.31 305 LEU B CA 1
ATOM 6574 C C . LEU B 1 305 ? 23.281 -9.656 22.656 1 85.31 305 LEU B C 1
ATOM 6576 O O . LEU B 1 305 ? 24.203 -10.016 21.922 1 85.31 305 LEU B O 1
ATOM 6580 N N . ASP B 1 306 ? 23.266 -9.758 23.891 1 75.38 306 ASP B N 1
ATOM 6581 C CA . ASP B 1 306 ? 24.438 -10.297 24.562 1 75.38 306 ASP B CA 1
ATOM 6582 C C . ASP B 1 306 ? 24.703 -11.742 24.141 1 75.38 306 ASP B C 1
ATOM 6584 O O . ASP B 1 306 ? 25.844 -12.18 24.078 1 75.38 306 ASP B O 1
ATOM 6588 N N . SER B 1 307 ? 23.609 -12.367 23.688 1 74 307 SER B N 1
ATOM 6589 C CA . SER B 1 307 ? 23.734 -13.75 23.234 1 74 307 SER B CA 1
ATOM 6590 C C . SER B 1 307 ? 24.281 -13.828 21.828 1 74 307 SER B C 1
ATOM 6592 O O . SER B 1 307 ? 24.672 -14.898 21.359 1 74 307 SER B O 1
ATOM 6594 N N . PHE B 1 308 ? 24.375 -12.641 21.234 1 76.88 308 PHE B N 1
ATOM 6595 C CA . PHE B 1 308 ? 24.844 -12.594 19.844 1 76.88 308 PHE B CA 1
ATOM 6596 C C . PHE B 1 308 ? 26.312 -12.227 19.797 1 76.88 308 PHE B C 1
ATOM 6598 O O . PHE B 1 308 ? 26.875 -12.039 18.719 1 76.88 308 PHE B O 1
ATOM 6605 N N . GLN B 1 309 ? 26.906 -12.102 20.922 1 70.31 309 GLN B N 1
ATOM 6606 C CA . GLN B 1 309 ? 28.266 -11.586 21.031 1 70.31 309 GLN B CA 1
ATOM 6607 C C . GLN B 1 309 ? 29.25 -12.438 20.234 1 70.31 309 GLN B C 1
ATOM 6609 O O . GLN B 1 309 ? 30.281 -11.938 19.781 1 70.31 309 GLN B O 1
ATOM 6614 N N . ASP B 1 310 ? 28.781 -13.617 19.984 1 70.38 310 ASP B N 1
ATOM 6615 C CA . ASP B 1 310 ? 29.703 -14.508 19.297 1 70.38 310 ASP B CA 1
ATOM 6616 C C . ASP B 1 310 ? 29.375 -14.617 17.812 1 70.38 310 ASP B C 1
ATOM 6618 O O . ASP B 1 310 ? 30.031 -15.367 17.078 1 70.38 310 ASP B O 1
ATOM 6622 N N . ASP B 1 311 ? 28.469 -13.828 17.453 1 75.62 311 ASP B N 1
ATOM 6623 C CA . ASP B 1 311 ? 28.125 -13.883 16.047 1 75.62 311 ASP B CA 1
ATOM 6624 C C . ASP B 1 311 ? 29.062 -13.023 15.211 1 75.62 311 ASP B C 1
ATOM 6626 O O . ASP B 1 311 ? 29.156 -11.812 15.414 1 75.62 311 ASP B O 1
ATOM 6630 N N . PRO B 1 312 ? 29.844 -13.586 14.367 1 74.62 312 PRO B N 1
ATOM 6631 C CA . PRO B 1 312 ? 30.859 -12.875 13.594 1 74.62 312 PRO B CA 1
ATOM 6632 C C . PRO B 1 312 ? 30.266 -11.734 12.766 1 74.62 312 PRO B C 1
ATOM 6634 O O . PRO B 1 312 ? 30.969 -10.766 12.453 1 74.62 312 PRO B O 1
ATOM 6637 N N . LYS B 1 313 ? 29.062 -11.773 12.477 1 75.62 313 LYS B N 1
ATOM 6638 C CA . LYS B 1 313 ? 28.453 -10.75 11.633 1 75.62 313 LYS B CA 1
ATOM 6639 C C . LYS B 1 313 ? 28.094 -9.508 12.445 1 75.62 313 LYS B C 1
ATOM 6641 O O . LYS B 1 313 ? 27.891 -8.438 11.883 1 75.62 313 LYS B O 1
ATOM 6646 N N . LEU B 1 314 ? 28.109 -9.672 13.766 1 81.88 314 LEU B N 1
ATOM 6647 C CA . LEU B 1 314 ? 27.578 -8.586 14.578 1 81.88 314 LEU B CA 1
ATOM 6648 C C . LEU B 1 314 ? 28.688 -7.992 15.461 1 81.88 314 LEU B C 1
ATOM 6650 O O . LEU B 1 314 ? 28.547 -6.871 15.953 1 81.88 314 LEU B O 1
ATOM 6654 N N . VAL B 1 315 ? 29.828 -8.688 15.633 1 76.56 315 VAL B N 1
ATOM 6655 C CA . VAL B 1 315 ? 30.859 -8.359 16.625 1 76.56 315 VAL B CA 1
ATOM 6656 C C . VAL B 1 315 ? 31.391 -6.953 16.359 1 76.56 315 VAL B C 1
ATOM 6658 O O . VAL B 1 315 ? 31.625 -6.191 17.297 1 76.56 315 VAL B O 1
ATOM 6661 N N . ASP B 1 316 ? 31.422 -6.547 15.117 1 78.88 316 ASP B N 1
ATOM 6662 C CA . ASP B 1 316 ? 32.031 -5.266 14.758 1 78.88 316 ASP B CA 1
ATOM 6663 C C . ASP B 1 316 ? 31.062 -4.113 15.039 1 78.88 316 ASP B C 1
ATOM 6665 O O . ASP B 1 316 ? 31.469 -2.947 15.039 1 78.88 316 ASP B O 1
ATOM 6669 N N . TYR B 1 317 ? 29.906 -4.512 15.375 1 81.56 317 TYR B N 1
ATOM 6670 C CA . TYR B 1 317 ? 28.922 -3.447 15.484 1 81.56 317 TYR B CA 1
ATOM 6671 C C . TYR B 1 317 ? 28.375 -3.352 16.906 1 81.56 317 TYR B C 1
ATOM 6673 O O . TYR B 1 317 ? 27.531 -2.508 17.203 1 81.56 317 TYR B O 1
ATOM 6681 N N . LEU B 1 318 ? 28.969 -4.188 17.703 1 83.12 318 LEU B N 1
ATOM 6682 C CA . LEU B 1 318 ? 28.547 -4.121 19.094 1 83.12 318 LEU B CA 1
ATOM 6683 C C . LEU B 1 318 ? 29.141 -2.9 19.781 1 83.12 318 LEU B C 1
ATOM 6685 O O . LEU B 1 318 ? 30.297 -2.535 19.531 1 83.12 318 LEU B O 1
ATOM 6689 N N . LEU B 1 319 ? 28.375 -2.258 20.594 1 86.19 319 LEU B N 1
ATOM 6690 C CA . LEU B 1 319 ? 28.734 -0.995 21.219 1 86.19 319 LEU B CA 1
ATOM 6691 C C . LEU B 1 319 ? 29.578 -1.235 22.484 1 86.19 319 LEU B C 1
ATOM 6693 O O . LEU B 1 319 ? 29.359 -2.215 23.188 1 86.19 319 LEU B O 1
ATOM 6697 N N . THR B 1 320 ? 30.562 -0.356 22.688 1 84.38 320 THR B N 1
ATOM 6698 C CA . THR B 1 320 ? 31.375 -0.379 23.891 1 84.38 320 THR B CA 1
ATOM 6699 C C . THR B 1 320 ? 30.641 0.25 25.062 1 84.38 320 THR B C 1
ATOM 6701 O O . THR B 1 320 ? 29.547 0.812 24.891 1 84.38 320 THR B O 1
ATOM 6704 N N . GLN B 1 321 ? 31.25 0.125 26.234 1 85.5 321 GLN B N 1
ATOM 6705 C CA . GLN B 1 321 ? 30.625 0.733 27.406 1 85.5 321 GLN B CA 1
ATOM 6706 C C . GLN B 1 321 ? 30.578 2.254 27.281 1 85.5 321 GLN B C 1
ATOM 6708 O O . GLN B 1 321 ? 29.609 2.889 27.703 1 85.5 321 GLN B O 1
ATOM 6713 N N . LEU B 1 322 ? 31.609 2.838 26.766 1 87.88 322 LEU B N 1
ATOM 6714 C CA . LEU B 1 322 ? 31.625 4.277 26.531 1 87.88 322 LEU B CA 1
ATOM 6715 C C . LEU B 1 322 ? 30.5 4.68 25.578 1 87.88 322 LEU B C 1
ATOM 6717 O O . LEU B 1 322 ? 29.828 5.695 25.781 1 87.88 322 LEU B O 1
ATOM 6721 N N . ASP B 1 323 ? 30.297 3.865 24.609 1 90.75 323 ASP B N 1
ATOM 6722 C CA . ASP B 1 323 ? 29.203 4.105 23.656 1 90.75 323 ASP B CA 1
ATOM 6723 C C . ASP B 1 323 ? 27.859 4.102 24.375 1 90.75 323 ASP B C 1
ATOM 6725 O O . ASP B 1 323 ? 27 4.941 24.094 1 90.75 323 ASP B O 1
ATOM 6729 N N . HIS B 1 324 ? 27.766 3.24 25.281 1 91.06 324 HIS B N 1
ATOM 6730 C CA . HIS B 1 324 ? 26.484 3.102 25.984 1 91.06 324 HIS B CA 1
ATOM 6731 C C . HIS B 1 324 ? 26.219 4.305 26.875 1 91.06 324 HIS B C 1
ATOM 6733 O O . HIS B 1 324 ? 25.078 4.758 27 1 91.06 324 HIS B O 1
ATOM 6739 N N . ASN B 1 325 ? 27.234 4.805 27.453 1 90.75 325 ASN B N 1
ATOM 6740 C CA . ASN B 1 325 ? 27.078 6.008 28.266 1 90.75 325 ASN B CA 1
ATOM 6741 C C . ASN B 1 325 ? 26.656 7.207 27.406 1 90.75 325 ASN B C 1
ATOM 6743 O O . ASN B 1 325 ? 25.766 7.953 27.797 1 90.75 325 ASN B O 1
ATOM 6747 N N . ASP B 1 326 ? 27.312 7.328 26.359 1 91.81 326 ASP B N 1
ATOM 6748 C CA . ASP B 1 326 ? 26.969 8.406 25.422 1 91.81 326 ASP B CA 1
ATOM 6749 C C . ASP B 1 326 ? 25.547 8.25 24.906 1 91.81 326 ASP B C 1
ATOM 6751 O O . ASP B 1 326 ? 24.828 9.242 24.766 1 91.81 326 ASP B O 1
ATOM 6755 N N . LEU B 1 327 ? 25.203 7.051 24.75 1 92.81 327 LEU B N 1
ATOM 6756 C CA . LEU B 1 327 ? 23.875 6.758 24.203 1 92.81 327 LEU B CA 1
ATOM 6757 C C . LEU B 1 327 ? 22.797 7.105 25.219 1 92.81 327 LEU B C 1
ATOM 6759 O O . LEU B 1 327 ? 21.734 7.609 24.844 1 92.81 327 LEU B O 1
ATOM 6763 N N . GLN B 1 328 ? 23.047 6.82 26.406 1 91.5 328 GLN B N 1
ATOM 6764 C CA . GLN B 1 328 ? 22.078 7.137 27.438 1 91.5 328 GLN B CA 1
ATOM 6765 C C . GLN B 1 328 ? 21.891 8.648 27.578 1 91.5 328 GLN B C 1
ATOM 6767 O O . GLN B 1 328 ? 20.766 9.125 27.719 1 91.5 328 GLN B O 1
ATOM 6772 N N . THR B 1 329 ? 22.969 9.398 27.547 1 91.38 329 THR B N 1
ATOM 6773 C CA . THR B 1 329 ? 22.891 10.859 27.594 1 91.38 329 THR B CA 1
ATOM 6774 C C . THR B 1 329 ? 22.125 11.398 26.391 1 91.38 329 THR B C 1
ATOM 6776 O O . THR B 1 329 ? 21.266 12.281 26.547 1 91.38 329 THR B O 1
ATOM 6779 N N . LEU B 1 330 ? 22.453 10.836 25.328 1 93.38 330 LEU B N 1
ATOM 6780 C CA . LEU B 1 330 ? 21.781 11.25 24.109 1 93.38 330 LEU B CA 1
ATOM 6781 C C . LEU B 1 330 ? 20.297 10.938 24.188 1 93.38 330 LEU B C 1
ATOM 6783 O O . LEU B 1 330 ? 19.469 11.758 23.781 1 93.38 330 LEU B O 1
ATOM 6787 N N . LYS B 1 331 ? 19.969 9.805 24.672 1 93.38 331 LYS B N 1
ATOM 6788 C CA . LYS B 1 331 ? 18.578 9.398 24.812 1 93.38 331 LYS B CA 1
ATOM 6789 C C . LYS B 1 331 ? 17.812 10.375 25.688 1 93.38 331 LYS B C 1
ATOM 6791 O O . LYS B 1 331 ? 16.688 10.758 25.375 1 93.38 331 LYS B O 1
ATOM 6796 N N . ASP B 1 332 ? 18.375 10.781 26.734 1 91.75 332 ASP B N 1
ATOM 6797 C CA . ASP B 1 332 ? 17.734 11.719 27.656 1 91.75 332 ASP B CA 1
ATOM 6798 C C . ASP B 1 332 ? 17.5 13.07 26.984 1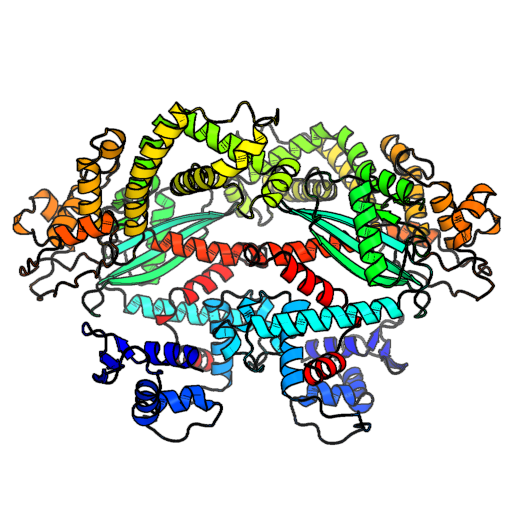 91.75 332 ASP B C 1
ATOM 6800 O O . ASP B 1 332 ? 16.422 13.656 27.125 1 91.75 332 ASP B O 1
ATOM 6804 N N . ASN B 1 333 ? 18.453 13.539 26.344 1 92.75 333 ASN B N 1
ATOM 6805 C CA . ASN B 1 333 ? 18.312 14.797 25.609 1 92.75 333 ASN B CA 1
ATOM 6806 C C . ASN B 1 333 ? 17.234 14.695 24.531 1 92.75 333 ASN B C 1
ATOM 6808 O O . ASN B 1 333 ? 16.391 15.578 24.391 1 92.75 333 ASN B O 1
ATOM 6812 N N . LEU B 1 334 ? 17.312 13.602 23.828 1 93.81 334 LEU B N 1
ATOM 6813 C CA . LEU B 1 334 ? 16.359 13.406 22.734 1 93.81 334 LEU B CA 1
ATOM 6814 C C . LEU B 1 334 ? 14.938 13.25 23.266 1 93.81 334 LEU B C 1
ATOM 6816 O O . LEU B 1 334 ? 13.969 13.602 22.594 1 93.81 334 LEU B O 1
ATOM 6820 N N . GLY B 1 335 ? 14.836 12.703 24.438 1 91.56 335 GLY B N 1
ATOM 6821 C CA . GLY B 1 335 ? 13.531 12.625 25.078 1 91.56 335 GLY B CA 1
ATOM 6822 C C . GLY B 1 335 ? 12.875 13.977 25.266 1 91.56 335 GLY B C 1
ATOM 6823 O O . GLY B 1 335 ? 11.68 14.141 25 1 91.56 335 GLY B O 1
ATOM 6824 N N . LYS B 1 336 ? 13.625 14.922 25.688 1 91.56 336 LYS B N 1
ATOM 6825 C CA . LYS B 1 336 ? 13.133 16.297 25.844 1 91.56 336 LYS B CA 1
ATOM 6826 C C . LYS B 1 336 ? 12.773 16.891 24.484 1 91.56 336 LYS B C 1
ATOM 6828 O O . LYS B 1 336 ? 11.719 17.516 24.344 1 91.56 336 LYS B O 1
ATOM 6833 N N . LEU B 1 337 ? 13.648 16.672 23.594 1 94.44 337 LEU B N 1
ATOM 6834 C CA . LEU B 1 337 ? 13.414 17.203 22.25 1 94.44 337 LEU B CA 1
ATOM 6835 C C . LEU B 1 337 ? 12.188 16.562 21.625 1 94.44 337 LEU B C 1
ATOM 6837 O O . LEU B 1 337 ? 11.43 17.234 20.906 1 94.44 337 LEU B O 1
ATOM 6841 N N . ARG B 1 338 ? 12.031 15.281 21.875 1 91.69 338 ARG B N 1
ATOM 6842 C CA . ARG B 1 338 ? 10.859 14.578 21.375 1 91.69 338 ARG B CA 1
ATOM 6843 C C . ARG B 1 338 ? 9.57 15.172 21.938 1 91.69 338 ARG B C 1
ATOM 6845 O O . ARG B 1 338 ? 8.57 15.297 21.219 1 91.69 338 ARG B O 1
ATOM 6852 N N . SER B 1 339 ? 9.578 15.523 23.141 1 90.44 339 SER B N 1
ATOM 6853 C CA . SER B 1 339 ? 8.406 16.125 23.75 1 90.44 339 SER B CA 1
ATOM 6854 C C . SER B 1 339 ? 8.039 17.438 23.062 1 90.44 339 SER B C 1
ATOM 6856 O O . SER B 1 339 ? 6.855 17.766 22.938 1 90.44 339 SER B O 1
ATOM 6858 N N . VAL B 1 340 ? 9 18.188 22.656 1 92.69 340 VAL B N 1
ATOM 6859 C CA . VAL B 1 340 ? 8.766 19.438 21.938 1 92.69 340 VAL B CA 1
ATOM 6860 C C . VAL B 1 340 ? 8.172 19.141 20.562 1 92.69 340 VAL B C 1
ATOM 6862 O O . VAL B 1 340 ? 7.238 19.812 20.109 1 92.69 340 VAL B O 1
ATOM 6865 N N . THR B 1 341 ? 8.758 18.156 19.922 1 92.25 341 THR B N 1
ATOM 6866 C CA . THR B 1 341 ? 8.234 17.75 18.625 1 92.25 341 THR B CA 1
ATOM 6867 C C . THR B 1 341 ? 6.754 17.391 18.734 1 92.25 341 THR B C 1
ATOM 6869 O O . THR B 1 341 ? 5.945 17.781 17.891 1 92.25 341 THR B O 1
ATOM 6872 N N . ILE B 1 342 ? 6.414 16.688 19.75 1 88.69 342 ILE B N 1
ATOM 6873 C CA . ILE B 1 342 ? 5.035 16.266 19.969 1 88.69 342 ILE B CA 1
ATOM 6874 C C . ILE B 1 342 ? 4.16 17.484 20.234 1 88.69 342 ILE B C 1
ATOM 6876 O O . ILE B 1 342 ? 3.061 17.609 19.703 1 88.69 342 ILE B O 1
ATOM 6880 N N . ALA B 1 343 ? 4.637 18.391 20.953 1 89.94 343 ALA B N 1
ATOM 6881 C CA . ALA B 1 343 ? 3.902 19.625 21.266 1 89.94 343 ALA B CA 1
ATOM 6882 C C . ALA B 1 343 ? 3.641 20.438 20 1 89.94 343 ALA B C 1
ATOM 6884 O O . ALA B 1 343 ? 2.555 20.984 19.828 1 89.94 343 ALA B O 1
ATOM 6885 N N . LEU B 1 344 ? 4.598 20.469 19.156 1 92.5 344 LEU B N 1
ATOM 6886 C CA . LEU B 1 344 ? 4.5 21.266 17.938 1 92.5 344 LEU B CA 1
ATOM 6887 C C . LEU B 1 344 ? 3.492 20.656 16.969 1 92.5 344 LEU B C 1
ATOM 6889 O O . LEU B 1 344 ? 3.057 21.312 16.016 1 92.5 344 LEU B O 1
ATOM 6893 N N . GLN B 1 345 ? 3.17 19.5 17.172 1 87.62 345 GLN B N 1
ATOM 6894 C CA . GLN B 1 345 ? 2.23 18.812 16.297 1 87.62 345 GLN B CA 1
ATOM 6895 C C . GLN B 1 345 ? 0.794 18.984 16.781 1 87.62 345 GLN B C 1
ATOM 6897 O O . GLN B 1 345 ? -0.153 18.625 16.078 1 87.62 345 GLN B O 1
ATOM 6902 N N . ARG B 1 346 ? 0.674 19.547 17.891 1 82 346 ARG B N 1
ATOM 6903 C CA . ARG B 1 346 ? -0.666 19.734 18.453 1 82 346 ARG B CA 1
ATOM 6904 C C . ARG B 1 346 ? -1.409 20.844 17.719 1 82 346 ARG B C 1
ATOM 6906 O O . ARG B 1 346 ? -0.802 21.828 17.297 1 82 346 ARG B O 1
ATOM 6913 N N . THR B 1 347 ? -2.719 20.719 17.609 1 79 347 THR B N 1
ATOM 6914 C CA . THR B 1 347 ? -3.543 21.672 16.891 1 79 347 THR B CA 1
ATOM 6915 C C . THR B 1 347 ? -3.762 22.938 17.719 1 79 347 THR B C 1
ATOM 6917 O O . THR B 1 347 ? -4.012 24.016 17.172 1 79 347 THR B O 1
ATOM 6920 N N . GLU B 1 348 ? -3.57 22.844 18.969 1 78.19 348 GLU B N 1
ATOM 6921 C CA . GLU B 1 348 ? -3.889 23.969 19.844 1 78.19 348 GLU B CA 1
ATOM 6922 C C . GLU B 1 348 ? -2.699 24.906 19.984 1 78.19 348 GLU B C 1
ATOM 6924 O O . GLU B 1 348 ? -2.832 26 20.531 1 78.19 348 GLU B O 1
ATOM 6929 N N . LEU B 1 349 ? -1.655 24.547 19.406 1 87.38 349 LEU B N 1
ATOM 6930 C CA . LEU B 1 349 ? -0.439 25.344 19.562 1 87.38 349 LEU B CA 1
ATOM 6931 C C . LEU B 1 349 ? -0.493 26.594 18.688 1 87.38 349 LEU B C 1
ATOM 6933 O O . LEU B 1 349 ? -0.914 26.531 17.531 1 87.38 349 LEU B O 1
ATOM 6937 N N . ASP B 1 350 ? -0.166 27.734 19.312 1 90.06 350 ASP B N 1
ATOM 6938 C CA . ASP B 1 350 ? -0.083 28.969 18.547 1 90.06 350 ASP B CA 1
ATOM 6939 C C . ASP B 1 350 ? 1.361 29.453 18.438 1 90.06 350 ASP B C 1
ATOM 6941 O O . ASP B 1 350 ? 2.287 28.766 18.875 1 90.06 350 ASP B O 1
ATOM 6945 N N . LEU B 1 351 ? 1.565 30.578 17.812 1 93.75 351 LEU B N 1
ATOM 6946 C CA . LEU B 1 351 ? 2.9 31.125 17.578 1 93.75 351 LEU B CA 1
ATOM 6947 C C . LEU B 1 351 ? 3.588 31.469 18.891 1 93.75 351 LEU B C 1
ATOM 6949 O O . LEU B 1 351 ? 4.805 31.328 19.016 1 93.75 351 LEU B O 1
ATOM 6953 N N . GLY B 1 352 ? 2.826 31.938 19.828 1 91.62 352 GLY B N 1
ATOM 6954 C CA . GLY B 1 352 ? 3.377 32.25 21.141 1 91.62 352 GLY B CA 1
ATOM 6955 C C . GLY B 1 352 ? 3.928 31.031 21.859 1 91.62 352 GLY B C 1
ATOM 6956 O O . GLY B 1 352 ? 5.027 31.078 22.422 1 91.62 352 GLY B O 1
ATOM 6957 N N . ASP B 1 353 ? 3.193 29.984 21.812 1 90.75 353 ASP B N 1
ATOM 6958 C CA . ASP B 1 353 ? 3.617 28.719 22.422 1 90.75 353 ASP B CA 1
ATOM 6959 C C . ASP B 1 353 ? 4.898 28.203 21.781 1 90.75 353 ASP B C 1
ATOM 6961 O O . ASP B 1 353 ? 5.801 27.719 22.484 1 90.75 353 ASP B O 1
ATOM 6965 N N . ALA B 1 354 ? 4.914 28.234 20.453 1 94.62 354 ALA B N 1
ATOM 6966 C CA . ALA B 1 354 ? 6.094 27.766 19.734 1 94.62 354 ALA B CA 1
ATOM 6967 C C . ALA B 1 354 ? 7.34 28.531 20.156 1 94.62 354 ALA B C 1
ATOM 6969 O O . ALA B 1 354 ? 8.406 27.953 20.344 1 94.62 354 ALA B O 1
ATOM 6970 N N . ARG B 1 355 ? 7.137 29.812 20.328 1 94.31 355 ARG B N 1
ATOM 6971 C CA . ARG B 1 355 ? 8.258 30.656 20.734 1 94.31 355 ARG B CA 1
ATOM 6972 C C . ARG B 1 355 ? 8.75 30.281 22.125 1 94.31 355 ARG B C 1
ATOM 6974 O O . ARG B 1 355 ? 9.953 30.219 22.375 1 94.31 355 ARG B O 1
ATOM 6981 N N . ILE B 1 356 ? 7.855 30.031 23.016 1 92.94 356 ILE B N 1
ATOM 6982 C CA . ILE B 1 356 ? 8.203 29.641 24.375 1 92.94 356 ILE B CA 1
ATOM 6983 C C . ILE B 1 356 ? 9.039 28.359 24.328 1 92.94 356 ILE B C 1
ATOM 6985 O O . ILE B 1 356 ? 10.078 28.266 24.984 1 92.94 356 ILE B O 1
ATOM 6989 N N . LEU B 1 357 ? 8.625 27.438 23.562 1 94.38 357 LEU B N 1
ATOM 6990 C CA . LEU B 1 357 ? 9.328 26.156 23.453 1 94.38 357 LEU B CA 1
ATOM 6991 C C . LEU B 1 357 ? 10.727 26.344 22.891 1 94.38 357 LEU B C 1
ATOM 6993 O O . LEU B 1 357 ? 11.695 25.781 23.391 1 94.38 357 LEU B O 1
ATOM 6997 N N . PHE B 1 358 ? 10.789 27.156 21.844 1 96.5 358 PHE B N 1
ATOM 6998 C CA . PHE B 1 358 ? 12.086 27.406 21.219 1 96.5 358 PHE B CA 1
ATOM 6999 C C . PHE B 1 358 ? 13.031 28.109 22.203 1 96.5 358 PHE B C 1
ATOM 7001 O O . PHE B 1 358 ? 14.203 27.75 22.281 1 96.5 358 PHE B O 1
ATOM 7008 N N . ASP B 1 359 ? 12.508 29.016 22.969 1 94.44 359 ASP B N 1
ATOM 7009 C CA . ASP B 1 359 ? 13.344 29.734 23.922 1 94.44 359 ASP B CA 1
ATOM 7010 C C . ASP B 1 359 ? 13.828 28.812 25.047 1 94.44 359 ASP B C 1
ATOM 7012 O O . ASP B 1 359 ? 14.977 28.922 25.484 1 94.44 359 ASP B O 1
ATOM 7016 N N . GLU B 1 360 ? 13 27.953 25.453 1 93.94 360 GLU B N 1
ATOM 7017 C CA . GLU B 1 360 ? 13.391 27 26.484 1 93.94 360 GLU B CA 1
ATOM 7018 C C . GLU B 1 360 ? 14.484 26.062 25.969 1 93.94 360 GLU B C 1
ATOM 7020 O O . GLU B 1 360 ? 15.414 25.734 26.719 1 93.94 360 GLU B O 1
ATOM 7025 N N . ILE B 1 361 ? 14.352 25.656 24.734 1 95.44 361 ILE B N 1
ATOM 7026 C CA . ILE B 1 361 ? 15.359 24.766 24.156 1 95.44 361 ILE B CA 1
ATOM 7027 C C . ILE B 1 361 ? 16.688 25.516 24.016 1 95.44 361 ILE B C 1
ATOM 7029 O O . ILE B 1 361 ? 17.75 24.953 24.312 1 95.44 361 ILE B O 1
ATOM 7033 N N . LEU B 1 362 ? 16.609 26.734 23.625 1 95.62 362 LEU B N 1
ATOM 7034 C CA . LEU B 1 362 ? 17.828 27.531 23.453 1 95.62 362 LEU B CA 1
ATOM 7035 C C . LEU B 1 362 ? 18.516 27.766 24.797 1 95.62 362 LEU B C 1
ATOM 7037 O O . LEU B 1 362 ? 19.734 27.844 24.875 1 95.62 362 LEU B O 1
ATOM 7041 N N . ALA B 1 363 ? 17.719 27.859 25.844 1 94.44 363 ALA B N 1
ATOM 7042 C CA . ALA B 1 363 ? 18.266 28.031 27.188 1 94.44 363 ALA B CA 1
ATOM 7043 C C . ALA B 1 363 ? 18.922 26.75 27.672 1 94.44 363 ALA B C 1
ATOM 7045 O O . ALA B 1 363 ? 20 26.797 28.297 1 94.44 363 ALA B O 1
ATOM 7046 N N . LEU B 1 364 ? 18.344 25.656 27.375 1 92.81 364 LEU B N 1
ATOM 7047 C CA . LEU B 1 364 ? 18.828 24.359 27.844 1 92.81 364 LEU B CA 1
ATOM 7048 C C . LEU B 1 364 ? 20.016 23.891 27 1 92.81 364 LEU B C 1
ATOM 7050 O O . LEU B 1 364 ? 20.938 23.266 27.531 1 92.81 364 LEU B O 1
ATOM 7054 N N . TYR B 1 365 ? 19.859 24.172 25.688 1 94.06 365 TYR B N 1
ATOM 7055 C CA . TYR B 1 365 ? 20.891 23.734 24.766 1 94.06 365 TYR B CA 1
ATOM 7056 C C . TYR B 1 365 ? 21.438 24.906 23.953 1 94.06 365 TYR B C 1
ATOM 7058 O O . TYR B 1 365 ? 21.125 25.047 22.766 1 94.06 365 TYR B O 1
ATOM 7066 N N . PRO B 1 366 ? 22.359 25.641 24.547 1 93.94 366 PRO B N 1
ATOM 7067 C CA . PRO B 1 366 ? 22.891 26.828 23.875 1 93.94 366 PRO B CA 1
ATOM 7068 C C . PRO B 1 366 ? 23.922 26.484 22.812 1 93.94 366 PRO B C 1
ATOM 7070 O O . PRO B 1 366 ? 25 27.078 22.781 1 93.94 366 PRO B O 1
ATOM 7073 N N . TYR B 1 367 ? 23.594 25.609 21.953 1 94.38 367 TYR B N 1
ATOM 7074 C CA . TYR B 1 367 ? 24.469 25.172 20.875 1 94.38 367 TYR B CA 1
ATOM 7075 C C . TYR B 1 367 ? 24.172 25.938 19.578 1 94.38 367 TYR B C 1
ATOM 7077 O O . TYR B 1 367 ? 23.047 26.406 19.391 1 94.38 367 TYR B O 1
ATOM 7085 N N . GLU B 1 368 ? 25.094 26.062 18.781 1 94.44 368 GLU B N 1
ATOM 7086 C CA . GLU B 1 368 ? 24.953 26.797 17.516 1 94.44 368 GLU B CA 1
ATOM 7087 C C . GLU B 1 368 ? 23.938 26.156 16.594 1 94.44 368 GLU B C 1
ATOM 7089 O O . GLU B 1 368 ? 23.234 26.828 15.852 1 94.44 368 GLU B O 1
ATOM 7094 N N . GLU B 1 369 ? 23.828 24.875 16.656 1 93.69 369 GLU B N 1
ATOM 7095 C CA . GLU B 1 369 ? 22.906 24.125 15.82 1 93.69 369 GLU B CA 1
ATOM 7096 C C . GLU B 1 369 ? 21.453 24.547 16.094 1 93.69 369 GLU B C 1
ATOM 7098 O O . GLU B 1 369 ? 20.641 24.578 15.164 1 93.69 369 GLU B O 1
ATOM 7103 N N . PHE B 1 370 ? 21.188 24.875 17.312 1 96.38 370 PHE B N 1
ATOM 7104 C CA . PHE B 1 370 ? 19.844 25.281 17.672 1 96.38 370 PHE B CA 1
ATOM 7105 C C . PHE B 1 370 ? 19.625 26.766 17.406 1 96.38 370 PHE B C 1
ATOM 7107 O O . PHE B 1 370 ? 18.562 27.172 16.922 1 96.38 370 PHE B O 1
ATOM 7114 N N . LYS B 1 371 ? 20.641 27.547 17.641 1 95.88 371 LYS B N 1
ATOM 7115 C CA . LYS B 1 371 ? 20.547 29 17.422 1 95.88 371 LYS B CA 1
ATOM 7116 C C . LYS B 1 371 ? 20.312 29.328 15.953 1 95.88 371 LYS B C 1
ATOM 7118 O O . LYS B 1 371 ? 19.578 30.25 15.625 1 95.88 371 LYS B O 1
ATOM 7123 N N . GLU B 1 372 ? 20.891 28.562 15.133 1 95.5 372 GLU B N 1
ATOM 7124 C CA . GLU B 1 372 ? 20.828 28.781 13.688 1 95.5 372 GLU B CA 1
ATOM 7125 C C . GLU B 1 372 ? 19.391 28.672 13.172 1 95.5 372 GLU B C 1
ATOM 7127 O O . GLU B 1 372 ? 19.031 29.328 12.195 1 95.5 372 GLU B O 1
ATOM 7132 N N . TYR B 1 373 ? 18.578 27.953 13.867 1 96.19 373 TYR B N 1
ATOM 7133 C CA . TYR B 1 373 ? 17.281 27.656 13.305 1 96.19 373 TYR B CA 1
ATOM 7134 C C . TYR B 1 373 ? 16.156 28.188 14.203 1 96.19 373 TYR B C 1
ATOM 7136 O O . TYR B 1 373 ? 15.055 28.469 13.727 1 96.19 373 TYR B O 1
ATOM 7144 N N . LEU B 1 374 ? 16.438 28.375 15.5 1 97.19 374 LEU B N 1
ATOM 7145 C CA . LEU B 1 374 ? 15.32 28.562 16.422 1 97.19 374 LEU B CA 1
ATOM 7146 C C . LEU B 1 374 ? 15.25 30 16.906 1 97.19 374 LEU B C 1
ATOM 7148 O O . LEU B 1 374 ? 14.234 30.422 17.469 1 97.19 374 LEU B O 1
ATOM 7152 N N . LEU B 1 375 ? 16.25 30.781 16.625 1 96.25 375 LEU B N 1
ATOM 7153 C CA . LEU B 1 375 ? 16.219 32.188 17.016 1 96.25 375 LEU B CA 1
ATOM 7154 C C . LEU B 1 375 ? 15.156 32.938 16.219 1 96.25 375 LEU B C 1
ATOM 7156 O O . LEU B 1 375 ? 14.938 32.656 15.039 1 96.25 375 LEU B O 1
ATOM 7160 N N . PRO B 1 376 ? 14.5 33.906 16.828 1 93.81 376 PRO B N 1
ATOM 7161 C CA . PRO B 1 376 ? 13.5 34.719 16.094 1 93.81 376 PRO B CA 1
ATOM 7162 C C . PRO B 1 376 ? 14.086 35.438 14.891 1 93.81 376 PRO B C 1
ATOM 7164 O O . PRO B 1 376 ? 13.383 35.688 13.906 1 93.81 376 PRO B O 1
ATOM 7167 N N . SER B 1 377 ? 15.32 35.781 15.023 1 92.19 377 SER B N 1
ATOM 7168 C CA . SER B 1 377 ? 15.969 36.531 13.953 1 92.19 377 SER B CA 1
ATOM 7169 C C . SER B 1 377 ? 16.891 35.656 13.133 1 92.19 377 SER B C 1
ATOM 7171 O O . SER B 1 377 ? 17.844 36.156 12.5 1 92.19 377 SER B O 1
ATOM 7173 N N . ALA B 1 378 ? 16.719 34.375 13.195 1 94.5 378 ALA B N 1
ATOM 7174 C CA . ALA B 1 378 ? 17.547 33.469 12.422 1 94.5 378 ALA B CA 1
ATOM 7175 C C . ALA B 1 378 ? 17.406 33.719 10.922 1 94.5 378 ALA B C 1
ATOM 7177 O O . ALA B 1 378 ? 16.359 34.188 10.469 1 94.5 378 ALA B O 1
ATOM 7178 N N . ALA B 1 379 ? 18.391 33.375 10.109 1 92.5 379 ALA B N 1
ATOM 7179 C CA . ALA B 1 379 ? 18.422 33.625 8.68 1 92.5 379 ALA B CA 1
ATOM 7180 C C . ALA B 1 379 ? 17.312 32.875 7.953 1 92.5 379 ALA B C 1
ATOM 7182 O O . ALA B 1 379 ? 16.828 33.312 6.906 1 92.5 379 ALA B O 1
ATOM 7183 N N . ILE B 1 380 ? 16.859 31.812 8.5 1 93.69 380 ILE B N 1
ATOM 7184 C CA . ILE B 1 380 ? 15.875 30.953 7.867 1 93.69 380 ILE B CA 1
ATOM 7185 C C . ILE B 1 380 ? 14.492 31.609 7.961 1 93.69 380 ILE B C 1
ATOM 7187 O O . ILE B 1 380 ? 13.586 31.266 7.203 1 93.69 380 ILE B O 1
ATOM 7191 N N . VAL B 1 381 ? 14.352 32.562 8.891 1 94.38 381 VAL B N 1
ATOM 7192 C CA . VAL B 1 381 ? 13.07 33.219 9.086 1 94.38 381 VAL B CA 1
ATOM 7193 C C . VAL B 1 381 ? 12.875 34.312 8.031 1 94.38 381 VAL B C 1
ATOM 7195 O O . VAL B 1 381 ? 13.656 35.25 7.949 1 94.38 381 VAL B O 1
ATOM 7198 N N . HIS B 1 382 ? 11.844 34.188 7.25 1 95.25 382 HIS B N 1
ATOM 7199 C CA . HIS B 1 382 ? 11.57 35.094 6.137 1 95.25 382 HIS B CA 1
ATOM 7200 C C . HIS B 1 382 ? 11.039 36.438 6.629 1 95.25 382 HIS B C 1
ATOM 7202 O O . HIS B 1 382 ? 11.438 37.5 6.125 1 95.25 382 HIS B O 1
ATOM 7208 N N . SER B 1 383 ? 10.133 36.438 7.574 1 95.88 383 SER B N 1
ATOM 7209 C CA . SER B 1 383 ? 9.461 37.656 8.055 1 95.88 383 SER B CA 1
ATOM 7210 C C . SER B 1 383 ? 9.562 37.781 9.57 1 95.88 383 SER B C 1
ATOM 7212 O O . SER B 1 383 ? 8.547 37.688 10.273 1 95.88 383 SER B O 1
ATOM 7214 N N . PRO B 1 384 ? 10.727 38.156 10.008 1 95.5 384 PRO B N 1
ATOM 7215 C CA . PRO B 1 384 ? 10.953 38.156 11.461 1 95.5 384 PRO B CA 1
ATOM 7216 C C . PRO B 1 384 ? 10.07 39.156 12.195 1 95.5 384 PRO B C 1
ATOM 7218 O O . PRO B 1 384 ? 9.578 38.875 13.289 1 95.5 384 PRO B O 1
ATOM 7221 N N . ASN B 1 385 ? 9.883 40.344 11.602 1 95.5 385 ASN B N 1
ATOM 7222 C CA . ASN B 1 385 ? 9.07 41.375 12.258 1 95.5 385 ASN B CA 1
ATOM 7223 C C . ASN B 1 385 ? 7.613 40.938 12.391 1 95.5 385 ASN B C 1
ATOM 7225 O O . ASN B 1 385 ? 6.969 41.188 13.398 1 95.5 385 ASN B O 1
ATOM 7229 N N . PHE B 1 386 ? 7.164 40.25 11.398 1 96.44 386 PHE B N 1
ATOM 7230 C CA . PHE B 1 386 ? 5.785 39.781 11.43 1 96.44 386 PHE B CA 1
ATOM 7231 C C . PHE B 1 386 ? 5.609 38.688 12.5 1 96.44 386 PHE B C 1
ATOM 7233 O O . PHE B 1 386 ? 4.684 38.75 13.305 1 96.44 386 PHE B O 1
ATOM 7240 N N . GLU B 1 387 ? 6.484 37.719 12.523 1 95.69 387 GLU B N 1
ATOM 7241 C CA . GLU B 1 387 ? 6.387 36.625 13.477 1 95.69 387 GLU B CA 1
ATOM 7242 C C . GLU B 1 387 ? 6.559 37.125 14.914 1 95.69 387 GLU B C 1
ATOM 7244 O O . GLU B 1 387 ? 5.785 36.75 15.797 1 95.69 387 GLU B O 1
ATOM 7249 N N . SER B 1 388 ? 7.543 37.969 15.102 1 94.69 388 SER B N 1
ATOM 7250 C CA . SER B 1 388 ? 7.797 38.5 16.438 1 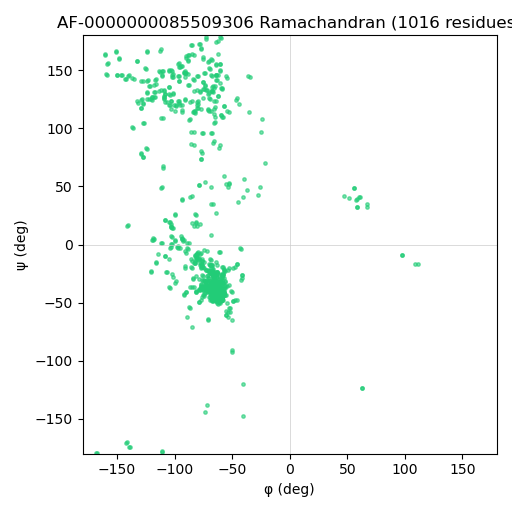94.69 388 SER B CA 1
ATOM 7251 C C . SER B 1 388 ? 6.629 39.344 16.922 1 94.69 388 SER B C 1
ATOM 7253 O O . SER B 1 388 ? 6.262 39.281 18.094 1 94.69 388 SER B O 1
ATOM 7255 N N . GLY B 1 389 ? 6.133 40.156 15.992 1 93.56 389 GLY B N 1
ATOM 7256 C CA . GLY B 1 389 ? 4.969 40.969 16.344 1 93.56 389 GLY B CA 1
ATOM 7257 C C . GLY B 1 389 ? 3.758 40.125 16.719 1 93.56 389 GLY B C 1
ATOM 7258 O O . GLY B 1 389 ? 3.078 40.406 17.703 1 93.56 389 GLY B O 1
ATOM 7259 N N . ALA B 1 390 ? 3.51 39.125 15.898 1 93.75 390 ALA B N 1
ATOM 7260 C CA . ALA B 1 390 ? 2.383 38.219 16.172 1 93.75 390 ALA B CA 1
ATOM 7261 C C . ALA B 1 390 ? 2.531 37.531 17.516 1 93.75 390 ALA B C 1
ATOM 7263 O O . ALA B 1 390 ? 1.552 37.375 18.25 1 93.75 390 ALA B O 1
ATOM 7264 N N . VAL B 1 391 ? 3.713 37.125 17.875 1 93.62 391 VAL B N 1
ATOM 7265 C CA . VAL B 1 391 ? 4 36.469 19.141 1 93.62 391 VAL B CA 1
ATOM 7266 C C . VAL B 1 391 ? 3.688 37.438 20.297 1 93.62 391 VAL B C 1
ATOM 7268 O O . VAL B 1 391 ? 3.057 37.031 21.281 1 93.62 391 VAL B O 1
ATOM 7271 N N . LYS B 1 392 ? 4.09 38.656 20.172 1 91.12 392 LYS B N 1
ATOM 7272 C CA . LYS B 1 392 ? 3.854 39.656 21.203 1 91.12 392 LYS B CA 1
ATOM 7273 C C . LYS B 1 392 ? 2.361 39.906 21.406 1 91.12 392 LYS B C 1
ATOM 7275 O O . LYS B 1 392 ? 1.9 40.094 22.531 1 91.12 392 LYS B O 1
ATOM 7280 N N . ILE B 1 393 ? 1.682 39.906 20.328 1 88.25 393 ILE B N 1
ATOM 7281 C CA . ILE B 1 393 ? 0.235 40.062 20.406 1 88.25 393 ILE B CA 1
ATOM 7282 C C . ILE B 1 393 ? -0.374 38.875 21.156 1 88.25 393 ILE B C 1
ATOM 7284 O O . ILE B 1 393 ? -1.21 39.062 22.047 1 88.25 393 ILE B O 1
ATOM 7288 N N . LEU B 1 394 ? 0.031 37.719 20.844 1 87.25 394 LEU B N 1
ATOM 7289 C CA . LEU B 1 394 ? -0.504 36.5 21.438 1 87.25 394 LEU B CA 1
ATOM 7290 C C . LEU B 1 394 ? -0.135 36.438 22.922 1 87.25 394 LEU B C 1
ATOM 7292 O O . LEU B 1 394 ? -0.862 35.812 23.719 1 87.25 394 LEU B O 1
ATOM 7296 N N . GLN B 1 395 ? 0.956 37.062 23.25 1 85.31 395 GLN B N 1
ATOM 7297 C CA . GLN B 1 395 ? 1.409 37.094 24.641 1 85.31 395 GLN B CA 1
ATOM 7298 C C . GLN B 1 395 ? 0.883 38.312 25.375 1 85.31 395 GLN B C 1
ATOM 7300 O O . GLN B 1 395 ? 1.319 38.594 26.5 1 85.31 395 GLN B O 1
ATOM 7305 N N . HIS B 1 396 ? 0.1 39.094 24.781 1 83.19 396 HIS B N 1
ATOM 7306 C CA . HIS B 1 396 ? -0.537 40.281 25.344 1 83.19 396 HIS B CA 1
ATOM 7307 C C . HIS B 1 396 ? 0.493 41.375 25.656 1 83.19 396 HIS B C 1
ATOM 7309 O O . HIS B 1 396 ? 0.392 42.031 26.688 1 83.19 396 HIS B O 1
ATOM 7315 N N . ALA B 1 397 ? 1.515 41.406 24.859 1 86.12 397 ALA B N 1
ATOM 7316 C CA . ALA B 1 397 ? 2.57 42.406 25 1 86.12 397 ALA B CA 1
ATOM 7317 C C . ALA B 1 397 ? 2.561 43.406 23.828 1 86.12 397 ALA B C 1
ATOM 7319 O O . ALA B 1 397 ? 3.604 43.656 23.219 1 86.12 397 ALA B O 1
ATOM 7320 N N . GLU B 1 398 ? 1.418 43.906 23.562 1 86.69 398 GLU B N 1
ATOM 7321 C CA . GLU B 1 398 ? 1.261 44.781 22.406 1 86.69 398 GLU B CA 1
ATOM 7322 C C . GLU B 1 398 ? 2.037 46.094 22.594 1 86.69 398 GLU B C 1
ATOM 7324 O O . GLU B 1 398 ? 2.449 46.719 21.609 1 86.69 398 GLU B O 1
ATOM 7329 N N . THR B 1 399 ? 2.209 46.469 23.812 1 85.38 399 THR B N 1
ATOM 7330 C CA . THR B 1 399 ? 2.895 47.719 24.109 1 85.38 399 THR B CA 1
ATOM 7331 C C . THR B 1 399 ? 4.375 47.625 23.766 1 85.38 399 THR B C 1
ATOM 7333 O O . THR B 1 399 ? 5.047 48.625 23.594 1 85.38 399 THR B O 1
ATOM 7336 N N . GLU B 1 400 ? 4.828 46.469 23.625 1 89.62 400 GLU B N 1
ATOM 7337 C CA . GLU B 1 400 ? 6.25 46.25 23.359 1 89.62 400 GLU B CA 1
ATOM 7338 C C . GLU B 1 400 ? 6.527 46.156 21.859 1 89.62 400 GLU B C 1
ATOM 7340 O O . GLU B 1 400 ? 7.664 45.906 21.453 1 89.62 400 GLU B O 1
ATOM 7345 N N . LEU B 1 401 ? 5.535 46.375 21.031 1 92.38 401 LEU B N 1
ATOM 7346 C CA . LEU B 1 401 ? 5.711 46.281 19.594 1 92.38 401 LEU B CA 1
ATOM 7347 C C . LEU B 1 401 ? 6.621 47.375 19.062 1 92.38 401 LEU B C 1
ATOM 7349 O O . LEU B 1 401 ? 6.488 48.531 19.453 1 92.38 401 LEU B O 1
ATOM 7353 N N . THR B 1 402 ? 7.551 47.031 18.281 1 93.25 402 THR B N 1
ATOM 7354 C CA . THR B 1 402 ? 8.398 48 17.609 1 93.25 402 THR B CA 1
ATOM 7355 C C . THR B 1 402 ? 7.668 48.625 16.422 1 93.25 402 THR B C 1
ATOM 7357 O O . THR B 1 402 ? 6.617 48.125 16 1 93.25 402 THR B O 1
ATOM 7360 N N . VAL B 1 403 ? 8.25 49.656 15.898 1 93.06 403 VAL B N 1
ATOM 7361 C CA . VAL B 1 403 ? 7.652 50.375 14.766 1 93.06 403 VAL B CA 1
ATOM 7362 C C . VAL B 1 403 ? 7.574 49.438 13.562 1 93.06 403 VAL B C 1
ATOM 7364 O O . VAL B 1 403 ? 6.566 49.406 12.852 1 93.06 403 VAL B O 1
ATOM 7367 N N . ASP B 1 404 ? 8.562 48.656 13.383 1 93.94 404 ASP B N 1
ATOM 7368 C CA . ASP B 1 404 ? 8.617 47.75 12.25 1 93.94 404 ASP B CA 1
ATOM 7369 C C . ASP B 1 404 ? 7.586 46.625 12.406 1 93.94 404 ASP B C 1
ATOM 7371 O O . ASP B 1 404 ? 6.996 46.188 11.422 1 93.94 404 ASP B O 1
ATOM 7375 N N . GLU B 1 405 ? 7.387 46.188 13.57 1 93.81 405 GLU B N 1
ATOM 7376 C CA . GLU B 1 405 ? 6.418 45.125 13.852 1 93.81 405 GLU B CA 1
ATOM 7377 C C . GLU B 1 405 ? 4.988 45.625 13.641 1 93.81 405 GLU B C 1
ATOM 7379 O O . GLU B 1 405 ? 4.148 44.906 13.109 1 93.81 405 GLU B O 1
ATOM 7384 N N . VAL B 1 406 ? 4.734 46.875 14.062 1 92.25 406 VAL B N 1
ATOM 7385 C CA . VAL B 1 406 ? 3.422 47.469 13.859 1 92.25 406 VAL B CA 1
ATOM 7386 C C . VAL B 1 406 ? 3.129 47.562 12.367 1 92.25 406 VAL B C 1
ATOM 7388 O O . VAL B 1 406 ? 2.016 47.281 11.922 1 92.25 406 VAL B O 1
ATOM 7391 N N . ALA B 1 407 ? 4.121 47.938 11.664 1 92.44 407 ALA B N 1
ATOM 7392 C CA . ALA B 1 407 ? 3.965 48.062 10.219 1 92.44 407 ALA B CA 1
ATOM 7393 C C . ALA B 1 407 ? 3.693 46.719 9.57 1 92.44 407 ALA B C 1
ATOM 7395 O O . ALA B 1 407 ? 2.889 46.594 8.641 1 92.44 407 ALA B O 1
ATOM 7396 N N . ALA B 1 408 ? 4.32 45.688 10.055 1 93.19 408 ALA B N 1
ATOM 7397 C CA . ALA B 1 408 ? 4.188 44.344 9.492 1 93.19 408 ALA B CA 1
ATOM 7398 C C . ALA B 1 408 ? 2.811 43.75 9.797 1 93.19 408 ALA B C 1
ATOM 7400 O O . ALA B 1 408 ? 2.289 42.938 9.031 1 93.19 408 ALA B O 1
ATOM 7401 N N . LEU B 1 409 ? 2.215 44.188 10.891 1 92.44 409 LEU B N 1
ATOM 7402 C CA . LEU B 1 409 ? 0.954 43.625 11.352 1 92.44 409 LEU B CA 1
ATOM 7403 C C . LEU B 1 409 ? -0.211 44.562 11.031 1 92.44 409 LEU B C 1
ATOM 7405 O O . LEU B 1 409 ? -1.283 44.469 11.633 1 92.44 409 LEU B O 1
ATOM 7409 N N . HIS B 1 410 ? -0.047 45.438 10.188 1 88 410 HIS B N 1
ATOM 7410 C CA . HIS B 1 410 ? -1.027 46.5 9.914 1 88 410 HIS B CA 1
ATOM 7411 C C . HIS B 1 410 ? -2.363 45.906 9.484 1 88 410 HIS B C 1
ATOM 7413 O O . HIS B 1 410 ? -3.42 46.469 9.766 1 88 410 HIS B O 1
ATOM 7419 N N . GLN B 1 411 ? -2.363 44.781 8.914 1 85.62 411 GLN B N 1
ATOM 7420 C CA . GLN B 1 411 ? -3.586 44.156 8.414 1 85.62 411 GLN B CA 1
ATOM 7421 C C . GLN B 1 411 ? -4.406 43.562 9.547 1 85.62 411 GLN B C 1
ATOM 7423 O O . GLN B 1 411 ? -5.598 43.281 9.383 1 85.62 411 GLN B O 1
ATOM 7428 N N . LEU B 1 412 ? -3.789 43.375 10.672 1 87 412 LEU B N 1
ATOM 7429 C CA . LEU B 1 412 ? -4.449 42.688 11.773 1 87 412 LEU B CA 1
ATOM 7430 C C . LEU B 1 412 ? -5.016 43.688 12.773 1 87 412 LEU B C 1
ATOM 7432 O O . LEU B 1 412 ? -5.594 43.281 13.789 1 87 412 LEU B O 1
ATOM 7436 N N . LYS B 1 413 ? -4.848 44.781 12.602 1 79.12 413 LYS B N 1
ATOM 7437 C CA . LYS B 1 413 ? -5.324 45.812 13.531 1 79.12 413 LYS B CA 1
ATOM 7438 C C . LYS B 1 413 ? -6.852 45.875 13.539 1 79.12 413 LYS B C 1
ATOM 7440 O O . LYS B 1 413 ? -7.477 45.906 12.477 1 79.12 413 LYS B O 1
ATOM 7445 N N . VAL B 1 414 ? -7.43 45.062 14.656 1 68.69 414 VAL B N 1
ATOM 7446 C CA . VAL B 1 414 ? -8.883 45.156 14.797 1 68.69 414 VAL B CA 1
ATOM 7447 C C . VAL B 1 414 ? -9.227 46.188 15.859 1 68.69 414 VAL B C 1
ATOM 7449 O O . VAL B 1 414 ? -8.445 46.406 16.797 1 68.69 414 VAL B O 1
ATOM 7452 N N . VAL B 1 415 ? -10.266 46.969 15.789 1 51.03 415 VAL B N 1
ATOM 7453 C CA . VAL B 1 415 ? -10.852 47.781 16.844 1 51.03 415 VAL B CA 1
ATOM 7454 C C . VAL B 1 415 ? -11.297 46.906 18 1 51.03 415 VAL B C 1
ATOM 7456 O O . VAL B 1 415 ? -11.539 45.688 17.828 1 51.03 415 VAL B O 1
ATOM 7459 N N . THR B 1 416 ? -11.906 47.125 19.344 1 48.75 416 THR B N 1
ATOM 7460 C CA . THR B 1 416 ? -11.875 46.781 20.766 1 48.75 416 THR B CA 1
ATOM 7461 C C . THR B 1 416 ? -12.523 45.438 21.031 1 48.75 416 THR B C 1
ATOM 7463 O O . THR B 1 416 ? -12.781 45.062 22.172 1 48.75 416 THR B O 1
ATOM 7466 N N . ASP B 1 417 ? -12.836 44.406 20.25 1 45.62 417 ASP B N 1
ATOM 7467 C CA . ASP B 1 417 ? -13.672 43.562 21.062 1 45.62 417 ASP B CA 1
ATOM 7468 C C . ASP B 1 417 ? -12.828 42.719 22.031 1 45.62 417 ASP B C 1
ATOM 7470 O O . ASP B 1 417 ? -11.633 42.5 21.797 1 45.62 417 ASP B O 1
ATOM 7474 N N . THR B 1 418 ? -13.242 42.375 23.359 1 44.38 418 THR B N 1
ATOM 7475 C CA . THR B 1 418 ? -12.766 41.719 24.578 1 44.38 418 THR B CA 1
ATOM 7476 C C . THR B 1 418 ? -12.414 40.281 24.297 1 44.38 418 THR B C 1
ATOM 7478 O O . THR B 1 418 ? -13.258 39.5 23.859 1 44.38 418 THR B O 1
ATOM 7481 N N . SER B 1 419 ? -11.266 39.906 23.844 1 46.72 419 SER B N 1
ATOM 7482 C CA . SER B 1 419 ? -11.016 38.5 23.516 1 46.72 419 SER B CA 1
ATOM 7483 C C . SER B 1 419 ? -10.664 37.719 24.766 1 46.72 419 SER B C 1
ATOM 7485 O O . SER B 1 419 ? -9.961 38.188 25.641 1 46.72 419 SER B O 1
ATOM 7487 N N . GLN B 1 420 ? -11.508 36.719 25.203 1 44.72 420 GLN B N 1
ATOM 7488 C CA . GLN B 1 420 ? -11.312 35.812 26.312 1 44.72 420 GLN B CA 1
ATOM 7489 C C . GLN B 1 420 ? -10.211 34.812 26.016 1 44.72 420 GLN B C 1
ATOM 7491 O O . GLN B 1 420 ? -10.023 34.406 24.859 1 44.72 420 GLN B O 1
ATOM 7496 N N . GLN B 1 421 ? -9.227 34.594 26.891 1 47.75 421 GLN B N 1
ATOM 7497 C CA . GLN B 1 421 ? -8.062 33.719 26.938 1 47.75 421 GLN B CA 1
ATOM 7498 C C . GLN B 1 421 ? -8.477 32.25 27.016 1 47.75 421 GLN B C 1
ATOM 7500 O O . GLN B 1 421 ? -9.352 31.875 27.812 1 47.75 421 GLN B O 1
ATOM 7505 N N . SER B 1 422 ? -8.383 31.453 25.953 1 47.41 422 SER B N 1
ATOM 7506 C CA . SER B 1 422 ? -8.602 30.031 26.203 1 47.41 422 SER B CA 1
ATOM 7507 C C . SER B 1 422 ? -7.332 29.359 26.719 1 47.41 422 SER B C 1
ATOM 7509 O O . SER B 1 422 ? -6.246 29.578 26.172 1 47.41 422 SER B O 1
ATOM 7511 N N . ASP B 1 423 ? -7.266 28.875 27.953 1 47.69 423 ASP B N 1
ATOM 7512 C CA . ASP B 1 423 ? -6.203 28.125 28.609 1 47.69 423 ASP B CA 1
ATOM 7513 C C . ASP B 1 423 ? -6.02 26.75 27.953 1 47.69 423 ASP B C 1
ATOM 7515 O O . ASP B 1 423 ? -6.992 26.031 27.75 1 47.69 423 ASP B O 1
ATOM 7519 N N . LEU B 1 424 ? -4.895 26.531 27.281 1 52.06 424 LEU B N 1
ATOM 7520 C CA . LEU B 1 424 ? -4.551 25.188 26.812 1 52.06 424 LEU B CA 1
ATOM 7521 C C . LEU B 1 424 ? -4.445 24.219 27.984 1 52.06 424 LEU B C 1
ATOM 7523 O O . LEU B 1 424 ? -3.701 24.469 28.938 1 52.06 424 LEU B O 1
ATOM 7527 N N . PRO B 1 425 ? -5.297 23.219 28.203 1 47.5 425 PRO B N 1
ATOM 7528 C CA . PRO B 1 425 ? -5.043 22.219 29.25 1 47.5 425 PRO B CA 1
ATOM 7529 C C . PRO B 1 425 ? -3.822 21.359 28.953 1 47.5 425 PRO B C 1
ATOM 7531 O O . PRO B 1 425 ? -3.785 20.656 27.938 1 47.5 425 PRO B O 1
ATOM 7534 N N . VAL B 1 426 ? -2.627 21.781 29.375 1 53.16 426 VAL B N 1
ATOM 7535 C CA . VAL B 1 426 ? -1.456 20.938 29.156 1 53.16 426 VAL B CA 1
ATOM 7536 C C . VAL B 1 426 ? -1.328 19.938 30.312 1 53.16 426 VAL B C 1
ATOM 7538 O O . VAL B 1 426 ? -1.061 20.328 31.453 1 53.16 426 VAL B O 1
ATOM 7541 N N . GLU B 1 427 ? -1.979 18.781 30.281 1 51.72 427 GLU B N 1
ATOM 7542 C CA . GLU B 1 427 ? -1.979 17.812 31.375 1 51.72 427 GLU B CA 1
ATOM 7543 C C . GLU B 1 427 ? -0.692 17 31.375 1 51.72 427 GLU B C 1
ATOM 7545 O O . GLU B 1 427 ? -0.347 16.391 32.406 1 51.72 427 GLU B O 1
ATOM 7550 N N . ASP B 1 428 ? 0.08 17.078 30.328 1 60.56 428 ASP B N 1
ATOM 7551 C CA . ASP B 1 428 ? 1.159 16.094 30.328 1 60.56 428 ASP B CA 1
ATOM 7552 C C . ASP B 1 428 ? 2.391 16.625 31.047 1 60.56 428 ASP B C 1
ATOM 7554 O O . ASP B 1 428 ? 2.586 17.844 31.156 1 60.56 428 ASP B O 1
ATOM 7558 N N . ASP B 1 429 ? 3.018 15.82 31.844 1 70.19 429 ASP B N 1
ATOM 7559 C CA . ASP B 1 429 ? 4.191 16.156 32.656 1 70.19 429 ASP B CA 1
ATOM 7560 C C . ASP B 1 429 ? 5.469 16.062 31.812 1 70.19 429 ASP B C 1
ATOM 7562 O O . ASP B 1 429 ? 6.551 15.828 32.344 1 70.19 429 ASP B O 1
ATOM 7566 N N . ASP B 1 430 ? 5.289 16.25 30.562 1 73.62 430 ASP B N 1
ATOM 7567 C CA . ASP B 1 430 ? 6.508 16.219 29.75 1 73.62 430 ASP B CA 1
ATOM 7568 C C . ASP B 1 430 ? 7.145 17.609 29.672 1 73.62 430 ASP B C 1
ATOM 7570 O O . ASP B 1 430 ? 6.574 18.594 30.156 1 73.62 430 ASP B O 1
ATOM 7574 N N . PHE B 1 431 ? 8.352 17.641 29.297 1 72.44 431 PHE B N 1
ATOM 7575 C CA . PHE B 1 431 ? 9.156 18.844 29.266 1 72.44 431 PHE B CA 1
ATOM 7576 C C . PHE B 1 431 ? 8.414 19.984 28.562 1 72.44 431 PHE B C 1
ATOM 7578 O O . PHE B 1 431 ? 8.344 21.094 29.094 1 72.44 431 PHE B O 1
ATOM 7585 N N . ALA B 1 432 ? 7.859 19.828 27.469 1 77.31 432 ALA B N 1
ATOM 7586 C CA . ALA B 1 432 ? 7.18 20.859 26.703 1 77.31 432 ALA B CA 1
ATOM 7587 C C . ALA B 1 432 ? 5.98 21.422 27.453 1 77.31 432 ALA B C 1
ATOM 7589 O O . ALA B 1 432 ? 5.777 22.625 27.5 1 77.31 432 ALA B O 1
ATOM 7590 N N . SER B 1 433 ? 5.234 20.5 27.984 1 75.88 433 SER B N 1
ATOM 7591 C CA . SER B 1 433 ? 4.059 20.906 28.75 1 75.88 433 SER B CA 1
ATOM 7592 C C . SER B 1 433 ? 4.449 21.766 29.938 1 75.88 433 SER B C 1
ATOM 7594 O O . SER B 1 433 ? 3.775 22.75 30.25 1 75.88 433 SER B O 1
ATOM 7596 N N . ILE B 1 434 ? 5.523 21.328 30.594 1 72.5 434 ILE B N 1
ATOM 7597 C CA . ILE B 1 434 ? 6.027 22.062 31.75 1 72.5 434 ILE B CA 1
ATOM 7598 C C . ILE B 1 434 ? 6.43 23.469 31.328 1 72.5 434 ILE B C 1
ATOM 7600 O O . ILE B 1 434 ? 6.113 24.453 32 1 72.5 434 ILE B O 1
ATOM 7604 N N . CYS B 1 435 ? 7.078 23.562 30.297 1 75 435 CYS B N 1
ATOM 7605 C CA . CYS B 1 435 ? 7.531 24.844 29.781 1 75 435 CYS B CA 1
ATOM 7606 C C . CYS B 1 435 ? 6.352 25.766 29.484 1 75 435 CYS B C 1
ATOM 7608 O O . CYS B 1 435 ? 6.371 26.938 29.828 1 75 435 CYS B O 1
ATOM 7610 N N . LEU B 1 436 ? 5.344 25.297 28.953 1 75.31 436 LEU B N 1
ATOM 7611 C CA . LEU B 1 436 ? 4.191 26.078 28.547 1 75.31 436 LEU B CA 1
ATOM 7612 C C . LEU B 1 436 ? 3.363 26.516 29.75 1 75.31 436 LEU B C 1
ATOM 7614 O O . LEU B 1 436 ? 2.852 27.641 29.781 1 75.31 436 LEU B O 1
ATOM 7618 N N . LYS B 1 437 ? 3.188 25.625 30.672 1 71.69 437 LYS B N 1
ATOM 7619 C CA . LYS B 1 437 ? 2.439 25.938 31.891 1 71.69 437 LYS B CA 1
ATOM 7620 C C . LYS B 1 437 ? 3.109 27.062 32.656 1 71.69 437 LYS B C 1
ATOM 7622 O O . LYS B 1 437 ? 2.43 27.922 33.219 1 71.69 437 LYS B O 1
ATOM 7627 N N . LYS B 1 438 ? 4.309 27.047 32.688 1 67.19 438 LYS B N 1
ATOM 7628 C CA . LYS B 1 438 ? 5.074 28.031 33.469 1 67.19 438 LYS B CA 1
ATOM 7629 C C . LYS B 1 438 ? 4.855 29.438 32.906 1 67.19 438 LYS B C 1
ATOM 7631 O O . LYS B 1 438 ? 4.797 30.406 33.688 1 67.19 438 LYS B O 1
ATOM 7636 N N . GLN B 1 439 ? 4.633 29.609 31.656 1 64.12 439 GLN B N 1
ATOM 7637 C CA . GLN B 1 439 ? 4.641 30.938 31.062 1 64.12 439 GLN B CA 1
ATOM 7638 C C . GLN B 1 439 ? 3.221 31.469 30.891 1 64.12 439 GLN B C 1
ATOM 7640 O O . GLN B 1 439 ? 3.006 32.688 30.844 1 64.12 439 GLN B O 1
ATOM 7645 N N . LYS B 1 440 ? 2.158 30.688 30.625 1 60.88 440 LYS B N 1
ATOM 7646 C CA . LYS B 1 440 ? 0.822 31.188 30.328 1 60.88 440 LYS B CA 1
ATOM 7647 C C . LYS B 1 440 ? 0.205 31.875 31.547 1 60.88 440 LYS B C 1
ATOM 7649 O O . LYS B 1 440 ? -0.87 31.484 32 1 60.88 440 LYS B O 1
ATOM 7654 N N . LYS B 1 441 ? 0.865 32.531 32.375 1 52.81 441 LYS B N 1
ATOM 7655 C CA . LYS B 1 441 ? 0.231 33.344 33.406 1 52.81 441 LYS B CA 1
ATOM 7656 C C . LYS B 1 441 ? -0.653 34.438 32.781 1 52.81 441 LYS B C 1
ATOM 7658 O O . LYS B 1 441 ? -0.378 34.906 31.688 1 52.81 441 LYS B O 1
ATOM 7663 N N . ASN B 1 442 ? -1.935 34.719 33.375 1 49.41 442 ASN B N 1
ATOM 7664 C CA . ASN B 1 442 ? -3.248 35.312 33.188 1 49.41 442 ASN B CA 1
ATOM 7665 C C . ASN B 1 442 ? -3.133 36.75 32.719 1 49.41 442 ASN B C 1
ATOM 7667 O O . ASN B 1 442 ? -3.145 37.688 33.531 1 49.41 442 ASN B O 1
ATOM 7671 N N . LYS B 1 443 ? -2.338 37.156 31.656 1 53.12 443 LYS B N 1
ATOM 7672 C CA . LYS B 1 443 ? -2.49 38.594 31.469 1 53.12 443 LYS B CA 1
ATOM 7673 C C . LYS B 1 443 ? -3.689 38.906 30.578 1 53.12 443 LYS B C 1
ATOM 7675 O O . LYS B 1 443 ? -3.812 38.375 29.484 1 53.12 443 LYS B O 1
ATOM 7680 N N . ILE B 1 444 ? -4.82 39.219 31.109 1 50.5 444 ILE B N 1
ATOM 7681 C CA . ILE B 1 444 ? -6.004 39.688 30.391 1 50.5 444 ILE B CA 1
ATOM 7682 C C . ILE B 1 444 ? -5.828 41.156 30.016 1 50.5 444 ILE B C 1
ATOM 7684 O O . ILE B 1 444 ? -5.676 42.031 30.891 1 50.5 444 ILE B O 1
ATOM 7688 N N . SER B 1 445 ? -5.113 41.531 28.969 1 54.34 445 SER B N 1
ATOM 7689 C CA . SER B 1 445 ? -5.152 42.938 28.594 1 54.34 445 SER B CA 1
ATOM 7690 C C . SER B 1 445 ? -6.059 43.188 27.391 1 54.34 445 SER B C 1
ATOM 7692 O O . SER B 1 445 ? -6.285 42.25 26.594 1 54.34 445 SER B O 1
ATOM 7694 N N . PRO B 1 446 ? -6.801 44.25 27.25 1 57.28 446 PRO B N 1
ATOM 7695 C CA . PRO B 1 446 ? -7.578 44.625 26.062 1 57.28 446 PRO B CA 1
ATOM 7696 C C . PRO B 1 446 ? -6.773 44.5 24.766 1 57.28 446 PRO B C 1
ATOM 7698 O O . PRO B 1 446 ? -5.582 44.812 24.75 1 57.28 446 PRO B O 1
ATOM 7701 N N . GLN B 1 447 ? -7.227 43.719 23.703 1 65.25 447 GLN B N 1
ATOM 7702 C CA . GLN B 1 447 ? -6.41 43.438 22.531 1 65.25 447 GLN B CA 1
ATOM 7703 C C . GLN B 1 447 ? -6.781 44.344 21.359 1 65.25 447 GLN B C 1
ATOM 7705 O O . GLN B 1 447 ? -7.961 44.562 21.078 1 65.25 447 GLN B O 1
ATOM 7710 N N . GLN B 1 448 ? -5.922 45.281 20.828 1 73.19 448 GLN B N 1
ATOM 7711 C CA . GLN B 1 448 ? -6.027 46.156 19.672 1 73.19 448 GLN B CA 1
ATOM 7712 C C . GLN B 1 448 ? -5.895 45.344 18.375 1 73.19 448 GLN B C 1
ATOM 7714 O O . GLN B 1 448 ? -6.172 45.875 17.281 1 73.19 448 GLN B O 1
ATOM 7719 N N . TYR B 1 449 ? -5.633 44.156 18.422 1 80.06 449 TYR B N 1
ATOM 7720 C CA . TYR B 1 449 ? -5.391 43.344 17.25 1 80.06 449 TYR B CA 1
ATOM 7721 C C . TYR B 1 449 ? -6.316 42.125 17.234 1 80.06 449 TYR B C 1
ATOM 7723 O O . TYR B 1 449 ? -6.828 41.719 18.281 1 80.06 449 TYR B O 1
ATOM 7731 N N . LEU B 1 450 ? -6.59 41.688 16.016 1 76.75 450 LEU B N 1
ATOM 7732 C CA . LEU B 1 450 ? -7.316 40.438 15.859 1 76.75 450 LEU B CA 1
ATOM 7733 C C . LEU B 1 450 ? -6.609 39.312 16.594 1 76.75 450 LEU B C 1
ATOM 7735 O O . LEU B 1 450 ? -5.379 39.312 16.688 1 76.75 450 LEU B O 1
ATOM 7739 N N . ASN B 1 451 ? -7.434 38.469 17.109 1 76.69 451 ASN B N 1
ATOM 7740 C CA . ASN B 1 451 ? -6.855 37.281 17.734 1 76.69 451 ASN B CA 1
ATOM 7741 C C . ASN B 1 451 ? -6.02 36.469 16.734 1 76.69 451 ASN B C 1
ATOM 7743 O O . ASN B 1 451 ? -6.559 35.906 15.797 1 76.69 451 ASN B O 1
ATOM 7747 N N . CYS B 1 452 ? -4.738 36.469 16.891 1 84.81 452 CYS B N 1
ATOM 7748 C CA . CYS B 1 452 ? -3.77 35.938 15.945 1 84.81 452 CYS B CA 1
ATOM 7749 C C . CYS B 1 452 ? -3.652 34.438 16.094 1 84.81 452 CYS B C 1
ATOM 7751 O O . CYS B 1 452 ? -2.736 33.812 15.539 1 84.81 452 CYS B O 1
ATOM 7753 N N . ARG B 1 453 ? -4.633 33.812 16.703 1 87.56 453 ARG B N 1
ATOM 7754 C CA . ARG B 1 453 ? -4.562 32.344 16.922 1 87.56 453 ARG B CA 1
ATOM 7755 C C . ARG B 1 453 ? -4.68 31.609 15.602 1 87.56 453 ARG B C 1
ATOM 7757 O O . ARG B 1 453 ? -4.219 30.469 15.484 1 87.56 453 ARG B O 1
ATOM 7764 N N . PHE B 1 454 ? -5.293 32.25 14.648 1 91.94 454 PHE B N 1
ATOM 7765 C CA . PHE B 1 454 ? -5.488 31.578 13.367 1 91.94 454 PHE B CA 1
ATOM 7766 C C . PHE B 1 454 ? -4.191 31.547 12.57 1 91.94 454 PHE B C 1
ATOM 7768 O O . PHE B 1 454 ? -4.09 30.844 11.562 1 91.94 454 PHE B O 1
ATOM 7775 N N . LEU B 1 455 ? -3.156 32.375 13.062 1 94.75 455 LEU B N 1
ATOM 7776 C CA . LEU B 1 455 ? -1.825 32.281 12.469 1 94.75 455 LEU B CA 1
ATOM 7777 C C . LEU B 1 455 ? -1.09 31.047 12.945 1 94.75 455 LEU B C 1
ATOM 7779 O O . LEU B 1 455 ? -0.432 31.062 13.992 1 94.75 455 LEU B O 1
ATOM 7783 N N . LEU B 1 456 ? -1.152 30.016 12.164 1 95.56 456 LEU B N 1
ATOM 7784 C CA . LEU B 1 456 ? -0.637 28.719 12.578 1 95.56 456 LEU B CA 1
ATOM 7785 C C . LEU B 1 456 ? 0.888 28.688 12.531 1 95.56 456 LEU B C 1
ATOM 7787 O O . LEU B 1 456 ? 1.489 29.094 11.531 1 95.56 456 LEU B O 1
ATOM 7791 N N . PRO B 1 457 ? 1.414 28.172 13.594 1 95.81 457 PRO B N 1
ATOM 7792 C CA . PRO B 1 457 ? 2.877 28.125 13.633 1 95.81 457 PRO B CA 1
ATOM 7793 C C . PRO B 1 457 ? 3.453 26.984 12.797 1 95.81 457 PRO B C 1
ATOM 7795 O O . PRO B 1 457 ? 4.656 26.953 12.531 1 95.81 457 PRO B O 1
ATOM 7798 N N . THR B 1 458 ? 2.6 26.062 12.453 1 95.62 458 THR B N 1
ATOM 7799 C CA . THR B 1 458 ? 3.076 24.891 11.719 1 95.62 458 THR B CA 1
ATOM 7800 C C . THR B 1 458 ? 2.174 24.594 10.523 1 95.62 458 THR B C 1
ATOM 7802 O O . THR B 1 458 ? 1.027 25.047 10.484 1 95.62 458 THR B O 1
ATOM 7805 N N . SER B 1 459 ? 2.727 23.891 9.562 1 93.69 459 SER B N 1
ATOM 7806 C CA . SER B 1 459 ? 1.954 23.422 8.422 1 93.69 459 SER B CA 1
ATOM 7807 C C . SER B 1 459 ? 1.548 21.953 8.594 1 93.69 459 SER B C 1
ATOM 7809 O O . SER B 1 459 ? 1.341 21.25 7.605 1 93.69 459 SER B O 1
ATOM 7811 N N . ASN B 1 460 ? 1.451 21.5 9.812 1 90.56 460 ASN B N 1
ATOM 7812 C CA . ASN B 1 460 ? 1.197 20.094 10.133 1 90.56 460 ASN B CA 1
ATOM 7813 C C . ASN B 1 460 ? -0.165 19.641 9.617 1 90.56 460 ASN B C 1
ATOM 7815 O O . ASN B 1 460 ? -0.373 18.453 9.359 1 90.56 460 ASN B O 1
ATOM 7819 N N . ILE B 1 461 ? -1.059 20.594 9.531 1 91 461 ILE B N 1
ATOM 7820 C CA . ILE B 1 461 ? -2.389 20.234 9.039 1 91 461 ILE B CA 1
ATOM 7821 C C . ILE B 1 461 ? -2.277 19.578 7.668 1 91 461 ILE B C 1
ATOM 7823 O O . ILE B 1 461 ? -3 18.625 7.367 1 91 461 ILE B O 1
ATOM 7827 N N . LEU B 1 462 ? -1.369 20.031 6.902 1 91.69 462 LEU B N 1
ATOM 7828 C CA . LEU B 1 462 ? -1.182 19.453 5.57 1 91.69 462 LEU B CA 1
ATOM 7829 C C . LEU B 1 462 ? -0.458 18.125 5.652 1 91.69 462 LEU B C 1
ATOM 7831 O O . LEU B 1 462 ? -0.758 17.203 4.883 1 91.69 462 LEU B O 1
ATOM 7835 N N . GLU B 1 463 ? 0.435 18.016 6.523 1 83.44 463 GLU B N 1
ATOM 7836 C CA . GLU B 1 463 ? 1.127 16.75 6.695 1 83.44 463 GLU B CA 1
ATOM 7837 C C . GLU B 1 463 ? 0.154 15.641 7.086 1 83.44 463 GLU B C 1
ATOM 7839 O O . GLU B 1 463 ? 0.243 14.516 6.578 1 83.44 463 GLU B O 1
ATOM 7844 N N . ARG B 1 464 ? -0.643 16.031 8.016 1 82.06 464 ARG B N 1
ATOM 7845 C CA . ARG B 1 464 ? -1.671 15.078 8.414 1 82.06 464 ARG B CA 1
ATOM 7846 C C . ARG B 1 464 ? -2.59 14.742 7.242 1 82.06 464 ARG B C 1
ATOM 7848 O O . ARG B 1 464 ? -2.961 13.578 7.047 1 82.06 464 ARG B O 1
ATOM 7855 N N . PHE B 1 465 ? -2.873 15.734 6.559 1 85.81 465 PHE B N 1
ATOM 7856 C CA . PHE B 1 465 ? -3.715 15.562 5.379 1 85.81 465 PHE B CA 1
ATOM 7857 C C . PHE B 1 465 ? -3.045 14.648 4.363 1 85.81 465 PHE B C 1
ATOM 7859 O O . PHE B 1 465 ? -3.676 13.727 3.836 1 85.81 465 PHE B O 1
ATOM 7866 N N . PHE B 1 466 ? -1.773 14.867 4.129 1 81.94 466 PHE B N 1
ATOM 7867 C CA . PHE B 1 466 ? -1.04 14.07 3.152 1 81.94 466 PHE B CA 1
ATOM 7868 C C . PHE B 1 466 ? -0.922 12.625 3.613 1 81.94 466 PHE B C 1
ATOM 7870 O O . PHE B 1 466 ? -0.964 11.703 2.795 1 81.94 466 PHE B O 1
ATOM 7877 N N . SER B 1 467 ? -0.737 12.492 4.887 1 76.12 467 SER B N 1
ATOM 7878 C CA . SER B 1 467 ? -0.685 11.133 5.418 1 76.12 467 SER B CA 1
ATOM 7879 C C . SER B 1 467 ? -1.983 10.383 5.148 1 76.12 467 SER B C 1
ATOM 7881 O O . SER B 1 467 ? -1.959 9.219 4.75 1 76.12 467 SER B O 1
ATOM 7883 N N . SER B 1 468 ? -3.018 11.062 5.305 1 71.88 468 SER B N 1
ATOM 7884 C CA . SER B 1 468 ? -4.32 10.469 5.016 1 71.88 468 SER B CA 1
ATOM 7885 C C . SER B 1 468 ? -4.484 10.203 3.521 1 71.88 468 SER B C 1
ATOM 7887 O O . SER B 1 468 ? -5.023 9.164 3.129 1 71.88 468 SER B O 1
ATOM 7889 N N . ALA B 1 469 ? -4.039 11.172 2.791 1 72.44 469 ALA B N 1
ATOM 7890 C CA . ALA B 1 469 ? -4.121 11.031 1.339 1 72.44 469 ALA B CA 1
ATOM 7891 C C . ALA B 1 469 ? -3.281 9.852 0.855 1 72.44 469 ALA B C 1
ATOM 7893 O O . ALA B 1 469 ? -3.676 9.141 -0.072 1 72.44 469 ALA B O 1
ATOM 7894 N N . GLY B 1 470 ? -2.127 9.711 1.461 1 71.19 470 GLY B N 1
ATOM 7895 C CA . GLY B 1 470 ? -1.251 8.602 1.117 1 71.19 470 GLY B CA 1
ATOM 7896 C C . GLY B 1 470 ? -1.889 7.242 1.345 1 71.19 470 GLY B C 1
ATOM 7897 O O . GLY B 1 470 ? -1.701 6.32 0.548 1 71.19 470 GLY B O 1
ATOM 7898 N N . TYR B 1 471 ? -2.65 7.184 2.33 1 62.62 471 TYR B N 1
ATOM 7899 C CA . TYR B 1 471 ? -3.369 5.945 2.613 1 62.62 471 TYR B CA 1
ATOM 7900 C C . TYR B 1 471 ? -4.414 5.664 1.54 1 62.62 471 TYR B C 1
ATOM 7902 O O . TYR B 1 471 ? -4.605 4.512 1.142 1 62.62 471 TYR B O 1
ATOM 7910 N N . ALA B 1 472 ? -4.996 6.723 1.174 1 60.62 472 ALA B N 1
ATOM 7911 C CA . ALA B 1 472 ? -6.02 6.586 0.141 1 60.62 472 ALA B CA 1
ATOM 7912 C C . ALA B 1 472 ? -5.398 6.195 -1.197 1 60.62 472 ALA B C 1
ATOM 7914 O O . ALA B 1 472 ? -5.984 5.418 -1.955 1 60.62 472 ALA B O 1
ATOM 7915 N N . PHE B 1 473 ? -4.172 6.777 -1.446 1 59.09 473 PHE B N 1
ATOM 7916 C CA . PHE B 1 473 ? -3.496 6.613 -2.729 1 59.09 473 PHE B CA 1
ATOM 7917 C C . PHE B 1 473 ? -2.865 5.23 -2.836 1 59.09 473 PHE B C 1
ATOM 7919 O O . PHE B 1 473 ? -2.738 4.684 -3.936 1 59.09 473 PHE B O 1
ATOM 7926 N N . ASN B 1 474 ? -2.199 4.715 -1.872 1 53.19 474 ASN B N 1
ATOM 7927 C CA . ASN B 1 474 ? -1.421 3.486 -1.978 1 53.19 474 ASN B CA 1
ATOM 7928 C C . ASN B 1 474 ? -2.24 2.354 -2.59 1 53.19 474 ASN B C 1
ATOM 7930 O O . ASN B 1 474 ? -1.741 1.604 -3.43 1 53.19 474 ASN B O 1
ATOM 7934 N N . ASP B 1 475 ? -3.268 1.952 -1.885 1 48.62 475 ASP B N 1
ATOM 7935 C CA . ASP B 1 475 ? -3.814 0.605 -2.027 1 48.62 475 ASP B CA 1
ATOM 7936 C C . ASP B 1 475 ? -4.527 0.441 -3.369 1 48.62 475 ASP B C 1
ATOM 7938 O O . ASP B 1 475 ? -4.316 -0.548 -4.074 1 48.62 475 ASP B O 1
ATOM 7942 N N . PHE B 1 476 ? -5.539 1.103 -3.633 1 43.69 476 PHE B N 1
ATOM 7943 C CA . PHE B 1 476 ? -6.523 0.931 -4.695 1 43.69 476 PHE B CA 1
ATOM 7944 C C . PHE B 1 476 ? -6.32 1.967 -5.793 1 43.69 476 PHE B C 1
ATOM 7946 O O . PHE B 1 476 ? -6.809 1.797 -6.914 1 43.69 476 PHE B O 1
ATOM 7953 N N . TRP B 1 477 ? -5.484 2.971 -5.473 1 45.59 477 TRP B N 1
ATOM 7954 C CA . TRP B 1 477 ? -5.684 4.191 -6.246 1 45.59 477 TRP B CA 1
ATOM 7955 C C . TRP B 1 477 ? -4.734 4.242 -7.438 1 45.59 477 TRP B C 1
ATOM 7957 O O . TRP B 1 477 ? -4.625 5.27 -8.109 1 45.59 477 TRP B O 1
ATOM 7967 N N . GLN B 1 478 ? -3.984 3.336 -7.492 1 43.22 478 GLN B N 1
ATOM 7968 C CA . GLN B 1 478 ? -3.26 3.395 -8.758 1 43.22 478 GLN B CA 1
ATOM 7969 C C . GLN B 1 478 ? -4.207 3.672 -9.922 1 43.22 478 GLN B C 1
ATOM 7971 O O . GLN B 1 478 ? -3.795 4.207 -10.953 1 43.22 478 GLN B O 1
ATOM 7976 N N . TYR B 1 479 ? -5.531 3.436 -9.578 1 42.5 479 TYR B N 1
ATOM 7977 C CA . TYR B 1 479 ? -6.445 3.623 -10.703 1 42.5 479 TYR B CA 1
ATOM 7978 C C . TYR B 1 479 ? -7.184 4.953 -10.586 1 42.5 479 TYR B C 1
ATOM 7980 O O . TYR B 1 479 ? -7.988 5.301 -11.453 1 42.5 479 TYR B O 1
ATOM 7988 N N . LEU B 1 480 ? -6.918 5.656 -9.508 1 49.06 480 LEU B N 1
ATOM 7989 C CA . LEU B 1 480 ? -7.715 6.867 -9.367 1 49.06 480 LEU B CA 1
ATOM 7990 C C . LEU B 1 480 ? -7.066 8.031 -10.109 1 49.06 480 LEU B C 1
ATOM 7992 O O . LEU B 1 480 ? -5.863 8.258 -9.977 1 49.06 480 LEU B O 1
ATOM 7996 N N . THR B 1 481 ? -7.852 8.523 -10.961 1 59.66 481 THR B N 1
ATOM 7997 C CA . THR B 1 481 ? -7.434 9.781 -11.562 1 59.66 481 THR B CA 1
ATOM 7998 C C . THR B 1 481 ? -7.246 10.859 -10.5 1 59.66 481 THR B C 1
ATOM 8000 O O . THR B 1 481 ? -7.961 10.875 -9.492 1 59.66 481 THR B O 1
ATOM 8003 N N . PRO B 1 482 ? -6.227 11.562 -10.547 1 64.94 482 PRO B N 1
ATOM 8004 C CA . PRO B 1 482 ? -5.957 12.648 -9.594 1 64.94 482 PRO B CA 1
ATOM 8005 C C . PRO B 1 482 ? -7.199 13.477 -9.281 1 64.94 482 PRO B C 1
ATOM 8007 O O . PRO B 1 482 ? -7.379 13.922 -8.141 1 64.94 482 PRO B O 1
ATOM 8010 N N . MET B 1 483 ? -8.109 13.5 -10.18 1 68.94 483 MET B N 1
ATOM 8011 C CA . MET B 1 483 ? -9.297 14.328 -9.977 1 68.94 483 MET B CA 1
ATOM 8012 C C . MET B 1 483 ? -10.242 13.68 -8.969 1 68.94 483 MET B C 1
ATOM 8014 O O . MET B 1 483 ? -10.82 14.367 -8.125 1 68.94 483 MET B O 1
ATOM 8018 N N . ASN B 1 484 ? -10.352 12.406 -9.055 1 77.75 484 ASN B N 1
ATOM 8019 C CA . ASN B 1 484 ? -11.227 11.688 -8.133 1 77.75 484 ASN B CA 1
ATOM 8020 C C . ASN B 1 484 ? -10.695 11.734 -6.699 1 77.75 484 ASN B C 1
ATOM 8022 O O . ASN B 1 484 ? -11.469 11.883 -5.754 1 77.75 484 ASN B O 1
ATOM 8026 N N . LEU B 1 485 ? -9.453 11.688 -6.652 1 79.31 485 LEU B N 1
ATOM 8027 C CA . LEU B 1 485 ? -8.828 11.758 -5.336 1 79.31 485 LEU B CA 1
ATOM 8028 C C . LEU B 1 485 ? -9.016 13.133 -4.715 1 79.31 485 LEU B C 1
ATOM 8030 O O . LEU B 1 485 ? -9.297 13.25 -3.52 1 79.31 485 LEU B O 1
ATOM 8034 N N . GLU B 1 486 ? -8.898 14.125 -5.551 1 83.69 486 GLU B N 1
ATOM 8035 C CA . GLU B 1 486 ? -9.062 15.5 -5.09 1 83.69 486 GLU B CA 1
ATOM 8036 C C . GLU B 1 486 ? -10.461 15.727 -4.516 1 83.69 486 GLU B C 1
ATOM 8038 O O . GLU B 1 486 ? -10.609 16.297 -3.432 1 83.69 486 GLU B O 1
ATOM 8043 N N . MET B 1 487 ? -11.383 15.227 -5.254 1 88.31 487 MET B N 1
ATOM 8044 C CA . MET B 1 487 ? -12.766 15.414 -4.836 1 88.31 487 MET B CA 1
ATOM 8045 C C . MET B 1 487 ? -13.047 14.672 -3.533 1 88.31 487 MET B C 1
ATOM 8047 O O . MET B 1 487 ? -13.688 15.211 -2.631 1 88.31 487 MET B O 1
ATOM 8051 N N . GLN B 1 488 ? -12.594 13.469 -3.43 1 89 488 GLN B N 1
ATOM 8052 C CA . GLN B 1 488 ? -12.828 12.641 -2.252 1 89 488 GLN B CA 1
ATOM 8053 C C . GLN B 1 488 ? -12.195 13.266 -1.008 1 89 488 GLN B C 1
ATOM 8055 O O . GLN B 1 488 ? -12.852 13.375 0.033 1 89 488 GLN B O 1
ATOM 8060 N N . LEU B 1 489 ? -11.023 13.727 -1.133 1 90.12 489 LEU B N 1
ATOM 8061 C CA . LEU B 1 489 ? -10.312 14.289 0.009 1 90.12 489 LEU B CA 1
ATOM 8062 C C . LEU B 1 489 ? -10.891 15.656 0.384 1 90.12 489 LEU B C 1
ATOM 8064 O O . LEU B 1 489 ? -10.977 15.992 1.566 1 90.12 489 LEU B O 1
ATOM 8068 N N . PHE B 1 490 ? -11.273 16.406 -0.634 1 93.38 490 PHE B N 1
ATOM 8069 C CA . PHE B 1 490 ? -11.883 17.719 -0.408 1 93.38 490 PHE B CA 1
ATOM 8070 C C . PHE B 1 490 ? -13.156 17.578 0.411 1 93.38 490 PHE B C 1
ATOM 8072 O O . PHE B 1 490 ? -13.359 18.328 1.377 1 93.38 490 PHE B O 1
ATOM 8079 N N . LEU B 1 491 ? -13.984 16.641 0.046 1 94.38 491 LEU B N 1
ATOM 8080 C CA . LEU B 1 491 ? -15.266 16.453 0.723 1 94.38 491 LEU B CA 1
ATOM 8081 C C . LEU B 1 491 ? -15.062 15.836 2.102 1 94.38 491 LEU B C 1
ATOM 8083 O O . LEU B 1 491 ? -15.82 16.125 3.031 1 94.38 491 LEU B O 1
ATOM 8087 N N . LYS B 1 492 ? -14.023 15.008 2.264 1 92.94 492 LYS B N 1
ATOM 8088 C CA . LYS B 1 492 ? -13.734 14.398 3.561 1 92.94 492 LYS B CA 1
ATOM 8089 C C . LYS B 1 492 ? -13.281 15.453 4.57 1 92.94 492 LYS B C 1
ATOM 8091 O O . LYS B 1 492 ? -13.789 15.508 5.691 1 92.94 492 LYS B O 1
ATOM 8096 N N . VAL B 1 493 ? -12.367 16.266 4.148 1 93.38 493 VAL B N 1
ATOM 8097 C CA . VAL B 1 493 ? -11.766 17.234 5.055 1 93.38 493 VAL B CA 1
ATOM 8098 C C . VAL B 1 493 ? -12.781 18.328 5.383 1 93.38 493 VAL B C 1
ATOM 8100 O O . VAL B 1 493 ? -12.852 18.797 6.52 1 93.38 493 VAL B O 1
ATOM 8103 N N . ASN B 1 494 ? -13.57 18.75 4.371 1 95.5 494 ASN B N 1
ATOM 8104 C CA . ASN B 1 494 ? -14.57 19.797 4.559 1 95.5 494 ASN B CA 1
ATOM 8105 C C . ASN B 1 494 ? -15.945 19.203 4.879 1 95.5 494 ASN B C 1
ATOM 8107 O O . ASN B 1 494 ? -16.953 19.703 4.398 1 95.5 494 ASN B O 1
ATOM 8111 N N . ARG B 1 495 ? -15.93 18.188 5.664 1 93.19 495 ARG B N 1
ATOM 8112 C CA . ARG B 1 495 ? -17.125 17.438 6.012 1 93.19 495 ARG B CA 1
ATOM 8113 C C . ARG B 1 495 ? -18.156 18.344 6.695 1 93.19 495 ARG B C 1
ATOM 8115 O O . ARG B 1 495 ? -19.359 18.156 6.527 1 93.19 495 ARG B O 1
ATOM 8122 N N . ALA B 1 496 ? -17.766 19.344 7.371 1 91.44 496 ALA B N 1
ATOM 8123 C CA . ALA B 1 496 ? -18.641 20.219 8.156 1 91.44 496 ALA B CA 1
ATOM 8124 C C . ALA B 1 496 ? -19.547 21.047 7.25 1 91.44 496 ALA B C 1
ATOM 8126 O O . ALA B 1 496 ? -20.562 21.578 7.691 1 91.44 496 ALA B O 1
ATOM 8127 N N . PHE B 1 497 ? -19.266 21.094 5.977 1 94.75 497 PHE B N 1
ATOM 8128 C CA . PHE B 1 497 ? -19.969 22.016 5.086 1 94.75 497 PHE B CA 1
ATOM 8129 C C . PHE B 1 497 ? -21.031 21.281 4.281 1 94.75 497 PHE B C 1
ATOM 8131 O O . PHE B 1 497 ? -21.719 21.891 3.451 1 94.75 497 PHE B O 1
ATOM 8138 N N . TRP B 1 498 ? -21.172 20.016 4.484 1 94.56 498 TRP B N 1
ATOM 8139 C CA . TRP B 1 498 ? -22.219 19.328 3.742 1 94.56 498 TRP B CA 1
ATOM 8140 C C . TRP B 1 498 ? -22.891 18.266 4.605 1 94.56 498 TRP B C 1
ATOM 8142 O O . TRP B 1 498 ? -22.266 17.703 5.504 1 94.56 498 TRP B O 1
ATOM 8152 N N . ASP B 1 499 ? -24.234 18.172 4.387 1 93.06 499 ASP B N 1
ATOM 8153 C CA . ASP B 1 499 ? -25.062 17.219 5.117 1 93.06 499 ASP B CA 1
ATOM 8154 C C . ASP B 1 499 ? -26.141 16.625 4.215 1 93.06 499 ASP B C 1
ATOM 8156 O O . ASP B 1 499 ? -26.078 16.766 2.99 1 93.06 499 ASP B O 1
ATOM 8160 N N . GLU B 1 500 ? -27.047 15.914 4.816 1 91.19 500 GLU B N 1
ATOM 8161 C CA . GLU B 1 500 ? -28.094 15.234 4.074 1 91.19 500 GLU B CA 1
ATOM 8162 C C . GLU B 1 500 ? -28.984 16.219 3.334 1 91.19 500 GLU B C 1
ATOM 8164 O O . GLU B 1 500 ? -29.422 15.961 2.209 1 91.19 500 GLU B O 1
ATOM 8169 N N . ASP B 1 501 ? -29.172 17.344 3.908 1 88.88 501 ASP B N 1
ATOM 8170 C CA . ASP B 1 501 ? -30.062 18.359 3.33 1 88.88 501 ASP B CA 1
ATOM 8171 C C . ASP B 1 501 ? -29.453 18.953 2.059 1 88.88 501 ASP B C 1
ATOM 8173 O O . ASP B 1 501 ? -30.156 19.141 1.062 1 88.88 501 ASP B O 1
ATOM 8177 N N . LEU B 1 502 ? -28.219 19.25 2.178 1 92.5 502 LEU B N 1
ATOM 8178 C CA . LEU B 1 502 ? -27.562 19.812 1.005 1 92.5 502 LEU B CA 1
ATOM 8179 C C . LEU B 1 502 ? -27.578 18.812 -0.155 1 92.5 502 LEU B C 1
ATOM 8181 O O . LEU B 1 502 ? -27.812 19.203 -1.302 1 92.5 502 LEU B O 1
ATOM 8185 N N . VAL B 1 503 ? -27.328 17.547 0.147 1 93 503 VAL B N 1
ATOM 8186 C CA . VAL B 1 503 ? -27.328 16.531 -0.892 1 93 503 VAL B CA 1
ATOM 8187 C C . VAL B 1 503 ? -28.719 16.375 -1.476 1 93 503 VAL B C 1
ATOM 8189 O O . VAL B 1 503 ? -28.891 16.188 -2.684 1 93 503 VAL B O 1
ATOM 8192 N N . SER B 1 504 ? -29.703 16.484 -0.633 1 89.62 504 SER B N 1
ATOM 8193 C CA . SER B 1 504 ? -31.078 16.422 -1.095 1 89.62 504 SER B CA 1
ATOM 8194 C C . SER B 1 504 ? -31.406 17.562 -2.059 1 89.62 504 SER B C 1
ATOM 8196 O O . SER B 1 504 ? -32.062 17.344 -3.07 1 89.62 504 SER B O 1
ATOM 8198 N N . GLU B 1 505 ? -30.922 18.703 -1.729 1 90.5 505 GLU B N 1
ATOM 8199 C CA . GLU B 1 505 ? -31.109 19.859 -2.6 1 90.5 505 GLU B CA 1
ATOM 8200 C C . GLU B 1 505 ? -30.469 19.641 -3.963 1 90.5 505 GLU B C 1
ATOM 8202 O O . GLU B 1 505 ? -31.031 19.984 -4.996 1 90.5 505 GLU B O 1
ATOM 8207 N N . ILE B 1 506 ? -29.344 19.078 -3.949 1 91.5 506 ILE B N 1
ATOM 8208 C CA . ILE B 1 506 ? -28.594 18.828 -5.176 1 91.5 506 ILE B CA 1
ATOM 8209 C C . ILE B 1 506 ? -29.328 17.781 -6.027 1 91.5 506 ILE B C 1
ATOM 8211 O O . ILE B 1 506 ? -29.422 17.938 -7.25 1 91.5 506 ILE B O 1
ATOM 8215 N N . CYS B 1 507 ? -29.797 16.766 -5.359 1 88.19 507 CYS B N 1
ATOM 8216 C CA . CYS B 1 507 ? -30.5 15.695 -6.07 1 88.19 507 CYS B CA 1
ATOM 8217 C C . CYS B 1 507 ? -31.797 16.219 -6.695 1 88.19 507 CYS B C 1
ATOM 8219 O O . CYS B 1 507 ? -32.188 15.797 -7.785 1 88.19 507 CYS B O 1
ATOM 8221 N N . THR B 1 508 ? -32.438 17.125 -6.039 1 82.19 508 THR B N 1
ATOM 8222 C CA . THR B 1 508 ? -33.688 17.703 -6.543 1 82.19 508 THR B CA 1
ATOM 8223 C C . THR B 1 508 ? -33.406 18.609 -7.746 1 82.19 508 THR B C 1
ATOM 8225 O O . THR B 1 508 ? -34.188 18.656 -8.68 1 82.19 508 THR B O 1
ATOM 8228 N N . ARG B 1 509 ? -32.312 19.234 -7.75 1 81.25 509 ARG B N 1
ATOM 8229 C CA . ARG B 1 509 ? -31.938 20.156 -8.828 1 81.25 509 ARG B CA 1
ATOM 8230 C C . ARG B 1 509 ? -31.438 19.375 -10.047 1 81.25 509 ARG B C 1
ATOM 8232 O O . ARG B 1 509 ? -31.484 19.891 -11.172 1 81.25 509 ARG B O 1
ATOM 8239 N N . SER B 1 510 ? -30.859 18.203 -9.797 1 69.31 510 SER B N 1
ATOM 8240 C CA . SER B 1 510 ? -30.25 17.438 -10.875 1 69.31 510 SER B CA 1
ATOM 8241 C C . SER B 1 510 ? -31.281 16.578 -11.602 1 69.31 510 SER B C 1
ATOM 8243 O O . SER B 1 510 ? -31.047 16.109 -12.719 1 69.31 510 SER B O 1
#

Organism: Octopus vulgaris (NCBI:txid6645)

Nearest PDB structures (foldseek):
  4d1q-assembly1_H-2  TM=6.676E-01  e=1.666E-11  Musca domestica
  6dww-assembly1_A  TM=6.888E-01  e=1.599E-10  Musca domestica
  4d1q-assembly1_A-2  TM=6.573E-01  e=1.017E-10  Musca domestica
  8sjd-assembly1_B  TM=6.959E-01  e=9.758E-10  Musca domestica
  2bw3-assembly1_A  TM=5.866E-01  e=8.552E-09  Musca domestica